Protein AF-A0A316SQ60-F1 (afdb_monomer_lite)

Secondary structure (DSSP, 8-state):
-HHHHHHHHHHHHHHHHHHHHHHHHHTTT--GGGGT-----B-TTS-BGGGS-HHHHHHHHHHHHHTT--SHHHHHHHHS--HHHHTTS-TT-GGGHHHHHS-TT-HHHHHHHHHTSBGGGGGGGGTTTS-HHHHHHHHH-SS--BHHHHHTT-HHHHTTT-BHHHH-TTS-SSHHHHHHHHSBHHHHHHHHHTT--HHHHHHTT-BHHHHTT-EEETTTTEEEETTEEP--HHHHHHHT-BHHHHHTT---HHHHTTT-BHHHHTTPEEETTTTEEEETTEE---HHHHHHHTSBHHHHHSS---HHHHHTT-BHHHHTT-EEETTTTEEE-TTS-B---HHHHHHHHSBHHHHHHT---HHHHHTT-BHHHHTT-EEETTTTEEEETTEEP--HHHHHHHTSBHHHHHHH---HHHHTTT-BHHHHTT-EEETTTTEEEETTEE---HHHHHHHTSBHHHHHSS---HHHHHHT-BHHHHHT-EE-TTS-EEETTEEP--HHHHHHHHSBHHHHTSTT--THHHHTT-BHHHHHT--TTS-HHHHHHTTSBGGGHHHHHHH-BHHHHTT-EE-B---TT--EEE--B--SSS---EEEE-SSSTTTT-EEEEETTTTEEEEEPPP-S--SSB-GGGSPBPEE-TTSPBP-HHHHHHHT-BTT---HHHHHHHHHTSBGGGT--S---GGGGGS-TT-BTTTHHHHHHHHHHHSBHHHHHHTTS---TTHHHHHHHTTTSSS-GGGSBHHHHHHHHHHHHHHTT--

Structure (mmCIF, N/CA/C/O backbone):
data_AF-A0A316SQ60-F1
#
_entry.id   AF-A0A316SQ60-F1
#
loop_
_atom_site.group_PDB
_atom_site.id
_atom_site.type_symbol
_atom_site.label_atom_id
_atom_site.label_alt_id
_atom_site.label_comp_id
_atom_site.label_asym_id
_atom_site.label_entity_id
_atom_site.label_seq_id
_atom_site.pdbx_PDB_ins_code
_atom_site.Cartn_x
_atom_site.Cartn_y
_atom_site.Cartn_z
_atom_site.occupancy
_atom_site.B_iso_or_equiv
_atom_site.auth_seq_id
_atom_site.auth_comp_id
_atom_site.auth_asym_id
_atom_site.auth_atom_id
_atom_site.pdbx_PDB_model_num
ATOM 1 N N . MET A 1 1 ? -45.200 -32.477 90.444 1.00 30.84 1 MET A N 1
ATOM 2 C CA . MET A 1 1 ? -45.258 -31.665 91.685 1.00 30.84 1 MET A CA 1
ATOM 3 C C . MET A 1 1 ? -46.685 -31.471 92.212 1.00 30.84 1 MET A C 1
ATOM 5 O O . MET A 1 1 ? -46.873 -31.599 93.413 1.00 30.84 1 MET A O 1
ATOM 9 N N . GLY A 1 2 ? -47.701 -31.294 91.352 1.00 31.44 2 GLY A N 1
ATOM 10 C CA . GLY A 1 2 ? -49.105 -31.076 91.757 1.00 31.44 2 GLY A CA 1
ATOM 11 C C . GLY A 1 2 ? -49.729 -32.123 92.693 1.00 31.44 2 GLY A C 1
ATOM 12 O O . GLY A 1 2 ? -50.380 -31.742 93.651 1.00 31.44 2 GLY A O 1
ATOM 13 N N . ARG A 1 3 ? -49.458 -33.432 92.535 1.00 32.06 3 ARG A N 1
ATOM 14 C CA . ARG A 1 3 ? -49.919 -34.449 93.512 1.00 32.06 3 ARG A CA 1
ATOM 15 C C . ARG A 1 3 ? -49.265 -34.319 94.889 1.00 32.06 3 ARG A C 1
ATOM 17 O O . ARG A 1 3 ? -49.883 -34.716 95.860 1.00 32.06 3 ARG A O 1
ATOM 24 N N . ARG A 1 4 ? -48.044 -33.777 94.982 1.00 31.81 4 ARG A N 1
ATOM 25 C CA . ARG A 1 4 ? -47.343 -33.548 96.257 1.00 31.81 4 ARG A CA 1
ATOM 26 C C . ARG A 1 4 ? -47.759 -32.239 96.916 1.00 31.81 4 ARG A C 1
ATOM 28 O O . ARG A 1 4 ? -47.783 -32.212 98.129 1.00 31.81 4 ARG A O 1
ATOM 35 N N . ILE A 1 5 ? -48.125 -31.211 96.144 1.00 35.25 5 ILE A N 1
ATOM 36 C CA . ILE A 1 5 ? -48.695 -29.958 96.666 1.00 35.25 5 ILE A CA 1
ATOM 37 C C . ILE A 1 5 ? -50.157 -30.166 97.054 1.00 35.25 5 ILE A C 1
ATOM 39 O O . ILE A 1 5 ? -50.539 -29.784 98.142 1.00 35.25 5 ILE A O 1
ATOM 43 N N . LEU A 1 6 ? -50.953 -30.873 96.249 1.00 36.28 6 LEU A N 1
ATOM 44 C CA . LEU A 1 6 ? -52.294 -31.300 96.642 1.00 36.28 6 LEU A CA 1
ATOM 45 C C . LEU A 1 6 ? -52.232 -32.295 97.805 1.00 36.28 6 LEU A C 1
ATOM 47 O O . LEU A 1 6 ? -53.076 -32.206 98.667 1.00 36.28 6 LEU A O 1
ATOM 51 N N . ALA A 1 7 ? -51.235 -33.185 97.899 1.00 35.00 7 ALA A N 1
ATOM 52 C CA . ALA A 1 7 ? -51.002 -33.997 99.101 1.00 35.00 7 ALA A CA 1
ATOM 53 C C . ALA A 1 7 ? -50.343 -33.220 100.251 1.00 35.00 7 ALA A C 1
ATOM 55 O O . ALA A 1 7 ? -50.347 -33.717 101.366 1.00 35.00 7 ALA A O 1
ATOM 56 N N . PHE A 1 8 ? -49.793 -32.027 100.011 1.00 39.25 8 PHE A N 1
ATOM 57 C CA . PHE A 1 8 ? -49.303 -31.113 101.043 1.00 39.25 8 PHE A CA 1
ATOM 58 C C . PHE A 1 8 ? -50.450 -30.255 101.561 1.00 39.25 8 PHE A C 1
ATOM 60 O O . PHE A 1 8 ? -50.555 -30.128 102.757 1.00 39.25 8 PHE A O 1
ATOM 67 N N . PHE A 1 9 ? -51.369 -29.773 100.718 1.00 39.00 9 PHE A N 1
ATOM 68 C CA . PHE A 1 9 ? -52.602 -29.087 101.106 1.00 39.00 9 PHE A CA 1
ATOM 69 C C . PHE A 1 9 ? -53.643 -30.058 101.642 1.00 39.00 9 PHE A C 1
ATOM 71 O O . PHE A 1 9 ? -54.206 -29.781 102.677 1.00 39.00 9 PHE A O 1
ATOM 78 N N . LEU A 1 10 ? -53.851 -31.228 101.035 1.00 36.78 10 LEU A N 1
ATOM 79 C CA . LEU A 1 10 ? -54.595 -32.329 101.651 1.00 36.78 10 LEU A CA 1
ATOM 80 C C . LEU A 1 10 ? -53.819 -32.892 102.831 1.00 36.78 10 LEU A C 1
ATOM 82 O O . LEU A 1 10 ? -54.451 -33.370 103.738 1.00 36.78 10 LEU A O 1
ATOM 86 N N . GLY A 1 11 ? -52.490 -32.844 102.874 1.00 38.62 11 GLY A N 1
ATOM 87 C CA . GLY A 1 11 ? -51.702 -33.269 104.037 1.00 38.62 11 GLY A CA 1
ATOM 88 C C . GLY A 1 11 ? -51.705 -32.244 105.164 1.00 38.62 11 GLY A C 1
ATOM 89 O O . GLY A 1 11 ? -51.547 -32.626 106.311 1.00 38.62 11 GLY A O 1
ATOM 90 N N . MET A 1 12 ? -51.937 -30.968 104.857 1.00 40.91 12 MET A N 1
ATOM 91 C CA . MET A 1 12 ? -52.154 -29.882 105.803 1.00 40.91 12 MET A CA 1
ATOM 92 C C . MET A 1 12 ? -53.613 -29.928 106.236 1.00 40.91 12 MET A C 1
ATOM 94 O O . MET A 1 12 ? -53.858 -30.050 107.409 1.00 40.91 12 MET A O 1
ATOM 98 N N . ILE A 1 13 ? -54.583 -29.996 105.329 1.00 37.62 13 ILE A N 1
ATOM 99 C CA . ILE A 1 13 ? -56.017 -30.110 105.621 1.00 37.62 13 ILE A CA 1
ATOM 100 C C . ILE A 1 13 ? -56.331 -31.441 106.320 1.00 37.62 13 ILE A C 1
ATOM 102 O O . ILE A 1 13 ? -56.900 -31.407 107.396 1.00 37.62 13 ILE A O 1
ATOM 106 N N . PHE A 1 14 ? -55.900 -32.610 105.824 1.00 37.31 14 PHE A N 1
ATOM 107 C CA . PHE A 1 14 ? -55.986 -33.887 106.562 1.00 37.31 14 PHE A CA 1
ATOM 108 C C . PHE A 1 14 ? -55.057 -33.924 107.766 1.00 37.31 14 PHE A C 1
ATOM 110 O O . PHE A 1 14 ? -55.410 -34.535 108.767 1.00 37.31 14 PHE A O 1
ATOM 117 N N . GLY A 1 15 ? -53.897 -33.270 107.700 1.00 38.81 15 GLY A N 1
ATOM 118 C CA . GLY A 1 15 ? -53.021 -33.085 108.853 1.00 38.81 15 GLY A CA 1
ATOM 119 C C . GLY A 1 15 ? -53.742 -32.352 109.962 1.00 38.81 15 GLY A C 1
ATOM 120 O O . GLY A 1 15 ? -53.624 -32.798 111.086 1.00 38.81 15 GLY A O 1
ATOM 121 N N . TRP A 1 16 ? -54.555 -31.347 109.618 1.00 39.59 16 TRP A N 1
ATOM 122 C CA . TRP A 1 16 ? -55.450 -30.544 110.442 1.00 39.59 16 TRP A CA 1
ATOM 123 C C . TRP A 1 16 ? -56.775 -31.243 110.743 1.00 39.59 16 TRP A C 1
ATOM 125 O O . TRP A 1 16 ? -57.346 -30.920 111.760 1.00 39.59 16 TRP A O 1
ATOM 135 N N . ILE A 1 17 ? -57.255 -32.221 109.966 1.00 39.78 17 ILE A N 1
ATOM 136 C CA . ILE A 1 17 ? -58.439 -33.054 110.285 1.00 39.78 17 ILE A CA 1
ATOM 137 C C . ILE A 1 17 ? -58.055 -34.172 111.267 1.00 39.78 17 ILE A C 1
ATOM 139 O O . ILE A 1 17 ? -58.786 -34.445 112.217 1.00 39.78 17 ILE A O 1
ATOM 143 N N . ILE A 1 18 ? -56.872 -34.775 111.103 1.00 40.53 18 ILE A N 1
ATOM 144 C CA . ILE A 1 18 ? -56.245 -35.647 112.107 1.00 40.53 18 ILE A CA 1
ATOM 145 C C . ILE A 1 18 ? -55.784 -34.796 113.291 1.00 40.53 18 ILE A C 1
ATOM 147 O O . ILE A 1 18 ? -55.937 -35.232 114.429 1.00 40.53 18 ILE A O 1
ATOM 151 N N . LEU A 1 19 ? -55.323 -33.559 113.053 1.00 40.88 19 LEU A N 1
ATOM 152 C CA . LEU A 1 19 ? -55.164 -32.569 114.108 1.00 40.88 19 LEU A CA 1
ATOM 153 C C . LEU A 1 19 ? -56.532 -32.261 114.694 1.00 40.88 19 LEU A C 1
ATOM 155 O O . LEU A 1 19 ? -56.552 -32.198 115.874 1.00 40.88 19 LEU A O 1
ATOM 159 N N . VAL A 1 20 ? -57.686 -32.177 114.035 1.00 41.66 20 VAL A N 1
ATOM 160 C CA . VAL A 1 20 ? -58.975 -31.896 114.713 1.00 41.66 20 VAL A CA 1
ATOM 161 C C . VAL A 1 20 ? -59.348 -33.057 115.642 1.00 41.66 20 VAL A C 1
ATOM 163 O O . VAL A 1 20 ? -59.728 -32.829 116.788 1.00 41.66 20 VAL A O 1
ATOM 166 N N . GLY A 1 21 ? -59.088 -34.303 115.229 1.00 37.34 21 GLY A N 1
ATOM 167 C CA . GLY A 1 21 ? -59.155 -35.474 116.116 1.00 37.34 21 GLY A CA 1
ATOM 168 C C . GLY A 1 21 ? -58.086 -35.500 117.228 1.00 37.34 21 GLY A C 1
ATOM 169 O O . GLY A 1 21 ? -58.327 -36.058 118.295 1.00 37.34 21 GLY A O 1
ATOM 170 N N . GLY A 1 22 ? -56.922 -34.878 117.010 1.00 40.38 22 GLY A N 1
ATOM 171 C CA . GLY A 1 22 ? -55.799 -34.746 117.953 1.00 40.38 22 GLY A CA 1
ATOM 172 C C . GLY A 1 22 ? -55.706 -33.402 118.701 1.00 40.38 22 GLY A C 1
ATOM 173 O O . GLY A 1 22 ? -54.944 -33.290 119.648 1.00 40.38 22 GLY A O 1
ATOM 174 N N . VAL A 1 23 ? -56.507 -32.407 118.334 1.00 42.81 23 VAL A N 1
ATOM 175 C CA . VAL A 1 23 ? -56.718 -31.028 118.826 1.00 42.81 23 VAL A CA 1
ATOM 176 C C . VAL A 1 23 ? -57.854 -31.097 119.800 1.00 42.81 23 VAL A C 1
ATOM 178 O O . VAL A 1 23 ? -57.808 -30.428 120.807 1.00 42.81 23 VAL A O 1
ATOM 181 N N . VAL A 1 24 ? -58.756 -32.055 119.658 1.00 43.12 24 VAL A N 1
ATOM 182 C CA . VAL A 1 24 ? -59.472 -32.576 120.814 1.00 43.12 24 VAL A CA 1
ATOM 183 C C . VAL A 1 24 ? -58.517 -33.001 121.959 1.00 43.12 24 VAL A C 1
ATOM 185 O O . VAL A 1 24 ? -58.914 -32.925 123.113 1.00 43.12 24 VAL A O 1
ATOM 188 N N . LEU A 1 25 ? -57.247 -33.365 121.699 1.00 36.19 25 LEU A N 1
ATOM 189 C CA . LEU A 1 25 ? -56.233 -33.624 122.741 1.00 36.19 25 LEU A CA 1
ATOM 190 C C . LEU A 1 25 ? -55.217 -32.469 122.928 1.00 36.19 25 LEU A C 1
ATOM 192 O O . LEU A 1 25 ? -54.751 -32.250 124.042 1.00 36.19 25 LEU A O 1
ATOM 196 N N . ALA A 1 26 ? -54.893 -31.696 121.885 1.00 37.06 26 ALA A N 1
ATOM 197 C CA . ALA A 1 26 ? -53.957 -30.563 121.940 1.00 37.06 26 ALA A CA 1
ATOM 198 C C . ALA A 1 26 ? -54.616 -29.217 122.320 1.00 37.06 26 ALA A C 1
ATOM 200 O O . ALA A 1 26 ? -53.944 -28.356 122.885 1.00 37.06 26 ALA A O 1
ATOM 201 N N . ALA A 1 27 ? -55.929 -29.049 122.126 1.00 39.75 27 ALA A N 1
ATOM 202 C CA . ALA A 1 27 ? -56.733 -27.956 122.694 1.00 39.75 27 ALA A CA 1
ATOM 203 C C . ALA A 1 27 ? -56.928 -28.111 124.210 1.00 39.75 27 ALA A C 1
ATOM 205 O O . ALA A 1 27 ? -57.379 -27.181 124.865 1.00 39.75 27 ALA A O 1
ATOM 206 N N . ALA A 1 28 ? -56.502 -29.233 124.808 1.00 41.44 28 ALA A N 1
ATOM 207 C CA . ALA A 1 28 ? -56.271 -29.283 126.249 1.00 41.44 28 ALA A CA 1
ATOM 208 C C . ALA A 1 28 ? -55.044 -28.449 126.686 1.00 41.44 28 ALA A C 1
ATOM 210 O O . ALA A 1 28 ? -54.868 -28.236 127.884 1.00 41.44 28 ALA A O 1
ATOM 211 N N . ILE A 1 29 ? -54.174 -28.009 125.758 1.00 41.16 29 ILE A N 1
ATOM 212 C CA . ILE A 1 29 ? -52.896 -27.343 126.077 1.00 41.16 29 ILE A CA 1
ATOM 213 C C . ILE A 1 29 ? -52.699 -25.987 125.368 1.00 41.16 29 ILE A C 1
ATOM 215 O O . ILE A 1 29 ? -51.976 -25.155 125.913 1.00 41.16 29 ILE A O 1
ATOM 219 N N . ILE A 1 30 ? -53.323 -25.693 124.218 1.00 45.34 30 ILE A N 1
ATOM 220 C CA . ILE A 1 30 ? -53.031 -24.448 123.475 1.00 45.34 30 ILE A CA 1
ATOM 221 C C . ILE A 1 30 ? -54.282 -23.593 123.240 1.00 45.34 30 ILE A C 1
ATOM 223 O O . ILE A 1 30 ? -55.194 -23.974 122.514 1.00 45.34 30 ILE A O 1
ATOM 227 N N . LYS A 1 31 ? -54.260 -22.405 123.845 1.00 52.25 31 LYS A N 1
ATOM 228 C CA . LYS A 1 31 ? -55.223 -21.307 123.712 1.00 52.25 31 LYS A CA 1
ATOM 229 C C . LYS A 1 31 ? -55.100 -20.597 122.345 1.00 52.25 31 LYS A C 1
ATOM 231 O O . LYS A 1 31 ? -53.949 -20.353 121.966 1.00 52.25 31 LYS A O 1
ATOM 236 N N . PRO A 1 32 ? -56.161 -20.196 121.603 1.00 46.72 32 PRO A N 1
ATOM 237 C CA . PRO A 1 32 ? -56.041 -19.385 120.379 1.00 46.72 32 PRO A CA 1
ATOM 238 C C . PRO A 1 32 ? -55.256 -18.082 120.563 1.00 46.72 32 PRO A C 1
ATOM 240 O O . PRO A 1 32 ? -54.537 -17.663 119.654 1.00 46.72 32 PRO A O 1
ATOM 243 N N . SER A 1 33 ? -55.261 -17.520 121.776 1.00 50.78 33 SER A N 1
ATOM 244 C CA . SER A 1 33 ? -54.414 -16.381 122.156 1.00 50.78 33 SER A CA 1
ATOM 245 C C . SER A 1 33 ? -52.901 -16.639 122.007 1.00 50.78 33 SER A C 1
ATOM 247 O O . SER A 1 33 ? -52.129 -15.698 121.837 1.00 50.78 33 SER A O 1
ATOM 249 N N . THR A 1 34 ? -52.459 -17.902 121.984 1.00 47.22 34 THR A N 1
ATOM 250 C CA . THR A 1 34 ? -51.046 -18.295 121.794 1.00 47.22 34 THR A CA 1
ATOM 251 C C . THR A 1 34 ? -50.573 -18.148 120.341 1.00 47.22 34 THR A C 1
ATOM 253 O O . THR A 1 34 ? -49.374 -18.031 120.100 1.00 47.22 34 THR A O 1
ATOM 256 N N . PHE A 1 35 ? -51.498 -18.124 119.376 1.00 44.56 35 PHE A N 1
ATOM 257 C CA . PHE A 1 35 ? -51.209 -17.930 117.948 1.00 44.56 35 PHE A CA 1
ATOM 258 C C . PHE A 1 35 ? -51.496 -16.499 117.469 1.00 44.56 35 PHE A C 1
ATOM 260 O O . PHE A 1 35 ? -51.486 -16.237 116.271 1.00 44.56 35 PHE A O 1
ATOM 267 N N . GLY A 1 36 ? -51.756 -15.562 118.389 1.00 46.50 36 GLY A N 1
ATOM 268 C CA . GLY A 1 36 ? -52.060 -14.169 118.048 1.00 46.50 36 GLY A CA 1
ATOM 269 C C . GLY A 1 36 ? -53.420 -13.965 117.368 1.00 46.50 36 GLY A C 1
ATOM 270 O O . GLY A 1 36 ? -53.708 -12.856 116.925 1.00 46.50 36 GLY A O 1
ATOM 271 N N . ALA A 1 37 ? -54.264 -14.999 117.303 1.00 46.88 37 ALA A N 1
ATOM 272 C CA . ALA A 1 37 ? -55.625 -14.897 116.796 1.00 46.88 37 ALA A CA 1
ATOM 273 C C . ALA A 1 37 ? -56.536 -14.355 117.905 1.00 46.88 37 ALA A C 1
ATOM 275 O O . ALA A 1 37 ? -56.854 -15.059 118.865 1.00 46.88 37 ALA A O 1
ATOM 276 N N . ASN A 1 38 ? -56.934 -13.087 117.789 1.00 48.09 38 ASN A N 1
ATOM 277 C CA . ASN A 1 38 ? -57.909 -12.478 118.685 1.00 48.09 38 ASN A CA 1
ATOM 278 C C . ASN A 1 38 ? -59.306 -12.745 118.120 1.00 48.09 38 ASN A C 1
ATOM 280 O O . ASN A 1 38 ? -59.706 -12.138 117.128 1.00 48.09 38 ASN A O 1
ATOM 284 N N . THR A 1 39 ? -60.022 -13.701 118.703 1.00 52.66 39 THR A N 1
ATOM 285 C CA . THR A 1 39 ? -61.373 -14.043 118.261 1.00 52.66 39 THR A CA 1
ATOM 286 C C . THR A 1 39 ? -62.359 -13.405 119.234 1.00 52.66 39 THR A C 1
ATOM 288 O O . THR A 1 39 ? -62.480 -13.875 120.363 1.00 52.66 39 THR A O 1
ATOM 291 N N . ASP A 1 40 ? -63.120 -12.395 118.805 1.00 52.72 40 ASP A N 1
ATOM 292 C CA . ASP A 1 40 ? -64.250 -11.827 119.576 1.00 52.72 40 ASP A CA 1
ATOM 293 C C . ASP A 1 40 ? -65.446 -12.808 119.674 1.00 52.72 40 ASP A C 1
ATOM 295 O O . ASP A 1 40 ? -66.578 -12.437 119.984 1.00 52.72 40 ASP A O 1
ATOM 299 N N . TYR A 1 41 ? -65.203 -14.081 119.357 1.00 57.31 41 TYR A N 1
ATOM 300 C CA . TYR A 1 41 ? -66.202 -15.119 119.237 1.00 57.31 41 TYR A CA 1
ATOM 301 C C . TYR A 1 41 ? -66.530 -15.739 120.600 1.00 57.31 41 TYR A C 1
ATOM 303 O O . TYR A 1 41 ? -65.655 -16.183 121.347 1.00 57.31 41 TYR A O 1
ATOM 311 N N . VAL A 1 42 ? -67.826 -15.818 120.877 1.00 58.72 42 VAL A N 1
ATOM 312 C CA . VAL A 1 42 ? -68.439 -16.477 122.030 1.00 58.72 42 VAL A CA 1
ATOM 313 C C . VAL A 1 42 ? -69.466 -17.465 121.485 1.00 58.72 42 VAL A C 1
ATOM 315 O O . VAL A 1 42 ? -70.247 -17.101 120.607 1.00 58.72 42 VAL A O 1
ATOM 318 N N . ASN A 1 43 ? -69.462 -18.707 121.976 1.00 58.94 43 ASN A N 1
ATOM 319 C CA . ASN A 1 43 ? -70.446 -19.711 121.557 1.00 58.94 43 ASN A CA 1
ATOM 320 C C . ASN A 1 43 ? -71.877 -19.340 121.988 1.00 58.94 43 ASN A C 1
ATOM 322 O O . ASN A 1 43 ? -72.081 -18.383 122.733 1.00 58.94 43 ASN A O 1
ATOM 326 N N . ASP A 1 44 ? -72.873 -20.135 121.591 1.00 55.91 44 ASP A N 1
ATOM 327 C CA . ASP A 1 44 ? -74.289 -19.924 121.953 1.00 55.91 44 ASP A CA 1
ATOM 328 C C . ASP A 1 44 ? -74.544 -19.878 123.478 1.00 55.91 44 ASP A C 1
ATOM 330 O O . ASP A 1 44 ? -75.582 -19.395 123.933 1.00 55.91 44 ASP A O 1
ATOM 334 N N . ALA A 1 45 ? -73.588 -20.357 124.284 1.00 58.91 45 ALA A N 1
ATOM 335 C CA . ALA A 1 45 ? -73.600 -20.296 125.744 1.00 58.91 45 ALA A CA 1
ATOM 336 C C . ALA A 1 45 ? -72.802 -19.107 126.329 1.00 58.91 45 ALA A C 1
ATOM 338 O O . ALA A 1 45 ? -72.667 -19.002 127.550 1.00 58.91 45 ALA A O 1
ATOM 339 N N . GLY A 1 46 ? -72.274 -18.215 125.488 1.00 59.72 46 GLY A N 1
ATOM 340 C CA . GLY A 1 46 ? -71.546 -17.008 125.876 1.00 59.72 46 GLY A CA 1
ATOM 341 C C . GLY A 1 46 ? -70.098 -17.233 126.326 1.00 59.72 46 GLY A C 1
ATOM 342 O O . GLY A 1 46 ? -69.570 -16.386 127.045 1.00 59.72 46 GLY A O 1
ATOM 343 N N . LYS A 1 47 ? -69.450 -18.348 125.953 1.00 59.38 47 LYS A N 1
ATOM 344 C CA . LYS A 1 47 ? -68.051 -18.657 126.319 1.00 59.38 47 LYS A CA 1
ATOM 345 C C . LYS A 1 47 ? -67.085 -18.515 125.143 1.00 59.38 47 LYS A C 1
ATOM 347 O O . LYS A 1 47 ? -67.388 -18.989 124.048 1.00 59.38 47 LYS A O 1
ATOM 352 N N . SER A 1 48 ? -65.931 -17.885 125.384 1.00 61.03 48 SER A N 1
ATOM 353 C CA . SER A 1 48 ? -64.830 -17.835 124.414 1.00 61.03 48 SER A CA 1
ATOM 354 C C . SER A 1 48 ? -64.197 -19.225 124.271 1.00 61.03 48 SER A C 1
ATOM 356 O O . SER A 1 48 ? -64.308 -20.046 125.185 1.00 61.03 48 SER A O 1
ATOM 358 N N . PHE A 1 49 ? -63.538 -19.516 123.145 1.00 60.00 49 PHE A N 1
ATOM 359 C CA . PHE A 1 49 ? -62.898 -20.824 122.937 1.00 60.00 49 PHE A CA 1
ATOM 360 C C . PHE A 1 49 ? -61.855 -21.151 124.018 1.00 60.00 49 PHE A C 1
ATOM 362 O O . PHE A 1 49 ? -61.768 -22.295 124.457 1.00 60.00 49 PHE A O 1
ATOM 369 N N . ASP A 1 50 ? -61.143 -20.134 124.518 1.00 59.47 50 ASP A N 1
ATOM 370 C CA . ASP A 1 50 ? -60.185 -20.253 125.627 1.00 59.47 50 ASP A CA 1
ATOM 371 C C . ASP A 1 50 ? -60.822 -20.694 126.958 1.00 59.47 50 ASP A C 1
ATOM 373 O O . ASP A 1 50 ? -60.116 -21.178 127.848 1.00 59.47 50 ASP A O 1
ATOM 377 N N . ASP A 1 51 ? -62.147 -20.562 127.080 1.00 62.50 51 ASP A N 1
ATOM 378 C CA . ASP A 1 51 ? -62.933 -20.839 128.284 1.00 62.50 51 ASP A CA 1
ATOM 379 C C . ASP A 1 51 ? -63.856 -22.072 128.144 1.00 62.50 51 ASP A C 1
ATOM 381 O O . ASP A 1 51 ? -64.644 -22.374 129.054 1.00 62.50 51 ASP A O 1
ATOM 385 N N . MET A 1 52 ? -63.796 -22.796 127.018 1.00 61.56 52 MET A N 1
ATOM 386 C CA . MET A 1 52 ? -64.585 -24.014 126.804 1.00 61.56 52 MET A CA 1
ATOM 387 C C . MET A 1 52 ? -63.940 -25.241 127.484 1.00 61.56 52 MET A C 1
ATOM 389 O O . MET A 1 52 ? -62.742 -25.484 127.332 1.00 61.56 52 MET A O 1
ATOM 393 N N . PRO A 1 53 ? -64.706 -26.068 128.224 1.00 64.44 53 PRO A N 1
ATOM 394 C CA . PRO A 1 53 ? -64.224 -27.348 128.743 1.00 64.44 53 PRO A CA 1
ATOM 395 C C . PRO A 1 53 ? -63.822 -28.309 127.618 1.00 64.44 53 PRO A C 1
ATOM 397 O O . PRO A 1 53 ? -64.528 -28.420 126.619 1.00 64.44 53 PRO A O 1
ATOM 400 N N . LEU A 1 54 ? -62.757 -29.094 127.831 1.00 54.00 54 LEU A N 1
ATOM 401 C CA . LEU A 1 54 ? -62.262 -30.079 126.859 1.00 54.00 54 LEU A CA 1
ATOM 402 C C . LEU A 1 54 ? -63.382 -30.969 126.308 1.00 54.00 54 LEU A C 1
ATOM 404 O O . LEU A 1 54 ? -63.470 -31.159 125.104 1.00 54.00 54 LEU A O 1
ATOM 408 N N . LEU A 1 55 ? -64.254 -31.469 127.191 1.00 59.62 55 LEU A N 1
ATOM 409 C CA . LEU A 1 55 ? -65.370 -32.343 126.835 1.00 59.62 55 LEU A CA 1
ATOM 410 C C . LEU A 1 55 ? -66.377 -31.663 125.891 1.00 59.62 55 LEU A C 1
ATOM 412 O O . LEU A 1 55 ? -66.872 -32.327 124.986 1.00 59.62 55 LEU A O 1
ATOM 416 N N . ASP A 1 56 ? -66.631 -30.364 126.064 1.00 62.56 56 ASP A N 1
ATOM 417 C CA . ASP A 1 56 ? -67.547 -29.593 125.213 1.00 62.56 56 ASP A CA 1
ATOM 418 C C . ASP A 1 56 ? -66.938 -29.396 123.816 1.00 62.56 56 ASP A C 1
ATOM 420 O O . ASP A 1 56 ? -67.621 -29.598 122.818 1.00 62.56 56 ASP A O 1
ATOM 424 N N . ILE A 1 57 ? -65.623 -29.162 123.733 1.00 60.56 57 ILE A N 1
ATOM 425 C CA . ILE A 1 57 ? -64.879 -29.110 122.462 1.00 60.56 57 ILE A CA 1
ATOM 426 C C . ILE A 1 57 ? -64.940 -30.467 121.735 1.00 60.56 57 ILE A C 1
ATOM 428 O O . ILE A 1 57 ? -65.167 -30.505 120.524 1.00 60.56 57 ILE A O 1
ATOM 432 N N . ILE A 1 58 ? -64.784 -31.592 122.456 1.00 61.06 58 ILE A N 1
ATOM 433 C CA . ILE A 1 58 ? -64.933 -32.942 121.870 1.00 61.06 58 ILE A CA 1
ATOM 434 C C . ILE A 1 58 ? -66.355 -33.142 121.357 1.00 61.06 58 ILE A C 1
ATOM 436 O O . ILE A 1 58 ? -66.542 -33.637 120.249 1.00 61.06 58 ILE A O 1
ATOM 440 N N . ILE A 1 59 ? -67.357 -32.792 122.165 1.00 67.75 59 ILE A N 1
ATOM 441 C CA . ILE A 1 59 ? -68.769 -32.994 121.836 1.00 67.75 59 ILE A CA 1
ATOM 442 C C . ILE A 1 59 ? -69.154 -32.168 120.611 1.00 67.75 59 ILE A C 1
ATOM 444 O O . ILE A 1 59 ? -69.771 -32.714 119.699 1.00 67.75 59 ILE A O 1
ATOM 448 N N . ASP A 1 60 ? -68.768 -30.897 120.553 1.00 66.56 60 ASP A N 1
ATOM 449 C CA . ASP A 1 60 ? -69.087 -30.029 119.423 1.00 66.56 60 ASP A CA 1
ATOM 450 C C . ASP A 1 60 ? -68.300 -30.432 118.165 1.00 66.56 60 ASP A C 1
ATOM 452 O O . ASP A 1 60 ? -68.867 -30.460 117.074 1.00 66.56 60 ASP A O 1
ATOM 456 N N . GLY A 1 61 ? -67.058 -30.909 118.300 1.00 63.34 61 GLY A N 1
ATOM 457 C CA . GLY A 1 61 ? -66.307 -31.511 117.190 1.00 63.34 61 GLY A CA 1
ATOM 458 C C . GLY A 1 61 ? -66.937 -32.802 116.660 1.00 63.34 61 GLY A C 1
ATOM 459 O O . GLY A 1 61 ? -67.073 -32.981 115.450 1.00 63.34 61 GLY A O 1
ATOM 460 N N . VAL A 1 62 ? -67.382 -33.691 117.552 1.00 65.56 62 VAL A N 1
ATOM 461 C CA . VAL A 1 62 ? -68.087 -34.929 117.184 1.00 65.56 62 VAL A CA 1
ATOM 462 C C . VAL A 1 62 ? -69.449 -34.622 116.557 1.00 65.56 62 VAL A C 1
ATOM 464 O O . VAL A 1 62 ? -69.832 -35.309 115.611 1.00 65.56 62 VAL A O 1
ATOM 467 N N . LYS A 1 63 ? -70.163 -33.585 117.015 1.00 69.88 63 LYS A N 1
ATOM 468 C CA . LYS A 1 63 ? -71.405 -33.112 116.379 1.00 69.88 63 LYS A CA 1
ATOM 469 C C . LYS A 1 63 ? -71.162 -32.632 114.956 1.00 69.88 63 LYS A C 1
ATOM 471 O O . LYS A 1 63 ? -71.845 -33.106 114.063 1.00 69.88 63 LYS A O 1
ATOM 476 N N . LEU A 1 64 ? -70.164 -31.780 114.716 1.00 68.94 64 LEU A N 1
ATOM 477 C CA . LEU A 1 64 ? -69.852 -31.306 113.359 1.00 68.94 64 LEU A CA 1
ATOM 478 C C . LEU A 1 64 ? -69.579 -32.459 112.378 1.00 68.94 64 LEU A C 1
ATOM 480 O O . LEU A 1 64 ? -69.991 -32.397 111.218 1.00 68.94 64 LEU A O 1
ATOM 484 N N . ILE A 1 65 ? -68.914 -33.519 112.853 1.00 66.12 65 ILE A N 1
ATOM 485 C CA . ILE A 1 65 ? -68.636 -34.731 112.070 1.00 66.12 65 ILE A CA 1
ATOM 486 C C . ILE A 1 65 ? -69.916 -35.553 111.848 1.00 66.12 65 ILE A C 1
ATOM 488 O O . ILE A 1 65 ? -70.198 -35.945 110.716 1.00 66.12 65 ILE A O 1
ATOM 492 N N . ASN A 1 66 ? -70.696 -35.811 112.902 1.00 71.81 66 ASN A N 1
ATOM 493 C CA . ASN A 1 66 ? -71.907 -36.638 112.831 1.00 71.81 66 ASN A CA 1
ATOM 494 C C . ASN A 1 66 ? -73.046 -35.970 112.050 1.00 71.81 66 ASN A C 1
ATOM 496 O O . ASN A 1 66 ? -73.769 -36.652 111.326 1.00 71.81 66 ASN A O 1
ATOM 500 N N . ASP A 1 67 ? -73.171 -34.649 112.157 1.00 74.00 67 ASP A N 1
ATOM 501 C CA . ASP A 1 67 ? -74.173 -33.844 111.451 1.00 74.00 67 ASP A CA 1
ATOM 502 C C . ASP A 1 67 ? -73.778 -33.591 109.990 1.00 74.00 67 ASP A C 1
ATOM 504 O O . ASP A 1 67 ? -74.509 -32.937 109.246 1.00 74.00 67 ASP A O 1
ATOM 508 N N . ASN A 1 68 ? -72.624 -34.121 109.569 1.00 71.25 68 ASN A N 1
ATOM 509 C CA . ASN A 1 68 ? -72.063 -33.948 108.239 1.00 71.25 68 ASN A CA 1
ATOM 510 C C . ASN A 1 68 ? -72.047 -32.464 107.829 1.00 71.25 68 ASN A C 1
ATOM 512 O O . ASN A 1 68 ? -72.448 -32.094 106.724 1.00 71.25 68 ASN A O 1
ATOM 516 N N . ASN A 1 69 ? -71.612 -31.613 108.757 1.00 74.81 69 ASN A N 1
ATOM 517 C CA . ASN A 1 69 ? -71.561 -30.164 108.613 1.00 74.81 69 ASN A CA 1
ATOM 518 C C . ASN A 1 69 ? -70.146 -29.674 108.932 1.00 74.81 69 ASN A C 1
ATOM 520 O O . ASN A 1 69 ? -69.968 -28.760 109.726 1.00 74.81 69 ASN A O 1
ATOM 524 N N . LEU A 1 70 ? -69.121 -30.327 108.382 1.00 77.88 70 LEU A N 1
ATOM 525 C CA . LEU A 1 70 ? -67.718 -30.013 108.651 1.00 77.88 70 LEU A CA 1
ATOM 526 C C . LEU A 1 70 ? -67.166 -29.087 107.552 1.00 77.88 70 LEU A C 1
ATOM 528 O O . LEU A 1 70 ? -66.599 -29.563 106.576 1.00 77.88 70 LEU A O 1
ATOM 532 N N . SER A 1 71 ? -67.358 -27.776 107.687 1.00 78.94 71 SER A N 1
ATOM 533 C CA . SER A 1 71 ? -66.851 -26.721 106.794 1.00 78.94 71 SER A CA 1
ATOM 534 C C . SER A 1 71 ? -65.997 -25.722 107.583 1.00 78.94 71 SER A C 1
ATOM 536 O O . SER A 1 71 ? -66.018 -25.725 108.813 1.00 78.94 71 SER A O 1
ATOM 538 N N . ILE A 1 72 ? -65.240 -24.835 106.924 1.00 77.38 72 ILE A N 1
ATOM 539 C CA . ILE A 1 72 ? -64.460 -23.810 107.653 1.00 77.38 72 ILE A CA 1
ATOM 540 C C . ILE A 1 72 ? -65.393 -22.886 108.445 1.00 77.38 72 ILE A C 1
ATOM 542 O O . ILE A 1 72 ? -65.067 -22.524 109.569 1.00 77.38 72 ILE A O 1
ATOM 546 N N . ASN A 1 73 ? -66.566 -22.535 107.911 1.00 78.44 73 ASN A N 1
ATOM 547 C CA . ASN A 1 73 ? -67.536 -21.695 108.612 1.00 78.44 73 ASN A CA 1
ATOM 548 C C . ASN A 1 73 ? -68.166 -22.402 109.808 1.00 78.44 73 ASN A C 1
ATOM 550 O O . ASN A 1 73 ? -68.397 -21.756 110.827 1.00 78.44 73 ASN A O 1
ATOM 554 N N . SER A 1 74 ? -68.422 -23.710 109.728 1.00 75.12 74 SER A N 1
ATOM 555 C CA . SER A 1 74 ? -68.919 -24.450 110.887 1.00 75.12 74 SER A CA 1
ATOM 556 C C . SER A 1 74 ? -67.831 -24.655 111.943 1.00 75.12 74 SER A C 1
ATOM 558 O O . SER A 1 74 ? -68.123 -24.561 113.130 1.00 75.12 74 SER A O 1
ATOM 560 N N . VAL A 1 75 ? -66.566 -24.814 111.535 1.00 71.88 75 VAL A N 1
ATOM 561 C CA . VAL A 1 75 ? -65.395 -24.805 112.429 1.00 71.88 75 VAL A CA 1
ATOM 562 C C . VAL A 1 75 ? -65.229 -23.433 113.088 1.00 71.88 75 VAL A C 1
ATOM 564 O O . VAL A 1 75 ? -65.109 -23.360 114.306 1.00 71.88 75 VAL A O 1
ATOM 567 N N . LYS A 1 76 ? -65.313 -22.336 112.329 1.00 72.00 76 LYS A N 1
ATOM 568 C CA . LYS A 1 76 ? -65.288 -20.962 112.851 1.00 72.00 76 LYS A CA 1
ATOM 569 C C . LYS A 1 76 ? -66.461 -20.694 113.793 1.00 72.00 76 LYS A C 1
ATOM 571 O O . LYS A 1 76 ? -66.278 -20.075 114.832 1.00 72.00 76 LYS A O 1
ATOM 576 N N . SER A 1 77 ? -67.653 -21.191 113.468 1.00 73.19 77 SER A N 1
ATOM 577 C CA . SER A 1 77 ? -68.857 -21.048 114.292 1.00 73.19 77 SER A CA 1
ATOM 578 C C . SER A 1 77 ? -68.902 -21.989 115.492 1.00 73.19 77 SER A C 1
ATOM 580 O O . SER A 1 77 ? -69.706 -21.756 116.376 1.00 73.19 77 SER A O 1
ATOM 582 N N . ALA A 1 78 ? -68.131 -23.068 115.538 1.00 68.50 78 ALA A N 1
ATOM 583 C CA . ALA A 1 78 ? -68.063 -23.919 116.725 1.00 68.50 78 ALA A CA 1
ATOM 584 C C . ALA A 1 78 ? -66.904 -23.506 117.632 1.00 68.50 78 ALA A C 1
ATOM 586 O O . ALA A 1 78 ? -67.000 -23.581 118.854 1.00 68.50 78 ALA A O 1
ATOM 587 N N . PHE A 1 79 ? -65.802 -23.060 117.027 1.00 67.00 79 PHE A N 1
ATOM 588 C CA . PHE A 1 79 ? -64.519 -22.936 117.704 1.00 67.00 79 PHE A CA 1
ATOM 589 C C . PHE A 1 79 ? -63.900 -21.537 117.639 1.00 67.00 79 PHE A C 1
ATOM 591 O O . PHE A 1 79 ? -62.828 -21.320 118.189 1.00 67.00 79 PHE A O 1
ATOM 598 N N . GLY A 1 80 ? -64.527 -20.575 116.962 1.00 62.19 80 GLY A N 1
ATOM 599 C CA . GLY A 1 80 ? -64.008 -19.212 116.805 1.00 62.19 80 GLY A CA 1
ATOM 600 C C . GLY A 1 80 ? -62.781 -19.086 115.897 1.00 62.19 80 GLY A C 1
ATOM 601 O O . GLY A 1 80 ? -62.369 -17.971 115.599 1.00 62.19 80 GLY A O 1
ATOM 602 N N . VAL A 1 81 ? -62.200 -20.197 115.431 1.00 64.75 81 VAL A N 1
ATOM 603 C CA . VAL A 1 81 ? -60.977 -20.211 114.618 1.00 64.75 81 VAL A CA 1
ATOM 604 C C . VAL A 1 81 ? -61.318 -20.092 113.136 1.00 64.75 81 VAL A C 1
ATOM 606 O O . VAL A 1 81 ? -61.934 -20.987 112.559 1.00 64.75 81 VAL A O 1
ATOM 609 N N . ASP A 1 82 ? -60.866 -19.010 112.503 1.00 70.69 82 ASP A N 1
ATOM 610 C CA . ASP A 1 82 ? -60.876 -18.893 111.048 1.00 70.69 82 ASP A CA 1
ATOM 611 C C . ASP A 1 82 ? -59.629 -19.567 110.462 1.00 70.69 82 ASP A C 1
ATOM 613 O O . ASP A 1 82 ? -58.501 -19.096 110.622 1.00 70.69 82 ASP A O 1
ATOM 617 N N . LEU A 1 83 ? -59.832 -20.706 109.797 1.00 71.31 83 LEU A N 1
ATOM 618 C CA . LEU A 1 83 ? -58.738 -21.481 109.212 1.00 71.31 83 LEU A CA 1
ATOM 619 C C . LEU A 1 83 ? -58.040 -20.745 108.054 1.00 71.31 83 LEU A C 1
ATOM 621 O O . LEU A 1 83 ? -56.905 -21.094 107.739 1.00 71.31 83 LEU A O 1
ATOM 625 N N . ILE A 1 84 ? -58.677 -19.746 107.427 1.00 73.38 84 ILE A N 1
ATOM 626 C CA . ILE A 1 84 ? -58.065 -18.937 106.360 1.00 73.38 84 ILE A CA 1
ATOM 627 C C . ILE A 1 84 ? -57.088 -17.921 106.963 1.00 73.38 84 ILE A C 1
ATOM 629 O O . ILE A 1 84 ? -55.930 -17.882 106.545 1.00 73.38 84 ILE A O 1
ATOM 633 N N . ASP A 1 85 ? -57.498 -17.190 108.005 1.00 71.88 85 ASP A N 1
ATOM 634 C CA . ASP A 1 85 ? -56.610 -16.248 108.711 1.00 71.88 85 ASP A CA 1
ATOM 635 C C . ASP A 1 85 ? -55.426 -16.968 109.364 1.00 71.88 85 ASP A C 1
ATOM 637 O O . ASP A 1 85 ? -54.301 -16.469 109.362 1.00 71.88 85 ASP A O 1
ATOM 641 N N . LEU A 1 86 ? -55.650 -18.183 109.877 1.00 69.56 86 LEU A N 1
ATOM 642 C CA . LEU A 1 86 ? -54.602 -19.001 110.491 1.00 69.56 86 LEU A CA 1
ATOM 643 C C . LEU A 1 86 ? -53.500 -19.410 109.502 1.00 69.56 86 LEU A C 1
ATOM 645 O O . LEU A 1 86 ? -52.356 -19.633 109.897 1.00 69.56 86 LEU A O 1
ATOM 649 N N . LEU A 1 87 ? -53.836 -19.491 108.214 1.00 68.38 87 LEU A N 1
ATOM 650 C CA . LEU A 1 87 ? -52.894 -19.735 107.123 1.00 68.38 87 LEU A CA 1
ATOM 651 C C . LEU A 1 87 ? -52.188 -18.447 106.655 1.00 68.38 87 LEU A C 1
ATOM 653 O O . LEU A 1 87 ? -51.404 -18.495 105.709 1.00 68.38 87 LEU A O 1
ATOM 657 N N . GLY A 1 88 ? -52.437 -17.304 107.304 1.00 70.31 88 GLY A N 1
ATOM 658 C CA . GLY A 1 88 ? -51.896 -16.002 106.904 1.00 70.31 88 GLY A CA 1
ATOM 659 C C . GLY A 1 88 ? -52.515 -15.464 105.611 1.00 70.31 88 GLY A C 1
ATOM 660 O O . GLY A 1 88 ? -51.905 -14.633 104.938 1.00 70.31 88 GLY A O 1
ATOM 661 N N . LEU A 1 89 ? -53.695 -15.968 105.241 1.00 79.12 89 LEU A N 1
ATOM 662 C CA . LEU A 1 89 ? -54.483 -15.523 104.095 1.00 79.12 89 LEU A CA 1
ATOM 663 C C . LEU A 1 89 ? -55.590 -14.574 104.566 1.00 79.12 89 LEU A C 1
ATOM 665 O O . LEU A 1 89 ? -56.027 -14.649 105.706 1.00 79.12 89 LEU A O 1
ATOM 669 N N . ASP A 1 90 ? -56.068 -13.700 103.684 1.00 81.88 90 ASP A N 1
ATOM 670 C CA . ASP A 1 90 ? -57.143 -12.758 104.015 1.00 81.88 90 ASP A CA 1
ATOM 671 C C . ASP A 1 90 ? -58.505 -13.473 104.077 1.00 81.88 90 ASP A C 1
ATOM 673 O O . ASP A 1 90 ? -59.115 -13.747 103.035 1.00 81.88 90 ASP A O 1
ATOM 677 N N . SER A 1 91 ? -59.009 -13.768 105.284 1.00 74.19 91 SER A N 1
ATOM 678 C CA . SER A 1 91 ? -60.332 -14.384 105.461 1.00 74.19 91 SER A CA 1
ATOM 679 C C . SER A 1 91 ? -61.496 -13.512 105.004 1.00 74.19 91 SER A C 1
ATOM 681 O O . SER A 1 91 ? -62.609 -14.023 104.872 1.00 74.19 91 SER A O 1
ATOM 683 N N . GLN A 1 92 ? -61.294 -12.220 104.744 1.00 79.12 92 GLN A N 1
ATOM 684 C CA . GLN A 1 92 ? -62.336 -11.333 104.220 1.00 79.12 92 GLN A CA 1
ATOM 685 C C . GLN A 1 92 ? -62.401 -11.352 102.692 1.00 79.12 92 GLN A C 1
ATOM 687 O O . GLN A 1 92 ? -63.360 -10.842 102.109 1.00 79.12 92 GLN A O 1
ATOM 692 N N . ASN A 1 93 ? -61.430 -11.981 102.026 1.00 80.06 93 ASN A N 1
ATOM 693 C CA . ASN A 1 93 ? -61.462 -12.146 100.584 1.00 80.06 93 ASN A CA 1
ATOM 694 C C . ASN A 1 93 ? -62.597 -13.111 100.185 1.00 80.06 93 ASN A C 1
ATOM 696 O O . ASN A 1 93 ? -62.665 -14.260 100.643 1.00 80.06 93 ASN A O 1
ATOM 700 N N . GLN A 1 94 ? -63.482 -12.617 99.315 1.00 81.56 94 GLN A N 1
ATOM 701 C CA . GLN A 1 94 ? -64.658 -13.332 98.810 1.00 81.56 94 GLN A CA 1
ATOM 702 C C . GLN A 1 94 ? -64.285 -14.590 98.011 1.00 81.56 94 GLN A C 1
ATOM 704 O O . GLN A 1 94 ? -65.079 -15.521 97.908 1.00 81.56 94 GLN A O 1
ATOM 709 N N . GLU A 1 95 ? -63.055 -14.675 97.493 1.00 81.94 95 GLU A N 1
ATOM 710 C CA . GLU A 1 95 ? -62.552 -15.857 96.776 1.00 81.94 95 GLU A CA 1
ATOM 711 C C . GLU A 1 95 ? -62.519 -17.121 97.641 1.00 81.94 95 GLU A C 1
ATOM 713 O O . GLU A 1 95 ? -62.581 -18.231 97.117 1.00 81.94 95 GLU A O 1
ATOM 718 N N . PHE A 1 96 ? -62.449 -16.973 98.966 1.00 84.00 96 PHE A N 1
ATOM 719 C CA . PHE A 1 96 ? -62.481 -18.104 99.886 1.00 84.00 96 PHE A CA 1
ATOM 720 C C . PHE A 1 96 ? -63.903 -18.482 100.324 1.00 84.00 96 PHE A C 1
ATOM 722 O O . PHE A 1 96 ? -64.048 -19.449 101.063 1.00 84.00 96 PHE A O 1
ATOM 729 N N . ASP A 1 97 ? -64.959 -17.775 99.909 1.00 84.06 97 ASP A N 1
ATOM 730 C CA . ASP A 1 97 ? -66.320 -17.992 100.430 1.00 84.06 97 ASP A CA 1
ATOM 731 C C . ASP A 1 97 ? -66.897 -19.367 100.076 1.00 84.06 97 ASP A C 1
ATOM 733 O O . ASP A 1 97 ? -67.554 -20.000 100.907 1.00 84.06 97 ASP A O 1
ATOM 737 N N . GLU A 1 98 ? -66.611 -19.881 98.879 1.00 81.88 98 GLU A N 1
ATOM 738 C CA . GLU A 1 98 ? -66.986 -21.251 98.509 1.00 81.88 98 GLU A CA 1
ATOM 739 C C . GLU A 1 98 ? -66.247 -22.278 99.378 1.00 81.88 98 GLU A C 1
ATOM 741 O O . GLU A 1 98 ? -66.865 -23.195 99.922 1.00 81.88 98 GLU A O 1
ATOM 746 N N . LEU A 1 99 ? -64.940 -22.081 99.593 1.00 82.50 99 LEU A N 1
ATOM 747 C CA . LEU A 1 99 ? -64.130 -22.933 100.470 1.00 82.50 99 LEU A CA 1
ATOM 748 C C . LEU A 1 99 ? -64.599 -22.851 101.928 1.00 82.50 99 LEU A C 1
ATOM 750 O O . LEU A 1 99 ? -64.542 -23.839 102.660 1.00 82.50 99 LEU A O 1
ATOM 754 N N . LYS A 1 100 ? -65.100 -21.688 102.352 1.00 81.62 100 LYS A N 1
ATOM 755 C CA . LYS A 1 100 ? -65.599 -21.495 103.709 1.00 81.62 100 LYS A CA 1
ATOM 756 C C . LYS A 1 100 ? -66.845 -22.328 103.994 1.00 81.62 100 LYS A C 1
ATOM 758 O O . LYS A 1 100 ? -67.030 -22.796 105.116 1.00 81.62 100 LYS A O 1
ATOM 763 N N . ASN A 1 101 ? -67.685 -22.522 102.982 1.00 82.75 101 ASN A N 1
ATOM 764 C CA . ASN A 1 101 ? -68.984 -23.176 103.112 1.00 82.75 101 ASN A CA 1
ATOM 765 C C . ASN A 1 101 ? -68.983 -24.651 102.698 1.00 82.75 101 ASN A C 1
ATOM 767 O O . ASN A 1 101 ? -69.895 -25.384 103.081 1.00 82.75 101 ASN A O 1
ATOM 771 N N . VAL A 1 102 ? -67.985 -25.104 101.937 1.00 83.62 102 VAL A N 1
ATOM 772 C CA . VAL A 1 102 ? -67.935 -26.490 101.470 1.00 83.62 102 VAL A CA 1
ATOM 773 C C . VAL A 1 102 ? -67.675 -27.464 102.617 1.00 83.62 102 VAL A C 1
ATOM 775 O O . VAL A 1 102 ? -66.806 -27.249 103.462 1.00 83.62 102 VAL A O 1
ATOM 778 N N . ASN A 1 103 ? -68.428 -28.562 102.642 1.00 80.38 103 ASN A N 1
ATOM 779 C CA . ASN A 1 103 ? -68.186 -29.641 103.590 1.00 80.38 103 ASN A CA 1
ATOM 780 C C . ASN A 1 103 ? -66.933 -30.429 103.167 1.00 80.38 103 ASN A C 1
ATOM 782 O O . ASN A 1 103 ? -66.838 -30.893 102.032 1.00 80.38 103 ASN A O 1
ATOM 786 N N . PHE A 1 104 ? -65.993 -30.638 104.087 1.00 75.81 104 PHE A N 1
ATOM 787 C CA . PHE A 1 104 ? -64.756 -31.392 103.877 1.00 75.81 104 PHE A CA 1
ATOM 788 C C . PHE A 1 104 ? -64.973 -32.863 103.493 1.00 75.81 104 PHE A C 1
ATOM 790 O O . PHE A 1 104 ? -64.073 -33.478 102.920 1.00 75.81 104 PHE A O 1
ATOM 797 N N . ALA A 1 105 ? -66.147 -33.436 103.772 1.00 72.31 105 ALA A N 1
ATOM 798 C CA . ALA A 1 105 ? -66.524 -34.768 103.302 1.00 72.31 105 ALA A CA 1
ATOM 799 C C . ALA A 1 105 ? -66.875 -34.801 101.798 1.00 72.31 105 ALA A C 1
ATOM 801 O O . ALA A 1 105 ? -66.762 -35.857 101.170 1.00 72.31 105 ALA A O 1
ATOM 802 N N . ASP A 1 106 ? -67.264 -33.668 101.200 1.00 79.88 106 ASP A N 1
ATOM 803 C CA . ASP A 1 106 ? -67.506 -33.551 99.760 1.00 79.88 106 ASP A CA 1
ATOM 804 C C . ASP A 1 106 ? -66.188 -33.306 99.021 1.00 79.88 106 ASP A C 1
ATOM 806 O O . ASP A 1 106 ? -65.754 -32.177 98.806 1.00 79.88 106 ASP A O 1
ATOM 810 N N . GLN A 1 107 ? -65.543 -34.393 98.598 1.00 75.75 107 GLN A N 1
ATOM 811 C CA . GLN A 1 107 ? -64.278 -34.313 97.868 1.00 75.75 107 GLN A CA 1
ATOM 812 C C . GLN A 1 107 ? -64.392 -33.562 96.534 1.00 75.75 107 GLN A C 1
ATOM 814 O O . GLN A 1 107 ? -63.420 -32.933 96.114 1.00 75.75 107 GLN A O 1
ATOM 819 N N . ASN A 1 108 ? -65.544 -33.619 95.857 1.00 77.44 108 ASN A N 1
ATOM 820 C CA . ASN A 1 108 ? -65.733 -32.948 94.570 1.00 77.44 108 ASN A CA 1
ATOM 821 C C . ASN A 1 108 ? -65.984 -31.454 94.771 1.00 77.44 108 ASN A C 1
ATOM 823 O O . ASN A 1 108 ? -65.355 -30.645 94.088 1.00 77.44 108 ASN A O 1
ATOM 827 N N . GLY A 1 109 ? -66.831 -31.096 95.737 1.00 79.00 109 GLY A N 1
ATOM 828 C CA . GLY A 1 109 ? -67.043 -29.715 96.157 1.00 79.00 109 GLY A CA 1
ATOM 829 C C . GLY A 1 109 ? -65.758 -29.083 96.677 1.00 79.00 109 GLY A C 1
ATOM 830 O O . GLY A 1 109 ? -65.400 -27.991 96.249 1.00 79.00 109 GLY A O 1
ATOM 831 N N . LEU A 1 110 ? -65.008 -29.779 97.539 1.00 77.88 110 LEU A N 1
ATOM 832 C CA . LEU A 1 110 ? -63.743 -29.281 98.082 1.00 77.88 110 LEU A CA 1
ATOM 833 C C . LEU A 1 110 ? -62.710 -29.072 96.971 1.00 77.88 110 LEU A C 1
ATOM 835 O O . LEU A 1 110 ? -62.000 -28.071 96.967 1.00 77.88 110 LEU A O 1
ATOM 839 N N . LYS A 1 111 ? -62.647 -29.982 95.992 1.00 79.12 111 LYS A N 1
ATOM 840 C CA . LYS A 1 111 ? -61.789 -29.828 94.811 1.00 79.12 111 LYS A CA 1
ATOM 841 C C . LYS A 1 111 ? -62.199 -28.627 93.953 1.00 79.12 111 LYS A C 1
ATOM 843 O O . LYS A 1 111 ? -61.312 -27.932 93.467 1.00 79.12 111 LYS A O 1
ATOM 848 N N . ALA A 1 112 ? -63.495 -28.388 93.757 1.00 79.25 112 ALA A N 1
ATOM 849 C CA . ALA A 1 112 ? -63.997 -27.242 92.996 1.00 79.25 112 ALA A CA 1
ATOM 850 C C . ALA A 1 112 ? -63.701 -25.915 93.714 1.00 79.25 112 ALA A C 1
ATOM 852 O O . ALA A 1 112 ? -63.099 -25.026 93.117 1.00 79.25 112 ALA A O 1
ATOM 853 N N . ALA A 1 113 ? -64.011 -25.842 95.011 1.00 80.94 113 ALA A N 1
ATOM 854 C CA . ALA A 1 113 ? -63.774 -24.671 95.849 1.00 80.94 113 ALA A CA 1
ATOM 855 C C . ALA A 1 113 ? -62.278 -24.343 95.981 1.00 80.94 113 ALA A C 1
ATOM 857 O O . ALA A 1 113 ? -61.882 -23.196 95.810 1.00 80.94 113 ALA A O 1
ATOM 858 N N . LEU A 1 114 ? -61.419 -25.345 96.218 1.00 80.88 114 LEU A N 1
ATOM 859 C CA . LEU A 1 114 ? -59.962 -25.156 96.204 1.00 80.88 114 LEU A CA 1
ATOM 860 C C . LEU A 1 114 ? -59.457 -24.779 94.808 1.00 80.88 114 LEU A C 1
ATOM 862 O O . LEU A 1 114 ? -58.537 -23.977 94.679 1.00 80.88 114 LEU A O 1
ATOM 866 N N . GLY A 1 115 ? -60.047 -25.364 93.766 1.00 80.94 115 GLY A N 1
ATOM 867 C CA . GLY A 1 115 ? -59.675 -25.133 92.378 1.00 80.94 115 GLY A CA 1
ATOM 868 C C . GLY A 1 115 ? -59.915 -23.698 91.912 1.00 80.94 115 GLY A C 1
ATOM 869 O O . GLY A 1 115 ? -59.124 -23.215 91.109 1.00 80.94 115 GLY A O 1
ATOM 870 N N . GLY A 1 116 ? -60.947 -23.019 92.422 1.00 80.81 116 GLY A N 1
ATOM 871 C CA . GLY A 1 116 ? -61.297 -21.639 92.059 1.00 80.81 116 GLY A CA 1
ATOM 872 C C . GLY A 1 116 ? -60.403 -20.554 92.670 1.00 80.81 116 GLY A C 1
ATOM 873 O O . GLY A 1 116 ? -60.453 -19.405 92.236 1.00 80.81 116 GLY A O 1
ATOM 874 N N . ILE A 1 117 ? -59.556 -20.898 93.644 1.00 86.44 117 ILE A N 1
ATOM 875 C CA . ILE A 1 117 ? -58.703 -19.928 94.341 1.00 86.44 117 ILE A CA 1
ATOM 876 C C . ILE A 1 117 ? -57.575 -19.463 93.418 1.00 86.44 117 ILE A C 1
ATOM 878 O O . ILE A 1 117 ? -56.837 -20.283 92.859 1.00 86.44 117 ILE A O 1
ATOM 882 N N . LYS A 1 118 ? -57.401 -18.144 93.284 1.00 88.88 118 LYS A N 1
ATOM 883 C CA . LYS A 1 118 ? -56.324 -17.548 92.481 1.00 88.88 118 LYS A CA 1
ATOM 884 C C . LYS A 1 118 ? -54.956 -17.789 93.116 1.00 88.88 118 LYS A C 1
ATOM 886 O O . LYS A 1 118 ? -54.785 -17.661 94.328 1.00 88.88 118 LYS A O 1
ATOM 891 N N . LEU A 1 119 ? -53.942 -18.055 92.294 1.00 85.25 119 LEU A N 1
ATOM 892 C CA . LEU A 1 119 ? -52.565 -18.255 92.761 1.00 85.25 119 LEU A CA 1
ATOM 893 C C . LEU A 1 119 ? -51.985 -16.997 93.426 1.00 85.25 119 LEU A C 1
ATOM 895 O O . LEU A 1 119 ? -51.259 -17.110 94.411 1.00 85.25 119 LEU A O 1
ATOM 899 N N . SER A 1 120 ? -52.357 -15.801 92.958 1.00 83.50 120 SER A N 1
ATOM 900 C CA . SER A 1 120 ? -51.979 -14.524 93.585 1.00 83.50 120 SER A CA 1
ATOM 901 C C . SER A 1 120 ? -52.482 -14.391 95.023 1.00 83.50 120 SER A C 1
ATOM 903 O O . SER A 1 120 ? -51.804 -13.793 95.855 1.00 83.50 120 SER A O 1
ATOM 905 N N . SER A 1 121 ? -53.653 -14.959 95.318 1.00 84.50 121 SER A N 1
ATOM 906 C CA . SER A 1 121 ? -54.271 -14.945 96.648 1.00 84.50 121 SER A CA 1
ATOM 907 C C . SER A 1 121 ? -53.605 -15.946 97.592 1.00 84.50 121 SER A C 1
ATOM 909 O O . SER A 1 121 ? -53.667 -15.774 98.802 1.00 84.50 121 SER A O 1
ATOM 911 N N . LEU A 1 122 ? -52.905 -16.949 97.049 1.00 82.50 122 LEU A N 1
ATOM 912 C CA . LEU A 1 122 ? -52.079 -17.904 97.794 1.00 82.50 122 LEU A CA 1
ATOM 913 C C . LEU A 1 122 ? -50.617 -17.450 97.943 1.00 82.50 122 LEU A C 1
ATOM 915 O O . LEU A 1 122 ? -49.849 -18.117 98.632 1.00 82.50 122 LEU A O 1
ATOM 919 N N . ALA A 1 123 ? -50.217 -16.328 97.336 1.00 76.94 123 ALA A N 1
ATOM 920 C CA . ALA A 1 123 ? -48.845 -15.821 97.394 1.00 76.94 123 ALA A CA 1
ATOM 921 C C . ALA A 1 123 ? -48.268 -15.679 98.823 1.00 76.94 123 ALA A C 1
ATOM 923 O O . ALA A 1 123 ? -47.105 -16.045 99.000 1.00 76.94 123 ALA A O 1
ATOM 924 N N . PRO A 1 124 ? -49.032 -15.255 99.859 1.00 77.06 124 PRO A N 1
ATOM 925 C CA . PRO A 1 124 ? -48.522 -15.189 101.235 1.00 77.06 124 PRO A CA 1
ATOM 926 C C . PRO A 1 124 ? -48.009 -16.533 101.779 1.00 77.06 124 PRO A C 1
ATOM 928 O O . PRO A 1 124 ? -47.071 -16.560 102.573 1.00 77.06 124 PRO A O 1
ATOM 931 N N . LEU A 1 125 ? -48.563 -17.660 101.309 1.00 73.44 125 LEU A N 1
ATOM 932 C CA . LEU A 1 125 ? -48.123 -19.011 101.689 1.00 73.44 125 LEU A CA 1
ATOM 933 C C . LEU A 1 125 ? -46.802 -19.428 101.035 1.00 73.44 125 LEU A C 1
ATOM 935 O O . LEU A 1 125 ? -46.180 -20.402 101.456 1.00 73.44 125 LEU A O 1
ATOM 939 N N . LEU A 1 126 ? -46.383 -18.720 99.989 1.00 72.81 126 LEU A N 1
ATOM 940 C CA . LEU A 1 126 ? -45.213 -19.033 99.169 1.00 72.81 126 LEU A CA 1
ATOM 941 C C . LEU A 1 126 ? -44.024 -18.126 99.523 1.00 72.81 126 LEU A C 1
ATOM 943 O O . LEU A 1 126 ? -43.106 -17.986 98.719 1.00 72.81 126 LEU A O 1
ATOM 947 N N . ASN A 1 127 ? -44.050 -17.520 100.717 1.00 63.09 127 ASN A N 1
ATOM 948 C CA . ASN A 1 127 ? -43.121 -16.499 101.203 1.00 63.09 127 ASN A CA 1
ATOM 949 C C . ASN A 1 127 ? -41.647 -16.780 100.833 1.00 63.09 127 ASN A C 1
ATOM 951 O O . ASN A 1 127 ? -41.034 -17.720 101.343 1.00 63.09 127 ASN A O 1
ATOM 955 N N . GLY A 1 128 ? -41.092 -15.966 99.929 1.00 66.56 128 GLY A N 1
ATOM 956 C CA . GLY A 1 128 ? -39.705 -16.046 99.452 1.00 66.56 128 GLY A CA 1
ATOM 957 C C . GLY A 1 128 ? -39.390 -17.167 98.447 1.00 66.56 128 GLY A C 1
ATOM 958 O O . GLY A 1 128 ? -38.274 -17.217 97.938 1.00 66.56 128 GLY A O 1
ATOM 959 N N . ALA A 1 129 ? -40.336 -18.059 98.138 1.00 72.06 129 ALA A N 1
ATOM 960 C CA . ALA A 1 129 ? -40.149 -19.154 97.179 1.00 72.06 129 ALA A CA 1
ATOM 961 C C . ALA A 1 129 ? -40.459 -18.755 95.724 1.00 72.06 129 ALA A C 1
ATOM 963 O O . ALA A 1 129 ? -40.079 -19.473 94.799 1.00 72.06 129 ALA A O 1
ATOM 964 N N . ILE A 1 130 ? -41.161 -17.637 95.518 1.00 78.88 130 ILE A N 1
ATOM 965 C CA . ILE A 1 130 ? -41.561 -17.112 94.208 1.00 78.88 130 ILE A CA 1
ATOM 966 C C . ILE A 1 130 ? -41.244 -15.613 94.163 1.00 78.88 130 ILE A C 1
ATOM 968 O O . ILE A 1 130 ? -41.440 -14.916 95.153 1.00 78.88 130 ILE A O 1
ATOM 972 N N . ASN A 1 131 ? -40.737 -15.135 93.022 1.00 81.88 131 ASN A N 1
ATOM 973 C CA . ASN A 1 131 ? -40.412 -13.725 92.792 1.00 81.88 131 ASN A CA 1
ATOM 974 C C . ASN A 1 131 ? -41.684 -12.848 92.802 1.00 81.88 131 ASN A C 1
ATOM 976 O O . ASN A 1 131 ? -42.704 -13.225 92.220 1.00 81.88 131 ASN A O 1
ATOM 980 N N . ASP A 1 132 ? -41.613 -11.665 93.416 1.00 83.50 132 ASP A N 1
ATOM 981 C CA . ASP A 1 132 ? -42.703 -10.682 93.478 1.00 83.50 132 ASP A CA 1
ATOM 982 C C . ASP A 1 132 ? -43.206 -10.246 92.090 1.00 83.50 132 ASP A C 1
ATOM 984 O O . ASP A 1 132 ? -44.394 -9.948 91.927 1.00 83.50 132 ASP A O 1
ATOM 988 N N . GLU A 1 133 ? -42.350 -10.267 91.064 1.00 83.44 133 GLU A N 1
ATOM 989 C CA . GLU A 1 133 ? -42.746 -10.007 89.672 1.00 83.44 133 GLU A CA 1
ATOM 990 C C . GLU A 1 133 ? -43.741 -11.057 89.148 1.00 83.44 133 GLU A C 1
ATOM 992 O O . GLU A 1 133 ? -44.700 -10.707 88.463 1.00 83.44 133 GLU A O 1
ATOM 997 N N . ILE A 1 134 ? -43.591 -12.330 89.540 1.00 86.56 134 ILE A N 1
ATOM 998 C CA . ILE A 1 134 ? -44.519 -13.419 89.177 1.00 86.56 134 ILE A CA 1
ATOM 999 C C . ILE A 1 134 ? -45.873 -13.199 89.860 1.00 86.56 134 ILE A C 1
ATOM 1001 O O . ILE A 1 134 ? -46.928 -13.332 89.240 1.00 86.56 134 ILE A O 1
ATOM 1005 N N . VAL A 1 135 ? -45.855 -12.811 91.138 1.00 86.00 135 VAL A N 1
ATOM 1006 C CA . VAL A 1 135 ? -47.077 -12.491 91.892 1.00 86.00 135 VAL A CA 1
ATOM 1007 C C . 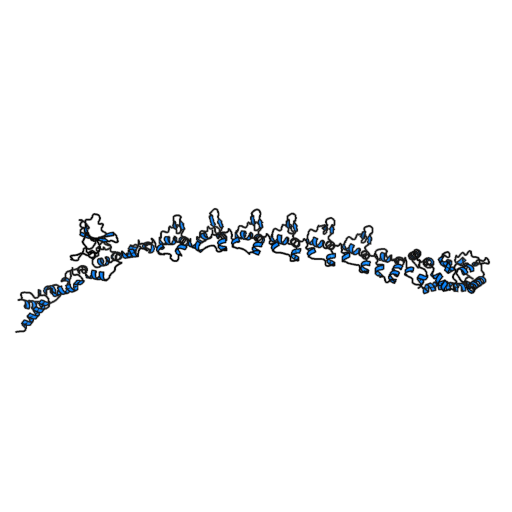VAL A 1 135 ? -47.790 -11.284 91.278 1.00 86.00 135 VAL A C 1
ATOM 1009 O O . VAL A 1 135 ? -49.019 -11.263 91.194 1.00 86.00 135 VAL A O 1
ATOM 1012 N N . THR A 1 136 ? -47.029 -10.289 90.826 1.00 86.00 136 THR A N 1
ATOM 1013 C CA . THR A 1 136 ? -47.548 -9.093 90.152 1.00 86.00 136 THR A CA 1
ATOM 1014 C C . THR A 1 136 ? -48.163 -9.440 88.796 1.00 86.00 136 THR A C 1
ATOM 1016 O O . THR A 1 136 ? -49.278 -9.002 88.513 1.00 86.00 136 THR A O 1
ATOM 1019 N N . ALA A 1 137 ? -47.510 -10.292 88.001 1.00 85.81 137 ALA A N 1
ATOM 1020 C CA . ALA A 1 137 ? -48.051 -10.809 86.745 1.00 85.81 137 ALA A CA 1
ATOM 1021 C C . ALA A 1 137 ? -49.402 -11.514 86.949 1.00 85.81 137 ALA A C 1
ATOM 1023 O O . ALA A 1 137 ? -50.377 -11.211 86.261 1.00 85.81 137 ALA A O 1
ATOM 1024 N N . TRP A 1 138 ? -49.507 -12.379 87.962 1.00 88.94 138 TRP A N 1
ATOM 1025 C CA . TRP A 1 138 ? -50.765 -13.057 88.292 1.00 88.94 138 TRP A CA 1
ATOM 1026 C C . TRP A 1 138 ? -51.887 -12.101 88.700 1.00 88.94 138 TRP A C 1
ATOM 1028 O O . TRP A 1 138 ? -53.040 -12.346 88.350 1.00 88.94 138 TRP A O 1
ATOM 1038 N N . LYS A 1 139 ? -51.570 -11.024 89.429 1.00 85.56 139 LYS A N 1
ATOM 1039 C CA . LYS A 1 139 ? -52.554 -10.007 89.842 1.00 85.56 139 LYS A CA 1
ATOM 1040 C C . LYS A 1 139 ? -53.057 -9.169 88.670 1.00 85.56 139 LYS A C 1
ATOM 1042 O O . LYS A 1 139 ? -54.229 -8.808 88.653 1.00 85.56 139 LYS A O 1
ATOM 1047 N N . ASN A 1 140 ? -52.176 -8.865 87.722 1.00 85.62 140 ASN A N 1
ATOM 1048 C CA . ASN A 1 140 ? -52.473 -7.981 86.597 1.00 85.62 140 ASN A CA 1
ATOM 1049 C C . ASN A 1 140 ? -53.067 -8.716 85.384 1.00 85.62 140 ASN A C 1
ATOM 1051 O O . ASN A 1 140 ? -53.517 -8.063 84.444 1.00 85.62 140 ASN A O 1
ATOM 1055 N N . SER A 1 141 ? -53.085 -10.053 85.391 1.00 82.88 141 SER A N 1
ATOM 1056 C CA . SER A 1 141 ? -53.718 -10.849 84.338 1.00 82.88 141 SER A CA 1
ATOM 1057 C C . SER A 1 141 ? -55.226 -10.578 84.255 1.00 82.88 141 SER A C 1
ATOM 1059 O O . SER A 1 141 ? -55.925 -10.568 85.269 1.00 82.88 141 SER A O 1
ATOM 1061 N N . SER A 1 142 ? -55.745 -10.425 83.032 1.00 80.62 142 SER A N 1
ATOM 1062 C CA . SER A 1 142 ? -57.188 -10.318 82.761 1.00 80.62 142 SER A CA 1
ATOM 1063 C C . SER A 1 142 ? -57.951 -11.589 83.149 1.00 80.62 142 SER A C 1
ATOM 1065 O O . SER A 1 142 ? -59.112 -11.520 83.550 1.00 80.62 142 SER A O 1
ATOM 1067 N N . GLU A 1 143 ? -57.277 -12.740 83.098 1.00 83.75 143 GLU A N 1
ATOM 1068 C CA . GLU A 1 143 ? -57.739 -14.006 83.652 1.00 83.75 143 GLU A CA 1
ATOM 1069 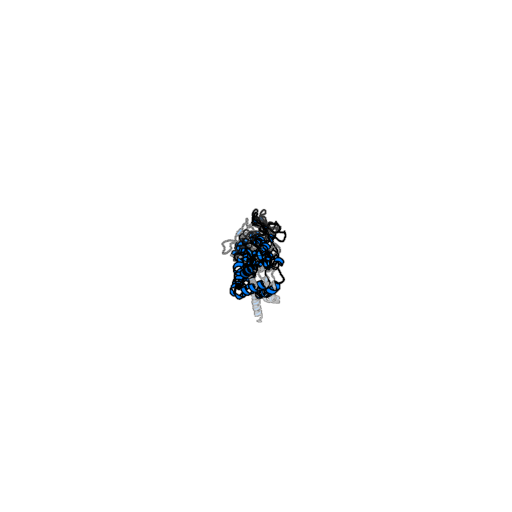C C . GLU A 1 143 ? -56.692 -14.564 84.629 1.00 83.75 143 GLU A C 1
ATOM 1071 O O . GLU A 1 143 ? -55.787 -15.303 84.223 1.00 83.75 143 GLU A O 1
ATOM 1076 N N . PRO A 1 144 ? -56.781 -14.233 85.928 1.00 85.00 144 PRO A N 1
ATOM 1077 C CA . PRO A 1 144 ? -55.811 -14.693 86.912 1.00 85.00 144 PRO A CA 1
ATOM 1078 C C . PRO A 1 144 ? -55.745 -16.227 86.984 1.00 85.00 144 PRO A C 1
ATOM 1080 O O . PRO A 1 144 ? -56.794 -16.884 86.988 1.00 85.00 144 PRO A O 1
ATOM 1083 N N . PRO A 1 145 ? -54.541 -16.823 87.058 1.00 88.38 145 PRO A N 1
ATOM 1084 C CA . PRO A 1 145 ? -54.405 -18.267 87.167 1.00 88.38 145 PRO A CA 1
ATOM 1085 C C . PRO A 1 145 ? -54.915 -18.765 88.514 1.00 88.38 145 PRO A C 1
ATOM 1087 O O . PRO A 1 145 ? -54.683 -18.153 89.561 1.00 88.38 145 PRO A O 1
ATOM 1090 N N . THR A 1 146 ? -55.578 -19.913 88.486 1.00 88.88 146 THR A N 1
ATOM 1091 C CA . THR A 1 146 ? -56.153 -20.561 89.666 1.00 88.88 146 THR A CA 1
ATOM 1092 C C . THR A 1 146 ? -55.363 -21.800 90.080 1.00 88.88 146 THR A C 1
ATOM 1094 O O . THR A 1 146 ? -54.531 -22.324 89.332 1.00 88.88 146 THR A O 1
ATOM 1097 N N . LEU A 1 147 ? -55.633 -22.321 91.277 1.00 84.31 147 LEU A N 1
ATOM 1098 C CA . LEU A 1 147 ? -55.073 -23.600 91.708 1.00 84.31 147 LEU A CA 1
ATOM 1099 C C . LEU A 1 147 ? -55.491 -24.738 90.764 1.00 84.31 147 LEU A C 1
ATOM 1101 O O . LEU A 1 147 ? -54.694 -25.649 90.520 1.00 84.31 147 LEU A O 1
ATOM 1105 N N . ASN A 1 148 ? -56.694 -24.675 90.180 1.00 86.00 148 ASN A N 1
ATOM 1106 C CA . ASN A 1 148 ? -57.124 -25.647 89.180 1.00 86.00 148 ASN A CA 1
ATOM 1107 C C . ASN A 1 148 ? -56.205 -25.623 87.952 1.00 86.00 148 ASN A C 1
ATOM 1109 O O . ASN A 1 148 ? -55.721 -26.687 87.571 1.00 86.00 148 ASN A O 1
ATOM 1113 N N . ASP A 1 149 ? -55.875 -24.440 87.420 1.00 86.38 149 ASP A N 1
ATOM 1114 C CA . ASP A 1 149 ? -54.959 -24.280 86.276 1.00 86.38 149 ASP A CA 1
ATOM 1115 C C . ASP A 1 149 ? -53.575 -24.890 86.550 1.00 86.38 149 ASP A C 1
ATOM 1117 O O . ASP A 1 149 ? -52.999 -25.567 85.695 1.00 86.38 149 ASP A O 1
ATOM 1121 N N . LEU A 1 150 ? -53.058 -24.729 87.773 1.00 83.38 150 LEU A N 1
ATOM 1122 C CA . LEU A 1 150 ? -51.801 -25.355 88.189 1.00 83.38 150 LEU A CA 1
ATOM 1123 C C . LEU A 1 150 ? -51.914 -26.887 88.261 1.00 83.38 150 LEU A C 1
ATOM 1125 O O . LEU A 1 150 ? -50.998 -27.604 87.851 1.00 83.38 150 LEU A O 1
ATOM 1129 N N . THR A 1 151 ? -53.028 -27.415 88.776 1.00 78.69 151 THR A N 1
ATOM 1130 C CA . THR A 1 151 ? -53.237 -28.870 88.900 1.00 78.69 151 THR A CA 1
ATOM 1131 C C . THR A 1 151 ? -53.566 -29.559 87.577 1.00 78.69 151 THR A C 1
ATOM 1133 O O . THR A 1 151 ? -53.215 -30.729 87.409 1.00 78.69 151 THR A O 1
ATOM 1136 N N . SER A 1 152 ? -54.189 -28.849 86.636 1.00 83.50 152 SER A N 1
ATOM 1137 C CA . SER A 1 152 ? -54.481 -29.321 85.282 1.00 83.50 152 SER A CA 1
ATOM 1138 C C . SER A 1 152 ? -53.319 -29.107 84.310 1.00 83.50 152 SER A C 1
ATOM 1140 O O . SER A 1 152 ? -53.456 -29.444 83.139 1.00 83.50 152 SER A O 1
ATOM 1142 N N . PHE A 1 153 ? -52.182 -28.574 84.781 1.00 83.12 153 PHE A N 1
ATOM 1143 C CA . PHE A 1 153 ? -51.012 -28.229 83.966 1.00 83.12 153 PHE A CA 1
ATOM 1144 C C . PHE A 1 153 ? -51.321 -27.233 82.831 1.00 83.12 153 PHE A C 1
ATOM 1146 O O . PHE A 1 153 ? -50.691 -27.277 81.775 1.00 83.12 153 PHE A O 1
ATOM 1153 N N . ASN A 1 154 ? -52.248 -26.296 83.052 1.00 86.75 154 ASN A N 1
ATOM 1154 C CA . ASN A 1 154 ? -52.517 -25.190 82.131 1.00 86.75 154 ASN A CA 1
ATOM 1155 C C . ASN A 1 154 ? -51.420 -24.113 82.244 1.00 86.75 154 ASN A C 1
ATOM 1157 O O . ASN A 1 154 ? -51.615 -23.026 82.791 1.00 86.75 154 ASN A O 1
ATOM 1161 N N . MET A 1 155 ? -50.224 -24.451 81.764 1.00 87.31 155 MET A N 1
ATOM 1162 C CA . MET A 1 155 ? -49.020 -23.648 81.973 1.00 87.31 155 MET A CA 1
ATOM 1163 C C . MET A 1 155 ? -49.028 -22.326 81.188 1.00 87.31 155 MET A C 1
ATOM 1165 O O . MET A 1 155 ? -48.402 -21.367 81.625 1.00 87.31 155 MET A O 1
ATOM 1169 N N . THR A 1 156 ? -49.809 -22.234 80.106 1.00 86.69 156 THR A N 1
ATOM 1170 C CA . THR A 1 156 ? -50.073 -20.972 79.395 1.00 86.69 156 THR A CA 1
ATOM 1171 C C . THR A 1 156 ? -50.674 -19.917 80.323 1.00 86.69 156 THR A C 1
ATOM 1173 O O . THR A 1 156 ? -50.244 -18.770 80.307 1.00 86.69 156 THR A O 1
ATOM 1176 N N . LYS A 1 157 ? -51.627 -20.311 81.178 1.00 86.44 157 LYS A N 1
ATOM 1177 C CA . LYS A 1 157 ? -52.284 -19.398 82.121 1.00 86.44 157 LYS A CA 1
ATOM 1178 C C . LYS A 1 157 ? -51.444 -19.158 83.375 1.00 86.44 157 LYS A C 1
ATOM 1180 O O . LYS A 1 157 ? -51.360 -18.033 83.848 1.00 86.44 157 LYS A O 1
ATOM 1185 N N . VAL A 1 158 ? -50.778 -20.197 83.889 1.00 87.50 158 VAL A N 1
ATOM 1186 C CA . VAL A 1 158 ? -49.902 -20.091 85.075 1.00 87.50 158 VAL A CA 1
ATOM 1187 C C . VAL A 1 158 ? -48.683 -19.197 84.821 1.00 87.50 158 VAL A C 1
ATOM 1189 O O . VAL A 1 158 ? -48.257 -18.497 85.735 1.00 87.50 158 VAL A O 1
ATOM 1192 N N . LEU A 1 159 ? -48.125 -19.204 83.609 1.00 88.69 159 LEU A N 1
ATOM 1193 C CA . LEU A 1 159 ? -46.982 -18.361 83.233 1.00 88.69 159 LEU A CA 1
ATOM 1194 C C . LEU A 1 159 ? -47.386 -17.096 82.463 1.00 88.69 159 LEU A C 1
ATOM 1196 O O . LEU A 1 159 ? -46.508 -16.347 82.046 1.00 88.69 159 LEU A O 1
ATOM 1200 N N . GLY A 1 160 ? -48.682 -16.844 82.266 1.00 87.88 160 GLY A N 1
ATOM 1201 C CA . GLY A 1 160 ? -49.156 -15.633 81.596 1.00 87.88 160 GLY A CA 1
ATOM 1202 C C . GLY A 1 160 ? -48.722 -14.380 82.357 1.00 87.88 160 GLY A C 1
ATOM 1203 O O . GLY A 1 160 ? -48.938 -14.280 83.566 1.00 87.88 160 GLY A O 1
ATOM 1204 N N . GLY A 1 161 ? -48.076 -13.446 81.665 1.00 84.00 161 GLY A N 1
ATOM 1205 C CA . GLY A 1 161 ? -47.466 -12.243 82.233 1.00 84.00 161 GLY A CA 1
ATOM 1206 C C . GLY A 1 161 ? -46.094 -12.469 82.878 1.00 84.00 161 GLY A C 1
ATOM 1207 O O . GLY A 1 161 ? -45.455 -11.501 83.286 1.00 84.00 161 GLY A O 1
ATOM 1208 N N . VAL A 1 162 ? -45.632 -13.717 83.016 1.00 88.94 162 VAL A N 1
ATOM 1209 C CA . VAL A 1 162 ? -44.357 -14.040 83.671 1.00 88.94 162 VAL A CA 1
ATOM 1210 C C . VAL A 1 162 ? -43.235 -14.017 82.644 1.00 88.94 162 VAL A C 1
ATOM 1212 O O . VAL A 1 162 ? -43.245 -14.797 81.696 1.00 88.94 162 VAL A O 1
ATOM 1215 N N . THR A 1 163 ? -42.230 -13.172 82.858 1.00 89.62 163 THR A N 1
ATOM 1216 C CA . THR A 1 163 ? -41.049 -13.097 81.990 1.00 89.62 163 THR A CA 1
ATOM 1217 C C . THR A 1 163 ? -39.945 -14.057 82.437 1.00 89.62 163 THR A C 1
ATOM 1219 O O . THR A 1 163 ? -39.903 -14.494 83.593 1.00 89.62 163 THR A O 1
ATOM 1222 N N . LEU A 1 164 ? -38.997 -14.379 81.549 1.00 85.69 164 LEU A N 1
ATOM 1223 C CA . LEU A 1 164 ? -37.823 -15.171 81.937 1.00 85.69 164 LEU A CA 1
ATOM 1224 C C . LEU A 1 164 ? -36.969 -14.444 82.988 1.00 85.69 164 LEU A C 1
ATOM 1226 O O . LEU A 1 164 ? -36.431 -15.100 83.879 1.00 85.69 164 LEU A O 1
ATOM 1230 N N . LYS A 1 165 ? -36.900 -13.105 82.948 1.00 85.75 165 LYS A N 1
ATOM 1231 C CA . LYS A 1 165 ? -36.245 -12.278 83.978 1.00 85.75 165 LYS A CA 1
ATOM 1232 C C . LYS A 1 165 ? -36.830 -12.509 85.372 1.00 85.75 165 LYS A C 1
ATOM 1234 O O . LYS A 1 165 ? -36.069 -12.653 86.330 1.00 85.75 165 LYS A O 1
ATOM 1239 N N . ALA A 1 166 ? -38.154 -12.614 85.474 1.00 85.31 166 ALA A N 1
ATOM 1240 C CA . ALA A 1 166 ? -38.835 -12.864 86.741 1.00 85.31 166 ALA A CA 1
ATOM 1241 C C . ALA A 1 166 ? -38.460 -14.236 87.336 1.00 85.31 166 ALA A C 1
ATOM 1243 O O . ALA A 1 166 ? -38.383 -14.391 88.557 1.00 85.31 166 ALA A O 1
ATOM 1244 N N . VAL A 1 167 ? -38.176 -15.228 86.485 1.00 84.12 167 VAL A N 1
ATOM 1245 C CA . VAL A 1 167 ? -37.741 -16.576 86.896 1.00 84.12 167 VAL A CA 1
ATOM 1246 C C . VAL A 1 167 ? -36.227 -16.647 87.134 1.00 84.12 167 VAL A C 1
ATOM 1248 O O . VAL A 1 167 ? -35.777 -17.343 88.045 1.00 84.12 167 VAL A O 1
ATOM 1251 N N . VAL A 1 168 ? -35.435 -15.920 86.342 1.00 84.56 168 VAL A N 1
ATOM 1252 C CA . VAL A 1 168 ? -33.965 -15.898 86.377 1.00 84.56 168 VAL A CA 1
ATOM 1253 C C . VAL A 1 168 ? -33.474 -14.449 86.530 1.00 84.56 168 VAL A C 1
ATOM 1255 O O . VAL A 1 168 ? -33.060 -13.824 85.552 1.00 84.56 168 VAL A O 1
ATOM 1258 N N . PRO A 1 169 ? -33.435 -13.897 87.760 1.00 79.81 169 PRO A N 1
ATOM 1259 C CA . PRO A 1 169 ? -33.115 -12.482 87.980 1.00 79.81 169 PRO A CA 1
ATOM 1260 C C . PRO A 1 169 ? -31.707 -12.056 87.538 1.00 79.81 169 PRO A C 1
ATOM 1262 O O . PRO A 1 169 ? -31.449 -10.867 87.381 1.00 79.81 169 PRO A O 1
ATOM 1265 N N . GLN A 1 170 ? -30.791 -13.008 87.337 1.00 82.88 170 GLN A N 1
ATOM 1266 C CA . GLN A 1 170 ? -29.394 -12.755 86.961 1.00 82.88 170 GLN A CA 1
ATOM 1267 C C . GLN A 1 170 ? -29.181 -12.565 85.449 1.00 82.88 170 GLN A C 1
ATOM 1269 O O . GLN A 1 170 ? -28.076 -12.216 85.043 1.00 82.88 170 GLN A O 1
ATOM 1274 N N . ILE A 1 171 ? -30.201 -12.789 84.611 1.00 83.94 171 ILE A N 1
ATOM 1275 C CA . ILE A 1 171 ? -30.082 -12.566 83.162 1.00 83.94 171 ILE A CA 1
ATOM 1276 C C . ILE A 1 171 ? -29.898 -11.068 82.868 1.00 83.94 171 ILE A C 1
ATOM 1278 O O . ILE A 1 171 ? -30.508 -10.224 83.544 1.00 83.94 171 ILE A O 1
ATOM 1282 N N . LYS A 1 172 ? -29.046 -10.717 81.896 1.00 79.25 172 LYS A N 1
ATOM 1283 C CA . LYS A 1 172 ? -28.844 -9.315 81.501 1.00 79.25 172 LYS A CA 1
ATOM 1284 C C . LYS A 1 172 ? -30.120 -8.732 80.898 1.00 79.25 172 LYS A C 1
ATOM 1286 O O . LYS A 1 172 ? -31.001 -9.454 80.445 1.00 79.25 172 LYS A O 1
ATOM 1291 N N . THR A 1 173 ? -30.212 -7.408 80.920 1.00 78.12 173 THR A N 1
ATOM 1292 C CA . THR A 1 173 ? -31.360 -6.646 80.402 1.00 78.12 173 THR A CA 1
ATOM 1293 C C . THR A 1 173 ? -31.044 -5.924 79.093 1.00 78.12 173 THR A C 1
ATOM 1295 O O . THR A 1 173 ? -31.821 -5.077 78.674 1.00 78.12 173 THR A O 1
ATOM 1298 N N . THR A 1 174 ? -29.905 -6.222 78.466 1.00 77.31 174 THR A N 1
ATOM 1299 C CA . THR A 1 174 ? -29.429 -5.578 77.234 1.00 77.31 174 THR A CA 1
ATOM 1300 C C . THR A 1 174 ? -29.022 -6.620 76.192 1.00 77.31 174 THR A C 1
ATOM 1302 O O . THR A 1 174 ? -28.739 -7.773 76.542 1.00 77.31 174 THR A O 1
ATOM 1305 N N . GLY A 1 175 ? -29.006 -6.212 74.919 1.00 78.69 175 GLY A N 1
ATOM 1306 C CA . GLY A 1 175 ? -28.723 -7.078 73.771 1.00 78.69 175 GLY A CA 1
ATOM 1307 C C . GLY A 1 175 ? -29.689 -8.261 73.665 1.00 78.69 175 GLY A C 1
ATOM 1308 O O . GLY A 1 175 ? -30.785 -8.252 74.234 1.00 78.69 175 GLY A O 1
ATOM 1309 N N . ILE A 1 176 ? -29.248 -9.328 72.997 1.00 83.56 176 ILE A N 1
ATOM 1310 C CA . ILE A 1 176 ? -30.067 -10.530 72.777 1.00 83.56 176 ILE A CA 1
ATOM 1311 C C . ILE A 1 176 ? -30.544 -11.185 74.085 1.00 83.56 176 ILE A C 1
ATOM 1313 O O . ILE A 1 176 ? -31.668 -11.682 74.167 1.00 83.56 176 ILE A O 1
ATOM 1317 N N . GLU A 1 177 ? -29.722 -11.144 75.140 1.00 82.88 177 GLU A N 1
ATOM 1318 C CA . GLU A 1 177 ? -30.097 -11.657 76.462 1.00 82.88 177 GLU A CA 1
ATOM 1319 C C . GLU A 1 177 ? -31.258 -10.854 77.064 1.00 82.88 177 GLU A C 1
ATOM 1321 O O . GLU A 1 177 ? -32.171 -11.454 77.628 1.00 82.88 177 GLU A O 1
ATOM 1326 N N . GLY A 1 178 ? -31.262 -9.526 76.902 1.00 83.06 178 GLY A N 1
ATOM 1327 C CA . GLY A 1 178 ? -32.351 -8.653 77.347 1.00 83.06 178 GLY A CA 1
ATOM 1328 C C . GLY A 1 178 ? -33.664 -8.904 76.608 1.00 83.06 178 GLY A C 1
ATOM 1329 O O . GLY A 1 178 ? -34.722 -8.975 77.239 1.00 83.06 178 GLY A O 1
ATOM 1330 N N . ILE A 1 179 ? -33.594 -9.119 75.293 1.00 84.81 179 ILE A N 1
ATOM 1331 C CA . ILE A 1 179 ? -34.768 -9.428 74.465 1.00 84.81 179 ILE A CA 1
ATOM 1332 C C . ILE A 1 179 ? -35.391 -10.746 74.927 1.00 84.81 179 ILE A C 1
ATOM 1334 O O . ILE A 1 179 ? -36.563 -10.769 75.308 1.00 84.81 179 ILE A O 1
ATOM 1338 N N . ILE A 1 180 ? -34.590 -11.811 75.029 1.00 86.00 180 ILE A N 1
ATOM 1339 C CA . ILE A 1 180 ? -35.037 -13.124 75.524 1.00 86.00 180 ILE A CA 1
ATOM 1340 C C . ILE A 1 180 ? -35.581 -13.020 76.958 1.00 86.00 180 ILE A C 1
ATOM 1342 O O . ILE A 1 180 ? -36.598 -13.633 77.288 1.00 86.00 180 ILE A O 1
ATOM 1346 N N . ALA A 1 181 ? -34.933 -12.230 77.819 1.00 86.56 181 ALA A N 1
ATOM 1347 C CA . ALA A 1 181 ? -35.332 -12.048 79.212 1.00 86.56 181 ALA A CA 1
ATOM 1348 C C . ALA A 1 181 ? -36.722 -11.416 79.373 1.00 86.56 181 ALA A C 1
ATOM 1350 O O . ALA A 1 181 ? -37.410 -11.718 80.352 1.00 86.56 181 ALA A O 1
ATOM 1351 N N . SER A 1 182 ? -37.125 -10.553 78.436 1.00 86.81 182 SER A N 1
ATOM 1352 C CA . SER A 1 182 ? -38.406 -9.836 78.463 1.00 86.81 182 SER A CA 1
ATOM 1353 C C . SER A 1 182 ? -39.586 -10.639 77.903 1.00 86.81 182 SER A C 1
ATOM 1355 O O . SER A 1 182 ? -40.735 -10.256 78.119 1.00 86.81 182 SER A O 1
ATOM 1357 N N . LYS A 1 183 ? -39.331 -11.771 77.230 1.00 89.19 183 LYS A N 1
ATOM 1358 C CA . LYS A 1 183 ? -40.382 -12.607 76.635 1.00 89.19 183 LYS A CA 1
ATOM 1359 C C . LYS A 1 183 ? -41.321 -13.192 77.692 1.00 89.19 183 LYS A C 1
ATOM 1361 O O . LYS A 1 183 ? -40.888 -13.726 78.714 1.00 89.19 183 LYS A O 1
ATOM 1366 N N . ASP A 1 184 ? -42.615 -13.139 77.388 1.00 89.62 184 ASP A N 1
ATOM 1367 C CA . ASP A 1 184 ? -43.688 -13.729 78.186 1.00 89.62 184 ASP A CA 1
ATOM 1368 C C . ASP A 1 184 ? -43.696 -15.262 78.044 1.00 89.62 184 ASP A C 1
ATOM 1370 O O . ASP A 1 184 ? -43.904 -15.815 76.958 1.00 89.62 184 ASP A O 1
ATOM 1374 N N . LEU A 1 185 ? -43.472 -15.964 79.155 1.00 89.25 185 LEU A N 1
ATOM 1375 C CA . LEU A 1 185 ? -43.375 -17.421 79.199 1.00 89.25 185 LEU A CA 1
ATOM 1376 C C . LEU A 1 185 ? -44.727 -18.116 78.980 1.00 89.25 185 LEU A C 1
ATOM 1378 O O . LEU A 1 185 ? -44.757 -19.242 78.481 1.00 89.25 185 LEU A O 1
ATOM 1382 N N . GLY A 1 186 ? -45.849 -17.481 79.323 1.00 87.81 186 GLY A N 1
ATOM 1383 C CA . GLY A 1 186 ? -47.186 -18.011 79.045 1.00 87.81 186 GLY A CA 1
ATOM 1384 C C . GLY A 1 186 ? -47.475 -18.048 77.548 1.00 87.81 186 GLY A C 1
ATOM 1385 O O . GLY A 1 186 ? -47.944 -19.061 77.022 1.00 87.81 186 GLY A O 1
ATOM 1386 N N . THR A 1 187 ? -47.103 -16.977 76.855 1.00 88.19 187 THR A N 1
ATOM 1387 C CA . THR A 1 187 ? -47.203 -16.813 75.402 1.00 88.19 187 THR A CA 1
ATOM 1388 C C . THR A 1 187 ? -46.227 -17.739 74.683 1.00 88.19 187 THR A C 1
ATOM 1390 O O . THR A 1 187 ? -46.612 -18.386 73.710 1.00 88.19 187 THR A O 1
ATOM 1393 N N . PHE A 1 188 ? -45.010 -17.913 75.212 1.00 90.12 188 PHE A N 1
ATOM 1394 C CA . PHE A 1 188 ? -44.062 -18.923 74.729 1.00 90.12 188 PHE A CA 1
ATOM 1395 C C . PHE A 1 188 ? -44.668 -20.330 74.771 1.00 90.12 188 PHE A C 1
ATOM 1397 O O . PHE A 1 188 ? -44.677 -21.046 73.770 1.00 90.12 188 PHE A O 1
ATOM 1404 N N . VAL A 1 189 ? -45.241 -20.725 75.912 1.00 88.50 189 VAL A N 1
ATOM 1405 C CA . VAL A 1 189 ? -45.889 -22.036 76.062 1.00 88.50 189 VAL A CA 1
ATOM 1406 C C . VAL A 1 189 ? -47.119 -22.165 75.160 1.00 88.50 189 VAL A C 1
ATOM 1408 O O . VAL A 1 189 ? -47.338 -23.231 74.586 1.00 88.50 189 VAL A O 1
ATOM 1411 N N . ALA A 1 190 ? -47.914 -21.103 75.001 1.00 87.31 190 ALA A N 1
ATOM 1412 C CA . ALA A 1 190 ? -49.042 -21.088 74.068 1.00 87.31 190 ALA A CA 1
ATOM 1413 C C . ALA A 1 190 ? -48.581 -21.333 72.623 1.00 87.31 190 ALA A C 1
ATOM 1415 O O . ALA A 1 190 ? -49.142 -22.191 71.940 1.00 87.31 190 ALA A O 1
ATOM 1416 N N . SER A 1 191 ? -47.520 -20.638 72.200 1.00 86.75 191 SER A N 1
ATOM 1417 C CA . SER A 1 191 ? -46.888 -20.806 70.890 1.00 86.75 191 SER A CA 1
ATOM 1418 C C . SER A 1 191 ? -46.433 -22.253 70.682 1.00 86.75 191 SER A C 1
ATOM 1420 O O . SER A 1 191 ? -46.864 -22.894 69.722 1.00 86.75 191 SER A O 1
ATOM 1422 N N . LEU A 1 192 ? -45.694 -22.835 71.635 1.00 87.69 192 LEU A N 1
ATOM 1423 C CA . LEU A 1 192 ? -45.259 -24.238 71.576 1.00 87.69 192 LEU A CA 1
ATOM 1424 C C . LEU A 1 192 ? -46.427 -25.228 71.481 1.00 87.69 192 LEU A C 1
ATOM 1426 O O . LEU A 1 192 ? -46.386 -26.157 70.675 1.00 87.69 192 LEU A O 1
ATOM 1430 N N . ASN A 1 193 ? -47.487 -25.023 72.267 1.00 87.06 193 ASN A N 1
ATOM 1431 C CA . ASN A 1 193 ? -48.678 -25.878 72.237 1.00 87.06 193 ASN A CA 1
ATOM 1432 C C . ASN A 1 193 ? -49.417 -25.811 70.892 1.00 87.06 193 ASN A C 1
ATOM 1434 O O . ASN A 1 193 ? -50.060 -26.783 70.500 1.00 87.06 193 ASN A O 1
ATOM 1438 N N . SER A 1 194 ? -49.315 -24.686 70.181 1.00 87.25 194 SER A N 1
ATOM 1439 C CA . SER A 1 194 ? -49.866 -24.509 68.833 1.00 87.25 194 SER A CA 1
ATOM 1440 C C . SER A 1 194 ? -48.946 -25.000 67.703 1.00 87.25 194 SER A C 1
ATOM 1442 O O . SER A 1 194 ? -49.314 -24.896 66.536 1.00 87.25 194 SER A O 1
ATOM 1444 N N . GLY A 1 195 ? -47.777 -25.568 68.030 1.00 83.88 195 GLY A N 1
ATOM 1445 C CA . GLY A 1 195 ? -46.782 -26.029 67.055 1.00 83.88 195 GLY A CA 1
ATOM 1446 C C . GLY A 1 195 ? -45.824 -24.938 66.560 1.00 83.88 195 GLY A C 1
ATOM 1447 O O . GLY A 1 195 ? -45.160 -25.138 65.545 1.00 83.88 195 GLY A O 1
ATOM 1448 N N . GLY A 1 196 ? -45.752 -23.797 67.250 1.00 81.19 196 GLY A N 1
ATOM 1449 C CA . GLY A 1 196 ? -44.847 -22.695 66.929 1.00 81.19 196 GLY A CA 1
ATOM 1450 C C . GLY A 1 196 ? -43.369 -23.035 67.150 1.00 81.19 196 GLY A C 1
ATOM 1451 O O . GLY A 1 196 ? -43.013 -23.913 67.941 1.00 81.19 196 GLY A O 1
ATOM 1452 N N . ASN A 1 197 ? -42.488 -22.320 66.446 1.00 83.19 197 ASN A N 1
ATOM 1453 C CA . ASN A 1 197 ? -41.044 -22.482 66.568 1.00 83.19 197 ASN A CA 1
ATOM 1454 C C . ASN A 1 197 ? -40.531 -21.761 67.827 1.00 83.19 197 ASN A C 1
ATOM 1456 O O . ASN A 1 197 ? -40.609 -20.538 67.939 1.00 83.19 197 ASN A O 1
ATOM 1460 N N . ALA A 1 198 ? -39.974 -22.537 68.761 1.00 83.56 198 ALA A N 1
ATOM 1461 C CA . ALA A 1 198 ? -39.419 -22.032 70.014 1.00 83.56 198 ALA A CA 1
ATOM 1462 C C . ALA A 1 198 ? -38.345 -20.955 69.797 1.00 83.56 198 ALA A C 1
ATOM 1464 O O . ALA A 1 198 ? -38.278 -19.986 70.545 1.00 83.56 198 ALA A O 1
ATOM 1465 N N . VAL A 1 199 ? -37.498 -21.146 68.785 1.00 83.62 199 VAL A N 1
ATOM 1466 C CA . VAL A 1 199 ? -36.365 -20.271 68.481 1.00 83.62 199 VAL A CA 1
ATOM 1467 C C . VAL A 1 199 ? -36.857 -18.962 67.868 1.00 83.62 199 VAL A C 1
ATOM 1469 O O . VAL A 1 199 ? -36.460 -17.912 68.355 1.00 83.62 199 VAL A O 1
ATOM 1472 N N . SER A 1 200 ? -37.772 -19.017 66.891 1.00 81.81 200 SER A N 1
ATOM 1473 C CA . SER A 1 200 ? -38.373 -17.812 66.287 1.00 81.81 200 SER A CA 1
ATOM 1474 C C . SER A 1 200 ? -39.055 -16.948 67.357 1.00 81.81 200 SER A C 1
ATOM 1476 O O . SER A 1 200 ? -38.777 -15.760 67.458 1.00 81.81 200 SER A O 1
ATOM 1478 N N . PHE A 1 201 ? -39.816 -17.551 68.283 1.00 85.12 201 PHE A N 1
ATOM 1479 C CA . PHE A 1 201 ? -40.440 -16.792 69.375 1.00 85.12 201 PHE A CA 1
ATOM 1480 C C . PHE A 1 201 ? -39.428 -16.110 70.309 1.00 85.12 201 PHE A C 1
ATOM 1482 O O . PHE A 1 201 ? -39.646 -14.982 70.749 1.00 85.12 201 PHE A O 1
ATOM 1489 N N . LEU A 1 202 ? -38.343 -16.803 70.671 1.00 85.75 202 LEU A N 1
ATOM 1490 C CA . LEU A 1 202 ? -37.337 -16.245 71.579 1.00 85.75 202 LEU A CA 1
ATOM 1491 C C . LEU A 1 202 ? -36.524 -15.125 70.921 1.00 85.75 202 LEU A C 1
ATOM 1493 O O . LEU A 1 202 ? -36.126 -14.196 71.618 1.00 85.75 202 LEU A O 1
ATOM 1497 N N . LEU A 1 203 ? -36.292 -15.220 69.611 1.00 86.00 203 LEU A N 1
ATOM 1498 C CA . LEU A 1 203 ? -35.494 -14.269 68.835 1.00 86.00 203 LEU A CA 1
ATOM 1499 C C . LEU A 1 203 ? -36.320 -13.167 68.163 1.00 86.00 203 LEU A C 1
ATOM 1501 O O . LEU A 1 203 ? -35.747 -12.259 67.573 1.00 86.00 203 LEU A O 1
ATOM 1505 N N . ASP A 1 204 ? -37.644 -13.222 68.258 1.00 85.12 204 ASP A N 1
ATOM 1506 C CA . ASP A 1 204 ? -38.542 -12.195 67.742 1.00 85.12 204 ASP A CA 1
ATOM 1507 C C . ASP A 1 204 ? -38.176 -10.803 68.302 1.00 85.12 204 ASP A C 1
ATOM 1509 O O . ASP A 1 204 ? -38.062 -10.619 69.519 1.00 85.12 204 ASP A O 1
ATOM 1513 N N . GLY A 1 205 ? -37.960 -9.835 67.410 1.00 83.62 205 GLY A N 1
ATOM 1514 C CA . GLY A 1 205 ? -37.483 -8.488 67.736 1.00 83.62 205 GLY A CA 1
ATOM 1515 C C . GLY A 1 205 ? -35.975 -8.355 67.993 1.00 83.62 205 GLY A C 1
ATOM 1516 O O . GLY A 1 205 ? -35.524 -7.245 68.253 1.00 83.62 205 GLY A O 1
ATOM 1517 N N . ALA A 1 206 ? -35.193 -9.439 67.927 1.00 88.12 206 ALA A N 1
ATOM 1518 C CA . ALA A 1 206 ? -33.733 -9.377 67.995 1.00 88.12 206 ALA A CA 1
ATOM 1519 C C . ALA A 1 206 ? -33.124 -9.209 66.602 1.00 88.12 206 ALA A C 1
ATOM 1521 O O . ALA A 1 206 ? -33.548 -9.865 65.650 1.00 88.12 206 ALA A O 1
ATOM 1522 N N . ARG A 1 207 ? -32.089 -8.379 66.490 1.00 90.38 207 ARG A N 1
ATOM 1523 C CA . ARG A 1 207 ? -31.322 -8.157 65.259 1.00 90.38 207 ARG A CA 1
ATOM 1524 C C . ARG A 1 207 ? -29.907 -8.725 65.382 1.00 90.38 207 ARG A C 1
ATOM 1526 O O . ARG A 1 207 ? -29.432 -9.017 66.482 1.00 90.38 207 ARG A O 1
ATOM 1533 N N . ILE A 1 208 ? -29.194 -8.901 64.269 1.00 89.75 208 ILE A N 1
ATOM 1534 C CA . ILE A 1 208 ? -27.798 -9.378 64.301 1.00 89.75 208 ILE A CA 1
ATOM 1535 C C . ILE A 1 208 ? -26.909 -8.421 65.111 1.00 89.75 208 ILE A C 1
ATOM 1537 O O . ILE A 1 208 ? -26.018 -8.892 65.819 1.00 89.75 208 ILE A O 1
ATOM 1541 N N . GLY A 1 209 ? -27.170 -7.110 65.086 1.00 88.62 209 GLY A N 1
ATOM 1542 C CA . GLY A 1 209 ? -26.445 -6.131 65.902 1.00 88.62 209 GLY A CA 1
ATOM 1543 C C . GLY A 1 209 ? -26.482 -6.462 67.399 1.00 88.62 209 GLY A C 1
ATOM 1544 O O . GLY A 1 209 ? -25.455 -6.379 68.077 1.00 88.62 209 GLY A O 1
ATOM 1545 N N . ASP A 1 210 ? -27.609 -6.984 67.893 1.00 87.62 210 ASP A N 1
ATOM 1546 C CA . ASP A 1 210 ? -27.758 -7.438 69.282 1.00 87.62 210 ASP A CA 1
ATOM 1547 C C . ASP A 1 210 ? -26.900 -8.674 69.600 1.00 87.62 210 ASP A C 1
ATOM 1549 O O . ASP A 1 210 ? -26.476 -8.868 70.743 1.00 87.62 210 ASP A O 1
ATOM 1553 N N . VAL A 1 211 ? -26.628 -9.518 68.598 1.00 87.75 211 VAL A N 1
ATOM 1554 C CA . VAL A 1 211 ? -25.715 -10.676 68.695 1.00 87.75 211 VAL A CA 1
ATOM 1555 C C . VAL A 1 211 ? -24.260 -10.223 68.654 1.00 87.75 211 VAL A C 1
ATOM 1557 O O . VAL A 1 211 ? -23.417 -10.781 69.358 1.00 87.75 211 VAL A O 1
ATOM 1560 N N . MET A 1 212 ? -23.967 -9.191 67.862 1.00 87.12 212 MET A N 1
ATOM 1561 C CA . MET A 1 212 ? -22.649 -8.557 67.765 1.00 87.12 212 MET A CA 1
ATOM 1562 C C . MET A 1 212 ? -22.288 -7.732 69.008 1.00 87.12 212 MET A C 1
ATOM 1564 O O . MET A 1 212 ? -21.181 -7.202 69.085 1.00 87.12 212 MET A O 1
ATOM 1568 N N . ASN A 1 213 ? -23.184 -7.672 70.002 1.00 84.38 213 ASN A N 1
ATOM 1569 C CA . ASN A 1 213 ? -23.039 -6.890 71.227 1.00 84.38 213 ASN A CA 1
ATOM 1570 C C . ASN A 1 213 ? -22.960 -5.377 70.955 1.00 84.38 213 ASN A C 1
ATOM 1572 O O . ASN A 1 213 ? -22.340 -4.629 71.716 1.00 84.38 213 ASN A O 1
ATOM 1576 N N . PHE A 1 214 ? -23.601 -4.931 69.875 1.00 88.38 214 PHE A N 1
ATOM 1577 C CA . PHE A 1 214 ? -23.916 -3.528 69.666 1.00 88.38 214 PHE A CA 1
ATOM 1578 C C . PHE A 1 214 ? -25.196 -3.172 70.415 1.00 88.38 214 PHE A C 1
ATOM 1580 O O . PHE A 1 214 ? -26.000 -4.033 70.772 1.00 88.38 214 PHE A O 1
ATOM 1587 N N . THR A 1 215 ? -25.358 -1.889 70.701 1.00 85.50 215 THR A N 1
ATOM 1588 C CA . THR A 1 215 ? -26.589 -1.341 71.269 1.00 85.50 215 THR A CA 1
ATOM 1589 C C . THR A 1 215 ? -27.186 -0.399 70.242 1.00 85.50 215 THR A C 1
ATOM 1591 O O . THR A 1 215 ? -26.475 0.444 69.706 1.00 85.50 215 THR A O 1
ATOM 1594 N N . TYR A 1 216 ? -28.467 -0.555 69.940 1.00 85.56 216 TYR A N 1
ATOM 1595 C CA . TYR A 1 216 ? -29.174 0.373 69.069 1.00 85.56 216 TYR A CA 1
ATOM 1596 C C . TYR A 1 216 ? -29.656 1.575 69.894 1.00 85.56 216 TYR A C 1
ATOM 1598 O O . TYR A 1 216 ? -30.370 1.399 70.885 1.00 85.56 216 TYR A O 1
ATOM 1606 N N . ASP A 1 217 ? -29.225 2.786 69.536 1.00 84.19 217 ASP A N 1
ATOM 1607 C CA . ASP A 1 217 ? -29.687 4.029 70.160 1.00 84.19 217 ASP A CA 1
ATOM 1608 C C . ASP A 1 217 ? -30.855 4.614 69.363 1.00 84.19 217 ASP A C 1
ATOM 1610 O O . ASP A 1 217 ? -30.674 5.239 68.320 1.00 84.19 217 ASP A O 1
ATOM 1614 N N . GLU A 1 218 ? -32.065 4.456 69.900 1.00 82.00 218 GLU A N 1
ATOM 1615 C CA . GLU A 1 218 ? -33.303 4.959 69.291 1.00 82.00 218 GLU A CA 1
ATOM 1616 C C . GLU A 1 218 ? -33.315 6.486 69.089 1.00 82.00 218 GLU A C 1
ATOM 1618 O O . GLU A 1 218 ? -34.084 6.986 68.270 1.00 82.00 218 GLU A O 1
ATOM 1623 N N . ASN A 1 219 ? -32.493 7.252 69.819 1.00 81.94 219 ASN A N 1
ATOM 1624 C CA . ASN A 1 219 ? -32.473 8.714 69.685 1.00 81.94 219 ASN A CA 1
ATOM 1625 C C . ASN A 1 219 ? -31.638 9.187 68.494 1.00 81.94 219 ASN A C 1
ATOM 1627 O O . ASN A 1 219 ? -31.945 10.231 67.916 1.00 81.94 219 ASN A O 1
ATOM 1631 N N . SER A 1 220 ? -30.560 8.467 68.180 1.00 79.38 220 SER A N 1
ATOM 1632 C CA . SER A 1 220 ? -29.654 8.783 67.072 1.00 79.38 220 SER A CA 1
ATOM 1633 C C . SER A 1 220 ? -29.877 7.908 65.840 1.00 79.38 220 SER A C 1
ATOM 1635 O O . SER A 1 220 ? -29.248 8.167 64.818 1.00 79.38 220 SER A O 1
ATOM 1637 N N . ASP A 1 221 ? -30.794 6.936 65.924 1.00 83.38 221 ASP A N 1
ATOM 1638 C CA . ASP A 1 221 ? -31.103 5.970 64.865 1.00 83.38 221 ASP A CA 1
ATOM 1639 C C . ASP A 1 221 ? -29.843 5.234 64.374 1.00 83.38 221 ASP A C 1
ATOM 1641 O O . ASP A 1 221 ? -29.582 5.116 63.178 1.00 83.38 221 ASP A O 1
ATOM 1645 N N . ALA A 1 222 ? -29.000 4.800 65.320 1.00 84.94 222 ALA A N 1
ATOM 1646 C CA . ALA A 1 222 ? -27.684 4.244 65.019 1.00 84.94 222 ALA A CA 1
ATOM 1647 C C . ALA A 1 222 ? -27.279 3.103 65.962 1.00 84.94 222 ALA A C 1
ATOM 1649 O O . ALA A 1 222 ? -27.588 3.096 67.157 1.00 84.94 222 ALA A O 1
ATOM 1650 N N . TRP A 1 223 ? -26.503 2.156 65.428 1.00 89.25 223 TRP A N 1
ATOM 1651 C CA . TRP A 1 223 ? -25.809 1.148 66.227 1.00 89.25 223 TRP A CA 1
ATOM 1652 C C . TRP A 1 223 ? -24.551 1.737 66.866 1.00 89.25 223 TRP A C 1
ATOM 1654 O O . TRP A 1 223 ? -23.723 2.352 66.193 1.00 89.25 223 TRP A O 1
ATOM 1664 N N . VAL A 1 224 ? -24.360 1.489 68.161 1.00 86.81 224 VAL A N 1
ATOM 1665 C CA . VAL A 1 224 ? -23.150 1.854 68.904 1.00 86.81 224 VAL A CA 1
ATOM 1666 C C . VAL A 1 224 ? -22.437 0.614 69.440 1.00 86.81 224 VAL A C 1
ATOM 1668 O O . VAL A 1 224 ? -23.057 -0.349 69.898 1.00 86.81 224 VAL A O 1
ATOM 1671 N N . ASN A 1 225 ? -21.107 0.637 69.408 1.00 87.12 225 ASN A N 1
ATOM 1672 C CA . ASN A 1 225 ? -20.244 -0.348 70.048 1.00 87.12 225 ASN A CA 1
ATOM 1673 C C . ASN A 1 225 ? -19.586 0.294 71.278 1.00 87.12 225 ASN A C 1
ATOM 1675 O O . ASN A 1 225 ? -18.561 0.973 71.177 1.00 87.12 225 ASN A O 1
ATOM 1679 N N . GLY A 1 226 ? -20.209 0.123 72.445 1.00 83.38 226 GLY A N 1
ATOM 1680 C CA . GLY A 1 226 ? -19.864 0.903 73.635 1.00 83.38 226 GLY A CA 1
ATOM 1681 C C . GLY A 1 226 ? -20.311 2.357 73.470 1.00 83.38 226 GLY A C 1
ATOM 1682 O O . GLY A 1 226 ? -21.497 2.601 73.281 1.00 83.38 226 GLY A O 1
ATOM 1683 N N . ASP A 1 227 ? -19.365 3.299 73.516 1.00 79.19 227 ASP A N 1
ATOM 1684 C CA . ASP A 1 227 ? -19.633 4.741 73.364 1.00 79.19 227 ASP A CA 1
ATOM 1685 C C . ASP A 1 227 ? -19.406 5.258 71.927 1.00 79.19 227 ASP A C 1
ATOM 1687 O O . ASP A 1 227 ? -19.621 6.438 71.650 1.00 79.19 227 ASP A O 1
ATOM 1691 N N . ALA A 1 228 ? -18.921 4.406 71.015 1.00 83.00 228 ALA A N 1
ATOM 1692 C CA . ALA A 1 228 ? -18.589 4.792 69.646 1.00 83.00 228 ALA A CA 1
ATOM 1693 C C . ALA A 1 228 ? -19.685 4.349 68.660 1.00 83.00 228 ALA A C 1
ATOM 1695 O O . ALA A 1 228 ? -20.087 3.182 68.704 1.00 83.00 228 ALA A O 1
ATOM 1696 N N . PRO A 1 229 ? -20.142 5.224 67.745 1.00 84.50 229 PRO A N 1
ATOM 1697 C CA . PRO A 1 229 ? -21.040 4.820 66.670 1.00 84.50 229 PRO A CA 1
ATOM 1698 C C . PRO A 1 229 ? -20.334 3.846 65.725 1.00 84.50 229 PRO A C 1
ATOM 1700 O O . PRO A 1 229 ? -19.146 3.992 65.427 1.00 84.50 229 PRO A O 1
ATOM 1703 N N . VAL A 1 230 ? -21.069 2.845 65.255 1.00 84.56 230 VAL A N 1
ATOM 1704 C CA . VAL A 1 230 ? -20.628 1.974 64.166 1.00 84.56 230 VAL A CA 1
ATOM 1705 C C . VAL A 1 230 ? -20.767 2.768 62.870 1.00 84.56 230 VAL A C 1
ATOM 1707 O O . VAL A 1 230 ? -21.849 3.249 62.558 1.00 84.56 230 VAL A O 1
ATOM 1710 N N . THR A 1 231 ? -19.668 2.943 62.139 1.00 80.25 231 THR A N 1
ATOM 1711 C CA . THR A 1 231 ? -19.629 3.787 60.929 1.00 80.25 231 THR A CA 1
ATOM 1712 C C . THR A 1 231 ? -19.466 2.999 59.632 1.00 80.25 231 THR A C 1
ATOM 1714 O O . THR A 1 231 ? -19.569 3.577 58.561 1.00 80.25 231 THR A O 1
ATOM 1717 N N . ASP A 1 232 ? -19.171 1.700 59.707 1.00 81.25 232 ASP A N 1
ATOM 1718 C CA . ASP A 1 232 ? -19.043 0.845 58.526 1.00 81.25 232 ASP A CA 1
ATOM 1719 C C . ASP A 1 232 ? -20.440 0.460 58.014 1.00 81.25 232 ASP A C 1
ATOM 1721 O O . ASP A 1 232 ? -21.193 -0.230 58.707 1.00 81.25 232 ASP A O 1
ATOM 1725 N N . ASN A 1 233 ? -20.781 0.907 56.803 1.00 77.19 233 ASN A N 1
ATOM 1726 C CA . ASN A 1 233 ? -22.095 0.687 56.197 1.00 77.19 233 ASN A CA 1
ATOM 1727 C C . ASN A 1 233 ? -22.442 -0.800 56.044 1.00 77.19 233 ASN A C 1
ATOM 1729 O O . ASN A 1 233 ? -23.587 -1.180 56.283 1.00 77.19 233 ASN A O 1
ATOM 1733 N N . LEU A 1 234 ? -21.483 -1.664 55.689 1.00 79.88 234 LEU A N 1
ATOM 1734 C CA . LEU A 1 234 ? -21.752 -3.101 55.576 1.00 79.88 234 LEU A CA 1
ATOM 1735 C C . LEU A 1 234 ? -22.069 -3.698 56.942 1.00 79.88 234 LEU A C 1
ATOM 1737 O O . LEU A 1 234 ? -22.977 -4.521 57.062 1.00 79.88 234 LEU A O 1
ATOM 1741 N N . VAL A 1 235 ? -21.350 -3.268 57.978 1.00 85.06 235 VAL A N 1
ATOM 1742 C CA . VAL A 1 235 ? -21.616 -3.707 59.350 1.00 85.06 235 VAL A CA 1
ATOM 1743 C C . VAL A 1 235 ? -22.982 -3.214 59.827 1.00 85.06 235 VAL A C 1
ATOM 1745 O O . VAL A 1 235 ? -23.702 -4.000 60.435 1.00 85.06 235 VAL A O 1
ATOM 1748 N N . LEU A 1 236 ? -23.364 -1.970 59.529 1.00 84.44 236 LEU A N 1
ATOM 1749 C CA . LEU A 1 236 ? -24.681 -1.413 59.867 1.00 84.44 236 LEU A CA 1
ATOM 1750 C C . LEU A 1 236 ? -25.819 -2.196 59.203 1.00 84.44 236 LEU A C 1
ATOM 1752 O O . LEU A 1 236 ? -26.745 -2.635 59.878 1.00 84.44 236 LEU A O 1
ATOM 1756 N N . ILE A 1 237 ? -25.698 -2.463 57.902 1.00 84.44 237 ILE A N 1
ATOM 1757 C CA . ILE A 1 237 ? -26.691 -3.227 57.139 1.00 84.44 237 ILE A CA 1
ATOM 1758 C C . ILE A 1 237 ? -26.827 -4.655 57.674 1.00 84.44 237 ILE A C 1
ATOM 1760 O O . ILE A 1 237 ? -27.940 -5.164 57.791 1.00 84.44 237 ILE A O 1
ATOM 1764 N N . VAL A 1 238 ? -25.711 -5.314 58.010 1.00 86.75 238 VAL A N 1
ATOM 1765 C CA . VAL A 1 238 ? -25.748 -6.630 58.668 1.00 86.75 238 VAL A CA 1
ATOM 1766 C C . VAL A 1 238 ? -26.412 -6.516 60.036 1.00 86.75 238 VAL A C 1
ATOM 1768 O O . VAL A 1 238 ? -27.235 -7.362 60.373 1.00 86.75 238 VAL A O 1
ATOM 1771 N N . ALA A 1 239 ? -26.068 -5.493 60.821 1.00 88.38 239 ALA A N 1
ATOM 1772 C CA . ALA A 1 239 ? -26.569 -5.309 62.176 1.00 88.38 239 ALA A CA 1
ATOM 1773 C C . ALA A 1 239 ? -28.093 -5.128 62.221 1.00 88.38 239 ALA A C 1
ATOM 1775 O O . ALA A 1 239 ? -28.712 -5.632 63.157 1.00 88.38 239 ALA A O 1
ATOM 1776 N N . ASP A 1 240 ? -28.697 -4.505 61.207 1.00 87.81 240 ASP A N 1
ATOM 1777 C CA . ASP A 1 240 ? -30.147 -4.287 61.120 1.00 87.81 240 ASP A CA 1
ATOM 1778 C C . ASP A 1 240 ? -30.977 -5.515 60.726 1.00 87.81 240 ASP A C 1
ATOM 1780 O O . ASP A 1 240 ? -32.204 -5.483 60.828 1.00 87.81 240 ASP A O 1
ATOM 1784 N N . VAL A 1 241 ? -30.346 -6.619 60.321 1.00 88.31 241 VAL A N 1
ATOM 1785 C CA . VAL A 1 241 ? -31.066 -7.846 59.959 1.00 88.31 241 VAL A CA 1
ATOM 1786 C C . VAL A 1 241 ? -31.768 -8.431 61.184 1.00 88.31 241 VAL A C 1
ATOM 1788 O O . VAL A 1 241 ? -31.113 -8.810 62.158 1.00 88.31 241 VAL A O 1
ATOM 1791 N N . GLU A 1 242 ? -33.092 -8.581 61.116 1.00 87.50 242 GLU A N 1
ATOM 1792 C CA . GLU A 1 242 ? -33.868 -9.277 62.142 1.00 87.50 242 GLU A CA 1
ATOM 1793 C C . GLU A 1 242 ? -33.574 -10.789 62.128 1.00 87.50 242 GLU A C 1
ATOM 1795 O O . GLU A 1 242 ? -33.533 -11.449 61.088 1.00 87.50 242 GLU A O 1
ATOM 1800 N N . LEU A 1 243 ? -33.367 -11.376 63.307 1.00 86.94 243 LEU A N 1
ATOM 1801 C CA . LEU A 1 243 ? -33.109 -12.810 63.464 1.00 86.94 243 LEU A CA 1
ATOM 1802 C C . LEU A 1 243 ? -34.336 -13.660 63.116 1.00 86.94 243 LEU A C 1
ATOM 1804 O O . LEU A 1 243 ? -34.172 -14.799 62.671 1.00 86.94 243 LEU A O 1
ATOM 1808 N N . SER A 1 244 ? -35.544 -13.115 63.287 1.00 81.75 244 SER A N 1
ATOM 1809 C CA . SER A 1 244 ? -36.810 -13.719 62.852 1.00 81.75 244 SER A CA 1
ATOM 1810 C C . SER A 1 244 ? -36.770 -14.056 61.360 1.00 81.75 244 SER A C 1
ATOM 1812 O O . SER A 1 244 ? -37.004 -15.213 60.999 1.00 81.75 244 SER A O 1
ATOM 1814 N N . ASP A 1 245 ? -36.342 -13.111 60.516 1.00 81.81 245 ASP A N 1
ATOM 1815 C CA . ASP A 1 245 ? -36.207 -13.299 59.066 1.00 81.81 245 ASP A CA 1
ATOM 1816 C C . ASP A 1 245 ? -35.261 -14.455 58.720 1.00 81.81 245 ASP A C 1
ATOM 1818 O O . ASP A 1 245 ? -35.513 -15.220 57.786 1.00 81.81 245 ASP A O 1
ATOM 1822 N N . ILE A 1 246 ? -34.188 -14.642 59.491 1.00 83.88 246 ILE A N 1
ATOM 1823 C CA . ILE A 1 246 ? -33.251 -15.760 59.303 1.00 83.88 246 ILE A CA 1
ATOM 1824 C C . ILE A 1 246 ? -33.915 -17.084 59.683 1.00 83.88 246 ILE A C 1
ATOM 1826 O O . ILE A 1 246 ? -33.813 -18.068 58.947 1.00 83.88 246 ILE A O 1
ATOM 1830 N N . THR A 1 247 ? -34.594 -17.127 60.829 1.00 81.19 247 THR A N 1
ATOM 1831 C CA . THR A 1 247 ? -35.174 -18.370 61.357 1.00 81.19 247 THR A CA 1
ATOM 1832 C C . THR A 1 247 ? -36.415 -18.842 60.610 1.00 81.19 247 THR A C 1
ATOM 1834 O O . THR A 1 247 ? -36.639 -20.051 60.531 1.00 81.19 247 THR A O 1
ATOM 1837 N N . ASP A 1 248 ? -37.175 -17.918 60.026 1.00 78.31 248 ASP A N 1
ATOM 1838 C CA . ASP A 1 248 ? -38.401 -18.210 59.280 1.00 78.31 248 ASP A CA 1
ATOM 1839 C C . ASP A 1 248 ? -38.156 -18.302 57.759 1.00 78.31 248 ASP A C 1
ATOM 1841 O O . ASP A 1 248 ? -39.082 -18.523 56.978 1.00 78.31 248 ASP A O 1
ATOM 1845 N N . GLY A 1 249 ? -36.889 -18.202 57.330 1.00 77.75 249 GLY A N 1
ATOM 1846 C CA . GLY A 1 249 ? -36.463 -18.364 55.937 1.00 77.75 249 GLY A CA 1
ATOM 1847 C C . GLY A 1 249 ? -36.768 -17.170 55.027 1.00 77.75 249 GLY A C 1
ATOM 1848 O O . GLY A 1 249 ? -36.677 -17.306 53.808 1.00 77.75 249 GLY A O 1
ATOM 1849 N N . GLY A 1 250 ? -37.126 -16.018 55.598 1.00 81.06 250 GLY A N 1
ATOM 1850 C CA . GLY A 1 250 ? -37.327 -14.750 54.889 1.00 81.06 250 GLY A CA 1
ATOM 1851 C C . GLY A 1 250 ? -36.028 -14.013 54.541 1.00 81.06 250 GLY A C 1
ATOM 1852 O O . GLY A 1 250 ? -36.037 -13.126 53.688 1.00 81.06 250 GLY A O 1
ATOM 1853 N N . PHE A 1 251 ? -34.905 -14.391 55.157 1.00 85.38 251 PHE A N 1
ATOM 1854 C CA . PHE A 1 251 ? -33.609 -13.759 54.933 1.00 85.38 251 PHE A CA 1
ATOM 1855 C C . PHE A 1 251 ? -33.152 -13.879 53.475 1.00 85.38 251 PHE A C 1
ATOM 1857 O O . PHE A 1 251 ? -33.062 -14.967 52.903 1.00 85.38 251 PHE A O 1
ATOM 1864 N N . SER A 1 252 ? -32.791 -12.737 52.895 1.00 85.69 252 SER A N 1
ATOM 1865 C CA . SER A 1 252 ? -32.299 -12.627 51.528 1.00 85.69 252 SER A CA 1
ATOM 1866 C C . SER A 1 252 ? -31.137 -11.648 51.477 1.00 85.69 252 SER A C 1
ATOM 1868 O O . SER A 1 252 ? -31.296 -10.459 51.757 1.00 85.69 252 SER A O 1
ATOM 1870 N N . VAL A 1 253 ? -29.978 -12.141 51.037 1.00 83.94 253 VAL A N 1
ATOM 1871 C CA . VAL A 1 253 ? -28.788 -11.312 50.795 1.00 83.94 253 VAL A CA 1
ATOM 1872 C C . VAL A 1 253 ? -29.089 -10.209 49.770 1.00 83.94 253 VAL A C 1
ATOM 1874 O O . VAL A 1 253 ? -28.605 -9.093 49.915 1.00 83.94 253 VAL A O 1
ATOM 1877 N N . ASN A 1 254 ? -29.957 -10.466 48.783 1.00 83.69 254 ASN A N 1
ATOM 1878 C CA . ASN A 1 254 ? -30.364 -9.444 47.811 1.00 83.69 254 ASN A CA 1
ATOM 1879 C C . ASN A 1 254 ? -31.170 -8.309 48.449 1.00 83.69 254 ASN A C 1
ATOM 1881 O O . ASN A 1 254 ? -31.043 -7.162 48.031 1.00 83.69 254 ASN A O 1
ATOM 1885 N N . THR A 1 255 ? -32.011 -8.618 49.439 1.00 82.25 255 THR A N 1
ATOM 1886 C CA . THR A 1 255 ? -32.771 -7.592 50.166 1.00 82.25 255 THR A CA 1
ATOM 1887 C C . THR A 1 255 ? -31.830 -6.756 51.024 1.00 82.25 255 THR A C 1
ATOM 1889 O O . THR A 1 255 ? -31.930 -5.535 51.017 1.00 82.25 255 THR A O 1
ATOM 1892 N N . MET A 1 256 ? -30.881 -7.415 51.691 1.00 83.38 256 MET A N 1
ATOM 1893 C CA . MET A 1 256 ? -29.856 -6.775 52.513 1.00 83.38 256 MET A CA 1
ATOM 1894 C C . MET A 1 256 ? -28.972 -5.817 51.692 1.00 83.38 256 MET A C 1
ATOM 1896 O O . MET A 1 256 ? -28.716 -4.698 52.111 1.00 83.38 256 MET A O 1
ATOM 1900 N N . LEU A 1 257 ? -28.529 -6.225 50.501 1.00 86.75 257 LEU A N 1
ATOM 1901 C CA . LEU A 1 257 ? -27.600 -5.448 49.669 1.00 86.75 257 LEU A CA 1
ATOM 1902 C C . LEU A 1 257 ? -28.284 -4.476 48.692 1.00 86.75 257 LEU A C 1
ATOM 1904 O O . LEU A 1 257 ? -27.617 -3.940 47.807 1.00 86.75 257 LEU A O 1
ATOM 1908 N N . LYS A 1 258 ? -29.604 -4.270 48.793 1.00 84.69 258 LYS A N 1
ATOM 1909 C CA . LYS A 1 258 ? -30.413 -3.559 47.784 1.00 84.69 258 LYS A CA 1
ATOM 1910 C C . LYS A 1 258 ? -29.874 -2.172 47.425 1.00 84.69 258 LYS A C 1
ATOM 1912 O O . LYS A 1 258 ? -29.879 -1.814 46.244 1.00 84.69 258 LYS A O 1
ATOM 1917 N N . ASP A 1 259 ? -29.406 -1.445 48.431 1.00 82.94 259 ASP A N 1
ATOM 1918 C CA . ASP A 1 259 ? -28.944 -0.064 48.298 1.00 82.94 259 ASP A CA 1
ATOM 1919 C C . ASP A 1 259 ? -27.409 0.057 48.356 1.00 82.94 259 ASP A C 1
ATOM 1921 O O . ASP A 1 259 ? -26.881 1.151 48.202 1.00 82.94 259 ASP A O 1
ATOM 1925 N N . VAL A 1 260 ? -26.693 -1.071 48.475 1.00 87.75 260 VAL A N 1
ATOM 1926 C CA . VAL A 1 260 ? -25.224 -1.109 48.520 1.00 87.75 260 VAL A CA 1
ATOM 1927 C C . VAL A 1 260 ? -24.641 -1.078 47.117 1.00 87.75 260 VAL A C 1
ATOM 1929 O O . VAL A 1 260 ? -25.034 -1.852 46.234 1.00 87.75 260 VAL A O 1
ATOM 1932 N N . LYS A 1 261 ? -23.636 -0.234 46.918 1.00 90.31 261 LYS A N 1
ATOM 1933 C CA . LYS A 1 261 ? -22.798 -0.210 45.719 1.00 90.31 261 LYS A CA 1
ATOM 1934 C C . LYS A 1 261 ? -21.432 -0.844 45.989 1.00 90.31 261 LYS A C 1
ATOM 1936 O O . LYS A 1 261 ? -20.927 -0.846 47.107 1.00 90.31 261 LYS A O 1
ATOM 1941 N N . VAL A 1 262 ? -20.798 -1.371 44.945 1.00 90.75 262 VAL A N 1
ATOM 1942 C CA . VAL A 1 262 ? -19.485 -2.029 45.043 1.00 90.75 262 VAL A CA 1
ATOM 1943 C C . VAL A 1 262 ? -18.412 -1.066 45.551 1.00 90.75 262 VAL A C 1
ATOM 1945 O O . VAL A 1 262 ? -17.536 -1.498 46.289 1.00 90.75 262 VAL A O 1
ATOM 1948 N N . GLY A 1 263 ? -18.500 0.231 45.240 1.00 90.62 263 GLY A N 1
ATOM 1949 C CA . GLY A 1 263 ? -17.566 1.229 45.767 1.00 90.62 263 GLY A CA 1
ATOM 1950 C C . GLY A 1 263 ? -17.582 1.312 47.295 1.00 90.62 263 GLY A C 1
ATOM 1951 O O . GLY A 1 263 ? -16.521 1.344 47.907 1.00 90.62 263 GLY A O 1
ATOM 1952 N N . GLU A 1 264 ? -18.757 1.220 47.924 1.00 88.44 264 GLU A N 1
ATOM 1953 C CA . GLU A 1 264 ? -18.874 1.187 49.391 1.00 88.44 264 GLU A CA 1
ATOM 1954 C C . GLU A 1 264 ? -18.247 -0.094 49.955 1.00 88.44 264 GLU A C 1
ATOM 1956 O O . GLU A 1 264 ? -17.580 -0.067 50.984 1.00 88.44 264 GLU A O 1
ATOM 1961 N N . MET A 1 265 ? -18.377 -1.219 49.241 1.00 86.50 265 MET A N 1
ATOM 1962 C CA . MET A 1 265 ? -17.711 -2.478 49.606 1.00 86.50 265 MET A CA 1
ATOM 1963 C C . MET A 1 265 ? -16.186 -2.421 49.439 1.00 86.50 265 MET A C 1
ATOM 1965 O O . MET A 1 265 ? -15.469 -3.184 50.084 1.00 86.50 265 MET A O 1
ATOM 1969 N N . MET A 1 266 ? -15.694 -1.549 48.558 1.00 87.00 266 MET A N 1
ATOM 1970 C CA . MET A 1 266 ? -14.268 -1.279 48.363 1.00 87.00 266 MET A CA 1
ATOM 1971 C C . MET A 1 266 ? -13.710 -0.290 49.397 1.00 87.00 266 MET A C 1
ATOM 1973 O O . MET A 1 266 ? -12.496 -0.109 49.441 1.00 87.00 266 MET A O 1
ATOM 1977 N N . GLY A 1 267 ? -14.564 0.303 50.240 1.00 86.12 267 GLY A N 1
ATOM 1978 C CA . GLY A 1 267 ? -14.182 1.297 51.245 1.00 86.12 267 GLY A CA 1
ATOM 1979 C C . GLY A 1 267 ? -14.196 2.740 50.738 1.00 86.12 267 GLY A C 1
ATOM 1980 O O . GLY A 1 267 ? -13.620 3.605 51.389 1.00 86.12 267 GLY A O 1
ATOM 1981 N N . TYR A 1 268 ? -14.821 3.004 49.588 1.00 90.19 268 TYR A N 1
ATOM 1982 C CA . TYR A 1 268 ? -14.973 4.356 49.060 1.00 90.19 268 TYR A CA 1
ATOM 1983 C C . TYR A 1 268 ? -16.189 5.060 49.654 1.00 90.19 268 TYR A C 1
ATOM 1985 O O . TYR A 1 268 ? -17.256 4.465 49.816 1.00 90.19 268 TYR A O 1
ATOM 1993 N N . ASP A 1 269 ? -16.042 6.360 49.876 1.00 88.38 269 ASP A N 1
ATOM 1994 C CA . ASP A 1 269 ? -17.110 7.230 50.347 1.00 88.38 269 ASP A CA 1
ATOM 1995 C C . ASP A 1 269 ? -17.876 7.802 49.147 1.00 88.38 269 ASP A C 1
ATOM 1997 O O . ASP A 1 269 ? -17.302 8.482 48.288 1.00 88.38 269 ASP A O 1
ATOM 2001 N N . PHE A 1 270 ? -19.181 7.540 49.076 1.00 88.94 270 PHE A N 1
ATOM 2002 C CA . PHE A 1 270 ? -20.061 8.137 48.072 1.00 88.94 270 PHE A CA 1
ATOM 2003 C C . PHE A 1 270 ? -20.732 9.396 48.628 1.00 88.94 270 PHE A C 1
ATOM 2005 O O . PHE A 1 270 ? -21.500 9.332 49.586 1.00 88.94 270 PHE A O 1
ATOM 2012 N N . ASP A 1 271 ? -20.487 10.546 48.004 1.00 87.69 271 ASP A N 1
ATOM 2013 C CA . ASP A 1 271 ? -21.194 11.786 48.321 1.00 87.69 271 ASP A CA 1
ATOM 2014 C C . ASP A 1 271 ? -22.475 11.882 47.486 1.00 87.69 271 ASP A C 1
ATOM 2016 O O . ASP A 1 271 ? -22.442 12.159 46.283 1.00 87.69 271 ASP A O 1
ATOM 2020 N N . GLU A 1 272 ? -23.627 11.688 48.131 1.00 84.25 272 GLU A N 1
ATOM 2021 C CA . GLU A 1 272 ? -24.931 11.763 47.471 1.00 84.25 272 GLU A CA 1
ATOM 2022 C C . GLU A 1 272 ? -25.247 13.147 46.885 1.00 84.25 272 GLU A C 1
ATOM 2024 O O . GLU A 1 272 ? -25.985 13.234 45.900 1.00 84.25 272 GLU A O 1
ATOM 2029 N N . GLN A 1 273 ? -24.703 14.236 47.438 1.00 85.56 273 GLN A N 1
ATOM 2030 C CA . GLN A 1 273 ? -24.996 15.587 46.948 1.00 85.56 273 GLN A CA 1
ATOM 2031 C C . GLN A 1 273 ? -24.261 15.878 45.647 1.00 85.56 273 GLN A C 1
ATOM 2033 O O . GLN A 1 273 ? -24.838 16.457 44.724 1.00 85.56 273 GLN A O 1
ATOM 2038 N N . THR A 1 274 ? -22.990 15.483 45.567 1.00 88.12 274 THR A N 1
ATOM 2039 C CA . THR A 1 274 ? -22.169 15.707 44.372 1.00 88.12 274 THR A CA 1
ATOM 2040 C C . THR A 1 274 ? -22.175 14.537 43.392 1.00 88.12 274 THR A C 1
ATOM 2042 O O . THR A 1 274 ? -21.737 14.717 42.257 1.00 88.12 274 THR A O 1
ATOM 2045 N N . GLN A 1 275 ? -22.725 13.379 43.783 1.00 87.19 275 GLN A N 1
ATOM 2046 C CA . GLN A 1 275 ? -22.706 12.119 43.027 1.00 87.19 275 GLN A CA 1
ATOM 2047 C C . GLN A 1 275 ? -21.277 11.651 42.699 1.00 87.19 275 GLN A C 1
ATOM 2049 O O . GLN A 1 275 ? -21.024 11.098 41.626 1.00 87.19 275 GLN A O 1
ATOM 2054 N N . LYS A 1 276 ? -20.334 11.889 43.616 1.00 91.38 276 LYS A N 1
ATOM 2055 C CA . LYS A 1 276 ? -18.906 11.589 43.447 1.00 91.38 276 LYS A CA 1
ATOM 2056 C C . LYS A 1 276 ? -18.422 10.566 44.464 1.00 91.38 276 LYS A C 1
ATOM 2058 O O . LYS A 1 276 ? -18.962 10.465 45.561 1.00 91.38 276 LYS A O 1
ATOM 2063 N N . TRP A 1 277 ? -17.380 9.838 44.081 1.00 93.75 277 TRP A N 1
ATOM 2064 C CA . TRP A 1 277 ? -16.699 8.871 44.934 1.00 93.75 277 TRP A CA 1
ATOM 2065 C C . TRP A 1 277 ? -15.376 9.430 45.441 1.00 93.75 277 TRP A C 1
ATOM 2067 O O . TRP A 1 277 ? -14.657 10.099 44.692 1.00 93.75 277 TRP A O 1
ATOM 2077 N N . PHE A 1 278 ? -15.041 9.112 46.685 1.00 91.56 278 PHE A N 1
ATOM 2078 C CA . PHE A 1 278 ? -13.800 9.508 47.331 1.00 91.56 278 PHE A CA 1
ATOM 2079 C C . PHE A 1 278 ? -13.102 8.296 47.947 1.00 91.56 278 PHE A C 1
ATOM 2081 O O . PHE A 1 278 ? -13.741 7.449 48.562 1.00 91.56 278 PHE A O 1
ATOM 2088 N N . ASP A 1 279 ? -11.784 8.245 47.799 1.00 92.12 279 ASP A N 1
ATOM 2089 C CA . ASP A 1 279 ? -10.901 7.316 48.505 1.00 92.12 279 ASP A CA 1
ATOM 2090 C C . ASP A 1 279 ? -10.030 8.133 49.463 1.00 92.12 279 ASP A C 1
ATOM 2092 O O . ASP A 1 279 ? -9.281 9.007 49.017 1.00 92.12 279 ASP A O 1
ATOM 2096 N N . GLU A 1 280 ? -10.199 7.939 50.773 1.00 83.06 280 GLU A N 1
ATOM 2097 C CA . GLU A 1 280 ? -9.488 8.684 51.826 1.00 83.06 280 GLU A CA 1
ATOM 2098 C C . GLU A 1 280 ? -9.429 10.211 51.559 1.00 83.06 280 GLU A C 1
ATOM 2100 O O . GLU A 1 280 ? -8.381 10.847 51.659 1.00 83.06 280 GLU A O 1
ATOM 2105 N N . GLN A 1 281 ? -10.572 10.816 51.201 1.00 84.69 281 GLN A N 1
ATOM 2106 C CA . GLN A 1 281 ? -10.766 12.237 50.829 1.00 84.69 281 GLN A CA 1
ATOM 2107 C C . GLN A 1 281 ? -10.300 12.677 49.427 1.00 84.69 281 GLN A C 1
ATOM 2109 O O . GLN A 1 281 ? -10.512 13.836 49.053 1.00 84.69 281 GLN A O 1
ATOM 2114 N N . LYS A 1 282 ? -9.701 11.802 48.618 1.00 89.12 282 LYS A N 1
ATOM 2115 C CA . LYS A 1 282 ? -9.342 12.108 47.227 1.00 89.12 282 LYS A CA 1
ATOM 2116 C C . LYS A 1 282 ? -10.471 11.700 46.286 1.00 89.12 282 LYS A C 1
ATOM 2118 O O . LYS A 1 282 ? -10.873 10.544 46.277 1.00 89.12 282 LYS A O 1
ATOM 2123 N N . GLU A 1 283 ? -10.950 12.637 45.467 1.00 91.62 283 GLU A N 1
ATOM 2124 C CA . GLU A 1 283 ? -11.945 12.328 44.432 1.00 91.62 283 GLU A CA 1
ATOM 2125 C C . GLU A 1 283 ? -11.393 11.275 43.461 1.00 91.62 283 GLU A C 1
ATOM 2127 O O . GLU A 1 283 ? -10.289 11.421 42.921 1.00 91.62 283 GLU A O 1
ATOM 2132 N N . ILE A 1 284 ? -12.178 10.228 43.228 1.00 89.69 284 ILE A N 1
ATOM 2133 C CA . ILE A 1 284 ? -11.897 9.214 42.220 1.00 89.69 284 ILE A CA 1
ATOM 2134 C C . ILE A 1 284 ? -12.287 9.790 40.862 1.00 89.69 284 ILE A C 1
ATOM 2136 O O . ILE A 1 284 ? -13.456 10.065 40.604 1.00 89.69 284 ILE A O 1
ATOM 2140 N N . THR A 1 285 ? -11.303 9.975 39.986 1.00 86.75 285 THR A N 1
ATOM 2141 C CA . THR A 1 285 ? -11.509 10.501 38.625 1.00 86.75 285 THR A CA 1
ATOM 2142 C C . THR A 1 285 ? -11.264 9.463 37.531 1.00 86.75 285 THR A C 1
ATOM 2144 O O . THR A 1 285 ? -11.589 9.705 36.371 1.00 86.75 285 THR A O 1
ATOM 2147 N N . ASP A 1 286 ? -10.708 8.303 37.886 1.00 88.19 286 ASP A N 1
ATOM 2148 C CA . ASP A 1 286 ? -10.528 7.177 36.974 1.00 88.19 286 ASP A CA 1
ATOM 2149 C C . ASP A 1 286 ? -11.896 6.592 36.598 1.00 88.19 286 ASP A C 1
ATOM 2151 O O . ASP A 1 286 ? -12.659 6.142 37.458 1.00 88.19 286 ASP A O 1
ATOM 2155 N N . LYS A 1 287 ? -12.228 6.609 35.304 1.00 88.56 287 LYS A N 1
ATOM 2156 C CA . LYS A 1 287 ? -13.549 6.178 34.834 1.00 88.56 287 LYS A CA 1
ATOM 2157 C C . LYS A 1 287 ? -13.798 4.686 35.034 1.00 88.56 287 LYS A C 1
ATOM 2159 O O . LYS A 1 287 ? -14.944 4.311 35.274 1.00 88.56 287 LYS A O 1
ATOM 2164 N N . VAL A 1 288 ? -12.769 3.838 34.967 1.00 90.00 288 VAL A N 1
ATOM 2165 C CA . VAL A 1 288 ? -12.915 2.394 35.208 1.00 90.00 288 VAL A CA 1
ATOM 2166 C C . VAL A 1 288 ? -13.240 2.157 36.677 1.00 90.00 288 VAL A C 1
ATOM 2168 O O . VAL A 1 288 ? -14.191 1.439 36.987 1.00 90.00 288 VAL A O 1
ATOM 2171 N N . GLN A 1 289 ? -12.510 2.806 37.586 1.00 90.38 289 GLN A N 1
ATOM 2172 C CA . GLN A 1 289 ? -12.789 2.738 39.022 1.00 90.38 289 GLN A CA 1
ATOM 2173 C C . GLN A 1 289 ? -14.189 3.262 39.344 1.00 90.38 289 GLN A C 1
ATOM 2175 O O . GLN A 1 289 ? -14.926 2.602 40.072 1.00 90.38 289 GLN A O 1
ATOM 2180 N N . LEU A 1 290 ? -14.603 4.388 38.753 1.00 90.44 290 LEU A N 1
ATOM 2181 C CA . LEU A 1 290 ? -15.958 4.928 38.907 1.00 90.44 290 LEU A CA 1
ATOM 2182 C C . LEU A 1 290 ? -17.036 3.977 38.370 1.00 90.44 290 LEU A C 1
ATOM 2184 O O . LEU A 1 290 ? -18.087 3.824 38.996 1.00 90.44 290 LEU A O 1
ATOM 2188 N N . ALA A 1 291 ? -16.802 3.338 37.223 1.00 90.38 291 ALA A N 1
ATOM 2189 C CA . ALA A 1 291 ? -17.739 2.379 36.647 1.00 90.38 291 ALA A CA 1
ATOM 2190 C C . ALA A 1 291 ? -17.913 1.158 37.559 1.00 90.38 291 ALA A C 1
ATOM 2192 O O . ALA A 1 291 ? -19.046 0.752 37.812 1.00 90.38 291 ALA A O 1
ATOM 2193 N N . ILE A 1 292 ? -16.816 0.629 38.116 1.00 91.31 292 ILE A N 1
ATOM 2194 C CA . ILE A 1 292 ? -16.853 -0.461 39.102 1.00 91.31 292 ILE A CA 1
ATOM 2195 C C . ILE A 1 292 ? -17.579 -0.010 40.370 1.00 91.31 292 ILE A C 1
ATOM 2197 O O . ILE A 1 292 ? -18.495 -0.694 40.822 1.00 91.31 292 ILE A O 1
ATOM 2201 N N . ALA A 1 293 ? -17.210 1.149 40.920 1.00 92.06 293 ALA A N 1
ATOM 2202 C CA . ALA A 1 293 ? -17.763 1.661 42.168 1.00 92.06 293 ALA A CA 1
ATOM 2203 C C . ALA A 1 293 ? -19.288 1.836 42.098 1.00 92.06 293 ALA A C 1
ATOM 2205 O O . ALA A 1 293 ? -19.986 1.564 43.071 1.00 92.06 293 ALA A O 1
ATOM 2206 N N . ASN A 1 294 ? -19.820 2.221 40.935 1.00 90.69 294 ASN A N 1
ATOM 2207 C CA . ASN A 1 294 ? -21.251 2.430 40.720 1.00 90.69 294 ASN A CA 1
ATOM 2208 C C . ASN A 1 294 ? -22.077 1.150 40.497 1.00 90.69 294 ASN A C 1
ATOM 2210 O O . ASN A 1 294 ? -23.308 1.243 40.448 1.00 90.69 294 ASN A O 1
ATOM 2214 N N . ILE A 1 295 ? -21.454 -0.027 40.374 1.00 90.75 295 ILE A N 1
ATOM 2215 C CA . ILE A 1 295 ? -22.185 -1.300 40.279 1.00 90.75 295 ILE A CA 1
ATOM 2216 C C . ILE A 1 295 ? -22.976 -1.512 41.570 1.00 90.75 295 ILE A C 1
ATOM 2218 O O . ILE A 1 295 ? -22.438 -1.368 42.666 1.00 90.75 295 ILE A O 1
ATOM 2222 N N . LYS A 1 296 ? -24.250 -1.897 41.462 1.00 90.12 296 LYS A N 1
ATOM 2223 C CA . LYS A 1 296 ? -25.039 -2.282 42.640 1.00 90.12 296 LYS A CA 1
ATOM 2224 C C . LYS A 1 296 ? -24.627 -3.680 43.085 1.00 90.12 296 LYS A C 1
ATOM 2226 O O . LYS A 1 296 ? -24.583 -4.594 42.264 1.00 90.12 296 LYS A O 1
ATOM 2231 N N . ALA A 1 297 ? -24.389 -3.874 44.377 1.00 89.44 297 ALA A N 1
ATOM 2232 C CA . ALA A 1 297 ? -23.960 -5.157 44.933 1.00 89.44 297 ALA A CA 1
ATOM 2233 C C . ALA A 1 297 ? -24.959 -6.291 44.629 1.00 89.44 297 ALA A C 1
ATOM 2235 O O . ALA A 1 297 ? -24.546 -7.415 44.351 1.00 89.44 297 ALA A O 1
ATOM 2236 N N . THR A 1 298 ? -26.259 -5.978 44.564 1.00 89.50 298 THR A N 1
ATOM 2237 C CA . THR A 1 298 ? -27.309 -6.920 44.131 1.00 89.50 298 THR A CA 1
ATOM 2238 C C . THR A 1 298 ? -27.069 -7.527 42.754 1.00 89.50 298 THR A C 1
ATOM 2240 O O . THR A 1 298 ? -27.386 -8.696 42.557 1.00 89.50 298 THR A O 1
ATOM 2243 N N . GLN A 1 299 ? -26.452 -6.790 41.824 1.00 89.12 299 GLN A N 1
ATOM 2244 C CA . GLN A 1 299 ? -26.162 -7.296 40.479 1.00 89.12 299 GLN A CA 1
ATOM 2245 C C . GLN A 1 299 ? -25.136 -8.435 40.498 1.00 89.12 299 GLN A C 1
ATOM 2247 O O . GLN A 1 299 ? -25.140 -9.296 39.616 1.00 89.12 299 GLN A O 1
ATOM 2252 N N . LEU A 1 300 ? -24.256 -8.454 41.505 1.00 87.69 300 LEU A N 1
ATOM 2253 C CA . LEU A 1 300 ? -23.256 -9.507 41.688 1.00 87.69 300 LEU A CA 1
ATOM 2254 C C . LEU A 1 300 ? -23.867 -10.786 42.272 1.00 87.69 300 LEU A C 1
ATOM 2256 O O . LEU A 1 300 ? -23.345 -11.875 42.042 1.00 87.69 300 LEU A O 1
ATOM 2260 N N . THR A 1 301 ? -24.962 -10.666 43.025 1.00 84.81 301 THR A N 1
ATOM 2261 C CA . THR A 1 301 ? -25.588 -11.783 43.745 1.00 84.81 301 THR A CA 1
ATOM 2262 C C . THR A 1 301 ? -26.805 -12.361 43.026 1.00 84.81 301 THR A C 1
ATOM 2264 O O . THR A 1 301 ? -27.084 -13.549 43.178 1.00 84.81 301 THR A O 1
ATOM 2267 N N . ASP A 1 302 ? -27.517 -11.569 42.221 1.00 86.31 302 ASP A N 1
ATOM 2268 C CA . ASP A 1 302 ? -28.685 -12.016 41.445 1.00 86.31 302 ASP A CA 1
ATOM 2269 C C . ASP A 1 302 ? -28.353 -12.491 40.018 1.00 86.31 302 ASP A C 1
ATOM 2271 O O . ASP A 1 302 ? -29.226 -13.004 39.315 1.00 86.31 302 ASP A O 1
ATOM 2275 N N . GLY A 1 303 ? -27.090 -12.353 39.601 1.00 82.00 303 GLY A N 1
ATOM 2276 C CA . GLY A 1 303 ? -26.607 -12.729 38.274 1.00 82.00 303 GLY A CA 1
ATOM 2277 C C . GLY A 1 303 ? -26.978 -11.750 37.155 1.00 82.00 303 GLY A C 1
ATOM 2278 O O . GLY A 1 303 ? -26.779 -12.080 35.987 1.00 82.00 303 GLY A O 1
ATOM 2279 N N . SER A 1 304 ? -27.508 -10.564 37.474 1.00 87.12 304 SER A N 1
ATOM 2280 C CA . SER A 1 304 ? -27.821 -9.510 36.496 1.00 87.12 304 SER A CA 1
ATOM 2281 C C . SER A 1 304 ? -26.612 -8.668 36.085 1.00 87.12 304 SER A C 1
ATOM 2283 O O . SER A 1 304 ? -26.713 -7.868 35.150 1.00 87.12 304 SER A O 1
ATOM 2285 N N . PHE A 1 305 ? -25.461 -8.840 36.744 1.00 88.81 305 PHE A N 1
ATOM 2286 C CA . PHE A 1 305 ? -24.208 -8.239 36.305 1.00 88.81 305 PHE A CA 1
ATOM 2287 C C . PHE A 1 305 ? -23.884 -8.653 34.866 1.00 88.81 305 PHE A C 1
ATOM 2289 O O . PHE A 1 305 ? -23.827 -9.834 34.524 1.00 88.81 305 PHE A O 1
ATOM 2296 N N . SER A 1 306 ? -23.610 -7.656 34.031 1.00 86.75 306 SER A N 1
ATOM 2297 C CA . SER A 1 306 ? -23.109 -7.859 32.681 1.00 86.75 306 SER A CA 1
ATOM 2298 C C . SER A 1 306 ? -21.886 -6.986 32.464 1.00 86.75 306 SER A C 1
ATOM 2300 O O . SER A 1 306 ? -21.816 -5.863 32.968 1.00 86.75 306 SER A O 1
ATOM 2302 N N . LEU A 1 307 ? -20.939 -7.482 31.669 1.00 86.25 307 LEU A N 1
ATOM 2303 C CA . LEU A 1 307 ? -19.765 -6.699 31.305 1.00 86.25 307 LEU A CA 1
ATOM 2304 C C . LEU A 1 307 ? -20.170 -5.413 30.564 1.00 86.25 307 LEU A C 1
ATOM 2306 O O . LEU A 1 307 ? -19.582 -4.370 30.808 1.00 86.25 307 LEU A O 1
ATOM 2310 N N . ASN A 1 308 ? -21.262 -5.457 29.792 1.00 84.56 308 ASN A N 1
ATOM 2311 C CA . ASN A 1 308 ? -21.841 -4.289 29.124 1.00 84.56 308 ASN A CA 1
ATOM 2312 C C . ASN A 1 308 ? -22.285 -3.199 30.105 1.00 84.56 308 ASN A C 1
ATOM 2314 O O . ASN A 1 308 ? -22.187 -2.021 29.786 1.00 84.56 308 ASN A O 1
ATOM 2318 N N . THR A 1 309 ? -22.757 -3.562 31.301 1.00 81.56 309 THR A N 1
ATOM 2319 C CA . THR A 1 309 ? -23.081 -2.584 32.349 1.00 81.56 309 THR A CA 1
ATOM 2320 C C . THR A 1 309 ? -21.825 -1.891 32.870 1.00 81.56 309 THR A C 1
ATOM 2322 O O . THR A 1 309 ? -21.867 -0.689 33.111 1.00 81.56 309 THR A O 1
ATOM 2325 N N . LEU A 1 310 ? -20.717 -2.627 33.009 1.00 87.31 310 LEU A N 1
ATOM 2326 C CA . LEU A 1 310 ? -19.433 -2.073 33.440 1.00 87.31 310 LEU A CA 1
ATOM 2327 C C . LEU A 1 310 ? -18.805 -1.180 32.360 1.00 87.31 310 LEU A C 1
ATOM 2329 O O . LEU A 1 310 ? -18.251 -0.134 32.676 1.00 87.31 310 LEU A O 1
ATOM 2333 N N . THR A 1 311 ? -18.873 -1.585 31.093 1.00 89.62 311 THR A N 1
ATOM 2334 C CA . THR A 1 311 ? -18.180 -0.891 29.997 1.00 89.62 311 THR A CA 1
ATOM 2335 C C . THR A 1 311 ? -18.997 0.203 29.331 1.00 89.62 311 THR A C 1
ATOM 2337 O O . THR A 1 311 ? -18.483 0.908 28.465 1.00 89.62 311 THR A O 1
ATOM 2340 N N . ASN A 1 312 ? -20.260 0.377 29.720 1.00 87.56 312 ASN A N 1
ATOM 2341 C CA . ASN A 1 312 ? -21.116 1.412 29.162 1.00 87.56 312 ASN A CA 1
ATOM 2342 C C . ASN A 1 312 ? -20.534 2.813 29.410 1.00 87.56 312 ASN A C 1
ATOM 2344 O O . ASN A 1 312 ? -20.365 3.231 30.553 1.00 87.56 312 ASN A O 1
ATOM 2348 N N . GLY A 1 313 ? -20.259 3.545 28.329 1.00 86.56 313 GLY A N 1
ATOM 2349 C CA . GLY A 1 313 ? -19.646 4.874 28.384 1.00 86.56 313 GLY A CA 1
ATOM 2350 C C . GLY A 1 313 ? -18.128 4.877 28.591 1.00 86.56 313 GLY A C 1
ATOM 2351 O O . GLY A 1 313 ? -17.541 5.958 28.594 1.00 86.56 313 GLY A O 1
ATOM 2352 N N . LEU A 1 314 ? -17.491 3.706 28.728 1.00 92.12 314 LEU A N 1
ATOM 2353 C CA . LEU A 1 314 ? -16.035 3.591 28.724 1.00 92.12 314 LEU A CA 1
ATOM 2354 C C . LEU A 1 314 ? -15.518 3.506 27.295 1.00 92.12 314 LEU A C 1
ATOM 2356 O O . LEU A 1 314 ? -16.015 2.727 26.471 1.00 92.12 314 LEU A O 1
ATOM 2360 N N . LYS A 1 315 ? -14.462 4.265 27.034 1.00 92.62 315 LYS A N 1
ATOM 2361 C CA . LYS A 1 315 ? -13.660 4.128 25.830 1.00 92.62 315 LYS A CA 1
ATOM 2362 C C . LYS A 1 315 ? -12.415 3.291 26.126 1.00 92.62 315 LYS A C 1
ATOM 2364 O O . LYS A 1 315 ? -12.001 3.142 27.277 1.00 92.62 315 LYS A O 1
ATOM 2369 N N . THR A 1 316 ? -11.786 2.735 25.100 1.00 92.25 316 THR A N 1
ATOM 2370 C CA . THR A 1 316 ? -10.562 1.935 25.250 1.00 92.25 316 THR A CA 1
ATOM 2371 C C . THR A 1 316 ? -9.446 2.732 25.918 1.00 92.25 316 THR A C 1
ATOM 2373 O O . THR A 1 316 ? -8.701 2.172 26.719 1.00 92.25 316 THR A O 1
ATOM 2376 N N . GLY A 1 317 ? -9.365 4.040 25.662 1.00 91.88 317 GLY A N 1
ATOM 2377 C CA . GLY A 1 317 ? -8.385 4.922 26.287 1.00 91.88 317 GLY A CA 1
ATOM 2378 C C . GLY A 1 317 ? -8.502 4.967 27.808 1.00 91.88 317 GLY A C 1
ATOM 2379 O O . GLY A 1 317 ? -7.480 4.908 28.489 1.00 91.88 317 GLY A O 1
ATOM 2380 N N . ASP A 1 318 ? -9.731 4.948 28.334 1.00 91.81 318 ASP A N 1
ATOM 2381 C CA . ASP A 1 318 ? -9.984 4.920 29.778 1.00 91.81 318 ASP A CA 1
ATOM 2382 C C . ASP A 1 318 ? -9.411 3.639 30.417 1.00 91.81 318 ASP A C 1
ATOM 2384 O O . ASP A 1 318 ? -8.905 3.663 31.534 1.00 91.81 318 ASP A O 1
ATOM 2388 N N . VAL A 1 319 ? -9.428 2.515 29.690 1.00 90.62 319 VAL A N 1
ATOM 2389 C CA . VAL A 1 319 ? -8.893 1.221 30.157 1.00 90.62 319 VAL A CA 1
ATOM 2390 C C . VAL A 1 319 ? -7.376 1.120 29.982 1.00 90.62 319 VAL A C 1
ATOM 2392 O O . VAL A 1 319 ? -6.702 0.452 30.766 1.00 90.62 319 VAL A O 1
ATOM 2395 N N . LEU A 1 320 ? -6.818 1.801 28.980 1.00 90.19 320 LEU A N 1
ATOM 2396 C CA . LEU A 1 320 ? -5.374 1.864 28.733 1.00 90.19 320 LEU A CA 1
ATOM 2397 C C . LEU A 1 320 ? -4.636 2.832 29.677 1.00 90.19 320 LEU A C 1
ATOM 2399 O O . LEU A 1 320 ? -3.412 2.948 29.596 1.00 90.19 320 LEU A O 1
ATOM 2403 N N . GLY A 1 321 ? -5.351 3.504 30.584 1.00 87.06 321 GLY A N 1
ATOM 2404 C CA . GLY A 1 321 ? -4.778 4.458 31.535 1.00 87.06 321 GLY A CA 1
ATOM 2405 C C . GLY A 1 321 ? -4.540 5.849 30.945 1.00 87.06 321 GLY A C 1
ATOM 2406 O O . GLY A 1 321 ? -3.752 6.624 31.496 1.00 87.06 321 GLY A O 1
ATOM 2407 N N . PHE A 1 322 ? -5.194 6.170 29.825 1.00 91.38 322 PHE A N 1
ATOM 2408 C CA . PHE A 1 322 ? -5.265 7.534 29.318 1.00 91.38 322 PHE A CA 1
ATOM 2409 C C . PHE A 1 322 ? -6.389 8.304 30.010 1.00 91.38 322 PHE A C 1
ATOM 2411 O O . PHE A 1 322 ? -7.403 7.747 30.424 1.00 91.38 322 PHE A O 1
ATOM 2418 N N . VAL A 1 323 ? -6.211 9.616 30.107 1.00 89.00 323 VAL A N 1
ATOM 2419 C CA . VAL A 1 323 ? -7.200 10.536 30.665 1.00 89.00 323 VAL A CA 1
ATOM 2420 C C . VAL A 1 323 ? -7.685 11.439 29.546 1.00 89.00 323 VAL A C 1
ATOM 2422 O O . VAL A 1 323 ? -6.890 12.164 28.950 1.00 89.00 323 VAL A O 1
ATOM 2425 N N . TYR A 1 324 ? -8.979 11.393 29.247 1.00 89.50 324 TYR A N 1
ATOM 2426 C CA . TYR A 1 324 ? -9.567 12.278 28.250 1.00 89.50 324 TYR A CA 1
ATOM 2427 C C . TYR A 1 324 ? -9.764 13.682 28.831 1.00 89.50 324 TYR A C 1
ATOM 2429 O O . TYR A 1 324 ? -10.441 13.855 29.846 1.00 89.50 324 TYR A O 1
ATOM 2437 N N . ASP A 1 325 ? -9.166 14.687 28.196 1.00 88.00 325 ASP A N 1
ATOM 2438 C CA . ASP A 1 325 ? -9.389 16.094 28.513 1.00 88.00 325 ASP A CA 1
ATOM 2439 C C . ASP A 1 325 ? -10.539 16.627 27.655 1.00 88.00 325 ASP A C 1
ATOM 2441 O O . ASP A 1 325 ? -10.341 17.010 26.503 1.00 88.00 325 ASP A O 1
ATOM 2445 N N . GLU A 1 326 ? -11.742 16.670 28.230 1.00 84.88 326 GLU A N 1
ATOM 2446 C CA . GLU A 1 326 ? -12.959 17.181 27.578 1.00 84.88 326 GLU A CA 1
ATOM 2447 C C . GLU A 1 326 ? -12.826 18.648 27.125 1.00 84.88 326 GLU A C 1
ATOM 2449 O O . GLU A 1 326 ? -13.466 19.065 26.163 1.00 84.88 326 GLU A O 1
ATOM 2454 N N . GLY A 1 327 ? -12.000 19.454 27.805 1.00 84.44 327 GLY A N 1
ATOM 2455 C CA . GLY A 1 327 ? -11.804 20.865 27.465 1.00 84.44 327 GLY A CA 1
ATOM 2456 C C . GLY A 1 327 ? -10.912 21.060 26.241 1.00 84.44 327 GLY A C 1
ATOM 2457 O O . GLY A 1 327 ? -11.122 21.995 25.469 1.00 84.44 327 GLY A O 1
ATOM 2458 N N . ALA A 1 328 ? -9.929 20.175 26.063 1.00 84.06 328 ALA A N 1
ATOM 2459 C CA . ALA A 1 328 ? -9.034 20.164 24.908 1.00 84.06 328 ALA A CA 1
ATOM 2460 C C . ALA A 1 328 ? -9.482 19.199 23.795 1.00 84.06 328 ALA A C 1
ATOM 2462 O O . ALA A 1 328 ? -8.915 19.238 22.708 1.00 84.06 328 ALA A O 1
ATOM 2463 N N . GLY A 1 329 ? -10.450 18.317 24.062 1.00 87.25 329 GLY A N 1
ATOM 2464 C CA . GLY A 1 329 ? -10.893 17.267 23.143 1.00 87.25 329 GLY A CA 1
ATOM 2465 C C . GLY A 1 329 ? -9.822 16.214 22.839 1.00 87.25 329 GLY A C 1
ATOM 2466 O O . GLY A 1 329 ? -9.844 15.626 21.762 1.00 87.25 329 GLY A O 1
ATOM 2467 N N . THR A 1 330 ? -8.859 15.994 23.742 1.00 90.88 330 THR A N 1
ATOM 2468 C CA . THR A 1 330 ? -7.674 15.151 23.484 1.00 90.88 330 THR A CA 1
ATOM 2469 C C . THR A 1 330 ? -7.393 14.167 24.613 1.00 90.88 330 THR A C 1
ATOM 2471 O O . THR A 1 330 ? -7.667 14.427 25.785 1.00 90.88 330 THR A O 1
ATOM 2474 N N . TRP A 1 331 ? -6.798 13.026 24.266 1.00 93.00 331 TRP A N 1
ATOM 2475 C CA . TRP A 1 331 ? -6.294 12.059 25.239 1.00 93.00 331 TRP A CA 1
ATOM 2476 C C . TRP A 1 331 ? -4.961 12.516 25.829 1.00 93.00 331 TRP A C 1
ATOM 2478 O O . TRP A 1 331 ? -4.097 13.032 25.121 1.00 93.00 331 TRP A O 1
ATOM 2488 N N . LYS A 1 332 ? -4.766 12.289 27.128 1.00 91.12 332 LYS A N 1
ATOM 2489 C CA . LYS A 1 332 ? -3.510 12.529 27.843 1.00 91.12 332 LYS A CA 1
ATOM 2490 C C . LYS A 1 332 ? -2.981 11.240 28.456 1.00 91.12 332 LYS A C 1
ATOM 2492 O O . LYS A 1 332 ? -3.731 10.407 28.951 1.00 91.12 332 LYS A O 1
ATOM 2497 N N . THR A 1 333 ? -1.665 11.099 28.454 1.00 88.69 333 THR A N 1
ATOM 2498 C CA . THR A 1 333 ? -0.944 10.063 29.205 1.00 88.69 333 THR A CA 1
ATOM 2499 C C . THR A 1 333 ? -1.099 10.271 30.714 1.00 88.69 333 THR A C 1
ATOM 2501 O O . THR A 1 333 ? -1.411 11.373 31.167 1.00 88.69 333 THR A O 1
ATOM 2504 N N . GLY A 1 334 ? -0.805 9.245 31.519 1.00 79.38 334 GLY A N 1
ATOM 2505 C CA . GLY A 1 334 ? -0.828 9.356 32.985 1.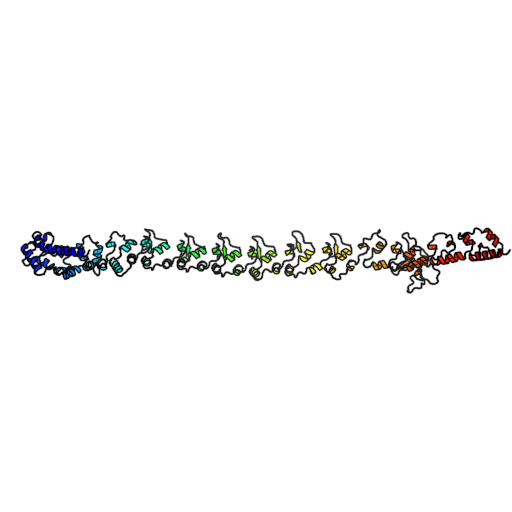00 79.38 334 GLY A CA 1
ATOM 2506 C C . GLY A 1 334 ? 0.124 10.418 33.568 1.00 79.38 334 GLY A C 1
ATOM 2507 O O . GLY A 1 334 ? -0.045 10.826 34.714 1.00 79.38 334 GLY A O 1
ATOM 2508 N N . SER A 1 335 ? 1.103 10.903 32.792 1.00 82.19 335 SER A N 1
ATOM 2509 C CA . SER A 1 335 ? 1.983 12.024 33.159 1.00 82.19 335 SER A CA 1
ATOM 2510 C C . SER A 1 335 ? 1.441 13.403 32.747 1.00 82.19 335 SER A C 1
ATOM 2512 O O . SER A 1 335 ? 2.057 14.418 33.068 1.00 82.19 335 SER A O 1
ATOM 2514 N N . GLY A 1 336 ? 0.301 13.457 32.051 1.00 83.25 336 GLY A N 1
ATOM 2515 C CA . GLY A 1 336 ? -0.371 14.682 31.608 1.00 83.25 336 GLY A CA 1
ATOM 2516 C C . GLY A 1 336 ? 0.009 15.175 30.207 1.00 83.25 336 GLY A C 1
ATOM 2517 O O . GLY A 1 336 ? -0.561 16.167 29.754 1.00 83.25 336 GLY A O 1
ATOM 2518 N N . ALA A 1 337 ? 0.932 14.507 29.503 1.00 88.06 337 ALA A N 1
ATOM 2519 C CA . ALA A 1 337 ? 1.277 14.846 28.119 1.00 88.06 337 ALA A CA 1
ATOM 2520 C C . ALA A 1 337 ? 0.166 14.412 27.150 1.00 88.06 337 ALA A C 1
ATOM 2522 O O . ALA A 1 337 ? -0.378 13.319 27.314 1.00 88.06 337 ALA A O 1
ATOM 2523 N N . ALA A 1 338 ? -0.148 15.242 26.151 1.00 88.88 338 ALA A N 1
ATOM 2524 C CA . ALA A 1 338 ? -1.128 14.913 25.118 1.00 88.88 338 ALA A CA 1
ATOM 2525 C C . ALA A 1 338 ? -0.653 13.729 24.262 1.00 88.88 338 ALA A C 1
ATOM 2527 O O . ALA A 1 338 ? 0.524 13.637 23.912 1.00 88.88 338 ALA A O 1
ATOM 2528 N N . VAL A 1 339 ? -1.573 12.830 23.933 1.00 87.38 339 VAL A N 1
ATOM 2529 C CA . VAL A 1 339 ? -1.351 11.744 22.980 1.00 87.38 339 VAL A CA 1
ATOM 2530 C C . VAL A 1 339 ? -1.517 12.330 21.583 1.00 87.38 339 VAL A C 1
ATOM 2532 O O . VAL A 1 339 ? -2.612 12.742 21.211 1.00 87.38 339 VAL A O 1
ATOM 2535 N N . THR A 1 340 ? -0.420 12.403 20.836 1.00 85.00 340 THR A N 1
ATOM 2536 C CA . THR A 1 340 ? -0.388 12.991 19.487 1.00 85.00 340 THR A CA 1
ATOM 2537 C C . THR A 1 340 ? -0.398 11.946 18.375 1.00 85.00 340 THR A C 1
ATOM 2539 O O . THR A 1 340 ? -0.680 12.283 17.233 1.00 85.00 340 THR A O 1
ATOM 2542 N N . ASP A 1 341 ? -0.103 10.683 18.694 1.00 86.69 341 ASP A N 1
ATOM 2543 C CA . ASP A 1 341 ? -0.155 9.582 17.734 1.00 86.69 341 ASP A CA 1
ATOM 2544 C C . ASP A 1 341 ? -1.608 9.308 17.315 1.00 86.69 341 ASP A C 1
ATOM 2546 O O . ASP A 1 341 ? -2.431 8.878 18.128 1.00 86.69 341 ASP A O 1
ATOM 2550 N N . ALA A 1 342 ? -1.929 9.575 16.048 1.00 85.31 342 ALA A N 1
ATOM 2551 C CA . ALA A 1 342 ? -3.300 9.541 15.543 1.00 85.31 342 ALA A CA 1
ATOM 2552 C C . ALA A 1 342 ? -3.945 8.151 15.657 1.00 85.31 342 ALA A C 1
ATOM 2554 O O . ALA A 1 342 ? -5.121 8.045 16.014 1.00 85.31 342 ALA A O 1
ATOM 2555 N N . LEU A 1 343 ? -3.179 7.079 15.413 1.00 87.50 343 LEU A N 1
ATOM 2556 C CA . LEU A 1 343 ? -3.672 5.710 15.564 1.00 87.50 343 LEU A CA 1
ATOM 2557 C C . LEU A 1 343 ? -4.039 5.420 17.023 1.00 87.50 343 LEU A C 1
ATOM 2559 O O . LEU A 1 343 ? -5.111 4.885 17.301 1.00 87.50 343 LEU A O 1
ATOM 2563 N N . THR A 1 344 ? -3.177 5.806 17.962 1.00 89.25 344 THR A N 1
ATOM 2564 C CA . THR A 1 344 ? -3.420 5.649 19.399 1.00 89.25 344 THR A CA 1
ATOM 2565 C C . THR A 1 344 ? -4.637 6.454 19.838 1.00 89.25 344 THR A C 1
ATOM 2567 O O . THR A 1 344 ? -5.443 5.932 20.602 1.00 89.25 344 THR A O 1
ATOM 2570 N N . VAL A 1 345 ? -4.819 7.680 19.335 1.00 89.81 345 VAL A N 1
ATOM 2571 C CA . VAL A 1 345 ? -6.015 8.500 19.602 1.00 89.81 345 VAL A CA 1
ATOM 2572 C C . VAL A 1 345 ? -7.282 7.793 19.116 1.00 89.81 345 VAL A C 1
ATOM 2574 O O . VAL A 1 345 ? -8.221 7.629 19.893 1.00 89.81 345 VAL A O 1
ATOM 2577 N N . LYS A 1 346 ? -7.294 7.300 17.872 1.00 89.62 346 LYS A N 1
ATOM 2578 C CA . LYS A 1 346 ? -8.442 6.577 17.299 1.00 89.62 346 LYS A CA 1
ATOM 2579 C C . LYS A 1 346 ? -8.758 5.292 18.059 1.00 89.62 346 LYS A C 1
ATOM 2581 O O . LYS A 1 346 ? -9.921 5.034 18.349 1.00 89.62 346 LYS A O 1
ATOM 2586 N N . ILE A 1 347 ? -7.738 4.513 18.430 1.00 89.88 347 ILE A N 1
ATOM 2587 C CA . ILE A 1 347 ? -7.907 3.320 19.272 1.00 89.88 347 ILE A CA 1
ATOM 2588 C C . ILE A 1 347 ? -8.449 3.714 20.645 1.00 89.88 347 ILE A C 1
ATOM 2590 O O . ILE A 1 347 ? -9.361 3.061 21.139 1.00 89.88 347 ILE A O 1
ATOM 2594 N N . ALA A 1 348 ? -7.917 4.771 21.259 1.00 91.75 348 ALA A N 1
ATOM 2595 C CA . ALA A 1 348 ? -8.362 5.247 22.561 1.00 91.75 348 ALA A CA 1
ATOM 2596 C C . ALA A 1 348 ? -9.827 5.707 22.538 1.00 91.75 348 ALA A C 1
ATOM 2598 O O . ALA A 1 348 ? -10.515 5.544 23.543 1.00 91.75 348 ALA A O 1
ATOM 2599 N N . ASP A 1 349 ? -10.317 6.212 21.404 1.00 91.12 349 ASP A N 1
ATOM 2600 C CA . ASP A 1 349 ? -11.703 6.646 21.234 1.00 91.12 349 ASP A CA 1
ATOM 2601 C C . ASP A 1 349 ? -12.728 5.524 21.025 1.00 91.12 349 ASP A C 1
ATOM 2603 O O . ASP A 1 349 ? -13.930 5.784 21.129 1.00 91.12 349 ASP A O 1
ATOM 2607 N N . LEU A 1 350 ? -12.283 4.287 20.789 1.00 91.25 350 LEU A N 1
ATOM 2608 C CA . LEU A 1 350 ? -13.179 3.150 20.580 1.00 91.25 350 LEU A CA 1
ATOM 2609 C C . LEU A 1 350 ? -14.047 2.870 21.807 1.00 91.25 350 LEU A C 1
ATOM 2611 O O . LEU A 1 350 ? -13.572 2.869 22.942 1.00 91.25 350 LEU A O 1
ATOM 2615 N N . SER A 1 351 ? -15.324 2.568 21.576 1.00 91.12 351 SER A N 1
ATOM 2616 C CA . SER A 1 351 ? -16.245 2.136 22.627 1.00 91.12 351 SER A CA 1
ATOM 2617 C C . SER A 1 351 ? -15.880 0.738 23.115 1.00 91.12 351 SER A C 1
ATOM 2619 O O . SER A 1 351 ? -15.842 -0.224 22.341 1.00 91.12 351 SER A O 1
ATOM 2621 N N . MET A 1 352 ? -15.673 0.589 24.425 1.00 91.31 352 MET A N 1
ATOM 2622 C CA . MET A 1 352 ? -15.362 -0.719 24.998 1.00 91.31 352 MET A CA 1
ATOM 2623 C C . MET A 1 352 ? -16.559 -1.681 24.900 1.00 91.31 352 MET A C 1
ATOM 2625 O O . MET A 1 352 ? -16.378 -2.882 24.709 1.00 91.31 352 MET A O 1
ATOM 2629 N N . THR A 1 353 ? -17.788 -1.163 24.959 1.00 89.44 353 THR A N 1
ATOM 2630 C CA . THR A 1 353 ? -19.003 -1.971 24.773 1.00 89.44 353 THR A CA 1
ATOM 2631 C C . THR A 1 353 ? -19.115 -2.521 23.350 1.00 89.44 353 THR A C 1
ATOM 2633 O O . THR A 1 353 ? -19.443 -3.693 23.180 1.00 89.44 353 THR A O 1
ATOM 2636 N N . GLU A 1 354 ? -18.816 -1.716 22.328 1.00 88.12 354 GLU A N 1
ATOM 2637 C CA . GLU A 1 354 ? -18.854 -2.169 20.925 1.00 88.12 354 GLU A CA 1
ATOM 2638 C C . GLU A 1 354 ? -17.768 -3.217 20.655 1.00 88.12 354 GLU A C 1
ATOM 2640 O O . GLU A 1 354 ? -18.042 -4.251 20.042 1.00 88.12 354 GLU A O 1
ATOM 2645 N N . LEU A 1 355 ? -16.560 -3.005 21.192 1.00 89.06 355 LEU A N 1
ATOM 2646 C CA . LEU A 1 355 ? -15.459 -3.968 21.109 1.00 89.06 355 LEU A CA 1
ATOM 2647 C C . LEU A 1 355 ? -15.830 -5.330 21.702 1.00 89.06 355 LEU A C 1
ATOM 2649 O O . LEU A 1 355 ? -15.578 -6.362 21.082 1.00 89.06 355 LEU A O 1
ATOM 2653 N N . LEU A 1 356 ? -16.438 -5.347 22.889 1.00 87.19 356 LEU A N 1
ATOM 2654 C CA . LEU A 1 356 ? -16.796 -6.588 23.581 1.00 87.19 356 LEU A CA 1
ATOM 2655 C C . LEU A 1 356 ? -17.989 -7.311 22.954 1.00 87.19 356 LEU A C 1
ATOM 2657 O O . LEU A 1 356 ? -18.037 -8.541 22.991 1.00 87.19 356 LEU A O 1
ATOM 2661 N N . ASN A 1 357 ? -18.928 -6.572 22.363 1.00 86.94 357 ASN A N 1
ATOM 2662 C CA . ASN A 1 357 ? -20.045 -7.160 21.622 1.00 86.94 357 ASN A CA 1
ATOM 2663 C C . ASN A 1 357 ? -19.629 -7.674 20.233 1.00 86.94 357 ASN A C 1
ATOM 2665 O O . ASN A 1 357 ? -20.380 -8.426 19.615 1.00 86.94 357 ASN A O 1
ATOM 2669 N N . GLY A 1 358 ? -18.428 -7.321 19.759 1.00 85.19 358 GLY A N 1
ATOM 2670 C CA . GLY A 1 358 ? -17.946 -7.678 18.425 1.00 85.19 358 GLY A CA 1
ATOM 2671 C C . GLY A 1 358 ? -18.517 -6.799 17.309 1.00 85.19 358 GLY A C 1
ATOM 2672 O O . GLY A 1 358 ? -18.366 -7.146 16.141 1.00 85.19 358 GLY A O 1
ATOM 2673 N N . ASP A 1 359 ? -19.127 -5.665 17.659 1.00 85.94 359 ASP A N 1
ATOM 2674 C CA . ASP A 1 359 ? -19.661 -4.672 16.716 1.00 85.94 359 ASP A CA 1
ATOM 2675 C C . ASP A 1 359 ? -18.565 -3.728 16.180 1.00 85.94 359 ASP A C 1
ATOM 2677 O O . ASP A 1 359 ? -18.832 -2.815 15.405 1.00 85.94 359 ASP A O 1
ATOM 2681 N N . PHE A 1 360 ? -17.312 -3.958 16.579 1.00 86.25 360 PHE A N 1
ATOM 2682 C CA . PHE A 1 360 ? -16.149 -3.196 16.146 1.00 86.25 360 PHE A CA 1
ATOM 2683 C C . PHE A 1 360 ? -15.893 -3.300 14.637 1.00 86.25 360 PHE A C 1
ATOM 2685 O O . PHE A 1 360 ? -15.779 -4.390 14.069 1.00 86.25 360 PHE A O 1
ATOM 2692 N N . SER A 1 361 ? -15.674 -2.145 14.012 1.00 86.81 361 SER A N 1
ATOM 2693 C CA . SER A 1 361 ? -15.245 -2.021 12.627 1.00 86.81 361 SER A CA 1
ATOM 2694 C C . SER A 1 361 ? -13.866 -1.371 12.558 1.00 86.81 361 SER A C 1
ATOM 2696 O O . SER A 1 361 ? -13.646 -0.268 13.051 1.00 86.81 361 SER A O 1
ATOM 2698 N N . VAL A 1 362 ? -12.933 -2.030 11.865 1.00 87.56 362 VAL A N 1
ATOM 2699 C CA . VAL A 1 362 ? -11.620 -1.438 11.556 1.00 87.56 362 VAL A CA 1
ATOM 2700 C C . VAL A 1 362 ? -11.781 -0.139 10.766 1.00 87.56 362 VAL A C 1
ATOM 2702 O O . VAL A 1 362 ? -10.961 0.759 10.934 1.00 87.56 362 VAL A O 1
ATOM 2705 N N . ASN A 1 363 ? -12.839 -0.016 9.950 1.00 88.81 363 ASN A N 1
ATOM 2706 C CA . ASN A 1 363 ? -13.093 1.201 9.181 1.00 88.81 363 ASN A CA 1
ATOM 2707 C C . ASN A 1 363 ? -13.256 2.415 10.102 1.00 88.81 363 ASN A C 1
ATOM 2709 O O . ASN A 1 363 ? -12.778 3.478 9.745 1.00 88.81 363 ASN A O 1
ATOM 2713 N N . ASP A 1 364 ? -13.832 2.252 11.294 1.00 83.75 364 ASP A N 1
ATOM 2714 C CA . ASP A 1 364 ? -14.072 3.366 12.220 1.00 83.75 364 ASP A CA 1
ATOM 2715 C C . ASP A 1 364 ? -12.758 3.888 12.830 1.00 83.75 364 ASP A C 1
ATOM 2717 O O . ASP A 1 364 ? -12.634 5.069 13.155 1.00 83.75 364 ASP A O 1
ATOM 2721 N N . VAL A 1 365 ? -11.747 3.016 12.937 1.00 88.12 365 VAL A N 1
ATOM 2722 C CA . VAL A 1 365 ? -10.393 3.388 13.380 1.00 88.12 365 VAL A CA 1
ATOM 2723 C C . VAL A 1 365 ? -9.661 4.142 12.281 1.00 88.12 365 VAL A C 1
ATOM 2725 O O . VAL A 1 365 ? -9.086 5.196 12.539 1.00 88.12 365 VAL A O 1
ATOM 2728 N N . ILE A 1 366 ? -9.668 3.594 11.065 1.00 90.38 366 ILE A N 1
ATOM 2729 C CA . ILE A 1 366 ? -8.875 4.128 9.951 1.00 90.38 366 ILE A CA 1
ATOM 2730 C C . ILE A 1 366 ? -9.568 5.268 9.199 1.00 90.38 366 ILE A C 1
ATOM 2732 O O . ILE A 1 366 ? -8.951 5.869 8.324 1.00 90.38 366 ILE A O 1
ATOM 2736 N N . ASP A 1 367 ? -10.833 5.566 9.503 1.00 89.19 367 ASP A N 1
ATOM 2737 C CA . ASP A 1 367 ? -11.568 6.648 8.852 1.00 89.19 367 ASP A CA 1
ATOM 2738 C C . ASP A 1 367 ? -10.914 8.007 9.118 1.00 89.19 367 ASP A C 1
ATOM 2740 O O . ASP A 1 367 ? -10.660 8.392 10.267 1.00 89.19 367 ASP A O 1
ATOM 2744 N N . GLY A 1 368 ? -10.625 8.720 8.030 1.00 87.50 368 GLY A N 1
ATOM 2745 C CA . GLY A 1 368 ? -9.884 9.977 8.021 1.00 87.50 368 GLY A CA 1
ATOM 2746 C C . GLY A 1 368 ? -8.377 9.848 8.263 1.00 87.50 368 GLY A C 1
ATOM 2747 O O . GLY A 1 368 ? -7.702 10.875 8.272 1.00 87.50 368 GLY A O 1
ATOM 2748 N N . MET A 1 369 ? -7.837 8.637 8.452 1.00 91.62 369 MET A N 1
ATOM 2749 C CA . MET A 1 369 ? -6.390 8.432 8.549 1.00 91.62 369 MET A CA 1
ATOM 2750 C C . MET A 1 369 ? -5.748 8.423 7.166 1.00 91.62 369 MET A C 1
ATOM 2752 O O . MET A 1 369 ? -6.249 7.808 6.221 1.00 91.62 369 MET A O 1
ATOM 2756 N N . LYS A 1 370 ? -4.571 9.026 7.071 1.00 93.06 370 LYS A N 1
ATOM 2757 C CA . LYS A 1 370 ? -3.685 8.911 5.918 1.00 93.06 370 LYS A CA 1
ATOM 2758 C C . LYS A 1 370 ? -2.534 7.957 6.230 1.00 93.06 370 LYS A C 1
ATOM 2760 O O . LYS A 1 370 ? -2.239 7.654 7.386 1.00 93.06 370 LYS A O 1
ATOM 2765 N N . ILE A 1 371 ? -1.847 7.473 5.199 1.00 92.94 371 ILE A N 1
ATOM 2766 C CA . ILE A 1 371 ? -0.673 6.602 5.374 1.00 92.94 371 ILE A CA 1
ATOM 2767 C C . ILE A 1 371 ? 0.413 7.301 6.204 1.00 92.94 371 ILE A C 1
ATOM 2769 O O . ILE A 1 371 ? 1.072 6.635 6.998 1.00 92.94 371 ILE A O 1
ATOM 2773 N N . GLY A 1 372 ? 0.573 8.622 6.074 1.00 92.19 372 GLY A N 1
ATOM 2774 C CA . GLY A 1 372 ? 1.554 9.391 6.845 1.00 92.19 372 GLY A CA 1
ATOM 2775 C C . GLY A 1 372 ? 1.346 9.266 8.352 1.00 92.19 372 GLY A C 1
ATOM 2776 O O . GLY A 1 372 ? 2.313 9.062 9.082 1.00 92.19 372 GLY A O 1
ATOM 2777 N N . ASP A 1 373 ? 0.086 9.251 8.794 1.00 91.25 373 ASP A N 1
ATOM 2778 C CA . ASP A 1 373 ? -0.272 9.054 10.201 1.00 91.25 373 ASP A CA 1
ATOM 2779 C C . ASP A 1 373 ? 0.176 7.671 10.698 1.00 91.25 373 ASP A C 1
ATOM 2781 O O . ASP A 1 373 ? 0.703 7.531 11.798 1.00 91.25 373 ASP A O 1
ATOM 2785 N N . VAL A 1 374 ? 0.027 6.634 9.865 1.00 89.62 374 VAL A N 1
ATOM 2786 C CA . VAL A 1 374 ? 0.470 5.261 10.179 1.00 89.62 374 VAL A CA 1
ATOM 2787 C C . VAL A 1 374 ? 1.993 5.133 10.164 1.00 89.62 374 VAL A C 1
ATOM 2789 O O . VAL A 1 374 ? 2.555 4.325 10.902 1.00 89.62 374 VAL A O 1
ATOM 2792 N N . MET A 1 375 ? 2.672 5.922 9.330 1.00 89.56 375 MET A N 1
ATOM 2793 C CA . MET A 1 375 ? 4.135 5.987 9.282 1.00 89.56 375 MET A CA 1
ATOM 2794 C C . MET A 1 375 ? 4.737 6.720 10.491 1.00 89.56 375 MET A C 1
ATOM 2796 O O . MET A 1 375 ? 5.956 6.700 10.652 1.00 89.56 375 MET A O 1
ATOM 2800 N N . GLY A 1 376 ? 3.906 7.322 11.350 1.00 88.25 376 GLY A N 1
ATOM 2801 C CA . GLY A 1 376 ? 4.338 8.098 12.513 1.00 88.25 376 GLY A CA 1
ATOM 2802 C C . GLY A 1 376 ? 4.693 9.548 12.183 1.00 88.25 376 GLY A C 1
ATOM 2803 O O . GLY A 1 376 ? 5.300 10.231 13.007 1.00 88.25 376 GLY A O 1
ATOM 2804 N N . TYR A 1 377 ? 4.332 10.026 10.991 1.00 91.25 377 TYR A N 1
ATOM 2805 C CA . TYR A 1 377 ? 4.518 11.420 10.613 1.00 91.25 377 TYR A CA 1
ATOM 2806 C C . TYR A 1 377 ? 3.386 12.283 11.151 1.00 91.25 377 TYR A C 1
ATOM 2808 O O . TYR A 1 377 ? 2.252 11.841 11.312 1.00 91.25 377 TYR A O 1
ATOM 2816 N N . THR A 1 378 ? 3.702 13.546 11.410 1.00 89.50 378 THR A N 1
ATOM 2817 C CA . THR A 1 378 ? 2.724 14.549 11.829 1.00 89.50 378 THR A CA 1
ATOM 2818 C C . THR A 1 378 ? 2.438 15.479 10.662 1.00 89.50 378 THR A C 1
ATOM 2820 O O . THR A 1 378 ? 3.361 16.056 10.085 1.00 89.50 378 THR A O 1
ATOM 2823 N N . PHE A 1 379 ? 1.165 15.618 10.301 1.00 89.75 379 PHE A N 1
ATOM 2824 C CA . PHE A 1 379 ? 0.732 16.608 9.324 1.00 89.75 379 PHE A CA 1
ATOM 2825 C C . PHE A 1 379 ? 0.463 17.939 10.026 1.00 89.75 379 PHE A C 1
ATOM 2827 O O . PHE A 1 379 ? -0.368 18.012 10.929 1.00 89.75 379 PHE A O 1
ATOM 2834 N N . ASP A 1 380 ? 1.157 18.990 9.607 1.00 89.06 380 ASP A N 1
ATOM 2835 C CA . ASP A 1 380 ? 0.876 20.350 10.054 1.00 89.06 380 ASP A CA 1
ATOM 2836 C C . ASP A 1 380 ? -0.135 21.001 9.105 1.00 89.06 380 ASP A C 1
ATOM 2838 O O . ASP A 1 380 ? 0.174 21.281 7.943 1.00 89.06 380 ASP A O 1
ATOM 2842 N N . GLU A 1 381 ? -1.346 21.253 9.603 1.00 85.94 381 GLU A N 1
ATOM 2843 C CA . GLU A 1 381 ? -2.414 21.881 8.823 1.00 85.94 381 GLU A CA 1
ATOM 2844 C C . GLU A 1 381 ? -2.091 23.328 8.419 1.00 85.94 381 GLU A C 1
ATOM 2846 O O . GLU A 1 381 ? -2.583 23.782 7.383 1.00 85.94 381 GLU A O 1
ATOM 2851 N N . GLU A 1 382 ? -1.263 24.056 9.183 1.00 87.00 382 GLU A N 1
ATOM 2852 C CA . GLU A 1 382 ? -0.925 25.450 8.862 1.00 87.00 382 GLU A CA 1
ATOM 2853 C C . GLU A 1 382 ? 0.035 25.543 7.673 1.00 87.00 382 GLU A C 1
ATOM 2855 O O . GLU A 1 382 ? -0.186 26.341 6.756 1.00 87.00 382 GLU A O 1
ATOM 2860 N N . SER A 1 383 ? 1.101 24.736 7.666 1.00 88.06 383 SER A N 1
ATOM 2861 C CA . SER A 1 383 ? 2.050 24.697 6.548 1.00 88.06 383 SER A CA 1
ATOM 2862 C C . SER A 1 383 ? 1.618 23.778 5.404 1.00 88.06 383 SER A C 1
ATOM 2864 O O . SER A 1 383 ? 2.119 23.935 4.287 1.00 88.06 383 SER A O 1
ATOM 2866 N N . GLY A 1 384 ? 0.692 22.847 5.653 1.00 89.56 384 GLY A N 1
ATOM 2867 C CA . GLY A 1 384 ? 0.257 21.830 4.697 1.00 89.56 384 GLY A CA 1
ATOM 2868 C C . GLY A 1 384 ? 1.330 20.779 4.409 1.00 89.56 384 GLY A C 1
ATOM 2869 O O . GLY A 1 384 ? 1.397 20.275 3.288 1.00 89.56 384 GLY A O 1
ATOM 2870 N N . LYS A 1 385 ? 2.208 20.491 5.377 1.00 92.94 385 LYS A N 1
ATOM 2871 C CA . LYS A 1 385 ? 3.392 19.636 5.204 1.00 92.94 385 LYS A CA 1
ATOM 2872 C C . LYS A 1 385 ? 3.454 18.514 6.236 1.00 92.94 385 LYS A C 1
ATOM 2874 O O . LYS A 1 385 ? 2.904 18.621 7.328 1.00 92.94 385 LYS A O 1
ATOM 2879 N N . TRP A 1 386 ? 4.174 17.452 5.882 1.00 94.31 386 TRP A N 1
ATOM 2880 C CA . TRP A 1 386 ? 4.459 16.321 6.764 1.00 94.31 386 TRP A CA 1
ATOM 2881 C C . TRP A 1 386 ? 5.811 16.479 7.461 1.00 94.31 386 TRP A C 1
ATOM 2883 O O . TRP A 1 386 ? 6.787 16.909 6.843 1.00 94.31 386 TRP A O 1
ATOM 2893 N N . PHE A 1 387 ? 5.873 16.073 8.726 1.00 91.81 387 PHE A N 1
ATOM 2894 C CA . PHE A 1 387 ? 7.072 16.116 9.559 1.00 91.81 387 PHE A CA 1
ATOM 2895 C C . PHE A 1 387 ? 7.343 14.761 10.222 1.00 91.81 387 PHE A C 1
ATOM 2897 O O . PHE A 1 387 ? 6.418 14.102 10.699 1.00 91.81 387 PHE A O 1
ATOM 2904 N N . ASP A 1 388 ? 8.615 14.374 10.293 1.00 92.25 388 ASP A N 1
ATOM 2905 C CA . ASP A 1 388 ? 9.118 13.303 11.161 1.00 92.25 388 ASP A CA 1
ATOM 2906 C C . ASP A 1 388 ? 9.814 13.946 12.367 1.00 92.25 388 ASP A C 1
ATOM 2908 O O . ASP A 1 388 ? 10.931 14.472 12.277 1.00 92.25 388 ASP A O 1
ATOM 2912 N N . GLY A 1 389 ? 9.094 14.012 13.487 1.00 87.88 389 GLY A N 1
ATOM 2913 C CA . GLY A 1 389 ? 9.484 14.835 14.628 1.00 87.88 389 GLY A CA 1
ATOM 2914 C C . GLY A 1 389 ? 9.553 16.319 14.249 1.00 87.88 389 GLY A C 1
ATOM 2915 O O . GLY A 1 389 ? 8.545 16.923 13.901 1.00 87.88 389 GLY A O 1
ATOM 2916 N N . GLU A 1 390 ? 10.745 16.914 14.329 1.00 88.81 390 GLU A N 1
ATOM 2917 C CA . GLU A 1 390 ? 10.982 18.320 13.958 1.00 88.81 390 GLU A CA 1
ATOM 2918 C C . GLU A 1 390 ? 11.426 18.494 12.490 1.00 88.81 390 GLU A C 1
ATOM 2920 O O . GLU A 1 390 ? 11.552 19.623 12.011 1.00 88.81 390 GLU A O 1
ATOM 2925 N N . ALA A 1 391 ? 11.700 17.401 11.766 1.00 91.88 391 ALA A N 1
ATOM 2926 C CA . ALA A 1 391 ? 12.228 17.450 10.406 1.00 91.88 391 ALA A CA 1
ATOM 2927 C C . ALA A 1 391 ? 11.103 17.435 9.362 1.00 91.88 391 ALA A C 1
ATOM 2929 O O . ALA A 1 391 ? 10.288 16.518 9.334 1.00 91.88 391 ALA A O 1
ATOM 2930 N N . GLU A 1 392 ? 11.085 18.428 8.468 1.00 93.44 392 GLU A N 1
ATOM 2931 C CA . GLU A 1 392 ? 10.177 18.443 7.315 1.00 93.44 392 GLU A CA 1
ATOM 2932 C C . GLU A 1 392 ? 10.513 17.289 6.360 1.00 93.44 392 GLU A C 1
ATOM 2934 O O . GLU A 1 392 ? 11.659 17.144 5.914 1.00 93.44 392 GLU A O 1
ATOM 2939 N N . ILE A 1 393 ? 9.506 16.499 5.990 1.00 91.88 393 ILE A N 1
ATOM 2940 C CA . ILE A 1 393 ? 9.635 15.524 4.910 1.00 91.88 393 ILE A CA 1
ATOM 2941 C C . ILE A 1 393 ? 9.672 16.285 3.588 1.00 91.88 393 ILE A C 1
ATOM 2943 O O . ILE A 1 393 ? 8.720 16.967 3.220 1.00 91.88 393 ILE A O 1
ATOM 2947 N N . THR A 1 394 ? 10.777 16.143 2.859 1.00 87.88 394 THR A N 1
ATOM 2948 C CA . THR A 1 394 ? 10.994 16.799 1.556 1.00 87.88 394 THR A CA 1
ATOM 2949 C C . THR A 1 394 ? 11.047 15.814 0.387 1.00 87.88 394 THR A C 1
ATOM 2951 O O . THR A 1 394 ? 10.967 16.226 -0.771 1.00 87.88 394 THR A O 1
ATOM 2954 N N . ASP A 1 395 ? 11.146 14.513 0.672 1.00 88.12 395 ASP A N 1
ATOM 2955 C CA . ASP A 1 395 ? 11.096 13.466 -0.344 1.00 88.12 395 ASP A CA 1
ATOM 2956 C C . ASP A 1 395 ? 9.679 13.353 -0.928 1.00 88.12 395 ASP A C 1
ATOM 2958 O O . ASP A 1 395 ? 8.718 13.032 -0.227 1.00 88.12 395 ASP A O 1
ATOM 2962 N N . LYS A 1 396 ? 9.546 13.619 -2.232 1.00 87.44 396 LYS A N 1
ATOM 2963 C CA . LYS A 1 396 ? 8.244 13.671 -2.916 1.00 87.44 396 LYS A CA 1
ATOM 2964 C C . LYS A 1 396 ? 7.497 12.341 -2.888 1.00 87.44 396 LYS A C 1
ATOM 2966 O O . LYS A 1 396 ? 6.279 12.347 -2.746 1.00 87.44 396 LYS A O 1
ATOM 2971 N N . MET A 1 397 ? 8.205 11.217 -3.030 1.00 89.31 397 MET A N 1
ATOM 2972 C CA . MET A 1 397 ? 7.583 9.889 -3.005 1.00 89.31 397 MET A CA 1
ATOM 2973 C C . MET A 1 397 ? 6.956 9.631 -1.634 1.00 89.31 397 MET A C 1
ATOM 2975 O O . MET A 1 397 ? 5.810 9.196 -1.536 1.00 89.31 397 MET A O 1
ATOM 2979 N N . THR A 1 398 ? 7.699 9.958 -0.578 1.00 91.06 398 THR A N 1
ATOM 2980 C CA . THR A 1 398 ? 7.261 9.838 0.812 1.00 91.06 398 THR A CA 1
ATOM 2981 C C . THR A 1 398 ? 6.073 10.751 1.096 1.00 91.06 398 THR A C 1
ATOM 2983 O O . THR A 1 398 ? 5.104 10.286 1.684 1.00 91.06 398 THR A O 1
ATOM 2986 N N . ILE A 1 399 ? 6.087 12.005 0.625 1.00 91.38 399 ILE A N 1
ATOM 2987 C CA . ILE A 1 399 ? 4.938 12.924 0.739 1.00 91.38 399 ILE A CA 1
ATOM 2988 C C . ILE A 1 399 ? 3.707 12.349 0.029 1.00 91.38 399 ILE A C 1
ATOM 2990 O O . ILE A 1 399 ? 2.644 12.236 0.635 1.00 91.38 399 ILE A O 1
ATOM 2994 N N . ASN A 1 400 ? 3.845 11.944 -1.237 1.00 91.62 400 ASN A N 1
ATOM 2995 C CA . ASN A 1 400 ? 2.721 11.447 -2.030 1.00 91.62 400 ASN A CA 1
ATOM 2996 C C . ASN A 1 400 ? 2.108 10.176 -1.425 1.00 91.62 400 ASN A C 1
ATOM 2998 O O . ASN A 1 400 ? 0.885 10.019 -1.454 1.00 91.62 400 ASN A O 1
ATOM 3002 N N . LEU A 1 401 ? 2.943 9.293 -0.860 1.00 92.94 401 LEU A N 1
ATOM 3003 C CA . LEU A 1 401 ? 2.506 8.151 -0.057 1.00 92.94 401 LEU A CA 1
ATOM 3004 C C . LEU A 1 401 ? 1.784 8.613 1.205 1.00 92.94 401 LEU A C 1
ATOM 3006 O O . LEU A 1 401 ? 0.654 8.192 1.429 1.00 92.94 401 LEU A O 1
ATOM 3010 N N . ALA A 1 402 ? 2.407 9.490 1.994 1.00 93.25 402 ALA A N 1
ATOM 3011 C CA . ALA A 1 402 ? 1.884 9.970 3.266 1.00 93.25 402 ALA A CA 1
ATOM 3012 C C . ALA A 1 402 ? 0.506 10.629 3.121 1.00 93.25 402 ALA A C 1
ATOM 3014 O O . ALA A 1 402 ? -0.336 10.479 3.998 1.00 93.25 402 ALA A O 1
ATOM 3015 N N . GLU A 1 403 ? 0.240 11.297 1.999 1.00 92.56 403 GLU A N 1
ATOM 3016 C CA . GLU A 1 403 ? -1.045 11.931 1.701 1.00 92.56 403 GLU A CA 1
ATOM 3017 C C . GLU A 1 403 ? -2.178 10.966 1.328 1.00 92.56 403 GLU A C 1
ATOM 3019 O O . GLU A 1 403 ? -3.337 11.390 1.301 1.00 92.56 403 GLU A O 1
ATOM 3024 N N . ARG A 1 404 ? -1.886 9.698 1.007 1.00 92.88 404 ARG A N 1
ATOM 3025 C CA . ARG A 1 404 ? -2.925 8.743 0.598 1.00 92.88 404 ARG A CA 1
ATOM 3026 C C . ARG A 1 404 ? -3.840 8.414 1.771 1.00 92.88 404 ARG A C 1
ATOM 3028 O O . ARG A 1 404 ? -3.379 8.020 2.839 1.00 92.88 404 ARG A O 1
ATOM 3035 N N . ASP A 1 405 ? -5.139 8.516 1.524 1.00 92.12 405 ASP A N 1
ATOM 3036 C CA . ASP A 1 405 ? -6.182 8.090 2.449 1.00 92.12 405 ASP A CA 1
ATOM 3037 C C . ASP A 1 405 ? -6.136 6.566 2.649 1.00 92.12 405 ASP A C 1
ATOM 3039 O O . ASP A 1 405 ? -6.157 5.786 1.689 1.00 92.12 405 ASP A O 1
ATOM 3043 N N . LEU A 1 406 ? -6.046 6.136 3.905 1.00 92.44 406 LEU A N 1
ATOM 3044 C CA . LEU A 1 406 ? -5.836 4.735 4.256 1.00 92.44 406 LEU A CA 1
ATOM 3045 C C . LEU A 1 406 ? -7.062 3.873 3.936 1.00 92.44 406 LEU A C 1
ATOM 3047 O O . LEU A 1 406 ? -6.905 2.708 3.564 1.00 92.44 406 LEU A O 1
ATOM 3051 N N . MET A 1 407 ? -8.272 4.436 4.028 1.00 91.62 407 MET A N 1
ATOM 3052 C CA . MET A 1 407 ? -9.507 3.736 3.665 1.00 91.62 407 MET A CA 1
ATOM 3053 C C . MET A 1 407 ? -9.542 3.438 2.164 1.00 91.62 407 MET A C 1
ATOM 3055 O O . MET A 1 407 ? -9.810 2.308 1.754 1.00 91.62 407 MET A O 1
ATOM 3059 N N . THR A 1 408 ? -9.165 4.418 1.347 1.00 89.75 408 THR A N 1
ATOM 3060 C CA . THR A 1 408 ? -9.049 4.282 -0.106 1.00 89.75 408 THR A CA 1
ATOM 3061 C C . THR A 1 408 ? -8.034 3.203 -0.475 1.00 89.75 408 THR A C 1
ATOM 3063 O O . THR A 1 408 ? -8.317 2.373 -1.339 1.00 89.75 408 THR A O 1
ATOM 3066 N N . VAL A 1 409 ? -6.883 3.162 0.207 1.00 92.12 409 VAL A N 1
ATOM 3067 C CA . VAL A 1 409 ? -5.857 2.129 -0.020 1.00 92.12 409 VAL A CA 1
ATOM 3068 C C . VAL A 1 409 ? -6.326 0.746 0.426 1.00 92.12 409 VAL A C 1
ATOM 3070 O O . VAL A 1 409 ? -6.058 -0.239 -0.260 1.00 92.12 409 VAL A O 1
ATOM 3073 N N . LYS A 1 410 ? -7.050 0.639 1.542 1.00 91.69 410 LYS A N 1
ATOM 3074 C CA . LYS A 1 410 ? -7.645 -0.630 1.980 1.00 91.69 410 LYS A CA 1
ATOM 3075 C C . LYS A 1 410 ? -8.625 -1.175 0.938 1.00 91.69 410 LYS A C 1
ATOM 3077 O O . LYS A 1 410 ? -8.613 -2.377 0.674 1.00 91.69 410 LYS A O 1
ATOM 3082 N N . ASP A 1 411 ? -9.479 -0.317 0.387 1.00 91.88 411 ASP A N 1
ATOM 3083 C CA . ASP A 1 411 ? -10.576 -0.742 -0.487 1.00 91.88 411 ASP A CA 1
ATOM 3084 C C . ASP A 1 411 ? -10.129 -0.978 -1.936 1.00 91.88 411 ASP A C 1
ATOM 3086 O O . ASP A 1 411 ? -10.588 -1.931 -2.567 1.00 91.88 411 ASP A O 1
ATOM 3090 N N . ASN A 1 412 ? -9.214 -0.154 -2.456 1.00 91.00 412 ASN A N 1
ATOM 3091 C CA . ASN A 1 412 ? -8.791 -0.189 -3.863 1.00 91.00 412 ASN A CA 1
ATOM 3092 C C . ASN A 1 412 ? -7.344 -0.665 -4.070 1.00 91.00 412 ASN A C 1
ATOM 3094 O O . ASN A 1 412 ? -6.919 -0.864 -5.208 1.00 91.00 412 ASN A O 1
ATOM 3098 N N . GLY A 1 413 ? -6.585 -0.869 -2.994 1.00 89.94 413 GLY A N 1
ATOM 3099 C CA . GLY A 1 413 ? -5.145 -1.081 -3.068 1.00 89.94 413 GLY A CA 1
ATOM 3100 C C . GLY A 1 413 ? -4.377 0.219 -3.310 1.00 89.94 413 GLY A C 1
ATOM 3101 O O . GLY A 1 413 ? -4.919 1.322 -3.279 1.00 89.94 413 GLY A O 1
ATOM 3102 N N . LEU A 1 414 ? -3.074 0.076 -3.533 1.00 90.44 414 LEU A N 1
ATOM 3103 C CA . LEU A 1 414 ? -2.168 1.194 -3.760 1.00 90.44 414 LEU A CA 1
ATOM 3104 C C . LEU A 1 414 ? -1.934 1.385 -5.267 1.00 90.44 414 LEU A C 1
ATOM 3106 O O . LEU A 1 414 ? -1.413 0.481 -5.921 1.00 90.44 414 LEU A O 1
ATOM 3110 N N . ASP A 1 415 ? -2.291 2.552 -5.807 1.00 87.06 415 ASP A N 1
ATOM 3111 C CA . ASP A 1 415 ? -2.045 2.894 -7.212 1.00 87.06 415 ASP A CA 1
ATOM 3112 C C . ASP A 1 415 ? -0.705 3.626 -7.372 1.00 87.06 415 ASP A C 1
ATOM 3114 O O . ASP A 1 415 ? -0.539 4.774 -6.955 1.00 87.06 415 ASP A O 1
ATOM 3118 N N . LEU A 1 416 ? 0.255 2.959 -8.014 1.00 87.12 416 LEU A N 1
ATOM 3119 C CA . LEU A 1 416 ? 1.577 3.516 -8.294 1.00 87.12 416 LEU A CA 1
ATOM 3120 C C . LEU A 1 416 ? 1.512 4.797 -9.130 1.00 87.12 416 LEU A C 1
ATOM 3122 O O . LEU A 1 416 ? 2.305 5.700 -8.872 1.00 87.12 416 LEU A O 1
ATOM 3126 N N . ALA A 1 417 ? 0.589 4.904 -10.091 1.00 85.56 417 ALA A N 1
ATOM 3127 C CA . ALA A 1 417 ? 0.474 6.078 -10.956 1.00 85.56 417 ALA A CA 1
ATOM 3128 C C . ALA A 1 417 ? 0.032 7.317 -10.167 1.00 85.56 417 ALA A C 1
ATOM 3130 O O . ALA A 1 417 ? 0.506 8.423 -10.432 1.00 85.56 417 ALA A O 1
ATOM 3131 N N . GLU A 1 418 ? -0.827 7.137 -9.160 1.00 85.50 418 GLU A N 1
ATOM 3132 C CA . GLU A 1 418 ? -1.185 8.214 -8.238 1.00 85.50 418 GLU A CA 1
ATOM 3133 C C . GLU A 1 418 ? -0.037 8.591 -7.308 1.00 85.50 418 GLU A C 1
ATOM 3135 O O . GLU A 1 418 ? 0.164 9.778 -7.051 1.00 85.50 418 GLU A O 1
ATOM 3140 N N . ILE A 1 419 ? 0.732 7.611 -6.826 1.00 90.19 419 ILE A N 1
ATOM 3141 C CA . ILE A 1 419 ? 1.868 7.880 -5.939 1.00 90.19 419 ILE A CA 1
ATOM 3142 C C . ILE A 1 419 ? 2.954 8.675 -6.658 1.00 90.19 419 ILE A C 1
ATOM 3144 O O . ILE A 1 419 ? 3.517 9.597 -6.084 1.00 90.19 419 ILE A O 1
ATOM 3148 N N . VAL A 1 420 ? 3.265 8.353 -7.913 1.00 91.25 420 VAL A N 1
ATOM 3149 C CA . VAL A 1 420 ? 4.313 9.071 -8.659 1.00 91.25 420 VAL A CA 1
ATOM 3150 C C . VAL A 1 420 ? 3.781 10.305 -9.392 1.00 91.25 420 VAL A C 1
ATOM 3152 O O . VAL A 1 420 ? 4.505 10.950 -10.154 1.00 91.25 420 VAL A O 1
ATOM 3155 N N . LYS A 1 421 ? 2.511 10.663 -9.183 1.00 87.00 421 LYS A N 1
ATOM 3156 C CA . LYS A 1 421 ? 1.875 11.797 -9.850 1.00 87.00 421 LYS A CA 1
ATOM 3157 C C . LYS A 1 421 ? 2.601 13.100 -9.522 1.00 87.00 421 LYS A C 1
ATOM 3159 O O . LYS A 1 421 ? 2.877 13.413 -8.367 1.00 87.00 421 LYS A O 1
ATOM 3164 N N . GLY A 1 422 ? 2.895 13.882 -10.561 1.00 87.56 422 GLY A N 1
ATOM 3165 C CA . GLY A 1 422 ? 3.627 15.146 -10.429 1.00 87.56 422 GLY A CA 1
ATOM 3166 C C . GLY A 1 422 ? 5.139 14.982 -10.235 1.00 87.56 422 GLY A C 1
ATOM 3167 O O . GLY A 1 422 ? 5.855 15.986 -10.272 1.00 87.56 422 GLY A O 1
ATOM 3168 N N . MET A 1 423 ? 5.639 13.751 -10.092 1.00 92.44 423 MET A N 1
ATOM 3169 C CA . MET A 1 423 ? 7.070 13.461 -10.089 1.00 92.44 423 MET A CA 1
ATOM 3170 C C . MET A 1 423 ? 7.609 13.353 -11.516 1.00 92.44 423 MET A C 1
ATOM 3172 O O . MET A 1 423 ? 6.905 13.017 -12.473 1.00 92.44 423 MET A O 1
ATOM 3176 N N . LYS A 1 424 ? 8.898 13.630 -11.666 1.00 92.62 424 LYS A N 1
ATOM 3177 C CA . LYS A 1 424 ? 9.663 13.350 -12.879 1.00 92.62 424 LYS A CA 1
ATOM 3178 C C . LYS A 1 424 ? 10.474 12.075 -12.705 1.00 92.62 424 LYS A C 1
ATOM 3180 O O . LYS A 1 424 ? 10.778 11.679 -11.584 1.00 92.62 424 LYS A O 1
ATOM 3185 N N . VAL A 1 425 ? 10.881 11.453 -13.809 1.00 91.75 425 VAL A N 1
ATOM 3186 C CA . VAL A 1 425 ? 11.789 10.292 -13.763 1.00 91.75 425 VAL A CA 1
ATOM 3187 C C . VAL A 1 425 ? 13.068 10.628 -12.989 1.00 91.75 425 VAL A C 1
ATOM 3189 O O . VAL A 1 425 ? 13.547 9.796 -12.230 1.00 91.75 425 VAL A O 1
ATOM 3192 N N . GLY A 1 426 ? 13.572 11.863 -13.093 1.00 90.88 426 GLY A N 1
ATOM 3193 C CA . GLY A 1 426 ? 14.707 12.328 -12.295 1.00 90.88 426 GLY A CA 1
ATOM 3194 C C . GLY A 1 426 ? 14.484 12.280 -10.788 1.00 90.88 426 GLY A C 1
ATOM 3195 O O . GLY A 1 426 ? 15.398 11.890 -10.067 1.00 90.88 426 GLY A O 1
ATOM 3196 N N . ASP A 1 427 ? 13.268 12.586 -10.322 1.00 90.94 427 ASP A N 1
ATOM 3197 C CA . ASP A 1 427 ? 12.921 12.459 -8.903 1.00 90.94 427 ASP A CA 1
ATOM 3198 C C . ASP A 1 427 ? 13.016 10.980 -8.466 1.00 90.94 427 ASP A C 1
ATOM 3200 O O . ASP A 1 427 ? 13.566 10.682 -7.411 1.00 90.94 427 ASP A O 1
ATOM 3204 N N . LEU A 1 428 ? 12.565 10.034 -9.307 1.00 89.94 428 LEU A N 1
ATOM 3205 C CA . LEU A 1 428 ? 12.674 8.587 -9.038 1.00 89.94 428 LEU A CA 1
ATOM 3206 C C . LEU A 1 428 ? 14.116 8.061 -9.088 1.00 89.94 428 LEU A C 1
ATOM 3208 O O . LEU A 1 428 ? 14.435 7.069 -8.435 1.00 89.94 428 LEU A O 1
ATOM 3212 N N . MET A 1 429 ? 14.986 8.705 -9.867 1.00 89.25 429 MET A N 1
ATOM 3213 C CA . MET A 1 429 ? 16.413 8.375 -9.942 1.00 89.25 429 MET A CA 1
ATOM 3214 C C . MET A 1 429 ? 17.213 8.925 -8.747 1.00 89.25 429 MET A C 1
ATOM 3216 O O . MET A 1 429 ? 18.402 8.629 -8.634 1.00 89.25 429 MET A O 1
ATOM 3220 N N . GLY A 1 430 ? 16.583 9.704 -7.858 1.00 88.06 430 GLY A N 1
ATOM 3221 C CA . GLY A 1 430 ? 17.237 10.343 -6.714 1.00 88.06 430 GLY A CA 1
ATOM 3222 C C . GLY A 1 430 ? 18.010 11.612 -7.079 1.00 88.06 430 GLY A C 1
ATOM 3223 O O . GLY A 1 430 ? 18.917 12.014 -6.351 1.00 88.06 430 GLY A O 1
ATOM 3224 N N . TYR A 1 431 ? 17.691 12.231 -8.217 1.00 91.38 431 TYR A N 1
ATOM 3225 C CA . TYR A 1 431 ? 18.306 13.481 -8.647 1.00 91.38 431 TYR A CA 1
ATOM 3226 C C . TYR A 1 431 ? 17.530 14.690 -8.137 1.00 91.38 431 TYR A C 1
ATOM 3228 O O . TYR A 1 431 ? 16.316 14.651 -7.953 1.00 91.38 431 TYR A O 1
ATOM 3236 N N . THR A 1 432 ? 18.238 15.802 -7.977 1.00 90.06 432 THR A N 1
ATOM 3237 C CA . THR A 1 432 ? 17.667 17.061 -7.498 1.00 90.06 432 THR A CA 1
ATOM 3238 C C . THR A 1 432 ? 17.596 18.063 -8.637 1.00 90.06 432 THR A C 1
ATOM 3240 O O . THR A 1 432 ? 18.602 18.368 -9.279 1.00 90.06 432 THR A O 1
ATOM 3243 N N . PHE A 1 433 ? 16.410 18.614 -8.882 1.00 91.12 433 PHE A N 1
ATOM 3244 C CA . PHE A 1 433 ? 16.225 19.669 -9.871 1.00 91.12 433 PHE A CA 1
ATOM 3245 C C . PHE A 1 433 ? 16.471 21.054 -9.261 1.00 91.12 433 PHE A C 1
ATOM 3247 O O . PHE A 1 433 ? 15.790 21.465 -8.321 1.00 91.12 433 PHE A O 1
ATOM 3254 N N . ASN A 1 434 ? 17.414 21.807 -9.824 1.00 90.38 434 ASN A N 1
ATOM 3255 C CA . ASN A 1 434 ? 17.641 23.205 -9.479 1.00 90.38 434 ASN A CA 1
ATOM 3256 C C . ASN A 1 434 ? 16.828 24.109 -10.416 1.00 90.38 434 ASN A C 1
ATOM 3258 O O . ASN A 1 434 ? 17.209 24.334 -11.566 1.00 90.38 434 ASN A O 1
ATOM 3262 N N . ALA A 1 435 ? 15.733 24.672 -9.903 1.00 87.81 435 ALA A N 1
ATOM 3263 C CA . ALA A 1 435 ? 14.837 25.529 -10.679 1.00 87.81 435 ALA A CA 1
ATOM 3264 C C . ALA A 1 435 ? 15.495 26.831 -11.179 1.00 87.81 435 ALA A C 1
ATOM 3266 O O . ALA A 1 435 ? 15.116 27.337 -12.231 1.00 87.81 435 ALA A O 1
ATOM 3267 N N . THR A 1 436 ? 16.494 27.362 -10.466 1.00 90.44 436 THR A N 1
ATOM 3268 C CA . THR A 1 436 ? 17.197 28.599 -10.854 1.00 90.44 436 THR A CA 1
ATOM 3269 C C . THR A 1 436 ? 18.127 28.367 -12.040 1.00 90.44 436 THR A C 1
ATOM 3271 O O . THR A 1 436 ? 18.257 29.224 -12.909 1.00 90.44 436 THR A O 1
ATOM 3274 N N . GLN A 1 437 ? 18.784 27.208 -12.072 1.00 90.31 437 GLN A N 1
ATOM 3275 C CA . GLN A 1 437 ? 19.704 26.826 -13.145 1.00 90.31 437 GLN A CA 1
ATOM 3276 C C . GLN A 1 437 ? 19.012 26.047 -14.269 1.00 90.31 437 GLN A C 1
ATOM 3278 O O . GLN A 1 437 ? 19.616 25.858 -15.320 1.00 90.31 437 GLN A O 1
ATOM 3283 N N . ASN A 1 438 ? 17.764 25.612 -14.056 1.00 90.56 438 ASN A N 1
ATOM 3284 C CA . ASN A 1 438 ? 17.010 24.727 -14.944 1.00 90.56 438 ASN A CA 1
ATOM 3285 C C . ASN A 1 438 ? 17.783 23.436 -15.281 1.00 90.56 438 ASN A C 1
ATOM 3287 O O . ASN A 1 438 ? 17.827 22.998 -16.431 1.00 90.56 438 ASN A O 1
ATOM 3291 N N . LYS A 1 439 ? 18.438 22.855 -14.270 1.00 92.62 439 LYS A N 1
ATOM 3292 C CA . LYS A 1 439 ? 19.364 21.721 -14.404 1.00 92.62 439 LYS A CA 1
ATOM 3293 C C . LYS A 1 439 ? 19.133 20.683 -13.315 1.00 92.62 439 LYS A C 1
ATOM 3295 O O . LYS A 1 439 ? 18.681 21.014 -12.219 1.00 92.62 439 LYS A O 1
ATOM 3300 N N . TRP A 1 440 ? 19.471 19.437 -13.621 1.00 94.12 440 TRP A N 1
ATOM 3301 C CA . TRP A 1 440 ? 19.416 18.324 -12.679 1.00 94.12 440 TRP A CA 1
ATOM 3302 C C . TRP A 1 440 ? 20.798 17.991 -12.128 1.00 94.12 440 TRP A C 1
ATOM 3304 O O . TRP A 1 440 ? 21.796 18.081 -12.843 1.00 94.12 440 TRP A O 1
ATOM 3314 N N . TYR A 1 441 ? 20.833 17.566 -10.869 1.00 92.50 441 TYR A N 1
ATOM 3315 C CA . TYR A 1 441 ? 22.049 17.227 -10.142 1.00 92.50 441 TYR A CA 1
ATOM 3316 C C . TYR A 1 441 ? 21.943 15.838 -9.513 1.00 92.50 441 TYR A C 1
ATOM 3318 O O . TYR A 1 441 ? 20.927 15.495 -8.910 1.00 92.50 441 TYR A O 1
ATOM 3326 N N . ASN A 1 442 ? 23.015 15.060 -9.622 1.00 91.94 442 ASN A N 1
ATOM 3327 C CA . ASN A 1 442 ? 23.238 13.846 -8.847 1.00 91.94 442 ASN A CA 1
ATOM 3328 C C . ASN A 1 442 ? 24.231 14.173 -7.723 1.00 91.94 442 ASN A C 1
ATOM 3330 O O . ASN A 1 442 ? 25.441 14.265 -7.951 1.00 91.94 442 ASN A O 1
ATOM 3334 N N . GLY A 1 443 ? 23.711 14.431 -6.522 1.00 89.12 443 GLY A N 1
ATOM 3335 C CA . GLY A 1 443 ? 24.497 15.032 -5.444 1.00 89.12 443 GLY A CA 1
ATOM 3336 C C . GLY A 1 443 ? 24.974 16.435 -5.834 1.00 89.12 443 GLY A C 1
ATOM 3337 O O . GLY A 1 443 ? 24.163 17.312 -6.114 1.00 89.12 443 GLY A O 1
ATOM 3338 N N . GLU A 1 444 ? 26.290 16.647 -5.868 1.00 90.31 444 GLU A N 1
ATOM 3339 C CA . GLU A 1 444 ? 26.902 17.930 -6.257 1.00 90.31 444 GLU A CA 1
ATOM 3340 C C . GLU A 1 444 ? 27.207 18.031 -7.763 1.00 90.31 444 GLU A C 1
ATOM 3342 O O . GLU A 1 444 ? 27.550 19.105 -8.257 1.00 90.31 444 GLU A O 1
ATOM 3347 N N . SER A 1 445 ? 27.100 16.926 -8.509 1.00 92.00 445 SER A N 1
ATOM 3348 C CA . SER A 1 445 ? 27.466 16.871 -9.930 1.00 92.00 445 SER A CA 1
ATOM 3349 C C . SER A 1 445 ? 26.261 17.132 -10.827 1.00 92.00 445 SER A C 1
ATOM 3351 O O . SER A 1 445 ? 25.214 16.513 -10.653 1.00 92.00 445 SER A O 1
ATOM 3353 N N . GLU A 1 446 ? 26.410 18.025 -11.806 1.00 92.38 446 GLU A N 1
ATOM 3354 C CA . GLU A 1 446 ? 25.403 18.224 -12.852 1.00 92.38 446 GLU A CA 1
ATOM 3355 C C . GLU A 1 446 ? 25.245 16.944 -13.683 1.00 92.38 446 GLU A C 1
ATOM 3357 O O . GLU A 1 446 ? 26.230 16.305 -14.057 1.00 92.38 446 GLU A O 1
ATOM 3362 N N . VAL A 1 447 ? 24.003 16.569 -13.981 1.00 90.56 447 VAL A N 1
ATOM 3363 C CA . VAL A 1 447 ? 23.710 15.458 -14.888 1.00 90.56 447 VAL A CA 1
ATOM 3364 C C . VAL A 1 447 ? 23.951 15.920 -16.323 1.00 90.56 447 VAL A C 1
ATOM 3366 O O . VAL A 1 447 ? 23.218 16.765 -16.830 1.00 90.56 447 VAL A O 1
ATOM 3369 N N . THR A 1 448 ? 24.958 15.350 -16.981 1.00 85.88 448 THR A N 1
ATOM 3370 C CA . THR A 1 448 ? 25.334 15.691 -18.365 1.00 85.88 448 THR A CA 1
ATOM 3371 C C . THR A 1 448 ? 25.149 14.544 -19.361 1.00 85.88 448 THR A C 1
ATOM 3373 O O . THR A 1 448 ? 25.232 14.769 -20.563 1.00 85.88 448 THR A O 1
ATOM 3376 N N . ASP A 1 449 ? 24.878 13.324 -18.887 1.00 85.81 449 ASP A N 1
ATOM 3377 C CA . ASP A 1 449 ? 24.674 12.150 -19.741 1.00 85.81 449 ASP A CA 1
ATOM 3378 C C . ASP A 1 449 ? 23.417 12.288 -20.621 1.00 85.81 449 ASP A C 1
ATOM 3380 O O . ASP A 1 449 ? 22.313 12.534 -20.124 1.00 85.81 449 ASP A O 1
ATOM 3384 N N . THR A 1 450 ? 23.582 12.095 -21.933 1.00 85.06 450 THR A N 1
ATOM 3385 C CA . THR A 1 450 ? 22.542 12.313 -22.952 1.00 85.06 450 THR A CA 1
ATOM 3386 C C . THR A 1 450 ? 21.286 11.484 -22.695 1.00 85.06 450 THR A C 1
ATOM 3388 O O . THR A 1 450 ? 20.175 12.020 -22.701 1.00 85.06 450 THR A O 1
ATOM 3391 N N . LEU A 1 451 ? 21.438 10.175 -22.460 1.00 84.12 451 LEU A N 1
ATOM 3392 C CA . LEU A 1 451 ? 20.303 9.268 -22.255 1.00 84.12 451 LEU A CA 1
ATOM 3393 C C . LEU A 1 451 ? 19.518 9.663 -21.008 1.00 84.12 451 LEU A C 1
ATOM 3395 O O . LEU A 1 451 ? 18.287 9.757 -21.038 1.00 84.12 451 LEU A O 1
ATOM 3399 N N . THR A 1 452 ? 20.242 9.960 -19.934 1.00 89.25 452 THR A N 1
ATOM 3400 C CA . THR A 1 452 ? 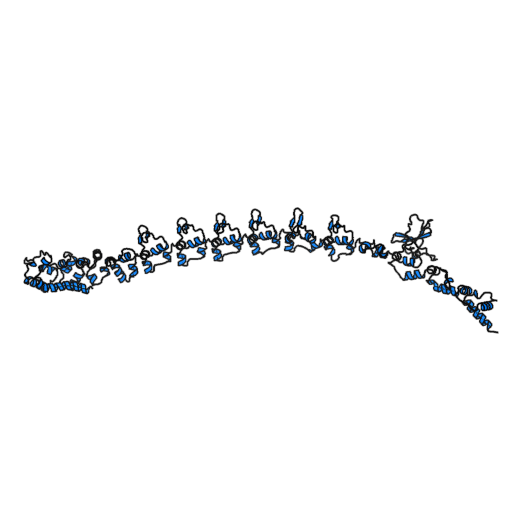19.658 10.419 -18.682 1.00 89.25 452 THR A CA 1
ATOM 3401 C C . THR A 1 452 ? 18.883 11.715 -18.895 1.00 89.25 452 THR A C 1
ATOM 3403 O O . THR A 1 452 ? 17.705 11.770 -18.557 1.00 89.25 452 THR A O 1
ATOM 3406 N N . LEU A 1 453 ? 19.468 12.731 -19.537 1.00 88.69 453 LEU A N 1
ATOM 3407 C CA . LEU A 1 453 ? 18.807 14.017 -19.802 1.00 88.69 453 LEU A CA 1
ATOM 3408 C C . LEU A 1 453 ? 17.527 13.900 -20.649 1.00 88.69 453 LEU A C 1
ATOM 3410 O O . LEU A 1 453 ? 16.581 14.668 -20.447 1.00 88.69 453 LEU A O 1
ATOM 3414 N N . LYS A 1 454 ? 17.448 12.930 -21.567 1.00 88.44 454 LYS A N 1
ATOM 3415 C CA . LYS A 1 454 ? 16.232 12.678 -22.368 1.00 88.44 454 LYS A CA 1
ATOM 3416 C C . LYS A 1 454 ? 15.098 12.062 -21.543 1.00 88.44 454 LYS A C 1
ATOM 3418 O O . LYS A 1 454 ? 13.924 12.296 -21.849 1.00 88.44 454 LYS A O 1
ATOM 3423 N N . LEU A 1 455 ? 15.434 11.296 -20.505 1.00 90.06 455 LEU A N 1
ATOM 3424 C CA . LEU A 1 455 ? 14.475 10.622 -19.626 1.00 90.06 455 LEU A CA 1
ATOM 3425 C C . LEU A 1 455 ? 14.100 11.462 -18.403 1.00 90.06 455 LEU A C 1
ATOM 3427 O O . LEU A 1 455 ? 12.948 11.450 -17.988 1.00 90.06 455 LEU A O 1
ATOM 3431 N N . ILE A 1 456 ? 15.037 12.233 -17.855 1.00 91.94 456 ILE A N 1
ATOM 3432 C CA . ILE A 1 456 ? 14.955 12.835 -16.518 1.00 91.94 456 ILE A CA 1
ATOM 3433 C C . ILE A 1 456 ? 13.740 13.752 -16.312 1.00 91.94 456 ILE A C 1
ATOM 3435 O O . ILE A 1 456 ? 13.170 13.789 -15.227 1.00 91.94 456 ILE A O 1
ATOM 3439 N N . ASN A 1 457 ? 13.302 14.449 -17.364 1.00 91.38 457 ASN A N 1
ATOM 3440 C CA . ASN A 1 457 ? 12.157 15.366 -17.339 1.00 91.38 457 ASN A CA 1
ATOM 3441 C C . ASN A 1 457 ? 10.822 14.703 -17.716 1.00 91.38 457 ASN A C 1
ATOM 3443 O O . ASN A 1 457 ? 9.778 15.369 -17.704 1.00 91.38 457 ASN A O 1
ATOM 3447 N N . LYS A 1 458 ? 10.838 13.418 -18.091 1.00 91.75 458 LYS A N 1
ATOM 3448 C CA . LYS A 1 458 ? 9.620 12.669 -18.413 1.00 91.75 458 LYS A CA 1
ATOM 3449 C C . LYS A 1 458 ? 8.773 12.503 -17.157 1.00 91.75 458 LYS A C 1
ATOM 3451 O O . LYS A 1 458 ? 9.282 12.527 -16.037 1.00 91.75 458 LYS A O 1
ATOM 3456 N N . ASP A 1 459 ? 7.466 12.416 -17.357 1.00 91.56 459 ASP A N 1
ATOM 3457 C CA . ASP A 1 459 ? 6.519 12.218 -16.265 1.00 91.56 459 ASP A CA 1
ATOM 3458 C C . ASP A 1 459 ? 6.702 10.813 -15.684 1.00 91.56 459 ASP A C 1
ATOM 3460 O O . ASP A 1 459 ? 6.652 9.830 -16.424 1.00 91.56 459 ASP A O 1
ATOM 3464 N N . ALA A 1 460 ? 6.921 10.705 -14.377 1.00 91.81 460 ALA A N 1
ATOM 3465 C CA . ALA A 1 460 ? 7.053 9.412 -13.718 1.00 91.81 460 ALA A CA 1
ATOM 3466 C C . ALA A 1 460 ? 5.773 8.570 -13.850 1.00 91.81 460 ALA A C 1
ATOM 3468 O O . ALA A 1 460 ? 5.858 7.346 -13.947 1.00 91.81 460 ALA A O 1
ATOM 3469 N N . ALA A 1 461 ? 4.598 9.204 -13.946 1.00 90.00 461 ALA A N 1
ATOM 3470 C CA . ALA A 1 461 ? 3.335 8.495 -14.156 1.00 90.00 461 ALA A CA 1
ATOM 3471 C C . ALA A 1 461 ? 3.333 7.697 -15.469 1.00 90.00 461 ALA A C 1
ATOM 3473 O O . ALA A 1 461 ? 2.815 6.584 -15.500 1.00 90.00 461 ALA A O 1
ATOM 3474 N N . SER A 1 462 ? 4.012 8.202 -16.508 1.00 89.44 462 SER A N 1
ATOM 3475 C CA . SER A 1 462 ? 4.128 7.504 -17.795 1.00 89.44 462 SER A CA 1
ATOM 3476 C C . SER A 1 462 ? 4.984 6.229 -17.741 1.00 89.44 462 SER A C 1
ATOM 3478 O O . SER A 1 462 ? 4.860 5.350 -18.594 1.00 89.44 462 SER A O 1
ATOM 3480 N N . LEU A 1 463 ? 5.859 6.103 -16.732 1.00 87.69 463 LEU A N 1
ATOM 3481 C CA . LEU A 1 463 ? 6.553 4.844 -16.442 1.00 87.69 463 LEU A CA 1
ATOM 3482 C C . LEU A 1 463 ? 5.623 3.850 -15.748 1.00 87.69 463 LEU A C 1
ATOM 3484 O O . LEU A 1 463 ? 5.666 2.661 -16.052 1.00 87.69 463 LEU A O 1
ATOM 3488 N N . ALA A 1 464 ? 4.806 4.336 -14.811 1.00 85.69 464 ALA A N 1
ATOM 3489 C CA . ALA A 1 464 ? 3.914 3.502 -14.014 1.00 85.69 464 ALA A CA 1
ATOM 3490 C C . ALA A 1 464 ? 2.768 2.911 -14.851 1.00 85.69 464 ALA A C 1
ATOM 3492 O O . ALA A 1 464 ? 2.432 1.741 -14.680 1.00 85.69 464 ALA A O 1
ATOM 3493 N N . ASP A 1 465 ? 2.199 3.689 -15.775 1.00 86.88 465 ASP A N 1
ATOM 3494 C CA . ASP A 1 465 ? 1.120 3.239 -16.667 1.00 86.88 465 ASP A CA 1
ATOM 3495 C C . ASP A 1 465 ? 1.619 2.579 -17.971 1.00 86.88 465 ASP A C 1
ATOM 3497 O O . ASP A 1 465 ? 0.823 2.047 -18.747 1.00 86.88 465 ASP A O 1
ATOM 3501 N N . GLY A 1 466 ? 2.937 2.588 -18.209 1.00 85.50 466 GLY A N 1
ATOM 3502 C CA . GLY A 1 466 ? 3.569 2.017 -19.399 1.00 85.50 466 GLY A CA 1
ATOM 3503 C C . GLY A 1 466 ? 3.374 2.827 -20.686 1.00 85.50 466 GLY A C 1
ATOM 3504 O O . GLY A 1 466 ? 3.669 2.317 -21.767 1.00 85.50 466 GLY A O 1
ATOM 3505 N N . SER A 1 467 ? 2.888 4.068 -20.605 1.00 89.25 467 SER A N 1
ATOM 3506 C CA . SER A 1 467 ? 2.701 4.956 -21.760 1.00 89.25 467 SER A CA 1
ATOM 3507 C C . SER A 1 467 ? 3.997 5.597 -22.266 1.00 89.25 467 SER A C 1
ATOM 3509 O O . SER A 1 467 ? 4.006 6.177 -23.357 1.00 89.25 467 SER A O 1
ATOM 3511 N N . LEU A 1 468 ? 5.104 5.495 -21.521 1.00 89.56 468 LEU A N 1
ATOM 3512 C CA . LEU A 1 468 ? 6.395 6.018 -21.957 1.00 89.56 468 LEU A CA 1
ATOM 3513 C C . LEU A 1 468 ? 6.970 5.204 -23.129 1.00 89.56 468 LEU A C 1
ATOM 3515 O O . LEU A 1 468 ? 7.450 4.082 -22.965 1.00 89.56 468 LEU A O 1
ATOM 3519 N N . ASP A 1 469 ? 7.005 5.815 -24.312 1.00 88.62 469 ASP A N 1
ATOM 3520 C CA . ASP A 1 469 ? 7.635 5.230 -25.497 1.00 88.62 469 ASP A CA 1
ATOM 3521 C C . ASP A 1 469 ? 9.154 5.470 -25.501 1.00 88.62 469 ASP A C 1
ATOM 3523 O O . ASP A 1 469 ? 9.669 6.455 -26.044 1.00 88.62 469 ASP A O 1
ATOM 3527 N N . PHE A 1 470 ? 9.890 4.534 -24.900 1.00 86.94 470 PHE A N 1
ATOM 3528 C CA . PHE A 1 470 ? 11.353 4.527 -24.933 1.00 86.94 470 PHE A CA 1
ATOM 3529 C C . PHE A 1 470 ? 11.918 4.469 -26.354 1.00 86.94 470 PHE A C 1
ATOM 3531 O O . PHE A 1 470 ? 12.981 5.038 -26.597 1.00 86.94 470 PHE A O 1
ATOM 3538 N N . ALA A 1 471 ? 11.232 3.809 -27.293 1.00 85.12 471 ALA A N 1
ATOM 3539 C CA . ALA A 1 471 ? 11.712 3.705 -28.664 1.00 85.12 471 ALA A CA 1
ATOM 3540 C C . ALA A 1 471 ? 11.655 5.071 -29.345 1.00 85.12 471 ALA A C 1
ATOM 3542 O O . ALA A 1 471 ? 12.638 5.470 -29.957 1.00 85.12 471 ALA A O 1
ATOM 3543 N N . SER A 1 472 ? 10.566 5.829 -29.186 1.00 86.81 472 SER A N 1
ATOM 3544 C CA . SER A 1 472 ? 10.505 7.210 -29.684 1.00 86.81 472 SER A CA 1
ATOM 3545 C C . SER A 1 472 ? 11.607 8.079 -29.081 1.00 86.81 472 SER A C 1
ATOM 3547 O O . SER A 1 472 ? 12.259 8.814 -29.811 1.00 86.81 472 SER A O 1
ATOM 3549 N N . ILE A 1 473 ? 11.850 7.975 -27.771 1.00 87.56 473 ILE A N 1
ATOM 3550 C CA . ILE A 1 473 ? 12.895 8.764 -27.102 1.00 87.56 473 ILE A CA 1
ATOM 3551 C C . ILE A 1 473 ? 14.282 8.406 -27.640 1.00 87.56 473 ILE A C 1
ATOM 3553 O O . ILE A 1 473 ? 15.080 9.301 -27.905 1.00 87.56 473 ILE A O 1
ATOM 3557 N N . ALA A 1 474 ? 14.566 7.113 -27.808 1.00 86.38 474 ALA A N 1
ATOM 3558 C CA . ALA A 1 474 ? 15.844 6.640 -28.321 1.00 86.38 474 ALA A CA 1
ATOM 3559 C C . ALA A 1 474 ? 16.052 7.014 -29.794 1.00 86.38 474 ALA A C 1
ATOM 3561 O O . ALA A 1 474 ? 17.164 7.365 -30.176 1.00 86.38 474 ALA A O 1
ATOM 3562 N N . ARG A 1 475 ? 14.993 6.976 -30.614 1.00 88.31 475 ARG A N 1
ATOM 3563 C CA . ARG A 1 475 ? 15.057 7.317 -32.043 1.00 88.31 475 ARG A CA 1
ATOM 3564 C C . ARG A 1 475 ? 15.494 8.755 -32.298 1.00 88.31 475 ARG A C 1
ATOM 3566 O O . ARG A 1 475 ? 16.121 8.991 -33.320 1.00 88.31 475 ARG A O 1
ATOM 3573 N N . ASP A 1 476 ? 15.217 9.674 -31.380 1.00 88.44 476 ASP A N 1
ATOM 3574 C CA . ASP A 1 476 ? 15.583 11.089 -31.512 1.00 88.44 476 ASP A CA 1
ATOM 3575 C C . ASP A 1 476 ? 17.033 11.394 -31.091 1.00 88.44 476 ASP A C 1
ATOM 3577 O O . ASP A 1 476 ? 17.480 12.538 -31.196 1.00 88.44 476 ASP A O 1
ATOM 3581 N N . ILE A 1 477 ? 17.770 10.408 -30.568 1.00 90.56 477 ILE A N 1
ATOM 3582 C CA . ILE A 1 477 ? 19.155 10.590 -30.118 1.00 90.56 477 ILE A CA 1
ATOM 3583 C C . ILE A 1 477 ? 20.080 10.576 -31.327 1.00 90.56 477 ILE A C 1
ATOM 3585 O O . ILE A 1 477 ? 20.030 9.643 -32.133 1.00 90.56 477 ILE A O 1
ATOM 3589 N N . LYS A 1 478 ? 20.947 11.586 -31.436 1.00 91.56 478 LYS A N 1
ATOM 3590 C CA . LYS A 1 478 ? 21.975 11.625 -32.478 1.00 91.56 478 LYS A CA 1
ATOM 3591 C C . LYS A 1 478 ? 23.142 10.718 -32.104 1.00 91.56 478 LYS A C 1
ATOM 3593 O O . LYS A 1 478 ? 23.570 10.689 -30.952 1.00 91.56 478 LYS A O 1
ATOM 3598 N N . MET A 1 479 ? 23.701 10.006 -33.079 1.00 91.44 479 MET A N 1
ATOM 3599 C CA . MET A 1 479 ? 24.824 9.095 -32.852 1.00 91.44 479 MET A CA 1
ATOM 3600 C C . MET A 1 479 ? 26.040 9.840 -32.288 1.00 91.44 479 MET A C 1
ATOM 3602 O O . MET A 1 479 ? 26.719 9.310 -31.417 1.00 91.44 479 MET A O 1
ATOM 3606 N N . GLY A 1 480 ? 26.265 11.094 -32.694 1.00 90.62 480 GLY A N 1
ATOM 3607 C CA . GLY A 1 480 ? 27.343 11.927 -32.159 1.00 90.62 480 GLY A CA 1
ATOM 3608 C C . GLY A 1 480 ? 27.227 12.140 -30.650 1.00 90.62 480 GLY A C 1
ATOM 3609 O O . GLY A 1 480 ? 28.220 12.013 -29.941 1.00 90.62 480 GLY A O 1
ATOM 3610 N N . GLU A 1 481 ? 26.007 12.342 -30.141 1.00 89.81 481 GLU A N 1
ATOM 3611 C CA . GLU A 1 481 ? 25.751 12.484 -28.701 1.00 89.81 481 GLU A CA 1
ATOM 3612 C C . GLU A 1 481 ? 26.046 11.181 -27.933 1.00 89.81 481 GLU A C 1
ATOM 3614 O O . GLU A 1 481 ? 26.452 11.235 -26.774 1.00 89.81 481 GLU A O 1
ATOM 3619 N N . LEU A 1 482 ? 25.862 10.007 -28.558 1.00 87.56 482 LEU A N 1
ATOM 3620 C CA . LEU A 1 482 ? 26.227 8.707 -27.969 1.00 87.56 482 LEU A CA 1
ATOM 3621 C C . LEU A 1 482 ? 27.721 8.403 -28.070 1.00 87.56 482 LEU A C 1
ATOM 3623 O O . LEU A 1 482 ? 28.263 7.697 -27.222 1.00 87.56 482 LEU A O 1
ATOM 3627 N N . MET A 1 483 ? 28.381 8.919 -29.105 1.00 87.12 483 MET A N 1
ATOM 3628 C CA . MET A 1 483 ? 29.830 8.821 -29.280 1.00 87.12 483 MET A CA 1
ATOM 3629 C C . MET A 1 483 ? 30.596 9.748 -28.322 1.00 87.12 483 MET A C 1
ATOM 3631 O O . MET A 1 483 ? 31.812 9.625 -28.215 1.00 87.12 483 MET A O 1
ATOM 3635 N N . GLY A 1 484 ? 29.895 10.630 -27.596 1.00 87.38 484 GLY A N 1
ATOM 3636 C CA . GLY A 1 484 ? 30.477 11.579 -26.644 1.00 87.38 484 GLY A CA 1
ATOM 3637 C C . GLY A 1 484 ? 30.831 12.937 -27.254 1.00 87.38 484 GLY A C 1
ATOM 3638 O O . GLY A 1 484 ? 31.490 13.743 -26.599 1.00 87.38 484 GLY A O 1
ATOM 3639 N N . TYR A 1 485 ? 30.396 13.199 -28.486 1.00 90.94 485 TYR A N 1
ATOM 3640 C CA . TYR A 1 485 ? 30.611 14.469 -29.168 1.00 90.94 485 TYR A CA 1
ATOM 3641 C C . TYR A 1 485 ? 29.531 15.485 -28.817 1.00 90.94 485 TYR A C 1
ATOM 3643 O O . TYR A 1 485 ? 28.381 15.140 -28.534 1.00 90.94 485 TYR A O 1
ATOM 3651 N N . VAL A 1 486 ? 29.895 16.760 -28.891 1.00 88.88 486 VAL A N 1
ATOM 3652 C CA . VAL A 1 486 ? 28.991 17.882 -28.627 1.00 88.88 486 VAL A CA 1
ATOM 3653 C C . VAL A 1 486 ? 28.727 18.624 -29.929 1.00 88.88 486 VAL A C 1
ATOM 3655 O O . VAL A 1 486 ? 29.664 18.967 -30.644 1.00 88.88 486 VAL A O 1
ATOM 3658 N N . CYS A 1 487 ? 27.453 18.861 -30.235 1.00 89.31 487 CYS A N 1
ATOM 3659 C CA . CYS A 1 487 ? 27.042 19.708 -31.349 1.00 89.31 487 CYS A CA 1
ATOM 3660 C C . CYS A 1 487 ? 26.799 21.131 -30.836 1.00 89.31 487 CYS A C 1
ATOM 3662 O O . CYS A 1 487 ? 26.065 21.302 -29.861 1.00 89.31 487 CYS A O 1
ATOM 3664 N N . ASP A 1 488 ? 27.390 22.135 -31.478 1.00 87.81 488 ASP A N 1
ATOM 3665 C CA . ASP A 1 488 ? 27.099 23.541 -31.187 1.00 87.81 488 ASP A CA 1
ATOM 3666 C C . ASP A 1 488 ? 25.811 24.028 -31.883 1.00 87.81 488 ASP A C 1
ATOM 3668 O O . ASP A 1 488 ? 25.158 23.290 -32.631 1.00 87.81 488 ASP A O 1
ATOM 3672 N N . ASP A 1 489 ? 25.444 25.288 -31.625 1.00 86.38 489 ASP A N 1
ATOM 3673 C CA . ASP A 1 489 ? 24.258 25.933 -32.207 1.00 86.38 489 ASP A CA 1
ATOM 3674 C C . ASP A 1 489 ? 24.370 26.140 -33.732 1.00 86.38 489 ASP A C 1
ATOM 3676 O O . ASP A 1 489 ? 23.350 26.259 -34.415 1.00 86.38 489 ASP A O 1
ATOM 3680 N N . ASP A 1 490 ? 25.593 26.150 -34.274 1.00 86.06 490 ASP A N 1
ATOM 3681 C CA . ASP A 1 490 ? 25.876 26.277 -35.707 1.00 86.06 490 ASP A CA 1
ATOM 3682 C C . ASP A 1 490 ? 25.861 24.911 -36.430 1.00 86.06 490 ASP A C 1
ATOM 3684 O O . ASP A 1 490 ? 26.017 24.846 -37.654 1.00 86.06 490 ASP A O 1
ATOM 3688 N N . GLY A 1 491 ? 25.632 23.810 -35.702 1.00 85.19 491 GLY A N 1
ATOM 3689 C CA . GLY A 1 491 ? 25.550 22.453 -36.244 1.00 85.19 491 GLY A CA 1
ATOM 3690 C C . GLY A 1 491 ? 26.901 21.754 -36.425 1.00 85.19 491 GLY A C 1
ATOM 3691 O O . GLY A 1 491 ? 26.972 20.749 -37.138 1.00 85.19 491 GLY A O 1
ATOM 3692 N N . LYS A 1 492 ? 27.974 22.270 -35.820 1.00 90.56 492 LYS A N 1
ATOM 3693 C CA . LYS A 1 492 ? 29.317 21.676 -35.848 1.00 90.56 492 LYS A CA 1
ATOM 3694 C C . LYS A 1 492 ? 29.516 20.720 -34.681 1.00 90.56 492 LYS A C 1
ATOM 3696 O O . LYS A 1 492 ? 29.073 20.987 -33.568 1.00 90.56 492 LYS A O 1
ATOM 3701 N N . TRP A 1 493 ? 30.235 19.628 -34.930 1.00 94.00 493 TRP A N 1
ATOM 3702 C CA . TRP A 1 493 ? 30.531 18.608 -33.925 1.00 94.00 493 TRP A CA 1
ATOM 3703 C C . TRP A 1 493 ? 31.941 18.747 -33.357 1.00 94.00 493 TRP A C 1
ATOM 3705 O O . TRP A 1 493 ? 32.891 18.998 -34.099 1.00 94.00 493 TRP A O 1
ATOM 3715 N N . PHE A 1 494 ? 32.079 18.512 -32.054 1.00 91.50 494 PHE A N 1
ATOM 3716 C CA . PHE A 1 494 ? 33.336 18.607 -31.318 1.00 91.50 494 PHE A CA 1
ATOM 3717 C C . PHE A 1 494 ? 33.600 17.351 -30.486 1.00 91.50 494 PHE A C 1
ATOM 3719 O O . PHE A 1 494 ? 32.701 16.851 -29.807 1.00 91.50 494 PHE A O 1
ATOM 3726 N N . ASP A 1 495 ? 34.850 16.891 -30.495 1.00 92.31 495 ASP A N 1
ATOM 3727 C CA . ASP A 1 495 ? 35.394 15.941 -29.521 1.00 92.31 495 ASP A CA 1
ATOM 3728 C C . ASP A 1 495 ? 36.213 16.726 -28.485 1.00 92.31 495 ASP A C 1
ATOM 3730 O O . ASP A 1 495 ? 37.320 17.213 -28.754 1.00 92.31 495 ASP A O 1
ATOM 3734 N N . GLY A 1 496 ? 35.612 16.959 -27.317 1.00 87.12 496 GLY A N 1
ATOM 3735 C CA . GLY A 1 496 ? 36.128 17.912 -26.336 1.00 87.12 496 GLY A CA 1
ATOM 3736 C C . GLY A 1 496 ? 36.174 19.336 -26.902 1.00 87.12 496 GLY A C 1
ATOM 3737 O O . GLY A 1 496 ? 35.140 19.926 -27.192 1.00 87.12 496 GLY A O 1
ATOM 3738 N N . GLU A 1 497 ? 37.377 19.898 -27.048 1.00 88.19 497 GLU A N 1
ATOM 3739 C CA . GLU A 1 497 ? 37.597 21.239 -27.624 1.00 88.19 497 GLU A CA 1
ATOM 3740 C C . GLU A 1 497 ? 37.938 21.207 -29.130 1.00 88.19 497 GLU A C 1
ATOM 3742 O O . GLU A 1 497 ? 38.115 22.258 -29.747 1.00 88.19 497 GLU A O 1
ATOM 3747 N N . THR A 1 498 ? 38.063 20.020 -29.738 1.00 90.88 498 THR A N 1
ATOM 3748 C CA . THR A 1 498 ? 38.518 19.866 -31.132 1.00 90.88 498 THR A CA 1
ATOM 3749 C C . THR A 1 498 ? 37.332 19.721 -32.080 1.00 90.88 498 THR A C 1
ATOM 3751 O O . THR A 1 498 ? 36.535 18.800 -31.925 1.00 90.88 498 THR A O 1
ATOM 3754 N N . GLU A 1 499 ? 37.232 20.596 -33.086 1.00 92.81 499 GLU A N 1
ATOM 3755 C CA . GLU A 1 499 ? 36.230 20.472 -34.155 1.00 92.81 499 GLU A CA 1
ATOM 3756 C C . GLU A 1 499 ? 36.491 19.205 -34.982 1.00 92.81 499 GLU A C 1
ATOM 3758 O O . GLU A 1 499 ? 37.595 18.984 -35.492 1.00 92.81 499 GLU A O 1
ATOM 3763 N N . ILE A 1 500 ? 35.459 18.379 -35.138 1.00 91.56 500 ILE A N 1
ATOM 3764 C CA . ILE A 1 500 ? 35.497 17.200 -35.996 1.00 91.56 500 ILE A CA 1
ATOM 3765 C C . ILE A 1 500 ? 35.377 17.677 -37.439 1.00 91.56 500 ILE A C 1
ATOM 3767 O O . ILE A 1 500 ? 34.384 18.282 -37.833 1.00 91.56 500 ILE A O 1
ATOM 3771 N N . THR A 1 501 ? 36.402 17.393 -38.235 1.00 88.31 501 THR A N 1
ATOM 3772 C CA . THR A 1 501 ? 36.451 17.750 -39.663 1.00 88.31 501 THR A CA 1
ATOM 3773 C C . THR A 1 501 ? 36.370 16.532 -40.580 1.00 88.31 501 THR A C 1
ATOM 3775 O O . THR A 1 501 ? 36.107 16.687 -41.770 1.00 88.31 501 THR A O 1
ATOM 3778 N N . ASP A 1 502 ? 36.533 15.325 -40.027 1.00 88.62 502 ASP A N 1
ATOM 3779 C CA . ASP A 1 502 ? 36.368 14.068 -40.753 1.00 88.62 502 ASP A CA 1
ATOM 3780 C C . ASP A 1 502 ? 34.917 13.893 -41.220 1.00 88.62 502 ASP A C 1
ATOM 3782 O O . ASP A 1 502 ? 33.982 13.836 -40.414 1.00 88.62 502 ASP A O 1
ATOM 3786 N N . ARG A 1 503 ? 34.724 13.810 -42.539 1.00 89.62 503 ARG A N 1
ATOM 3787 C CA . ARG A 1 503 ? 33.392 13.801 -43.154 1.00 89.62 503 ARG A CA 1
ATOM 3788 C C . ARG A 1 503 ? 32.567 12.579 -42.787 1.00 89.62 503 ARG A C 1
ATOM 3790 O O . ARG A 1 503 ? 31.380 12.732 -42.509 1.00 89.62 503 ARG A O 1
ATOM 3797 N N . LEU A 1 504 ? 33.178 11.397 -42.733 1.00 90.38 504 LEU A N 1
ATOM 3798 C CA . LEU A 1 504 ? 32.466 10.173 -42.371 1.00 90.38 504 LEU A CA 1
ATOM 3799 C C . LEU A 1 504 ? 31.948 10.253 -40.930 1.00 90.38 504 LEU A C 1
ATOM 3801 O O . LEU A 1 504 ? 30.777 9.974 -40.671 1.00 90.38 504 LEU A O 1
ATOM 3805 N N . THR A 1 505 ? 32.795 10.693 -40.000 1.00 90.81 505 THR A N 1
ATOM 3806 C CA . THR A 1 505 ? 32.422 10.883 -38.595 1.00 90.81 505 THR A CA 1
ATOM 3807 C C . THR A 1 505 ? 31.316 11.922 -38.457 1.00 90.81 505 THR A C 1
ATOM 3809 O O . THR A 1 505 ? 30.362 11.680 -37.725 1.00 90.81 505 THR A O 1
ATOM 3812 N N . LEU A 1 506 ? 31.375 13.040 -39.190 1.00 91.94 506 LEU A N 1
ATOM 3813 C CA . LEU A 1 506 ? 30.306 14.049 -39.203 1.00 91.94 506 LEU A CA 1
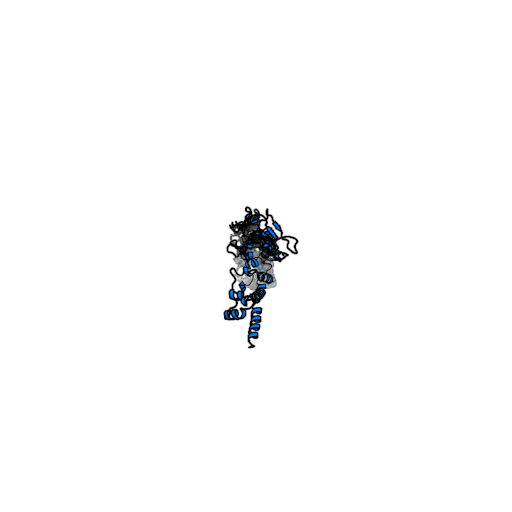ATOM 3814 C C . LEU A 1 506 ? 28.979 13.497 -39.737 1.00 91.94 506 LEU A C 1
ATOM 3816 O O . LEU A 1 506 ? 27.923 13.760 -39.147 1.00 91.94 506 LEU A O 1
ATOM 3820 N N . ASN A 1 507 ? 29.030 12.731 -40.829 1.00 92.19 507 ASN A N 1
ATOM 3821 C CA . ASN A 1 507 ? 27.857 12.110 -41.436 1.00 92.19 507 ASN A CA 1
ATOM 3822 C C . ASN A 1 507 ? 27.205 11.131 -40.459 1.00 92.19 507 ASN A C 1
ATOM 3824 O O . ASN A 1 507 ? 25.997 11.204 -40.259 1.00 92.19 507 ASN A O 1
ATOM 3828 N N . ILE A 1 508 ? 27.994 10.281 -39.793 1.00 92.56 508 ILE A N 1
ATOM 3829 C CA . ILE A 1 508 ? 27.508 9.356 -38.760 1.00 92.56 508 ILE A CA 1
ATOM 3830 C C . ILE A 1 508 ? 26.964 10.128 -37.556 1.00 92.56 508 ILE A C 1
ATOM 3832 O O . ILE A 1 508 ? 25.831 9.888 -37.148 1.00 92.56 508 ILE A O 1
ATOM 3836 N N . ALA A 1 509 ? 27.736 11.070 -37.005 1.00 92.88 509 ALA A N 1
ATOM 3837 C CA . ALA A 1 509 ? 27.396 11.805 -35.789 1.00 92.88 509 ALA A CA 1
ATOM 3838 C C . ALA A 1 509 ? 26.064 12.555 -35.914 1.00 92.88 509 ALA A C 1
ATOM 3840 O O . ALA A 1 509 ? 25.291 12.629 -34.957 1.00 92.88 509 ALA A O 1
ATOM 3841 N N . SER A 1 510 ? 25.777 13.066 -37.110 1.00 91.88 510 SER A N 1
ATOM 3842 C CA . SER A 1 510 ? 24.560 13.819 -37.401 1.00 91.88 510 SER A CA 1
ATOM 3843 C C . SER A 1 510 ? 23.310 12.952 -37.547 1.00 91.88 510 SER A C 1
ATOM 3845 O O . SER A 1 510 ? 22.214 13.500 -37.423 1.00 91.88 510 SER A O 1
ATOM 3847 N N . LYS A 1 511 ? 23.447 11.637 -37.783 1.00 93.19 511 LYS A N 1
ATOM 3848 C CA . LYS A 1 511 ? 22.297 10.732 -37.890 1.00 93.19 511 LYS A CA 1
ATOM 3849 C C . LYS A 1 511 ? 21.693 10.424 -36.536 1.00 93.19 511 LYS A C 1
ATOM 3851 O O . LYS A 1 511 ? 22.402 10.244 -35.546 1.00 93.19 511 LYS A O 1
ATOM 3856 N N . THR A 1 512 ? 20.376 10.301 -36.503 1.00 92.81 512 THR A N 1
ATOM 3857 C CA . THR A 1 512 ? 19.667 9.789 -35.336 1.00 92.81 512 THR A CA 1
ATOM 3858 C C . THR A 1 512 ? 19.635 8.263 -35.335 1.00 92.81 512 THR A C 1
ATOM 3860 O O . THR A 1 512 ? 19.748 7.607 -36.374 1.00 92.81 512 THR A O 1
ATOM 3863 N N . LEU A 1 513 ? 19.446 7.665 -34.158 1.00 89.50 513 LEU A N 1
ATOM 3864 C CA . LEU A 1 513 ? 19.208 6.222 -34.056 1.00 89.50 513 LEU A CA 1
ATOM 3865 C C . LEU A 1 513 ? 17.957 5.808 -34.829 1.00 89.50 513 LEU A C 1
ATOM 3867 O O . LEU A 1 513 ? 17.911 4.699 -35.353 1.00 89.50 513 LEU A O 1
ATOM 3871 N N . GLY A 1 514 ? 16.957 6.691 -34.905 1.00 90.75 514 GLY A N 1
ATOM 3872 C CA . GLY A 1 514 ? 15.759 6.495 -35.706 1.00 90.75 514 GLY A CA 1
ATOM 3873 C C . GLY A 1 514 ? 16.100 6.262 -37.162 1.00 90.75 514 GLY A C 1
ATOM 3874 O O . GLY A 1 514 ? 15.772 5.191 -37.666 1.00 90.75 514 GLY A O 1
ATOM 3875 N N . GLU A 1 515 ? 16.830 7.198 -37.767 1.00 91.31 515 GLU A N 1
ATOM 3876 C CA . GLU A 1 515 ? 17.270 7.120 -39.163 1.00 91.31 515 GLU A CA 1
ATOM 3877 C C . GLU A 1 515 ? 18.077 5.839 -39.422 1.00 91.31 515 GLU A C 1
ATOM 3879 O O . GLU A 1 515 ? 17.757 5.083 -40.333 1.00 91.31 515 GLU A O 1
ATOM 3884 N N . LEU A 1 516 ? 19.067 5.529 -38.576 1.00 89.81 516 LEU A N 1
ATOM 3885 C CA . LEU A 1 516 ? 19.920 4.340 -38.739 1.00 89.81 516 LEU A CA 1
ATOM 3886 C C . LEU A 1 516 ? 19.180 3.009 -38.530 1.00 89.81 516 LEU A C 1
ATOM 3888 O O . LEU A 1 516 ? 19.636 1.966 -38.995 1.00 89.81 516 LEU A O 1
ATOM 3892 N N . SER A 1 517 ? 18.065 3.022 -37.796 1.00 87.25 517 SER A N 1
ATOM 3893 C CA . SER A 1 517 ? 17.253 1.831 -37.516 1.00 87.25 517 SER A CA 1
ATOM 3894 C C . SER A 1 517 ? 16.191 1.543 -38.578 1.00 87.25 517 SER A C 1
ATOM 3896 O O . SER A 1 517 ? 15.486 0.533 -38.479 1.00 87.25 517 SER A O 1
ATOM 3898 N N . GLU A 1 518 ? 16.035 2.417 -39.575 1.00 88.62 518 GLU A N 1
ATOM 3899 C CA . GLU A 1 518 ? 15.075 2.209 -40.653 1.00 88.62 518 GLU A CA 1
ATOM 3900 C C . GLU A 1 518 ? 15.444 0.965 -41.469 1.00 88.62 518 GLU A C 1
ATOM 3902 O O . GLU A 1 518 ? 16.594 0.753 -41.846 1.00 88.62 518 GLU A O 1
ATOM 3907 N N . ALA A 1 519 ? 14.449 0.122 -41.772 1.00 85.62 519 ALA A N 1
ATOM 3908 C CA . ALA A 1 519 ? 14.677 -1.175 -42.419 1.00 85.62 519 ALA A CA 1
ATOM 3909 C C . ALA A 1 519 ? 15.381 -1.076 -43.786 1.00 85.62 519 ALA A C 1
ATOM 3911 O O . ALA A 1 519 ? 16.008 -2.038 -44.220 1.00 85.62 519 ALA A O 1
ATOM 3912 N N . ASN A 1 520 ? 15.269 0.080 -44.443 1.00 89.44 520 ASN A N 1
ATOM 3913 C CA . ASN A 1 520 ? 15.872 0.372 -45.738 1.00 89.44 520 ASN A CA 1
ATOM 3914 C C . ASN A 1 520 ? 16.811 1.584 -45.650 1.00 89.44 520 ASN A C 1
ATOM 3916 O O . ASN A 1 520 ? 16.851 2.380 -46.586 1.00 89.44 520 ASN A O 1
ATOM 3920 N N . PHE A 1 521 ? 17.503 1.764 -44.520 1.00 90.50 521 PHE A N 1
ATOM 3921 C CA . PHE A 1 521 ? 18.493 2.829 -44.392 1.00 90.50 521 PHE A CA 1
ATOM 3922 C C . PHE A 1 521 ? 19.546 2.714 -45.503 1.00 90.50 521 PHE A C 1
ATOM 3924 O O . PHE A 1 521 ? 20.159 1.659 -45.689 1.00 90.50 521 PHE A O 1
ATOM 3931 N N . ASP A 1 522 ? 19.734 3.806 -46.241 1.00 89.44 522 ASP A N 1
ATOM 3932 C CA . ASP A 1 522 ? 20.718 3.899 -47.310 1.00 89.44 522 ASP A CA 1
ATOM 3933 C C . ASP A 1 522 ? 22.089 4.272 -46.731 1.00 89.44 522 ASP A C 1
ATOM 3935 O O . ASP A 1 522 ? 22.314 5.397 -46.277 1.00 89.44 522 ASP A O 1
ATOM 3939 N N . PHE A 1 523 ? 23.006 3.304 -46.730 1.00 88.44 523 PHE A N 1
ATOM 3940 C CA . PHE A 1 523 ? 24.357 3.492 -46.207 1.00 88.44 523 PHE A CA 1
ATOM 3941 C C . PHE A 1 523 ? 25.207 4.424 -47.073 1.00 88.44 523 PHE A C 1
ATOM 3943 O O . PHE A 1 523 ? 26.164 4.999 -46.550 1.00 88.44 523 PHE A O 1
ATOM 3950 N N . ASP A 1 524 ? 24.853 4.633 -48.343 1.00 87.94 524 ASP A N 1
ATOM 3951 C CA . ASP A 1 524 ? 25.615 5.507 -49.238 1.00 87.94 524 ASP A CA 1
ATOM 3952 C C . ASP A 1 524 ? 25.548 6.968 -48.778 1.00 87.94 524 ASP A C 1
ATOM 3954 O O . ASP A 1 524 ? 26.527 7.704 -48.912 1.00 87.94 524 ASP A O 1
ATOM 3958 N N . VAL A 1 525 ? 24.466 7.360 -48.094 1.00 88.31 525 VAL A N 1
ATOM 3959 C CA . VAL A 1 525 ? 24.317 8.686 -47.470 1.00 88.31 525 VAL A CA 1
ATOM 3960 C C . VAL A 1 525 ? 25.407 8.953 -46.422 1.00 88.31 525 VAL A C 1
ATOM 3962 O O . VAL A 1 525 ? 25.774 10.102 -46.185 1.00 88.31 525 VAL A O 1
ATOM 3965 N N . LEU A 1 526 ? 25.966 7.916 -45.785 1.00 90.94 526 LEU A N 1
ATOM 3966 C CA . LEU A 1 526 ? 27.088 8.087 -44.851 1.00 90.94 526 LEU A CA 1
ATOM 3967 C C . LEU A 1 526 ? 28.409 8.389 -45.571 1.00 90.94 526 LEU A C 1
ATOM 3969 O O . LEU A 1 526 ? 29.312 8.973 -44.971 1.00 90.94 526 LEU A O 1
ATOM 3973 N N . LEU A 1 527 ? 28.516 8.010 -46.844 1.00 90.00 527 LEU A N 1
ATOM 3974 C CA . LEU A 1 527 ? 29.699 8.186 -47.686 1.00 90.00 527 LEU A CA 1
ATOM 3975 C C . LEU A 1 527 ? 29.622 9.446 -48.563 1.00 90.00 527 LEU A C 1
ATOM 3977 O O . LEU A 1 527 ? 30.597 9.775 -49.238 1.00 90.00 527 LEU A O 1
ATOM 3981 N N . GLU A 1 528 ? 28.502 10.171 -48.548 1.00 89.06 528 GLU A N 1
ATOM 3982 C CA . GLU A 1 528 ? 28.341 11.421 -49.293 1.00 89.06 528 GLU A CA 1
ATOM 3983 C C . GLU A 1 528 ? 29.416 12.450 -48.915 1.00 89.06 528 GLU A C 1
ATOM 3985 O O . GLU A 1 528 ? 29.618 12.779 -47.742 1.00 89.06 528 GLU A O 1
ATOM 3990 N N . GLY A 1 529 ? 30.120 12.959 -49.931 1.00 87.69 529 GLY A N 1
ATOM 3991 C CA . GLY A 1 529 ? 31.207 13.926 -49.772 1.00 87.69 529 GLY A CA 1
ATOM 3992 C C . GLY A 1 529 ? 32.482 13.372 -49.125 1.00 87.69 529 GLY A C 1
ATOM 3993 O O . GLY A 1 529 ? 33.422 14.140 -48.937 1.00 87.69 529 GLY A O 1
ATOM 3994 N N . VAL A 1 530 ? 32.539 12.077 -48.783 1.00 91.69 530 VAL A N 1
ATOM 3995 C CA . VAL A 1 530 ? 33.758 11.424 -48.283 1.00 91.69 530 VAL A CA 1
ATOM 3996 C C . VAL A 1 530 ? 34.657 11.101 -49.467 1.00 91.69 530 VAL A C 1
ATOM 3998 O O . VAL A 1 530 ? 34.263 10.361 -50.373 1.00 91.69 530 VAL A O 1
ATOM 4001 N N . THR A 1 531 ? 35.878 11.626 -49.462 1.00 91.81 531 THR A N 1
ATOM 4002 C CA . THR A 1 531 ? 36.868 11.320 -50.500 1.00 91.81 531 THR A CA 1
ATOM 4003 C C . THR A 1 531 ? 37.664 10.052 -50.178 1.00 91.81 531 THR A C 1
ATOM 4005 O O . THR A 1 531 ? 37.841 9.661 -49.022 1.00 91.81 531 THR A O 1
ATOM 4008 N N . PHE A 1 532 ? 38.180 9.380 -51.207 1.00 90.50 532 PHE A N 1
ATOM 4009 C CA . PHE A 1 532 ? 39.031 8.195 -51.055 1.00 90.50 532 PHE A CA 1
ATOM 4010 C C . PHE A 1 532 ? 40.307 8.481 -50.257 1.00 90.50 532 PHE A C 1
ATOM 4012 O O . PHE A 1 532 ? 40.769 7.639 -49.483 1.00 90.50 532 PHE A O 1
ATOM 4019 N N . GLY A 1 533 ? 40.863 9.680 -50.430 1.00 88.19 533 GLY A N 1
ATOM 4020 C CA . GLY A 1 533 ? 42.031 10.179 -49.719 1.00 88.19 533 GLY A CA 1
ATOM 4021 C C . GLY A 1 533 ? 41.785 10.301 -48.224 1.00 88.19 533 GLY A C 1
ATOM 4022 O O . GLY A 1 533 ? 42.597 9.799 -47.445 1.00 88.19 533 GLY A O 1
ATOM 4023 N N . GLU A 1 534 ? 40.657 10.904 -47.841 1.00 85.75 534 GLU A N 1
ATOM 4024 C CA . GLU A 1 534 ? 40.224 11.034 -46.444 1.00 85.75 534 GLU A CA 1
ATOM 4025 C C . GLU A 1 534 ? 39.966 9.665 -45.804 1.00 85.75 534 GLU A C 1
ATOM 4027 O O . GLU A 1 534 ? 40.432 9.417 -44.695 1.00 85.75 534 GLU A O 1
ATOM 4032 N N . LEU A 1 535 ? 39.306 8.744 -46.516 1.00 86.81 535 LEU A N 1
ATOM 4033 C CA . LEU A 1 535 ? 38.940 7.435 -45.964 1.00 86.81 535 LEU A CA 1
ATOM 4034 C C . LEU A 1 535 ? 40.142 6.498 -45.755 1.00 86.81 535 LEU A C 1
ATOM 4036 O O . LEU A 1 535 ? 40.213 5.791 -44.751 1.00 86.81 535 LEU A O 1
ATOM 4040 N N . ILE A 1 536 ? 41.063 6.436 -46.724 1.00 86.25 536 ILE A N 1
ATOM 4041 C CA . ILE A 1 536 ? 42.150 5.436 -46.757 1.00 86.25 536 ILE A CA 1
ATOM 4042 C C . ILE A 1 536 ? 43.499 6.018 -46.297 1.00 86.25 536 ILE A C 1
ATOM 4044 O O . ILE A 1 536 ? 44.444 5.267 -46.044 1.00 86.25 536 ILE A O 1
ATOM 4048 N N . GLY A 1 537 ? 43.612 7.342 -46.150 1.00 85.44 537 GLY A N 1
ATOM 4049 C CA . GLY A 1 537 ? 44.847 8.006 -45.729 1.00 85.44 537 GLY A CA 1
ATOM 4050 C C . GLY A 1 537 ? 45.908 8.011 -46.829 1.00 85.44 537 GLY A C 1
ATOM 4051 O O . GLY A 1 537 ? 47.030 7.531 -46.640 1.00 85.44 537 GLY A O 1
ATOM 4052 N N . VAL A 1 538 ? 45.558 8.525 -48.010 1.00 88.44 538 VAL A N 1
ATOM 4053 C CA . VAL A 1 538 ? 46.482 8.580 -49.152 1.00 88.44 538 VAL A CA 1
ATOM 4054 C C . VAL A 1 538 ? 47.601 9.592 -48.894 1.00 88.44 538 VAL A C 1
ATOM 4056 O O . VAL A 1 538 ? 47.364 10.737 -48.523 1.00 88.44 538 VAL A O 1
ATOM 4059 N N . THR A 1 539 ? 48.847 9.178 -49.124 1.00 87.69 539 THR A N 1
ATOM 4060 C CA . THR A 1 539 ? 50.036 10.029 -48.980 1.00 87.69 539 THR A CA 1
ATOM 4061 C C . THR A 1 539 ? 50.806 10.110 -50.295 1.00 87.69 539 THR A C 1
ATOM 4063 O O . THR A 1 539 ? 50.587 9.317 -51.209 1.00 87.69 539 THR A O 1
ATOM 4066 N N . ALA A 1 540 ? 51.797 11.001 -50.370 1.00 84.56 540 ALA A N 1
ATOM 4067 C CA . ALA A 1 540 ? 52.704 11.093 -51.521 1.00 84.56 540 ALA A CA 1
ATOM 4068 C C . ALA A 1 540 ? 53.518 9.805 -51.794 1.00 84.56 540 ALA A C 1
ATOM 4070 O O . ALA A 1 540 ? 54.114 9.669 -52.859 1.00 84.56 540 ALA A O 1
ATOM 4071 N N . HIS A 1 541 ? 53.562 8.864 -50.842 1.00 86.44 541 HIS A N 1
ATOM 4072 C CA . HIS A 1 541 ? 54.220 7.561 -50.998 1.00 86.44 541 HIS A CA 1
ATOM 4073 C C . HIS A 1 541 ? 53.249 6.438 -51.390 1.00 86.44 541 HIS A C 1
ATOM 4075 O O . HIS A 1 541 ? 53.687 5.312 -51.631 1.00 86.44 541 HIS A O 1
ATOM 4081 N N . SER A 1 542 ? 51.942 6.707 -51.421 1.00 88.94 542 SER A N 1
ATOM 4082 C CA . SER A 1 542 ? 50.941 5.727 -51.843 1.00 88.94 542 SER A CA 1
ATOM 4083 C C . SER A 1 542 ? 51.104 5.395 -53.336 1.00 88.94 542 SER A C 1
ATOM 4085 O O . SER A 1 542 ? 51.649 6.205 -54.085 1.00 88.94 542 SER A O 1
ATOM 4087 N N . PRO A 1 543 ? 50.636 4.230 -53.815 1.00 88.06 543 PRO A N 1
ATOM 4088 C CA . PRO A 1 543 ? 50.624 3.913 -55.243 1.00 88.06 543 PRO A CA 1
ATOM 4089 C C . PRO A 1 543 ? 49.961 5.014 -56.086 1.00 88.06 543 PRO A C 1
ATOM 4091 O O . PRO A 1 543 ? 48.983 5.617 -55.648 1.00 88.06 543 PRO A O 1
ATOM 4094 N N . VAL A 1 544 ? 50.450 5.241 -57.311 1.00 84.44 544 VAL A N 1
ATOM 4095 C CA . VAL A 1 544 ? 49.994 6.335 -58.199 1.00 84.44 544 VAL A CA 1
ATOM 4096 C C . VAL A 1 544 ? 48.479 6.315 -58.420 1.00 84.44 544 VAL A C 1
ATOM 4098 O O . VAL A 1 544 ? 47.839 7.363 -58.389 1.00 84.44 544 VAL A O 1
ATOM 4101 N N . ILE A 1 545 ? 47.883 5.125 -58.546 1.00 85.56 545 ILE A N 1
ATOM 4102 C CA . ILE A 1 545 ? 46.425 4.968 -58.642 1.00 85.56 545 ILE A CA 1
ATOM 4103 C C . ILE A 1 545 ? 45.692 5.561 -57.431 1.00 85.56 545 ILE A C 1
ATOM 4105 O O . ILE A 1 545 ? 44.720 6.284 -57.599 1.00 85.56 545 ILE A O 1
ATOM 4109 N N . MET A 1 546 ? 46.188 5.330 -56.212 1.00 88.88 546 MET A N 1
ATOM 4110 C CA . MET A 1 546 ? 45.582 5.865 -54.992 1.00 88.88 546 MET A CA 1
ATOM 4111 C C . MET A 1 546 ? 45.738 7.382 -54.915 1.00 88.88 546 MET A C 1
ATOM 4113 O O . MET A 1 546 ? 44.799 8.062 -54.523 1.00 88.88 546 MET A O 1
ATOM 4117 N N . GLN A 1 547 ? 46.894 7.915 -55.328 1.00 88.12 547 GLN A N 1
ATOM 4118 C CA . GLN A 1 547 ? 47.118 9.364 -55.390 1.00 88.12 547 GLN A CA 1
ATOM 4119 C C . GLN A 1 547 ? 46.148 10.042 -56.363 1.00 88.12 547 GLN A C 1
ATOM 4121 O O . GLN A 1 547 ? 45.577 11.075 -56.036 1.00 88.12 547 GLN A O 1
ATOM 4126 N N . LYS A 1 548 ? 45.907 9.438 -57.533 1.00 85.62 548 LYS A N 1
ATOM 4127 C CA . LYS A 1 548 ? 44.963 9.969 -58.531 1.00 85.62 548 LYS A CA 1
ATOM 4128 C C . LYS A 1 548 ? 43.501 9.880 -58.095 1.00 85.62 548 LYS A C 1
ATOM 4130 O O . LYS A 1 548 ? 42.697 10.690 -58.546 1.00 85.62 548 LYS A O 1
ATOM 4135 N N . LEU A 1 549 ? 43.163 8.920 -57.238 1.00 89.75 549 LEU A N 1
ATOM 4136 C CA . LEU A 1 549 ? 41.820 8.766 -56.681 1.00 89.75 549 LEU A CA 1
ATOM 4137 C C . LEU A 1 549 ? 41.613 9.565 -55.388 1.00 89.75 549 LEU A C 1
ATOM 4139 O O . LEU A 1 549 ? 40.475 9.675 -54.957 1.00 89.75 549 LEU A O 1
ATOM 4143 N N . ALA A 1 550 ? 42.664 10.132 -54.783 1.00 90.69 550 ALA A N 1
ATOM 4144 C CA . ALA A 1 550 ? 42.617 10.734 -53.449 1.00 90.69 550 ALA A CA 1
ATOM 4145 C C . ALA A 1 550 ? 41.481 11.757 -53.279 1.00 90.69 550 ALA A C 1
ATOM 4147 O O . ALA A 1 550 ? 40.696 11.636 -52.348 1.00 90.69 550 ALA A O 1
ATOM 4148 N N . ASP A 1 551 ? 41.330 12.693 -54.214 1.00 90.06 551 ASP A N 1
ATOM 4149 C CA . ASP A 1 551 ? 40.301 13.742 -54.138 1.00 90.06 551 ASP A CA 1
ATOM 4150 C C . ASP A 1 551 ? 38.940 13.303 -54.716 1.00 90.06 551 ASP A C 1
ATOM 4152 O O . ASP A 1 551 ? 38.043 14.119 -54.922 1.00 90.06 551 ASP A O 1
ATOM 4156 N N . THR A 1 552 ? 38.781 12.019 -55.045 1.00 90.94 552 THR A N 1
ATOM 4157 C CA . THR A 1 552 ? 37.544 11.483 -55.627 1.00 90.94 552 THR A CA 1
ATOM 4158 C C . THR A 1 552 ? 36.616 11.011 -54.519 1.00 90.94 552 THR A C 1
ATOM 4160 O O . THR A 1 552 ? 37.023 10.227 -53.662 1.00 90.94 552 THR A O 1
ATOM 4163 N N . GLU A 1 553 ? 35.362 11.460 -54.551 1.00 91.38 553 GLU A N 1
ATOM 4164 C CA . GLU A 1 553 ? 34.307 10.955 -53.667 1.00 91.38 553 GLU A CA 1
ATOM 4165 C C . GLU A 1 553 ? 34.134 9.440 -53.838 1.00 91.38 553 GLU A C 1
ATOM 4167 O O . GLU A 1 553 ? 34.129 8.934 -54.964 1.00 91.38 553 GLU A O 1
ATOM 4172 N N . ILE A 1 554 ? 33.960 8.712 -52.731 1.00 90.19 554 ILE A N 1
ATOM 4173 C CA . ILE A 1 554 ? 33.802 7.247 -52.739 1.00 90.19 554 ILE A CA 1
ATOM 4174 C C . ILE A 1 554 ? 32.667 6.811 -53.674 1.00 90.19 554 ILE A C 1
ATOM 4176 O O . ILE A 1 554 ? 32.831 5.868 -54.450 1.00 90.19 554 ILE A O 1
ATOM 4180 N N . THR A 1 555 ? 31.554 7.545 -53.663 1.00 87.50 555 THR A N 1
ATOM 4181 C CA . THR A 1 555 ? 30.367 7.305 -54.499 1.00 87.50 555 THR A CA 1
ATOM 4182 C C . THR A 1 555 ? 30.624 7.477 -56.001 1.00 87.50 555 THR A C 1
ATOM 4184 O O . THR A 1 555 ? 29.807 7.058 -56.815 1.00 87.50 555 THR A O 1
ATOM 4187 N N . ARG A 1 556 ? 31.764 8.062 -56.391 1.00 88.81 556 ARG A N 1
ATOM 4188 C CA . ARG A 1 556 ? 32.141 8.371 -57.782 1.00 88.81 556 ARG A CA 1
ATOM 4189 C C . ARG A 1 556 ? 33.418 7.665 -58.235 1.00 88.81 556 ARG A C 1
ATOM 4191 O O . ARG A 1 556 ? 33.949 7.957 -59.307 1.00 88.81 556 ARG A O 1
ATOM 4198 N N . LEU A 1 557 ? 33.926 6.726 -57.437 1.00 89.19 557 LEU A N 1
ATOM 4199 C CA . LEU A 1 557 ? 35.146 5.987 -57.761 1.00 89.19 557 LEU A CA 1
ATOM 4200 C C . LEU A 1 557 ? 35.028 5.173 -59.045 1.00 89.19 557 LEU A C 1
ATOM 4202 O O . LEU A 1 557 ? 35.986 5.128 -59.809 1.00 89.19 557 LEU A O 1
ATOM 4206 N N . GLU A 1 558 ? 33.877 4.548 -59.294 1.00 85.75 558 GLU A N 1
ATOM 4207 C CA . GLU A 1 558 ? 33.651 3.780 -60.523 1.00 85.75 558 GLU A CA 1
ATOM 4208 C C . GLU A 1 558 ? 33.738 4.679 -61.761 1.00 85.75 558 GLU A C 1
ATOM 4210 O O . GLU A 1 558 ? 34.475 4.361 -62.695 1.00 85.75 558 GLU A O 1
ATOM 4215 N N . GLU A 1 559 ? 33.055 5.831 -61.738 1.00 86.50 559 GLU A N 1
ATOM 4216 C CA . GLU A 1 559 ? 33.151 6.839 -62.800 1.00 86.50 559 GLU A CA 1
ATOM 4217 C C . GLU A 1 559 ? 34.615 7.205 -63.029 1.00 86.50 559 GLU A C 1
ATOM 4219 O O . GLU A 1 559 ? 35.115 7.130 -64.151 1.00 86.50 559 GLU A O 1
ATOM 4224 N N . LYS A 1 560 ? 35.333 7.520 -61.944 1.00 86.25 560 LYS A N 1
ATOM 4225 C CA . LYS A 1 560 ? 36.712 7.973 -62.051 1.00 86.25 560 LYS A CA 1
ATOM 4226 C C . LYS A 1 560 ? 37.652 6.904 -62.579 1.00 86.25 560 LYS A C 1
ATOM 4228 O O . LYS A 1 560 ? 38.493 7.222 -63.412 1.00 86.25 560 LYS A O 1
ATOM 4233 N N . LEU A 1 561 ? 37.518 5.661 -62.124 1.00 85.94 561 LEU A N 1
ATOM 4234 C CA . LEU A 1 561 ? 38.313 4.528 -62.598 1.00 85.94 561 LEU A CA 1
ATOM 4235 C C . LEU A 1 561 ? 38.093 4.279 -64.091 1.00 85.94 561 LEU A C 1
ATOM 4237 O O . LEU A 1 561 ? 39.062 4.042 -64.810 1.00 85.94 561 LEU A O 1
ATOM 4241 N N . ASN A 1 562 ? 36.852 4.393 -64.567 1.00 82.94 562 ASN A N 1
ATOM 4242 C CA . ASN A 1 562 ? 36.521 4.214 -65.979 1.00 82.94 562 ASN A CA 1
ATOM 4243 C C . ASN A 1 562 ? 37.108 5.317 -66.881 1.00 82.94 562 ASN A C 1
ATOM 4245 O O . ASN A 1 562 ? 37.411 5.056 -68.045 1.00 82.94 562 ASN A O 1
ATOM 4249 N N . GLU A 1 563 ? 37.323 6.526 -66.353 1.00 81.06 563 GLU A N 1
ATOM 4250 C CA . GLU A 1 563 ? 37.993 7.629 -67.062 1.00 81.06 563 GLU A CA 1
ATOM 4251 C C . GLU A 1 563 ? 39.520 7.466 -67.173 1.00 81.06 563 GLU A C 1
ATOM 4253 O O . GLU A 1 563 ? 40.157 8.178 -67.954 1.00 81.06 563 GLU A O 1
ATOM 4258 N N . MET A 1 564 ? 40.140 6.593 -66.371 1.00 83.62 564 MET A N 1
ATOM 4259 C CA . MET A 1 564 ? 41.599 6.473 -66.329 1.00 83.62 564 MET A CA 1
ATOM 4260 C C . MET A 1 564 ? 42.145 5.703 -67.532 1.00 83.62 564 MET A C 1
ATOM 4262 O O . MET A 1 564 ? 41.539 4.755 -68.037 1.00 83.62 564 MET A O 1
ATOM 4266 N N . TYR A 1 565 ? 43.356 6.071 -67.939 1.00 86.12 565 TYR A N 1
ATOM 4267 C CA . TYR A 1 565 ? 44.159 5.300 -68.880 1.00 86.12 565 TYR A CA 1
ATOM 4268 C C . TYR A 1 565 ? 45.252 4.528 -68.136 1.00 86.12 565 TYR A C 1
ATOM 4270 O O . TYR A 1 565 ? 45.706 4.940 -67.068 1.00 86.12 565 TYR A O 1
ATOM 4278 N N . ILE A 1 566 ? 45.742 3.426 -68.700 1.00 86.38 566 ILE A N 1
ATOM 4279 C CA . ILE A 1 566 ? 46.848 2.657 -68.108 1.00 86.38 566 ILE A CA 1
ATOM 4280 C C . ILE A 1 566 ? 48.108 3.520 -67.970 1.00 86.38 566 ILE A C 1
ATOM 4282 O O . ILE A 1 566 ? 48.846 3.362 -66.999 1.00 86.38 566 ILE A O 1
ATOM 4286 N N . GLY A 1 567 ? 48.319 4.492 -68.865 1.00 85.44 567 GLY A N 1
ATOM 4287 C CA . GLY A 1 567 ? 49.405 5.466 -68.738 1.00 85.44 567 GLY A CA 1
ATOM 4288 C C . GLY A 1 567 ? 49.345 6.227 -67.414 1.00 85.44 567 GLY A C 1
ATOM 4289 O O . GLY A 1 567 ? 50.362 6.351 -66.735 1.00 85.44 567 GLY A O 1
ATOM 4290 N N . ASP A 1 568 ? 48.142 6.621 -66.980 1.00 83.44 568 ASP A N 1
ATOM 4291 C CA . ASP A 1 568 ? 47.933 7.267 -65.683 1.00 83.44 568 ASP A CA 1
ATOM 4292 C C . ASP A 1 568 ? 48.305 6.350 -64.506 1.00 83.44 568 ASP A C 1
ATOM 4294 O O . ASP A 1 568 ? 48.756 6.836 -63.471 1.00 83.44 568 ASP A O 1
ATOM 4298 N N . LEU A 1 569 ? 48.149 5.030 -64.639 1.00 84.44 569 LEU A N 1
ATOM 4299 C CA . LEU A 1 569 ? 48.520 4.062 -63.598 1.00 84.44 569 LEU A CA 1
ATOM 4300 C C . LEU A 1 569 ? 50.027 3.781 -63.558 1.00 84.44 569 LEU A C 1
ATOM 4302 O O . LEU A 1 569 ? 50.566 3.448 -62.502 1.00 84.44 569 LEU A O 1
ATOM 4306 N N . LEU A 1 570 ? 50.694 3.914 -64.704 1.00 85.12 570 LEU A N 1
ATOM 4307 C CA . LEU A 1 570 ? 52.122 3.659 -64.892 1.00 85.12 570 LEU A CA 1
ATOM 4308 C C . LEU A 1 570 ? 53.005 4.899 -64.666 1.00 85.12 570 LEU A C 1
ATOM 4310 O O . LEU A 1 570 ? 54.201 4.838 -64.938 1.00 85.12 570 LEU A O 1
ATOM 4314 N N . ASP A 1 571 ? 52.436 5.996 -64.155 1.00 84.25 571 ASP A N 1
ATOM 4315 C CA . ASP A 1 571 ? 53.121 7.284 -63.939 1.00 84.25 571 ASP A CA 1
ATOM 4316 C C . ASP A 1 571 ? 53.571 7.983 -65.237 1.00 84.25 571 ASP A C 1
ATOM 4318 O O . ASP A 1 571 ? 54.505 8.790 -65.256 1.00 84.25 571 ASP A O 1
ATOM 4322 N N . TYR A 1 572 ? 52.885 7.688 -66.342 1.00 87.56 572 TYR A N 1
ATOM 4323 C CA . TYR A 1 572 ? 52.965 8.480 -67.559 1.00 87.56 572 TYR A CA 1
ATOM 4324 C C . TYR A 1 572 ? 51.885 9.562 -67.553 1.00 87.56 572 TYR A C 1
ATOM 4326 O O . TYR A 1 572 ? 50.773 9.372 -67.058 1.00 87.56 572 TYR A O 1
ATOM 4334 N N . HIS A 1 573 ? 52.192 10.712 -68.142 1.00 87.12 573 HIS A N 1
ATOM 4335 C CA . HIS A 1 573 ? 51.268 11.836 -68.223 1.00 87.12 573 HIS A CA 1
ATOM 4336 C C . HIS A 1 573 ? 51.092 12.321 -69.657 1.00 87.12 573 HIS A C 1
ATOM 4338 O O . HIS A 1 573 ? 51.998 12.248 -70.484 1.00 87.12 573 HIS A O 1
ATOM 4344 N N . ARG A 1 574 ? 49.907 12.849 -69.947 1.00 89.88 574 ARG A N 1
ATOM 4345 C CA . ARG A 1 574 ? 49.621 13.527 -71.211 1.00 89.88 574 ARG A CA 1
ATOM 4346 C C . ARG A 1 574 ? 49.974 15.001 -71.074 1.00 89.88 574 ARG A C 1
ATOM 4348 O O . ARG A 1 574 ? 49.704 15.612 -70.039 1.00 89.88 574 ARG A O 1
ATOM 4355 N N . ARG A 1 575 ? 50.549 15.586 -72.121 1.00 89.12 575 ARG A N 1
ATOM 4356 C CA . ARG A 1 575 ? 50.832 17.024 -72.164 1.00 89.12 575 ARG A CA 1
ATOM 4357 C C . ARG A 1 575 ? 49.598 17.769 -72.654 1.00 89.12 575 ARG A C 1
ATOM 4359 O O . ARG A 1 575 ? 49.236 17.649 -73.821 1.00 89.12 575 ARG A O 1
ATOM 4366 N N . GLU A 1 576 ? 48.954 18.507 -71.756 1.00 89.56 576 GLU A N 1
ATOM 4367 C CA . GLU A 1 576 ? 47.872 19.428 -72.111 1.00 89.56 576 GLU A CA 1
ATOM 4368 C C . GLU A 1 576 ? 48.429 20.591 -72.939 1.00 89.56 576 GLU A C 1
ATOM 4370 O O . GLU A 1 576 ? 49.477 21.150 -72.610 1.00 89.56 576 GLU A O 1
ATOM 4375 N N . ILE A 1 577 ? 47.724 20.947 -74.009 1.00 87.50 577 ILE A N 1
ATOM 4376 C CA . ILE A 1 577 ? 48.067 22.049 -74.901 1.00 87.50 577 ILE A CA 1
ATOM 4377 C C . ILE A 1 577 ? 46.928 23.063 -74.862 1.00 87.50 577 ILE A C 1
ATOM 4379 O O . ILE A 1 577 ? 45.810 22.773 -75.289 1.00 87.50 577 ILE A O 1
ATOM 4383 N N . ASP A 1 578 ? 47.219 24.270 -74.380 1.00 87.06 578 ASP A N 1
ATOM 4384 C CA . ASP A 1 578 ? 46.290 25.387 -74.513 1.00 87.06 578 ASP A CA 1
ATOM 4385 C C . ASP A 1 578 ? 46.289 25.872 -75.968 1.00 87.06 578 ASP A C 1
ATOM 4387 O O . ASP A 1 578 ? 47.292 26.357 -76.496 1.00 87.06 578 ASP A O 1
ATOM 4391 N N . VAL A 1 579 ? 45.149 25.699 -76.631 1.00 82.38 579 VAL A N 1
ATOM 4392 C CA . VAL A 1 579 ? 44.968 26.039 -78.045 1.00 82.38 579 VAL A CA 1
ATOM 4393 C C . VAL A 1 579 ? 44.530 27.487 -78.264 1.00 82.38 579 VAL A C 1
ATOM 4395 O O . VAL A 1 579 ? 44.426 27.930 -79.413 1.00 82.38 579 VAL A O 1
ATOM 4398 N N . VAL A 1 580 ? 44.265 28.250 -77.196 1.00 83.31 580 VAL A N 1
ATOM 4399 C CA . VAL A 1 580 ? 43.812 29.642 -77.296 1.00 83.31 580 VAL A CA 1
ATOM 4400 C C . VAL A 1 580 ? 44.881 30.494 -77.991 1.00 83.31 580 VAL A C 1
ATOM 4402 O O . VAL A 1 580 ? 46.001 30.655 -77.518 1.00 83.31 580 VAL A O 1
ATOM 4405 N N . GLY A 1 581 ? 44.523 31.071 -79.143 1.00 79.50 581 GLY A N 1
ATOM 4406 C CA . GLY A 1 581 ? 45.422 31.913 -79.941 1.00 79.50 581 GLY A CA 1
ATOM 4407 C C . GLY A 1 581 ? 46.351 31.156 -80.900 1.00 79.50 581 GLY A C 1
ATOM 4408 O O . GLY A 1 581 ? 47.127 31.803 -81.607 1.00 79.50 581 GLY A O 1
ATOM 4409 N N . LEU A 1 582 ? 46.264 29.823 -80.981 1.00 85.62 582 LEU A N 1
ATOM 4410 C CA . LEU A 1 582 ? 46.992 29.023 -81.970 1.00 85.62 582 LEU A CA 1
ATOM 4411 C C . LEU A 1 582 ? 46.222 28.917 -83.300 1.00 85.62 582 LEU A C 1
ATOM 4413 O O . LEU A 1 582 ? 44.995 28.857 -83.333 1.00 85.62 582 LEU A O 1
ATOM 4417 N N . GLN A 1 583 ? 46.951 28.879 -84.416 1.00 85.81 583 GLN A N 1
ATOM 4418 C CA . GLN A 1 583 ? 46.425 28.524 -85.730 1.00 85.81 583 GLN A CA 1
ATOM 4419 C C . GLN A 1 583 ? 46.432 27.003 -85.864 1.00 85.81 583 GLN A C 1
ATOM 4421 O O . GLN A 1 583 ? 47.475 26.368 -85.692 1.00 85.81 583 GLN A O 1
ATOM 4426 N N . LEU A 1 584 ? 45.266 26.437 -86.172 1.00 85.94 584 LEU A N 1
ATOM 4427 C CA . LEU A 1 584 ? 45.045 25.000 -86.275 1.00 85.94 584 LEU A CA 1
ATOM 4428 C C . LEU A 1 584 ? 44.552 24.643 -87.677 1.00 85.94 584 LEU A C 1
ATOM 4430 O O . LEU A 1 584 ? 43.678 25.316 -88.225 1.00 85.94 584 LEU A O 1
ATOM 4434 N N . THR A 1 585 ? 45.083 23.557 -88.228 1.00 86.06 585 THR A N 1
ATOM 4435 C CA . THR A 1 585 ? 44.493 22.860 -89.377 1.00 86.06 585 THR A CA 1
ATOM 4436 C C . THR A 1 585 ? 43.848 21.580 -88.865 1.00 86.06 585 THR A C 1
ATOM 4438 O O . THR A 1 585 ? 44.520 20.788 -88.216 1.00 86.06 585 THR A O 1
ATOM 4441 N N . TRP A 1 586 ? 42.553 21.391 -89.105 1.00 84.00 586 TRP A N 1
ATOM 4442 C CA . TRP A 1 586 ? 41.826 20.205 -88.645 1.00 84.00 586 TRP A CA 1
ATOM 4443 C C . TRP A 1 586 ? 41.981 19.059 -89.640 1.00 84.00 586 TRP A C 1
ATOM 4445 O O . TRP A 1 586 ? 41.795 19.267 -90.841 1.00 84.00 586 TRP A O 1
ATOM 4455 N N . GLU A 1 587 ? 42.301 17.868 -89.140 1.00 79.38 587 GLU A N 1
ATOM 4456 C CA . GLU A 1 587 ? 42.388 16.669 -89.972 1.00 79.38 587 GLU A CA 1
ATOM 4457 C C . GLU A 1 587 ? 40.985 16.154 -90.302 1.00 79.38 587 GLU A C 1
ATOM 4459 O O . GLU A 1 587 ? 40.074 16.205 -89.473 1.00 79.38 587 GLU A O 1
ATOM 4464 N N . THR A 1 588 ? 40.796 15.680 -91.535 1.00 72.12 588 THR A N 1
ATOM 4465 C CA . THR A 1 588 ? 39.541 15.025 -91.930 1.00 72.12 588 THR A CA 1
ATOM 4466 C C . THR A 1 588 ? 39.671 13.544 -91.641 1.00 72.12 588 THR A C 1
ATOM 4468 O O . THR A 1 588 ? 40.422 12.839 -92.314 1.00 72.12 588 THR A O 1
ATOM 4471 N N . VAL A 1 589 ? 38.942 13.090 -90.631 1.00 70.44 589 VAL A N 1
ATOM 4472 C CA . VAL A 1 589 ? 38.997 11.718 -90.143 1.00 70.44 589 VAL A CA 1
ATOM 4473 C C . VAL A 1 589 ? 37.680 11.022 -90.479 1.00 70.44 589 VAL A C 1
ATOM 4475 O O . VAL A 1 589 ? 36.611 11.595 -90.273 1.00 70.44 589 VAL A O 1
ATOM 4478 N N . THR A 1 590 ? 37.725 9.806 -91.023 1.00 65.81 590 THR A N 1
ATOM 4479 C CA . THR A 1 590 ? 36.519 8.992 -91.229 1.00 65.81 590 THR A CA 1
ATOM 4480 C C . THR A 1 590 ? 36.095 8.393 -89.895 1.00 65.81 590 THR A C 1
ATOM 4482 O O . THR A 1 590 ? 36.647 7.381 -89.466 1.00 65.81 590 THR A O 1
ATOM 4485 N N . THR A 1 591 ? 35.141 9.034 -89.232 1.00 59.38 591 THR A N 1
ATOM 4486 C CA . THR A 1 591 ? 34.480 8.520 -88.030 1.00 59.38 591 THR A CA 1
ATOM 4487 C C . THR A 1 591 ? 32.968 8.608 -88.170 1.00 59.38 591 THR A C 1
ATOM 4489 O O . THR A 1 591 ? 32.438 9.382 -88.968 1.00 59.38 591 THR A O 1
ATOM 4492 N N . ASP A 1 592 ? 32.275 7.853 -87.325 1.00 53.06 592 ASP A N 1
ATOM 4493 C CA . ASP A 1 592 ? 30.817 7.880 -87.195 1.00 53.06 592 ASP A CA 1
ATOM 4494 C C . ASP A 1 592 ? 30.320 9.103 -86.384 1.00 53.06 592 ASP A C 1
ATOM 4496 O O . ASP A 1 592 ? 29.121 9.243 -86.150 1.00 53.06 592 ASP A O 1
ATOM 4500 N N . ASN A 1 593 ? 31.223 9.997 -85.947 1.00 53.31 593 ASN A N 1
ATOM 4501 C CA . ASN A 1 593 ? 30.938 11.119 -85.047 1.00 53.31 593 ASN A CA 1
ATOM 4502 C C . ASN A 1 593 ? 31.275 12.478 -85.689 1.00 53.31 593 ASN A C 1
ATOM 4504 O O . ASN A 1 593 ? 32.398 12.720 -86.119 1.00 53.31 593 ASN A O 1
ATOM 4508 N N . GLU A 1 594 ? 30.314 13.407 -85.674 1.00 49.25 594 GLU A N 1
ATOM 4509 C CA . GLU A 1 594 ? 30.336 14.718 -86.357 1.00 49.25 594 GLU A CA 1
ATOM 4510 C C . GLU A 1 594 ? 31.297 15.788 -85.764 1.00 49.25 594 GLU A C 1
ATOM 4512 O O . GLU A 1 594 ? 31.119 16.982 -86.009 1.00 49.25 594 GLU A O 1
ATOM 4517 N N . SER A 1 595 ? 32.342 15.405 -85.021 1.00 55.88 595 SER A N 1
ATOM 4518 C CA . SER A 1 595 ? 33.288 16.344 -84.388 1.00 55.88 595 SER A CA 1
ATOM 4519 C C . SER A 1 595 ? 34.742 16.023 -84.758 1.00 55.88 595 SER A C 1
ATOM 4521 O O . SER A 1 595 ? 35.271 14.990 -84.351 1.00 55.88 595 SER A O 1
ATOM 4523 N N . ASN A 1 596 ? 35.417 16.925 -85.489 1.00 59.56 596 ASN A N 1
ATOM 4524 C CA . ASN A 1 596 ? 36.862 16.837 -85.750 1.00 59.56 596 ASN A CA 1
ATOM 4525 C C . ASN A 1 596 ? 37.643 17.039 -84.441 1.00 59.56 596 ASN A C 1
ATOM 4527 O O . ASN A 1 596 ? 37.928 18.170 -84.049 1.00 59.56 596 ASN A O 1
ATOM 4531 N N . ASN A 1 597 ? 38.005 15.945 -83.773 1.00 73.94 597 ASN A N 1
ATOM 4532 C CA . ASN A 1 597 ? 38.745 15.980 -82.508 1.00 73.94 597 ASN A CA 1
ATOM 4533 C C . ASN A 1 597 ? 40.268 16.090 -82.695 1.00 73.94 597 ASN A C 1
ATOM 4535 O O . ASN A 1 597 ? 40.979 16.221 -81.702 1.00 73.94 597 ASN A O 1
ATOM 4539 N N . ILE A 1 598 ? 40.770 16.057 -83.937 1.00 84.75 598 ILE A N 1
ATOM 4540 C CA . ILE A 1 598 ? 42.202 16.025 -84.262 1.00 84.75 598 ILE A CA 1
ATOM 4541 C C . ILE A 1 598 ? 42.610 17.251 -85.079 1.00 84.75 598 ILE A C 1
ATOM 4543 O O . ILE A 1 598 ? 42.062 17.514 -86.153 1.00 84.75 598 ILE A O 1
ATOM 4547 N N . GLY A 1 599 ? 43.609 17.984 -84.598 1.00 84.94 599 GLY A N 1
ATOM 4548 C CA . GLY A 1 599 ? 44.161 19.149 -85.282 1.00 84.94 599 GLY A CA 1
ATOM 4549 C C . GLY A 1 599 ? 45.683 19.137 -85.327 1.00 84.94 599 GLY A C 1
ATOM 4550 O O . GLY A 1 599 ? 46.343 18.462 -84.544 1.00 84.94 599 GLY A O 1
ATOM 4551 N N . LYS A 1 600 ? 46.248 19.925 -86.235 1.00 87.25 600 LYS A N 1
ATOM 4552 C CA . LYS A 1 600 ? 47.680 20.186 -86.354 1.00 87.25 600 LYS A CA 1
ATOM 4553 C C . LYS A 1 600 ? 47.961 21.662 -86.135 1.00 87.25 600 LYS A C 1
ATOM 4555 O O . LYS A 1 600 ? 47.341 22.520 -86.767 1.00 87.25 600 LYS A O 1
ATOM 4560 N N . ILE A 1 601 ? 48.918 21.963 -85.269 1.00 87.00 601 ILE A N 1
ATOM 4561 C CA . ILE A 1 601 ? 49.300 23.339 -84.948 1.00 87.00 601 ILE A CA 1
ATOM 4562 C C . ILE A 1 601 ? 50.189 23.892 -86.065 1.00 87.00 601 ILE A C 1
ATOM 4564 O O . ILE A 1 601 ? 51.265 23.362 -86.345 1.00 87.00 601 ILE A O 1
ATOM 4568 N N . THR A 1 602 ? 49.762 24.984 -86.699 1.00 85.69 602 THR A N 1
ATOM 4569 C CA . THR A 1 602 ? 50.509 25.663 -87.774 1.00 85.69 602 THR A CA 1
ATOM 4570 C C . THR A 1 602 ? 51.135 26.985 -87.339 1.00 85.69 602 THR A C 1
ATOM 4572 O O . THR A 1 602 ? 51.865 27.592 -88.122 1.00 85.69 602 THR A O 1
ATOM 4575 N N . THR A 1 603 ? 50.892 27.434 -86.103 1.00 82.31 603 THR A N 1
ATOM 4576 C CA . THR A 1 603 ? 51.579 28.599 -85.524 1.00 82.31 603 THR A CA 1
ATOM 4577 C C . THR A 1 603 ? 53.089 28.372 -85.480 1.00 82.31 603 THR A C 1
ATOM 4579 O O . THR A 1 603 ? 53.548 27.344 -84.990 1.00 82.31 603 THR A O 1
ATOM 4582 N N . THR A 1 604 ? 53.873 29.350 -85.934 1.00 73.75 604 THR A N 1
ATOM 4583 C CA . THR A 1 604 ? 55.337 29.339 -85.810 1.00 73.75 604 THR A CA 1
ATOM 4584 C C . THR A 1 604 ? 55.747 29.449 -84.336 1.00 73.75 604 THR A C 1
ATOM 4586 O O . THR A 1 604 ? 55.419 30.443 -83.689 1.00 73.75 604 THR A O 1
ATOM 4589 N N . GLY A 1 605 ? 56.459 28.458 -83.792 1.00 78.00 605 GLY A N 1
ATOM 4590 C CA . GLY A 1 605 ? 56.850 28.429 -82.377 1.00 78.00 605 GLY A CA 1
ATOM 4591 C C . GLY A 1 605 ? 57.133 27.021 -81.845 1.00 78.00 605 GLY A C 1
ATOM 4592 O O . GLY A 1 605 ? 57.294 26.085 -82.620 1.00 78.00 605 GLY A O 1
ATOM 4593 N N . GLU A 1 606 ? 57.178 26.883 -80.518 1.00 79.94 606 GLU A N 1
ATOM 4594 C CA . GLU A 1 606 ? 57.509 25.636 -79.799 1.00 79.94 606 GLU A CA 1
ATOM 4595 C C . GLU A 1 606 ? 56.602 24.450 -80.167 1.00 79.94 606 GLU A C 1
ATOM 4597 O O . GLU A 1 606 ? 57.078 23.325 -80.287 1.00 79.94 606 GLU A O 1
ATOM 4602 N N . TYR A 1 607 ? 55.315 24.709 -80.415 1.00 83.06 607 TYR A N 1
ATOM 4603 C CA . TYR A 1 607 ? 54.326 23.679 -80.749 1.00 83.06 607 TYR A CA 1
ATOM 4604 C C . TYR A 1 607 ? 54.109 23.488 -82.256 1.00 83.06 607 TYR A C 1
ATOM 4606 O O . TYR A 1 607 ? 53.185 22.781 -82.661 1.00 83.06 607 TYR A O 1
ATOM 4614 N N . GLN A 1 608 ? 54.915 24.133 -83.107 1.00 85.50 608 GLN A N 1
ATOM 4615 C CA . GLN A 1 608 ? 54.728 24.071 -84.554 1.00 85.50 608 GLN A CA 1
ATOM 4616 C C . GLN A 1 608 ? 54.811 22.627 -85.062 1.00 85.50 608 GLN A C 1
ATOM 4618 O O . GLN A 1 608 ? 55.787 21.920 -84.830 1.00 85.50 608 GLN A O 1
ATOM 4623 N N . GLY A 1 609 ? 53.802 22.215 -85.827 1.00 83.31 609 GLY A N 1
ATOM 4624 C CA . GLY A 1 609 ? 53.750 20.905 -86.466 1.00 83.31 609 GLY A CA 1
ATOM 4625 C C . GLY A 1 609 ? 53.282 19.767 -85.561 1.00 83.31 609 GLY A C 1
ATOM 4626 O O . GLY A 1 609 ? 53.120 18.660 -86.074 1.00 83.31 609 GLY A O 1
ATOM 4627 N N . LEU A 1 610 ? 53.026 20.022 -84.273 1.00 88.56 610 LEU A N 1
ATOM 4628 C CA . LEU A 1 610 ? 52.451 19.030 -83.367 1.00 88.56 610 LEU A CA 1
ATOM 4629 C C . LEU A 1 610 ? 50.995 18.731 -83.726 1.00 88.56 610 LEU A C 1
ATOM 4631 O O . LEU A 1 610 ? 50.228 19.632 -84.084 1.00 88.56 610 LEU A O 1
ATOM 4635 N N . TYR A 1 611 ? 50.628 17.460 -83.582 1.00 89.25 611 TYR A N 1
ATOM 4636 C CA . TYR A 1 611 ? 49.237 17.033 -83.602 1.00 89.25 611 TYR A CA 1
ATOM 4637 C C . TYR A 1 611 ? 48.651 17.161 -82.199 1.00 89.25 611 TYR A C 1
ATOM 4639 O O . TYR A 1 611 ? 49.338 16.954 -81.198 1.00 89.25 611 TYR A O 1
ATOM 4647 N N . ILE A 1 612 ? 47.377 17.520 -82.136 1.00 89.25 612 ILE A N 1
ATOM 4648 C CA . ILE A 1 612 ? 46.605 17.640 -80.908 1.00 89.25 612 ILE A CA 1
ATOM 4649 C C . ILE A 1 612 ? 45.299 16.873 -81.036 1.00 89.25 612 ILE A C 1
ATOM 4651 O O . ILE A 1 612 ? 44.694 16.827 -82.108 1.00 89.25 612 ILE A O 1
ATOM 4655 N N . ARG A 1 613 ? 44.856 16.315 -79.914 1.00 88.25 613 ARG A N 1
ATOM 4656 C CA . ARG A 1 613 ? 43.613 15.565 -79.786 1.00 88.25 613 ARG A CA 1
ATOM 4657 C C . ARG A 1 613 ? 42.770 16.116 -78.647 1.00 88.25 613 ARG A C 1
ATOM 4659 O O . ARG A 1 613 ? 43.282 16.343 -77.551 1.00 88.25 613 ARG A O 1
ATOM 4666 N N . TYR A 1 614 ? 41.486 16.329 -78.912 1.00 85.69 614 TYR A N 1
ATOM 4667 C CA . TYR A 1 614 ? 40.501 16.701 -77.904 1.00 85.69 614 TYR A CA 1
ATOM 4668 C C . TYR A 1 614 ? 40.060 15.473 -77.106 1.00 85.69 614 TYR A C 1
ATOM 4670 O O . TYR A 1 614 ? 39.575 14.498 -77.679 1.00 85.69 614 TYR A O 1
ATOM 4678 N N . ASP A 1 615 ? 40.193 15.542 -75.785 1.00 82.00 615 ASP A N 1
ATOM 4679 C CA . ASP A 1 615 ? 39.615 14.566 -74.869 1.00 82.00 615 ASP A CA 1
ATOM 4680 C C . ASP A 1 615 ? 38.230 15.052 -74.430 1.00 82.00 615 ASP A C 1
ATOM 4682 O O . ASP A 1 615 ? 38.096 16.077 -73.756 1.00 82.00 615 ASP A O 1
ATOM 4686 N N . THR A 1 616 ? 37.184 14.319 -74.807 1.00 75.50 616 THR A N 1
ATOM 4687 C CA . THR A 1 616 ? 35.798 14.668 -74.472 1.00 75.50 616 THR A CA 1
ATOM 4688 C C . THR A 1 616 ? 35.485 14.541 -72.981 1.00 75.50 616 THR A C 1
ATOM 4690 O O . THR A 1 616 ? 34.549 15.189 -72.511 1.00 75.50 616 THR A O 1
ATOM 4693 N N . ILE A 1 617 ? 36.253 13.735 -72.239 1.00 72.75 617 ILE A N 1
ATOM 4694 C CA . ILE A 1 617 ? 36.079 13.517 -70.798 1.00 72.75 617 ILE A CA 1
ATOM 4695 C C . ILE A 1 617 ? 36.638 14.718 -70.036 1.00 72.75 617 ILE A C 1
ATOM 4697 O O . ILE A 1 617 ? 35.921 15.380 -69.286 1.00 72.75 617 ILE A O 1
ATOM 4701 N N . THR A 1 618 ? 37.907 15.061 -70.269 1.00 76.00 618 THR A N 1
ATOM 4702 C CA . THR A 1 618 ? 38.553 16.181 -69.560 1.00 76.00 618 THR A CA 1
ATOM 4703 C C . THR A 1 618 ? 38.263 17.544 -70.191 1.00 76.00 618 THR A C 1
ATOM 4705 O O . THR A 1 618 ? 38.559 18.576 -69.586 1.00 76.00 618 THR A O 1
ATOM 4708 N N . LYS A 1 619 ? 37.661 17.559 -71.387 1.00 82.31 619 LYS A N 1
ATOM 4709 C CA . LYS A 1 619 ? 37.328 18.743 -72.195 1.00 82.31 619 LYS A CA 1
ATOM 4710 C C . LYS A 1 619 ? 38.544 19.601 -72.548 1.00 82.31 619 LYS A C 1
ATOM 4712 O O . LYS A 1 619 ? 38.431 20.824 -72.652 1.00 82.31 619 LYS A O 1
ATOM 4717 N N . LYS A 1 620 ? 39.697 18.964 -72.743 1.00 86.62 620 LYS A N 1
ATOM 4718 C CA . LYS A 1 620 ? 40.998 19.605 -72.987 1.00 86.62 620 LYS A CA 1
ATOM 4719 C C . LYS A 1 620 ? 41.675 19.026 -74.225 1.00 86.62 620 LYS A C 1
ATOM 4721 O O . LYS A 1 620 ? 41.369 17.913 -74.642 1.00 86.62 620 LYS A O 1
ATOM 4726 N N . PHE A 1 621 ? 42.601 19.787 -74.805 1.00 87.75 621 PHE A N 1
ATOM 4727 C CA . PHE A 1 621 ? 43.450 19.314 -75.897 1.00 87.75 621 PHE A CA 1
ATOM 4728 C C . PHE A 1 621 ? 44.771 18.787 -75.348 1.00 87.75 621 PHE A C 1
ATOM 4730 O O . PHE A 1 621 ? 45.390 19.418 -74.493 1.00 87.75 621 PHE A O 1
ATOM 4737 N N . TYR A 1 622 ? 45.218 17.652 -75.869 1.00 90.00 622 TYR A N 1
ATOM 4738 C CA . TYR A 1 622 ? 46.500 17.039 -75.529 1.00 90.00 622 TYR A CA 1
ATOM 4739 C C . TYR A 1 622 ? 47.327 16.803 -76.783 1.00 90.00 622 TYR A C 1
ATOM 4741 O O . TYR A 1 622 ? 46.772 16.650 -77.870 1.00 90.00 622 TYR A O 1
ATOM 4749 N N . GLU A 1 623 ? 48.648 16.747 -76.637 1.00 90.94 623 GLU A N 1
ATOM 4750 C CA . GLU A 1 623 ? 49.530 16.325 -77.729 1.00 90.94 623 GLU A CA 1
ATOM 4751 C C . GLU A 1 623 ? 49.193 14.893 -78.179 1.00 90.94 623 GLU A C 1
ATOM 4753 O O . GLU A 1 623 ? 49.022 13.985 -77.361 1.00 90.94 623 GLU A O 1
ATOM 4758 N N . ALA A 1 624 ? 49.107 14.702 -79.492 1.00 88.62 624 ALA A N 1
ATOM 4759 C CA . ALA A 1 624 ? 48.817 13.436 -80.147 1.00 88.62 624 ALA A CA 1
ATOM 4760 C C . ALA A 1 624 ? 49.994 12.995 -81.023 1.00 88.62 624 ALA A C 1
ATOM 4762 O O . ALA A 1 624 ? 50.799 13.809 -81.490 1.00 88.62 624 ALA A O 1
ATOM 4763 N N . GLN A 1 625 ? 50.089 11.691 -81.259 1.00 85.00 625 GLN A N 1
ATOM 4764 C CA . GLN A 1 625 ? 51.059 11.127 -82.187 1.00 85.00 625 GLN A CA 1
ATOM 4765 C C . GLN A 1 625 ? 50.683 11.474 -83.626 1.00 85.00 625 GLN A C 1
ATOM 4767 O O . GLN A 1 625 ? 49.510 11.553 -83.977 1.00 85.00 625 GLN A O 1
ATOM 4772 N N . SER A 1 626 ? 51.685 11.668 -84.482 1.00 81.06 626 SER A N 1
ATOM 4773 C CA . SER A 1 626 ? 51.450 11.733 -85.922 1.00 81.06 626 SER A CA 1
ATOM 4774 C C . SER A 1 626 ? 51.091 10.350 -86.455 1.00 81.06 626 SER A C 1
ATOM 4776 O O . SER A 1 626 ? 51.759 9.377 -86.102 1.00 81.06 626 SER A O 1
ATOM 4778 N N . CYS A 1 627 ? 50.132 10.274 -87.376 1.00 74.88 627 CYS A N 1
ATOM 4779 C CA . CYS A 1 627 ? 49.869 9.045 -88.114 1.00 74.88 627 CYS A CA 1
ATOM 4780 C C . CYS A 1 627 ? 51.138 8.584 -88.862 1.00 74.88 627 CYS A C 1
ATOM 4782 O O . CYS A 1 627 ? 51.709 9.348 -89.643 1.00 74.88 627 CYS A O 1
ATOM 4784 N N . LYS A 1 628 ? 51.591 7.353 -88.585 1.00 67.06 628 LYS A N 1
ATOM 4785 C CA . LYS A 1 628 ? 52.800 6.749 -89.178 1.00 67.06 628 LYS A CA 1
ATOM 4786 C C . LYS A 1 628 ? 52.514 5.902 -90.428 1.00 67.06 628 LYS A C 1
ATOM 4788 O O . LYS A 1 628 ? 53.453 5.485 -91.094 1.00 67.06 628 LYS A O 1
ATOM 4793 N N . ALA A 1 629 ? 51.246 5.624 -90.734 1.00 66.25 629 ALA A N 1
ATOM 4794 C CA . ALA A 1 629 ? 50.859 4.760 -91.843 1.00 66.25 629 ALA A CA 1
ATOM 4795 C C . ALA A 1 629 ? 50.638 5.560 -93.138 1.00 66.25 629 ALA A C 1
ATOM 4797 O O . ALA A 1 629 ? 49.994 6.609 -93.129 1.00 66.25 629 ALA A O 1
ATOM 4798 N N . ASP A 1 630 ? 51.149 5.041 -94.258 1.00 63.41 630 ASP A N 1
ATOM 4799 C CA . ASP A 1 630 ? 50.901 5.597 -95.591 1.00 63.41 630 ASP A CA 1
ATOM 4800 C C . ASP A 1 630 ? 49.553 5.085 -96.119 1.00 63.41 630 ASP A C 1
ATOM 4802 O O . ASP A 1 630 ? 49.453 4.018 -96.731 1.00 63.41 630 ASP A O 1
ATOM 4806 N N . HIS A 1 631 ? 48.481 5.810 -95.802 1.00 67.56 631 HIS A N 1
ATOM 4807 C CA . HIS A 1 631 ? 47.137 5.492 -96.270 1.00 67.56 631 HIS A CA 1
ATOM 4808 C C . HIS A 1 631 ? 46.339 6.744 -96.631 1.00 67.56 631 HIS A C 1
ATOM 4810 O O . HIS A 1 631 ? 46.479 7.814 -96.043 1.00 67.56 631 HIS A O 1
ATOM 4816 N N . THR A 1 632 ? 45.430 6.595 -97.591 1.00 64.56 632 THR A N 1
ATOM 4817 C CA . THR A 1 632 ? 44.666 7.713 -98.161 1.00 64.56 632 THR A CA 1
ATOM 4818 C C . THR A 1 632 ? 43.515 8.216 -97.282 1.00 64.56 632 THR A C 1
ATOM 4820 O O . THR A 1 632 ? 42.908 9.228 -97.625 1.00 64.56 632 THR A O 1
ATOM 4823 N N . GLN A 1 633 ? 43.174 7.521 -96.191 1.00 68.31 633 GLN A N 1
ATOM 4824 C CA . GLN A 1 633 ? 42.098 7.899 -95.265 1.00 68.31 633 GLN A CA 1
ATOM 4825 C C . GLN A 1 633 ? 42.547 7.693 -93.819 1.00 68.31 633 GLN A C 1
ATOM 4827 O O . GLN A 1 633 ? 42.895 6.577 -93.450 1.00 68.31 633 GLN A O 1
ATOM 4832 N N . HIS A 1 634 ? 42.534 8.756 -93.013 1.00 72.69 634 HIS A N 1
ATOM 4833 C CA . HIS A 1 634 ? 42.808 8.665 -91.580 1.00 72.69 634 HIS A CA 1
ATOM 4834 C C . HIS A 1 634 ? 41.536 8.302 -90.800 1.00 72.69 634 HIS A C 1
ATOM 4836 O O . HIS A 1 634 ? 40.480 8.893 -91.030 1.00 72.69 634 HIS A O 1
ATOM 4842 N N . THR A 1 635 ? 41.650 7.367 -89.855 1.00 72.62 635 THR A N 1
ATOM 4843 C CA . THR A 1 635 ? 40.653 7.082 -88.810 1.00 72.62 635 THR A CA 1
ATOM 4844 C C . THR A 1 635 ? 41.078 7.728 -87.486 1.00 72.62 635 THR A C 1
ATOM 4846 O O . THR A 1 635 ? 42.197 8.221 -87.347 1.00 72.62 635 THR A O 1
ATOM 4849 N N . ASP A 1 636 ? 40.174 7.796 -86.509 1.00 72.06 636 ASP A N 1
ATOM 4850 C CA . ASP A 1 636 ? 40.450 8.453 -85.219 1.00 72.06 636 ASP A CA 1
ATOM 4851 C C . ASP A 1 636 ? 41.534 7.721 -84.421 1.00 72.06 636 ASP A C 1
ATOM 4853 O O . ASP A 1 636 ? 42.320 8.337 -83.706 1.00 72.06 636 ASP A O 1
ATOM 4857 N N . GLU A 1 637 ? 41.651 6.416 -84.644 1.00 70.00 637 GLU A N 1
ATOM 4858 C CA . GLU A 1 637 ? 42.697 5.547 -84.106 1.00 70.00 637 GLU A CA 1
ATOM 4859 C C . GLU A 1 637 ? 44.092 5.855 -84.676 1.00 70.00 637 GLU A C 1
ATOM 4861 O O . GLU A 1 637 ? 45.097 5.429 -84.113 1.00 70.00 637 GLU A O 1
ATOM 4866 N N . CYS A 1 638 ? 44.194 6.625 -85.767 1.00 74.19 638 CYS A N 1
ATOM 4867 C CA . CYS A 1 638 ? 45.484 7.028 -86.330 1.00 74.19 638 CYS A CA 1
ATOM 4868 C C . CYS A 1 638 ? 46.257 8.019 -85.445 1.00 74.19 638 CYS A C 1
ATOM 4870 O O . CYS A 1 638 ? 47.447 8.234 -85.688 1.00 74.19 638 CYS A O 1
ATOM 4872 N N . PHE A 1 639 ? 45.590 8.654 -84.478 1.00 80.50 639 PHE A N 1
ATOM 4873 C CA . PHE A 1 639 ? 46.131 9.746 -83.669 1.00 80.50 639 PHE A CA 1
ATOM 4874 C C . PHE A 1 639 ? 45.931 9.466 -82.174 1.00 80.50 639 PHE A C 1
ATOM 4876 O O . PHE A 1 639 ? 45.164 10.153 -81.495 1.00 80.50 639 PHE A O 1
ATOM 4883 N N . ASP A 1 640 ? 46.616 8.441 -81.664 1.00 83.62 640 ASP A N 1
ATOM 4884 C CA . ASP A 1 640 ? 46.685 8.140 -80.228 1.00 83.62 640 ASP A CA 1
ATOM 4885 C C . ASP A 1 640 ? 47.362 9.296 -79.453 1.00 83.62 640 ASP A C 1
ATOM 4887 O O . ASP A 1 640 ? 48.147 10.074 -80.008 1.00 83.62 640 ASP A O 1
ATOM 4891 N N . TYR A 1 641 ? 47.078 9.437 -78.154 1.00 88.69 641 TYR A N 1
ATOM 4892 C CA . TYR A 1 641 ? 47.721 10.460 -77.324 1.00 88.69 641 TYR A CA 1
ATOM 4893 C C . TYR A 1 641 ? 49.224 10.193 -77.183 1.00 88.69 641 TYR A C 1
ATOM 4895 O O . TYR A 1 641 ? 49.676 9.046 -77.105 1.00 88.69 641 TYR A O 1
ATOM 4903 N N . GLN A 1 642 ? 50.011 11.263 -77.091 1.00 90.69 642 GLN A N 1
ATOM 4904 C CA . GLN A 1 642 ? 51.424 11.169 -76.746 1.00 90.69 642 GLN A CA 1
ATOM 4905 C C . GLN A 1 642 ? 51.597 11.265 -75.228 1.00 90.69 642 GLN A C 1
ATOM 4907 O O . GLN A 1 642 ? 51.323 12.303 -74.617 1.00 90.69 642 GLN A O 1
ATOM 4912 N N . TYR A 1 643 ? 52.098 10.188 -74.630 1.00 91.06 643 TYR A N 1
ATOM 4913 C CA . TYR A 1 643 ? 52.426 10.137 -73.209 1.00 91.06 643 TYR A CA 1
ATOM 4914 C C . TYR A 1 643 ? 53.885 10.512 -72.947 1.00 91.06 643 TYR A C 1
ATOM 4916 O O . TYR A 1 643 ? 54.748 10.397 -73.822 1.00 91.06 643 TYR A O 1
ATOM 4924 N N . TYR A 1 644 ? 54.143 10.958 -71.722 1.00 88.88 644 TYR A N 1
ATOM 4925 C CA . TYR A 1 644 ? 55.436 11.414 -71.232 1.00 88.88 644 TYR A CA 1
ATOM 4926 C C . TYR A 1 644 ? 55.777 10.755 -69.901 1.00 88.88 644 TYR A C 1
ATOM 4928 O O . TYR A 1 644 ? 54.916 10.645 -69.027 1.00 88.88 644 TYR A O 1
ATOM 4936 N N . ASP A 1 645 ? 57.024 10.318 -69.739 1.00 87.31 645 ASP A N 1
ATOM 4937 C CA . ASP A 1 645 ? 57.522 9.855 -68.442 1.00 87.31 645 ASP A CA 1
ATOM 4938 C C . ASP A 1 645 ? 57.704 11.039 -67.474 1.00 87.31 645 ASP A C 1
ATOM 4940 O O . ASP A 1 645 ? 57.702 12.205 -67.874 1.00 87.31 645 ASP A O 1
ATOM 4944 N N . LYS A 1 646 ? 57.928 10.765 -66.187 1.00 81.62 646 LYS A N 1
ATOM 4945 C CA . LYS A 1 646 ? 58.182 11.799 -65.165 1.00 81.62 646 LYS A CA 1
ATOM 4946 C C . LYS A 1 646 ? 59.358 12.750 -65.454 1.00 81.62 646 LYS A C 1
ATOM 4948 O O . LYS A 1 646 ? 59.456 13.798 -64.821 1.00 81.62 646 LYS A O 1
ATOM 4953 N N . ASN A 1 647 ? 60.269 12.387 -66.358 1.00 84.25 647 ASN A N 1
ATOM 4954 C CA . ASN A 1 647 ? 61.419 13.207 -66.744 1.00 84.25 647 ASN A CA 1
ATOM 4955 C C . ASN A 1 647 ? 61.126 14.067 -67.989 1.00 84.25 647 ASN A C 1
ATOM 4957 O O . ASN A 1 647 ? 61.991 14.831 -68.413 1.00 84.25 647 ASN A O 1
ATOM 4961 N N . GLY A 1 648 ? 59.926 13.954 -68.569 1.00 82.06 648 GLY A N 1
ATOM 4962 C CA . GLY A 1 648 ? 59.505 14.673 -69.769 1.00 82.06 648 GLY A CA 1
ATOM 4963 C C . GLY A 1 648 ? 59.919 14.006 -71.084 1.00 82.06 648 GLY A C 1
ATOM 4964 O O . GLY A 1 648 ? 59.806 14.642 -72.134 1.00 82.06 648 GLY A O 1
ATOM 4965 N N . ASN A 1 649 ? 60.379 12.751 -71.060 1.00 87.50 649 ASN A N 1
ATOM 4966 C CA . ASN A 1 649 ? 60.681 11.988 -72.273 1.00 87.50 649 ASN A CA 1
ATOM 4967 C C . ASN A 1 649 ? 59.397 11.421 -72.880 1.00 87.50 649 ASN A C 1
ATOM 4969 O O . ASN A 1 649 ? 58.504 10.997 -72.147 1.00 87.50 649 ASN A O 1
ATOM 4973 N N . LYS A 1 650 ? 59.317 11.377 -74.215 1.00 87.19 650 LYS A N 1
ATOM 4974 C CA . LYS A 1 650 ? 58.194 10.749 -74.920 1.00 87.19 650 LYS A CA 1
ATOM 4975 C C . LYS A 1 650 ? 58.162 9.250 -74.624 1.00 87.19 650 LYS A C 1
ATOM 4977 O O . LYS A 1 650 ? 59.190 8.580 -74.665 1.00 87.19 650 LYS A O 1
ATOM 4982 N N . ALA A 1 651 ? 56.979 8.735 -74.311 1.00 85.62 651 ALA A N 1
ATOM 4983 C CA . ALA A 1 651 ? 56.724 7.308 -74.356 1.00 85.62 651 ALA A CA 1
ATOM 4984 C C . ALA A 1 651 ? 56.734 6.868 -75.827 1.00 85.62 651 ALA A C 1
ATOM 4986 O O . ALA A 1 651 ? 56.012 7.445 -76.642 1.00 85.62 651 ALA A O 1
ATOM 4987 N N . ASP A 1 652 ? 57.521 5.841 -76.142 1.00 77.44 652 ASP A N 1
ATOM 4988 C CA . ASP A 1 652 ? 57.663 5.287 -77.492 1.00 77.44 652 ASP A CA 1
ATOM 4989 C C . ASP A 1 652 ? 57.309 3.786 -77.511 1.00 77.44 652 ASP A C 1
ATOM 4991 O O . ASP A 1 652 ? 57.194 3.141 -76.457 1.00 77.44 652 ASP A O 1
ATOM 4995 N N . GLY A 1 653 ? 57.098 3.233 -78.711 1.00 79.31 653 GLY A N 1
ATOM 4996 C CA . GLY A 1 653 ? 56.749 1.830 -78.942 1.00 79.31 653 GLY A CA 1
ATOM 4997 C C . GLY A 1 653 ? 55.607 1.305 -78.062 1.00 79.31 653 GLY A C 1
ATOM 4998 O O . GLY A 1 653 ? 54.535 1.906 -77.946 1.00 79.31 653 GLY A O 1
ATOM 4999 N N . ILE A 1 654 ? 55.858 0.164 -77.410 1.00 81.19 654 ILE A N 1
ATOM 5000 C CA . ILE A 1 654 ? 54.887 -0.536 -76.553 1.00 81.19 654 ILE A CA 1
ATOM 5001 C C . ILE A 1 654 ? 54.423 0.343 -75.384 1.00 81.19 654 ILE A C 1
ATOM 5003 O O . ILE A 1 654 ? 53.250 0.294 -75.022 1.00 81.19 654 ILE A O 1
ATOM 5007 N N . ASN A 1 655 ? 55.300 1.172 -74.807 1.00 83.38 655 ASN A N 1
ATOM 5008 C CA . ASN A 1 655 ? 54.943 1.979 -73.638 1.00 83.38 655 ASN A CA 1
ATOM 5009 C C . ASN A 1 655 ? 53.870 3.021 -73.974 1.00 83.38 655 ASN A C 1
ATOM 5011 O O . ASN A 1 655 ? 52.972 3.230 -73.161 1.00 83.38 655 ASN A O 1
ATOM 5015 N N . ASN A 1 656 ? 53.908 3.636 -75.164 1.00 84.25 656 ASN A N 1
ATOM 5016 C CA . ASN A 1 656 ? 52.854 4.571 -75.570 1.00 84.25 656 ASN A CA 1
ATOM 5017 C C . ASN A 1 656 ? 51.549 3.855 -75.935 1.00 84.25 656 ASN A C 1
ATOM 5019 O O . ASN A 1 656 ? 50.478 4.33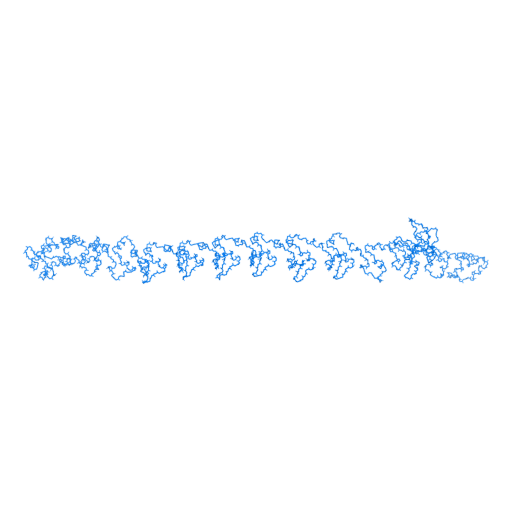9 -75.577 1.00 84.25 656 ASN A O 1
ATOM 5023 N N . ILE A 1 657 ? 51.633 2.692 -76.593 1.00 81.94 657 ILE A N 1
ATOM 5024 C CA . ILE A 1 657 ? 50.455 1.871 -76.923 1.00 81.94 657 ILE A CA 1
ATOM 5025 C C . ILE A 1 657 ? 49.732 1.445 -75.649 1.00 81.94 657 ILE A C 1
ATOM 5027 O O . ILE A 1 657 ? 48.540 1.701 -75.505 1.00 81.94 657 ILE A O 1
ATOM 5031 N N . VAL A 1 658 ? 50.459 0.848 -74.700 1.00 83.06 658 VAL A N 1
ATOM 5032 C CA . VAL A 1 658 ? 49.896 0.421 -73.415 1.00 83.06 658 VAL A CA 1
ATOM 5033 C C . VAL A 1 658 ? 49.342 1.625 -72.660 1.00 83.06 658 VAL A C 1
ATOM 5035 O O . VAL A 1 658 ? 48.261 1.528 -72.094 1.00 83.06 658 VAL A O 1
ATOM 5038 N N . SER A 1 659 ? 50.020 2.776 -72.702 1.00 87.69 659 SER A N 1
ATOM 5039 C CA . SER A 1 659 ? 49.555 3.984 -72.014 1.00 87.69 659 SER A CA 1
ATOM 5040 C C . SER A 1 659 ? 48.228 4.531 -72.545 1.00 87.69 659 SER A C 1
ATOM 5042 O O . SER A 1 659 ? 47.487 5.123 -71.766 1.00 87.69 659 SER A O 1
ATOM 5044 N N . ASN A 1 660 ? 47.909 4.308 -73.824 1.00 83.88 660 ASN A N 1
ATOM 5045 C CA . ASN A 1 660 ? 46.658 4.735 -74.461 1.00 83.88 660 ASN A CA 1
ATOM 5046 C C . ASN A 1 660 ? 45.477 3.782 -74.229 1.00 83.88 660 ASN A C 1
ATOM 5048 O O . ASN A 1 660 ? 44.360 4.093 -74.640 1.00 83.88 660 ASN A O 1
ATOM 5052 N N . LEU A 1 661 ? 45.683 2.643 -73.565 1.00 82.69 661 LEU A N 1
ATOM 5053 C CA . LEU A 1 661 ? 44.579 1.759 -73.204 1.00 82.69 661 LEU A CA 1
ATOM 5054 C C . LEU A 1 661 ? 43.754 2.381 -72.073 1.00 82.69 661 LEU A C 1
ATOM 5056 O O . LEU A 1 661 ? 44.307 2.781 -71.045 1.00 82.69 661 LEU A O 1
ATOM 5060 N N . SER A 1 662 ? 42.433 2.443 -72.241 1.00 80.25 662 SER A N 1
ATOM 5061 C CA . SER A 1 662 ? 41.529 2.827 -71.154 1.00 80.25 662 SER A CA 1
ATOM 5062 C C . SER A 1 662 ? 41.393 1.676 -70.161 1.00 80.25 662 SER A C 1
ATOM 5064 O O . SER A 1 662 ? 41.289 0.516 -70.554 1.00 80.25 662 SER A O 1
ATOM 5066 N N . VAL A 1 663 ? 41.329 1.992 -68.867 1.00 79.50 663 VAL A N 1
ATOM 5067 C CA . VAL A 1 663 ? 41.047 1.010 -67.808 1.00 79.50 663 VAL A CA 1
ATOM 5068 C C . VAL A 1 663 ? 39.679 0.345 -68.012 1.00 79.50 663 VAL A C 1
ATOM 5070 O O . VAL A 1 663 ? 39.523 -0.832 -67.695 1.00 79.50 663 VAL A O 1
ATOM 5073 N N . SER A 1 664 ? 38.711 1.065 -68.590 1.00 76.88 664 SER A N 1
ATOM 5074 C CA . SER A 1 664 ? 37.365 0.547 -68.875 1.00 76.88 664 SER A CA 1
ATOM 5075 C C . SER A 1 664 ? 37.300 -0.405 -70.076 1.00 76.88 664 SER A C 1
ATOM 5077 O O . SER A 1 664 ? 36.339 -1.164 -70.200 1.00 76.88 664 SER A O 1
ATOM 5079 N N . ASN A 1 665 ? 38.309 -0.389 -70.954 1.00 71.12 665 ASN A N 1
ATOM 5080 C CA . ASN A 1 665 ? 38.316 -1.160 -72.194 1.00 71.12 665 ASN A CA 1
ATOM 5081 C C . ASN A 1 665 ? 39.708 -1.747 -72.482 1.00 71.12 665 ASN A C 1
ATOM 5083 O O . ASN A 1 665 ? 40.479 -1.221 -73.285 1.00 71.12 665 ASN A O 1
ATOM 5087 N N . LEU A 1 666 ? 40.024 -2.846 -71.793 1.00 72.31 666 LEU A N 1
ATOM 5088 C CA . LEU A 1 666 ? 41.250 -3.623 -71.979 1.00 72.31 666 LEU A CA 1
ATOM 5089 C C . LEU A 1 666 ? 40.975 -4.847 -72.858 1.00 72.31 666 LEU A C 1
ATOM 5091 O O . LEU A 1 666 ? 40.933 -5.975 -72.363 1.00 72.31 666 LEU A O 1
ATOM 5095 N N . ASP A 1 667 ? 40.779 -4.641 -74.160 1.00 67.88 667 ASP A N 1
ATOM 5096 C CA . ASP A 1 667 ? 40.725 -5.762 -75.097 1.00 67.88 667 ASP A CA 1
ATOM 5097 C C . ASP A 1 667 ? 42.148 -6.235 -75.449 1.00 67.88 667 ASP A C 1
ATOM 5099 O O . ASP A 1 667 ? 42.994 -5.489 -75.946 1.00 67.88 667 ASP A O 1
ATOM 5103 N N . SER A 1 668 ? 42.433 -7.509 -75.165 1.00 64.19 668 SER A N 1
ATOM 5104 C CA . SER A 1 668 ? 43.717 -8.139 -75.497 1.00 64.19 668 SER A CA 1
ATOM 5105 C C . SER A 1 668 ? 43.967 -8.260 -77.006 1.00 64.19 668 SER A C 1
ATOM 5107 O O . SER A 1 668 ? 45.126 -8.361 -77.422 1.00 64.19 668 SER A O 1
ATOM 5109 N N . SER A 1 669 ? 42.904 -8.264 -77.818 1.00 67.75 669 SER A N 1
ATOM 5110 C CA . SER A 1 669 ? 43.006 -8.346 -79.277 1.00 67.75 669 SER A CA 1
ATOM 5111 C C . SER A 1 669 ? 43.557 -7.046 -79.867 1.00 67.75 669 SER A C 1
ATOM 5113 O O . SER A 1 669 ? 44.575 -7.096 -80.556 1.00 67.75 669 SER A O 1
ATOM 5115 N N . ASP A 1 670 ? 43.029 -5.893 -79.449 1.00 65.38 670 ASP A N 1
ATOM 5116 C CA . ASP A 1 670 ? 43.505 -4.566 -79.868 1.00 65.38 670 ASP A CA 1
ATOM 5117 C C . ASP A 1 670 ? 44.980 -4.331 -79.520 1.00 65.38 670 ASP A C 1
ATOM 5119 O O . ASP A 1 670 ? 45.752 -3.805 -80.325 1.00 65.38 670 ASP A O 1
ATOM 5123 N N . LEU A 1 671 ? 45.411 -4.753 -78.325 1.00 74.81 671 LEU A N 1
ATOM 5124 C CA . LEU A 1 671 ? 46.814 -4.640 -77.922 1.00 74.81 671 LEU A CA 1
ATOM 5125 C C . LEU A 1 671 ? 47.724 -5.511 -78.796 1.00 74.81 671 LEU A C 1
ATOM 5127 O O . LEU A 1 671 ? 48.805 -5.073 -79.193 1.00 74.81 671 LEU A O 1
ATOM 5131 N N . THR A 1 672 ? 47.293 -6.739 -79.091 1.00 78.00 672 THR A N 1
ATOM 5132 C CA . THR A 1 672 ? 48.063 -7.662 -79.932 1.00 78.00 672 THR A CA 1
ATOM 5133 C C . THR A 1 672 ? 48.209 -7.091 -81.337 1.00 78.00 672 THR A C 1
ATOM 5135 O O . THR A 1 672 ? 49.325 -7.026 -81.851 1.00 78.00 672 THR A O 1
ATOM 5138 N N . ASP A 1 673 ? 47.122 -6.599 -81.924 1.00 76.50 673 ASP A N 1
ATOM 5139 C CA . ASP A 1 673 ? 47.125 -6.040 -83.275 1.00 76.50 673 ASP A CA 1
ATOM 5140 C C . ASP A 1 673 ? 47.972 -4.762 -83.359 1.00 76.50 673 ASP A C 1
ATOM 5142 O O . ASP A 1 673 ? 48.800 -4.625 -84.267 1.00 76.50 673 ASP A O 1
ATOM 5146 N N . LYS A 1 674 ? 47.864 -3.862 -82.371 1.00 75.69 674 LYS A N 1
ATOM 5147 C CA . LYS A 1 674 ? 48.698 -2.649 -82.299 1.00 75.69 674 LYS A CA 1
ATOM 5148 C C . LYS A 1 674 ? 50.188 -2.974 -82.157 1.00 75.69 674 LYS A C 1
ATOM 5150 O O . LYS A 1 674 ? 51.003 -2.358 -82.841 1.00 75.69 674 LYS A O 1
ATOM 5155 N N . ILE A 1 675 ? 50.563 -3.953 -81.327 1.00 78.62 675 ILE A N 1
ATOM 5156 C CA . ILE A 1 675 ? 51.968 -4.380 -81.183 1.00 78.62 675 ILE A CA 1
ATOM 5157 C C . ILE A 1 675 ? 52.476 -5.044 -82.467 1.00 78.62 675 ILE A C 1
ATOM 5159 O O . ILE A 1 675 ? 53.590 -4.755 -82.902 1.00 78.62 675 ILE A O 1
ATOM 5163 N N . MET A 1 676 ? 51.683 -5.917 -83.091 1.00 79.81 676 MET A N 1
ATOM 5164 C CA . MET A 1 676 ? 52.084 -6.624 -84.313 1.00 79.81 676 MET A CA 1
ATOM 5165 C C . MET A 1 676 ? 52.256 -5.677 -85.509 1.00 79.81 676 MET A C 1
ATOM 5167 O O . MET A 1 676 ? 53.018 -5.981 -86.426 1.00 79.81 676 MET A O 1
ATOM 5171 N N . ASN A 1 677 ? 51.606 -4.515 -85.496 1.00 77.06 677 ASN A N 1
ATOM 5172 C CA . ASN A 1 677 ? 51.753 -3.497 -86.534 1.00 77.06 677 ASN A CA 1
ATOM 5173 C C . ASN A 1 677 ? 52.903 -2.504 -86.293 1.00 77.06 677 ASN A C 1
ATOM 5175 O O . ASN A 1 677 ? 53.173 -1.685 -87.170 1.00 77.06 677 ASN A O 1
ATOM 5179 N N . LEU A 1 678 ? 53.616 -2.579 -85.163 1.00 76.81 678 LEU A N 1
ATOM 5180 C CA . LEU A 1 678 ? 54.797 -1.745 -84.936 1.00 76.81 678 LEU A CA 1
ATOM 5181 C C . LEU A 1 678 ? 55.926 -2.085 -85.929 1.00 76.81 678 LEU A C 1
ATOM 5183 O O . LEU A 1 678 ? 56.184 -3.274 -86.167 1.00 76.81 678 LEU A O 1
ATOM 5187 N N . PRO A 1 679 ? 56.636 -1.075 -86.469 1.00 76.81 679 PRO A N 1
ATOM 5188 C CA . PRO A 1 679 ? 57.802 -1.298 -87.313 1.00 76.81 679 PRO A CA 1
ATOM 5189 C C . PRO A 1 679 ? 58.979 -1.858 -86.503 1.00 76.81 679 PRO A C 1
ATOM 5191 O O . PRO A 1 679 ? 59.131 -1.582 -85.311 1.00 76.81 679 PRO A O 1
ATOM 5194 N N . LEU A 1 680 ? 59.848 -2.633 -87.155 1.00 74.75 680 LEU A N 1
ATOM 5195 C CA . LEU A 1 680 ? 61.036 -3.237 -86.533 1.00 74.75 680 LEU A CA 1
ATOM 5196 C C . LEU A 1 680 ? 61.981 -2.200 -85.914 1.00 74.75 680 LEU A C 1
ATOM 5198 O O . LEU A 1 680 ? 62.666 -2.508 -84.935 1.00 74.75 680 LEU A O 1
ATOM 5202 N N . SER A 1 681 ? 62.005 -0.980 -86.453 1.00 73.94 681 SER A N 1
ATOM 5203 C CA . SER A 1 681 ? 62.734 0.166 -85.898 1.00 73.94 681 SER A CA 1
ATOM 5204 C C . SER A 1 681 ? 62.350 0.493 -84.451 1.00 73.94 681 SER A C 1
ATOM 5206 O O . SER A 1 681 ? 63.195 0.958 -83.690 1.00 73.94 681 SER A O 1
ATOM 5208 N N . GLU A 1 682 ? 61.122 0.187 -84.027 1.00 75.31 682 GLU A N 1
ATOM 5209 C CA . GLU A 1 682 ? 60.653 0.416 -82.651 1.00 75.31 682 GLU A CA 1
ATOM 5210 C C . GLU A 1 682 ? 61.135 -0.675 -81.678 1.00 75.31 682 GLU A C 1
ATOM 5212 O O . GLU A 1 682 ? 61.121 -0.474 -80.464 1.00 75.31 682 GLU A O 1
ATOM 5217 N N . PHE A 1 683 ? 61.600 -1.823 -82.185 1.00 72.25 683 PHE A N 1
ATOM 5218 C CA . PHE A 1 683 ? 62.125 -2.924 -81.368 1.00 72.25 683 PHE A CA 1
ATOM 5219 C C . PHE A 1 683 ? 63.658 -2.950 -81.302 1.00 72.25 683 PHE A C 1
ATOM 5221 O O . PHE A 1 683 ? 64.221 -3.430 -80.315 1.00 72.25 683 PHE A O 1
ATOM 5228 N N . TYR A 1 684 ? 64.349 -2.434 -82.325 1.00 68.62 684 TYR A N 1
ATOM 5229 C CA . TYR A 1 684 ? 65.809 -2.493 -82.435 1.00 68.62 684 TYR A CA 1
ATOM 5230 C C . TYR A 1 684 ? 66.425 -1.100 -82.614 1.00 68.62 684 TYR A C 1
ATOM 5232 O O . TYR A 1 684 ? 66.207 -0.435 -83.618 1.00 68.62 684 TYR A O 1
ATOM 5240 N N . GLN A 1 685 ? 67.268 -0.683 -81.665 1.00 61.38 685 GLN A N 1
ATOM 5241 C CA . GLN A 1 685 ? 67.895 0.650 -81.655 1.00 61.38 685 GLN A CA 1
ATOM 5242 C C . GLN A 1 685 ? 69.237 0.737 -82.418 1.00 61.38 685 GLN A C 1
ATOM 5244 O O . GLN A 1 685 ? 69.880 1.786 -82.407 1.00 61.38 685 GLN A O 1
ATOM 5249 N N . SER A 1 686 ? 69.715 -0.344 -83.049 1.00 60.06 686 SER A N 1
ATOM 5250 C CA . SER A 1 686 ? 71.039 -0.393 -83.693 1.00 60.06 686 SER A CA 1
ATOM 5251 C C . SER A 1 686 ? 71.030 -1.070 -85.067 1.00 60.06 686 SER A C 1
ATOM 5253 O O . SER A 1 686 ? 70.080 -1.761 -85.431 1.00 60.06 686 SER A O 1
ATOM 5255 N N . GLN A 1 687 ? 72.109 -0.836 -85.834 1.00 58.53 687 GLN A N 1
ATOM 5256 C CA . GLN A 1 687 ? 72.334 -1.380 -87.177 1.00 58.53 687 GLN A CA 1
ATOM 5257 C C . GLN A 1 687 ? 72.052 -2.887 -87.217 1.00 58.53 687 GLN A C 1
ATOM 5259 O O . GLN A 1 687 ? 72.722 -3.680 -86.550 1.00 58.53 687 GLN A O 1
ATOM 5264 N N . GLN A 1 688 ? 71.046 -3.261 -88.003 1.00 67.00 688 GLN A N 1
ATOM 5265 C CA . GLN A 1 688 ? 70.635 -4.646 -88.184 1.00 67.00 688 GLN A CA 1
ATOM 5266 C C . GLN A 1 688 ? 71.754 -5.429 -88.892 1.00 67.00 688 GLN A C 1
ATOM 5268 O O . GLN A 1 688 ? 72.424 -4.901 -89.779 1.00 67.00 688 GLN A O 1
ATOM 5273 N N . SER A 1 689 ? 71.986 -6.678 -88.479 1.00 68.19 689 SER A N 1
ATOM 5274 C CA . SER A 1 689 ? 72.986 -7.576 -89.074 1.00 68.19 689 SER A CA 1
ATOM 5275 C C . SER A 1 689 ? 72.369 -8.931 -89.427 1.00 68.19 689 SER A C 1
ATOM 5277 O O . SER A 1 689 ? 71.308 -9.297 -88.911 1.00 68.19 689 SER A O 1
ATOM 5279 N N . GLY A 1 690 ? 73.015 -9.679 -90.325 1.00 75.38 690 GLY A N 1
ATOM 5280 C CA . GLY A 1 690 ? 72.486 -10.947 -90.826 1.00 75.38 690 GLY A CA 1
ATOM 5281 C C . GLY A 1 690 ? 71.232 -10.746 -91.679 1.00 75.38 690 GLY A C 1
ATOM 5282 O O . GLY A 1 690 ? 71.124 -9.773 -92.408 1.00 75.38 690 GLY A O 1
ATOM 5283 N N . VAL A 1 691 ? 70.260 -11.656 -91.591 1.00 74.94 691 VAL A N 1
ATOM 5284 C CA . VAL A 1 691 ? 69.075 -11.629 -92.471 1.00 74.94 691 VAL A CA 1
ATOM 5285 C C . VAL A 1 691 ? 68.226 -10.362 -92.292 1.00 74.94 691 VAL A C 1
ATOM 5287 O O . VAL A 1 691 ? 67.633 -9.882 -93.253 1.00 74.94 691 VAL A O 1
ATOM 5290 N N . LEU A 1 692 ? 68.200 -9.786 -91.086 1.00 77.88 692 LEU A N 1
ATOM 5291 C CA . LEU A 1 692 ? 67.414 -8.582 -90.811 1.00 77.88 692 LEU A CA 1
ATOM 5292 C C . LEU A 1 692 ? 67.941 -7.352 -91.566 1.00 77.88 692 LEU A C 1
ATOM 5294 O O . LEU A 1 692 ? 67.135 -6.519 -91.947 1.00 77.88 692 LEU A O 1
ATOM 5298 N N . SER A 1 693 ? 69.244 -7.265 -91.881 1.00 77.00 693 SER A N 1
ATOM 5299 C CA . SER A 1 693 ? 69.789 -6.128 -92.649 1.00 77.00 693 SER A CA 1
ATOM 5300 C C . SER A 1 693 ? 69.266 -6.041 -94.087 1.00 77.00 693 SER A C 1
ATOM 5302 O O . SER A 1 693 ? 69.459 -5.018 -94.741 1.00 77.00 693 SER A O 1
ATOM 5304 N N . LEU A 1 694 ? 68.624 -7.103 -94.586 1.00 76.81 694 LEU A N 1
ATOM 5305 C CA . LEU A 1 694 ? 68.002 -7.139 -95.908 1.00 76.81 694 LEU A CA 1
ATOM 5306 C C . LEU A 1 694 ? 66.567 -6.592 -95.920 1.00 76.81 694 LEU A C 1
ATOM 5308 O O . LEU A 1 694 ? 65.963 -6.520 -96.988 1.00 76.81 694 LEU A O 1
ATOM 5312 N N . ILE A 1 695 ? 66.007 -6.258 -94.757 1.00 79.88 695 ILE A N 1
ATOM 5313 C CA . ILE A 1 695 ? 64.613 -5.840 -94.595 1.00 79.88 695 ILE A CA 1
ATOM 5314 C C . ILE A 1 695 ? 64.556 -4.348 -94.279 1.00 79.88 695 ILE A C 1
ATOM 5316 O O . ILE A 1 695 ? 65.419 -3.812 -93.587 1.00 79.88 695 ILE A O 1
ATOM 5320 N N . ASP A 1 696 ? 63.514 -3.678 -94.773 1.00 78.00 696 ASP A N 1
ATOM 5321 C CA . ASP A 1 696 ? 63.237 -2.289 -94.420 1.00 78.00 696 ASP A CA 1
ATOM 5322 C C . ASP A 1 696 ? 62.939 -2.167 -92.916 1.00 78.00 696 ASP A C 1
ATOM 5324 O O . ASP A 1 696 ? 62.112 -2.906 -92.372 1.00 78.00 696 ASP A O 1
ATOM 5328 N N . THR A 1 697 ? 63.584 -1.216 -92.241 1.00 73.50 697 THR A N 1
ATOM 5329 C CA . THR A 1 697 ? 63.361 -0.928 -90.820 1.00 73.50 697 THR A CA 1
ATOM 5330 C C . THR A 1 697 ? 61.917 -0.532 -90.506 1.00 73.50 697 THR A C 1
ATOM 5332 O O . THR A 1 697 ? 61.490 -0.708 -89.363 1.00 73.50 697 THR A O 1
ATOM 5335 N N . ASP A 1 698 ? 61.159 -0.074 -91.504 1.00 76.12 698 ASP A N 1
ATOM 5336 C CA . ASP A 1 698 ? 59.735 0.261 -91.387 1.00 76.12 698 ASP A CA 1
ATOM 5337 C C . ASP A 1 698 ? 58.802 -0.953 -91.575 1.00 76.12 698 ASP A C 1
ATOM 5339 O O . ASP A 1 698 ? 57.582 -0.839 -91.443 1.00 76.12 698 ASP A O 1
ATOM 5343 N N . THR A 1 699 ? 59.348 -2.148 -91.829 1.00 79.44 699 THR A N 1
ATOM 5344 C CA . THR A 1 699 ? 58.563 -3.391 -91.906 1.00 79.44 699 THR A CA 1
ATOM 5345 C C . THR A 1 699 ? 57.911 -3.692 -90.557 1.00 79.44 699 THR A C 1
ATOM 5347 O O . THR A 1 699 ? 58.594 -3.730 -89.535 1.00 79.44 699 THR A O 1
ATOM 5350 N N . SER A 1 700 ? 56.600 -3.949 -90.542 1.00 81.25 700 SER A N 1
ATOM 5351 C CA . SER A 1 700 ? 55.875 -4.325 -89.323 1.00 81.25 700 SER A CA 1
ATOM 5352 C C . SER A 1 700 ? 56.208 -5.742 -88.851 1.00 81.25 700 SER A C 1
ATOM 5354 O O . SER A 1 700 ? 56.534 -6.626 -89.650 1.00 81.25 700 SER A O 1
ATOM 5356 N N . LEU A 1 701 ? 56.051 -6.006 -87.552 1.00 79.19 701 LEU A N 1
ATOM 5357 C CA . LEU A 1 701 ? 56.257 -7.343 -86.984 1.00 79.19 701 LEU A CA 1
ATOM 5358 C C . LEU A 1 701 ? 55.326 -8.407 -87.610 1.00 79.19 701 LEU A C 1
ATOM 5360 O O . LEU A 1 701 ? 55.738 -9.549 -87.811 1.00 79.19 701 LEU A O 1
ATOM 5364 N N . SER A 1 702 ? 54.101 -8.026 -87.983 1.00 82.94 702 SER A N 1
ATOM 5365 C CA . SER A 1 702 ? 53.124 -8.860 -88.699 1.00 82.94 702 SER A CA 1
ATOM 5366 C C . SER A 1 702 ? 53.594 -9.281 -90.090 1.00 82.94 702 SER A C 1
ATOM 5368 O O . SER A 1 702 ? 53.365 -10.419 -90.502 1.00 82.94 702 SER A O 1
ATOM 5370 N N . ASN A 1 703 ? 54.297 -8.394 -90.793 1.00 83.62 703 ASN A N 1
ATOM 5371 C CA . ASN A 1 703 ? 54.802 -8.643 -92.140 1.00 83.62 703 ASN A CA 1
ATOM 5372 C C . ASN A 1 703 ? 56.232 -9.195 -92.148 1.00 83.62 703 ASN A C 1
ATOM 5374 O O . ASN A 1 703 ? 56.700 -9.643 -93.196 1.00 83.62 703 ASN A O 1
ATOM 5378 N N . LEU A 1 704 ? 56.908 -9.231 -90.994 1.00 83.19 704 LEU A N 1
ATOM 5379 C CA . LEU A 1 704 ? 58.281 -9.712 -90.863 1.00 83.19 704 LEU A CA 1
ATOM 5380 C C . LEU A 1 704 ? 58.497 -11.109 -91.484 1.00 83.19 704 LEU A C 1
ATOM 5382 O O . LEU A 1 704 ? 59.466 -11.255 -92.227 1.00 83.19 704 LEU A O 1
ATOM 5386 N N . PRO A 1 705 ? 57.643 -12.136 -91.269 1.00 82.81 705 PRO A N 1
ATOM 5387 C CA . PRO A 1 705 ? 57.866 -13.453 -91.875 1.00 82.81 705 PRO A CA 1
ATOM 5388 C C . PRO A 1 705 ? 57.842 -13.428 -93.411 1.00 82.81 705 PRO A C 1
ATOM 5390 O O . PRO A 1 705 ? 58.650 -14.098 -94.061 1.00 82.81 705 PRO A O 1
ATOM 5393 N N . ALA A 1 706 ? 56.931 -12.644 -93.997 1.00 84.00 706 ALA A N 1
ATOM 5394 C CA . ALA A 1 706 ? 56.821 -12.493 -95.444 1.00 84.00 706 ALA A CA 1
ATOM 5395 C C . ALA A 1 706 ? 58.006 -11.693 -96.003 1.00 84.00 706 ALA A C 1
ATOM 5397 O O . ALA A 1 706 ? 58.630 -12.131 -96.967 1.00 84.00 706 ALA A O 1
ATOM 5398 N N . ALA A 1 707 ? 58.370 -10.588 -95.347 1.00 83.19 707 ALA A N 1
ATOM 5399 C CA . ALA A 1 707 ? 59.504 -9.752 -95.726 1.00 83.19 707 ALA A CA 1
ATOM 5400 C C . ALA A 1 707 ? 60.841 -10.506 -95.638 1.00 83.19 707 ALA A C 1
ATOM 5402 O O . ALA A 1 707 ? 61.644 -10.414 -96.558 1.00 83.19 707 ALA A O 1
ATOM 5403 N N . LEU A 1 708 ? 61.056 -11.321 -94.596 1.00 82.50 708 LEU A N 1
ATOM 5404 C CA . LEU A 1 708 ? 62.217 -12.219 -94.480 1.00 82.50 708 LEU A CA 1
ATOM 5405 C C . LEU A 1 708 ? 62.298 -13.198 -95.651 1.00 82.50 708 LEU A C 1
ATOM 5407 O O . LEU A 1 708 ? 63.370 -13.403 -96.221 1.00 82.50 708 LEU A O 1
ATOM 5411 N N . THR A 1 709 ? 61.167 -13.809 -96.002 1.00 82.88 709 THR A N 1
ATOM 5412 C CA . THR A 1 709 ? 61.108 -14.796 -97.084 1.00 82.88 709 THR A CA 1
ATOM 5413 C C . THR A 1 709 ? 61.421 -14.150 -98.430 1.00 82.88 709 THR A C 1
ATOM 5415 O O . THR A 1 709 ? 62.225 -14.689 -99.192 1.00 82.88 709 THR A O 1
ATOM 5418 N N . ASP A 1 710 ? 60.820 -12.993 -98.711 1.00 83.19 710 ASP A N 1
ATOM 5419 C CA . ASP A 1 710 ? 61.024 -12.262 -99.961 1.00 83.19 710 ASP A CA 1
ATOM 5420 C C . ASP A 1 710 ? 62.457 -11.723 -100.074 1.00 83.19 710 ASP A C 1
ATOM 5422 O O . ASP A 1 710 ? 63.138 -11.974 -101.071 1.00 83.19 710 ASP A O 1
ATOM 5426 N N . ALA A 1 711 ? 62.961 -11.091 -99.008 1.00 82.56 711 ALA A N 1
ATOM 5427 C CA . ALA A 1 711 ? 64.302 -10.521 -98.963 1.00 82.56 711 ALA A CA 1
ATOM 5428 C C . ALA A 1 711 ? 65.386 -11.580 -99.204 1.00 82.56 711 ALA A C 1
ATOM 5430 O O . ALA A 1 711 ? 66.287 -11.359 -100.008 1.00 82.56 711 ALA A O 1
ATOM 5431 N N . VAL A 1 712 ? 65.296 -12.759 -98.574 1.00 81.62 712 VAL A N 1
ATOM 5432 C CA . VAL A 1 712 ? 66.279 -13.839 -98.787 1.00 81.62 712 VAL A CA 1
ATOM 5433 C C . VAL A 1 712 ? 66.144 -14.473 -100.170 1.00 81.62 712 VAL A C 1
ATOM 5435 O O . VAL A 1 712 ? 67.156 -14.770 -100.802 1.00 81.62 712 VAL A O 1
ATOM 5438 N N . SER A 1 713 ? 64.916 -14.693 -100.647 1.00 81.44 713 SER A N 1
ATOM 5439 C CA . SER A 1 713 ? 64.680 -15.388 -101.921 1.00 81.44 713 SER A CA 1
ATOM 5440 C C . SER A 1 713 ? 65.125 -14.561 -103.126 1.00 81.44 713 SER A C 1
ATOM 5442 O O . SER A 1 713 ? 65.607 -15.125 -104.109 1.00 81.44 713 SER A O 1
ATOM 5444 N N . ASN A 1 714 ? 64.986 -13.236 -103.042 1.00 82.25 714 ASN A N 1
ATOM 5445 C CA . ASN A 1 714 ? 65.306 -12.315 -104.132 1.00 82.25 714 ASN A CA 1
ATOM 5446 C C . ASN A 1 714 ? 66.681 -11.649 -103.991 1.00 82.25 714 ASN A C 1
ATOM 5448 O O . ASN A 1 714 ? 67.169 -11.078 -104.967 1.00 82.25 714 ASN A O 1
ATOM 5452 N N . ALA A 1 715 ? 67.323 -11.710 -102.819 1.00 83.19 715 ALA A N 1
ATOM 5453 C CA . ALA A 1 715 ? 68.663 -11.163 -102.649 1.00 83.19 715 ALA A CA 1
ATOM 5454 C C . ALA A 1 715 ? 69.675 -11.867 -103.561 1.00 83.19 715 ALA A C 1
ATOM 5456 O O . ALA A 1 715 ? 69.674 -13.090 -103.732 1.00 83.19 715 ALA A O 1
ATOM 5457 N N . ALA A 1 716 ? 70.580 -11.070 -104.125 1.00 85.00 716 ALA A N 1
ATOM 5458 C CA . ALA A 1 716 ? 71.685 -11.582 -104.912 1.00 85.00 716 ALA A CA 1
ATOM 5459 C C . ALA A 1 716 ? 72.647 -12.388 -104.020 1.00 85.00 716 ALA A C 1
ATOM 5461 O O . ALA A 1 716 ? 72.910 -12.014 -102.872 1.00 85.00 716 ALA A O 1
ATOM 5462 N N . MET A 1 717 ? 73.228 -13.464 -104.555 1.00 82.12 717 MET A N 1
ATOM 5463 C CA . MET A 1 717 ? 74.188 -14.319 -103.844 1.00 82.12 717 MET A CA 1
ATOM 5464 C C . MET A 1 717 ? 75.350 -13.521 -103.233 1.00 82.12 717 MET A C 1
ATOM 5466 O O . MET A 1 717 ? 75.801 -13.836 -102.136 1.00 82.12 717 MET A O 1
ATOM 5470 N N . GLY A 1 718 ? 75.812 -12.458 -103.899 1.00 81.81 718 GLY A N 1
ATOM 5471 C CA . GLY A 1 718 ? 76.830 -11.540 -103.386 1.00 81.81 718 GLY A CA 1
ATOM 5472 C C . GLY A 1 718 ? 76.369 -10.800 -102.132 1.00 81.81 718 GLY A C 1
ATOM 5473 O O . GLY A 1 718 ? 77.070 -10.821 -101.126 1.00 81.81 718 GLY A O 1
ATOM 5474 N N . THR A 1 719 ? 75.158 -10.241 -102.154 1.00 81.88 719 THR A N 1
ATOM 5475 C CA . THR A 1 719 ? 74.550 -9.550 -101.007 1.00 81.88 719 THR A CA 1
ATOM 5476 C C . THR A 1 719 ? 74.335 -10.497 -99.825 1.00 81.88 719 THR A C 1
ATOM 5478 O O . THR A 1 719 ? 74.577 -10.115 -98.681 1.00 81.88 719 THR A O 1
ATOM 5481 N N . LEU A 1 720 ? 73.945 -11.749 -100.080 1.00 82.38 720 LEU A N 1
ATOM 5482 C CA . LEU A 1 720 ? 73.788 -12.777 -99.044 1.00 82.38 720 LEU A CA 1
ATOM 5483 C C . LEU A 1 720 ? 75.123 -13.149 -98.382 1.00 82.38 720 LEU A C 1
ATOM 5485 O O . LEU A 1 720 ? 75.170 -13.361 -97.172 1.00 82.38 720 LEU A O 1
ATOM 5489 N N . ILE A 1 721 ? 76.213 -13.197 -99.150 1.00 79.88 721 ILE A N 1
ATOM 5490 C CA . ILE A 1 721 ? 77.559 -13.463 -98.623 1.00 79.88 721 ILE A CA 1
ATOM 5491 C C . ILE A 1 721 ? 78.096 -12.252 -97.851 1.00 79.88 721 ILE A C 1
ATOM 5493 O O . ILE A 1 721 ? 78.616 -12.412 -96.749 1.00 79.88 721 ILE A O 1
ATOM 5497 N N . GLU A 1 722 ? 77.955 -11.042 -98.396 1.00 81.25 722 GLU A N 1
ATOM 5498 C CA . GLU A 1 722 ? 78.430 -9.799 -97.768 1.00 81.25 722 GLU A CA 1
ATOM 5499 C C . GLU A 1 722 ? 77.759 -9.532 -96.418 1.00 81.25 722 GLU A C 1
ATOM 5501 O O . GLU A 1 722 ? 78.418 -9.094 -95.477 1.00 81.25 722 GLU A O 1
ATOM 5506 N N . ASN A 1 723 ? 76.470 -9.860 -96.298 1.00 77.81 723 ASN A N 1
ATOM 5507 C CA . ASN A 1 723 ? 75.727 -9.757 -95.041 1.00 77.81 723 ASN A CA 1
ATOM 5508 C C . ASN A 1 723 ? 75.907 -10.987 -94.125 1.00 77.81 723 ASN A C 1
ATOM 5510 O O . ASN A 1 723 ? 75.271 -11.066 -93.074 1.00 77.81 723 ASN A O 1
ATOM 5514 N N . GLY A 1 724 ? 76.772 -11.942 -94.493 1.00 77.06 724 GLY A N 1
ATOM 5515 C CA . GLY A 1 724 ? 77.116 -13.112 -93.676 1.00 77.06 724 GLY A CA 1
ATOM 5516 C C . GLY A 1 724 ? 75.995 -14.146 -93.534 1.00 77.06 724 GLY A C 1
ATOM 5517 O O . GLY A 1 724 ? 75.988 -14.908 -92.571 1.00 77.06 724 GLY A O 1
ATOM 5518 N N . ILE A 1 725 ? 75.033 -14.162 -94.459 1.00 82.00 725 ILE A N 1
ATOM 5519 C CA . ILE A 1 725 ? 73.852 -15.037 -94.421 1.00 82.00 725 ILE A CA 1
ATOM 5520 C C . ILE A 1 725 ? 74.182 -16.423 -94.983 1.00 82.00 725 ILE A C 1
ATOM 5522 O O . ILE A 1 725 ? 73.729 -17.432 -94.445 1.00 82.00 725 ILE A O 1
ATOM 5526 N N . ILE A 1 726 ? 74.983 -16.484 -96.051 1.00 79.69 726 ILE A N 1
ATOM 5527 C CA . ILE A 1 726 ? 75.461 -17.731 -96.664 1.00 79.69 726 ILE A CA 1
ATOM 5528 C C . ILE A 1 726 ? 76.973 -17.642 -96.868 1.00 79.69 726 ILE A C 1
ATOM 5530 O O . ILE A 1 726 ? 77.496 -16.610 -97.276 1.00 79.69 726 ILE A O 1
ATOM 5534 N N . GLU A 1 727 ? 77.674 -18.750 -96.645 1.00 80.69 727 GLU A N 1
ATOM 5535 C CA . GLU A 1 727 ? 79.095 -18.892 -96.951 1.00 80.69 727 GLU A CA 1
ATOM 5536 C C . GLU A 1 727 ? 79.284 -19.920 -98.077 1.00 80.69 727 GLU A C 1
ATOM 5538 O O . GLU A 1 727 ? 78.799 -21.048 -97.984 1.00 80.69 727 GLU A O 1
ATOM 5543 N N . ILE A 1 728 ? 80.002 -19.551 -99.144 1.00 79.69 728 ILE A N 1
ATOM 5544 C CA . ILE A 1 728 ? 80.370 -20.480 -100.221 1.00 79.69 728 ILE A CA 1
ATOM 5545 C C . ILE A 1 728 ? 81.874 -20.734 -100.194 1.00 79.69 728 ILE A C 1
ATOM 5547 O O . ILE A 1 728 ? 82.673 -19.879 -100.571 1.00 79.69 728 ILE A O 1
ATOM 5551 N N . GLN A 1 729 ? 82.253 -21.957 -99.824 1.00 80.38 729 GLN A N 1
ATOM 5552 C CA . GLN A 1 729 ? 83.660 -22.366 -99.718 1.00 80.38 729 GLN A CA 1
ATOM 5553 C C . GLN A 1 729 ? 84.368 -22.512 -101.075 1.00 80.38 729 GLN A C 1
ATOM 5555 O O . GLN A 1 729 ? 85.592 -22.477 -101.147 1.00 80.38 729 GLN A O 1
ATOM 5560 N N . CYS A 1 730 ? 83.605 -22.652 -102.159 1.00 78.25 730 CYS A N 1
ATOM 5561 C CA . CYS A 1 730 ? 84.100 -22.912 -103.512 1.00 78.25 730 CYS A CA 1
ATOM 5562 C C . CYS A 1 730 ? 84.001 -21.682 -104.436 1.00 78.25 730 CYS A C 1
ATOM 5564 O O . CYS A 1 730 ? 83.845 -21.834 -105.647 1.00 78.25 730 CYS A O 1
ATOM 5566 N N . ALA A 1 731 ? 84.045 -20.462 -103.887 1.00 76.12 731 ALA A N 1
ATOM 5567 C CA . ALA A 1 731 ? 83.782 -19.233 -104.644 1.00 76.12 731 ALA A CA 1
ATOM 5568 C C . ALA A 1 731 ? 84.713 -19.052 -105.861 1.00 76.12 731 ALA A C 1
ATOM 5570 O O . ALA A 1 731 ? 84.226 -18.754 -106.946 1.00 76.12 731 ALA A O 1
ATOM 5571 N N . GLU A 1 732 ? 86.016 -19.333 -105.724 1.00 76.38 732 GLU A N 1
ATOM 5572 C CA . GLU A 1 732 ? 86.974 -19.244 -106.844 1.00 76.38 732 GLU A CA 1
ATOM 5573 C C . GLU A 1 732 ? 86.646 -20.223 -107.984 1.00 76.38 732 GLU A C 1
ATOM 5575 O O . GLU A 1 732 ? 86.827 -19.915 -109.162 1.00 76.38 732 GLU A O 1
ATOM 5580 N N . GLN A 1 733 ? 86.138 -21.412 -107.647 1.00 79.44 733 GLN A N 1
ATOM 5581 C CA . GLN A 1 733 ? 85.750 -22.419 -108.637 1.00 79.44 733 GLN A CA 1
ATOM 5582 C C . GLN A 1 733 ? 84.482 -21.990 -109.381 1.00 79.44 733 GLN A C 1
ATOM 5584 O O . GLN A 1 733 ? 84.368 -22.215 -110.585 1.00 79.44 733 GLN A O 1
ATOM 5589 N N . LEU A 1 734 ? 83.547 -21.339 -108.687 1.00 79.00 734 LEU A N 1
ATOM 5590 C CA . LEU A 1 734 ? 82.354 -20.761 -109.304 1.00 79.00 734 LEU A CA 1
ATOM 5591 C C . LEU A 1 734 ? 82.703 -19.561 -110.186 1.00 79.00 734 LEU A C 1
ATOM 5593 O O . LEU A 1 734 ? 82.210 -19.486 -111.308 1.00 79.00 734 LEU A O 1
ATOM 5597 N N . ASP A 1 735 ? 83.605 -18.682 -109.745 1.00 80.12 735 ASP A N 1
ATOM 5598 C CA . ASP A 1 735 ? 84.095 -17.567 -110.565 1.00 80.12 735 ASP A CA 1
ATOM 5599 C C . ASP A 1 735 ? 84.693 -18.082 -111.891 1.00 80.12 735 ASP A C 1
ATOM 5601 O O . ASP A 1 735 ? 84.431 -17.508 -112.946 1.00 80.12 735 ASP A O 1
ATOM 5605 N N . ALA A 1 736 ? 85.402 -19.220 -111.877 1.00 77.00 736 ALA A N 1
ATOM 5606 C CA . ALA A 1 736 ? 85.904 -19.866 -113.094 1.00 77.00 736 ALA A CA 1
ATOM 5607 C C . ALA A 1 736 ? 84.790 -20.460 -113.984 1.00 77.00 736 ALA A C 1
ATOM 5609 O O . ALA A 1 736 ? 84.847 -20.334 -115.207 1.00 77.00 736 ALA A O 1
ATOM 5610 N N . ILE A 1 737 ? 83.765 -21.091 -113.398 1.00 78.12 737 ILE A N 1
ATOM 5611 C CA . ILE A 1 737 ? 82.624 -21.679 -114.135 1.00 78.12 737 ILE A CA 1
ATOM 5612 C C . ILE A 1 737 ? 81.790 -20.602 -114.852 1.00 78.12 737 ILE A C 1
ATOM 5614 O O . ILE A 1 737 ? 81.241 -20.845 -115.933 1.00 78.12 737 ILE A O 1
ATOM 5618 N N . TYR A 1 738 ? 81.689 -19.420 -114.251 1.00 80.62 738 TYR A N 1
ATOM 5619 C CA . TYR A 1 738 ? 80.867 -18.308 -114.730 1.00 80.62 738 TYR A CA 1
ATOM 5620 C C . TYR A 1 738 ? 81.672 -17.202 -115.429 1.00 80.62 738 TYR A C 1
ATOM 5622 O O . TYR A 1 738 ? 81.092 -16.206 -115.846 1.00 80.62 738 TYR A O 1
ATOM 5630 N N . GLN A 1 739 ? 82.987 -17.372 -115.614 1.00 77.44 739 GLN A N 1
ATOM 5631 C CA . GLN A 1 739 ? 83.888 -16.331 -116.130 1.00 77.44 739 GLN A CA 1
ATOM 5632 C C . GLN A 1 739 ? 83.479 -15.754 -117.499 1.00 77.44 739 GLN A C 1
ATOM 5634 O O . GLN A 1 739 ? 83.809 -14.611 -117.804 1.00 77.44 739 GLN A O 1
ATOM 5639 N N . ASN A 1 740 ? 82.786 -16.544 -118.326 1.00 74.19 740 ASN A N 1
ATOM 5640 C CA . ASN A 1 740 ? 82.374 -16.159 -119.680 1.00 74.19 740 ASN A CA 1
ATOM 5641 C C . ASN A 1 740 ? 80.873 -15.846 -119.803 1.00 74.19 740 ASN A C 1
ATOM 5643 O O . ASN A 1 740 ? 80.386 -15.677 -120.921 1.00 74.19 740 ASN A O 1
ATOM 5647 N N . ASP A 1 741 ? 80.141 -15.802 -118.691 1.00 77.19 741 ASP A N 1
ATOM 5648 C CA . ASP A 1 741 ? 78.717 -15.480 -118.702 1.00 77.19 741 ASP A CA 1
ATOM 5649 C C . ASP A 1 741 ? 78.501 -13.966 -118.643 1.00 77.19 741 ASP A C 1
ATOM 5651 O O . ASP A 1 741 ? 79.283 -13.230 -118.046 1.00 77.19 741 ASP A O 1
ATOM 5655 N N . GLU A 1 742 ? 77.403 -13.493 -119.237 1.00 75.62 742 GLU A N 1
ATOM 5656 C CA . GLU A 1 742 ? 77.034 -12.071 -119.191 1.00 75.62 742 GLU A CA 1
ATOM 5657 C C . GLU A 1 742 ? 76.639 -11.597 -117.783 1.00 75.62 742 GLU A C 1
ATOM 5659 O O . GLU A 1 742 ? 76.750 -10.408 -117.494 1.00 75.62 742 GLU A O 1
ATOM 5664 N N . LYS A 1 743 ? 76.193 -12.510 -116.907 1.00 77.75 743 LYS A N 1
ATOM 5665 C CA . LYS A 1 743 ? 75.771 -12.222 -115.528 1.00 77.75 743 LYS A CA 1
ATOM 5666 C C . LYS A 1 743 ? 76.623 -13.030 -114.549 1.00 77.75 743 LYS A C 1
ATOM 5668 O O . LYS A 1 743 ? 76.748 -14.246 -114.696 1.00 77.75 743 LYS A O 1
ATOM 5673 N N . SER A 1 744 ? 77.188 -12.368 -113.538 1.00 82.00 744 SER A N 1
ATOM 5674 C CA . SER A 1 744 ? 77.966 -13.044 -112.492 1.00 82.00 744 SER A CA 1
ATOM 5675 C C . SER A 1 744 ? 77.056 -13.897 -111.611 1.00 82.00 744 SER A C 1
ATOM 5677 O O . SER A 1 744 ? 75.948 -13.484 -111.273 1.00 82.00 744 SER A O 1
ATOM 5679 N N . TRP A 1 745 ? 77.537 -15.056 -111.151 1.00 81.56 745 TRP A N 1
ATOM 5680 C CA . TRP A 1 745 ? 76.789 -15.883 -110.197 1.00 81.56 745 TRP A CA 1
ATOM 5681 C C . TRP A 1 745 ? 76.500 -15.151 -108.878 1.00 81.56 745 TRP A C 1
ATOM 5683 O O . TRP A 1 745 ? 75.523 -15.462 -108.204 1.00 81.56 745 TRP A O 1
ATOM 5693 N N . ARG A 1 746 ? 77.307 -14.136 -108.535 1.00 82.56 746 ARG A N 1
ATOM 5694 C CA . ARG A 1 746 ? 77.088 -13.259 -107.373 1.00 82.56 746 ARG A CA 1
ATOM 5695 C C . ARG A 1 746 ? 75.901 -12.310 -107.552 1.00 82.56 746 ARG A C 1
ATOM 5697 O O . ARG A 1 746 ? 75.377 -11.822 -106.561 1.00 82.56 746 ARG A O 1
ATOM 5704 N N . GLU A 1 747 ? 75.471 -12.056 -108.783 1.00 82.44 747 GLU A N 1
ATOM 5705 C CA . GLU A 1 747 ? 74.325 -11.196 -109.111 1.00 82.44 747 GLU A CA 1
ATOM 5706 C C . GLU A 1 747 ? 73.028 -12.000 -109.306 1.00 82.44 747 GLU A C 1
ATOM 5708 O O . GLU A 1 747 ? 71.968 -11.432 -109.570 1.00 82.44 747 GLU A O 1
ATOM 5713 N N . MET A 1 748 ? 73.104 -13.330 -109.225 1.00 85.19 748 MET A N 1
ATOM 5714 C CA . MET A 1 748 ? 71.953 -14.226 -109.325 1.00 85.19 748 MET A CA 1
ATOM 5715 C C . MET A 1 748 ? 71.267 -14.352 -107.965 1.00 85.19 748 MET A C 1
ATOM 5717 O O . MET A 1 748 ? 71.937 -14.301 -106.933 1.00 85.19 748 MET A O 1
ATOM 5721 N N . SER A 1 749 ? 69.947 -14.544 -107.954 1.00 83.94 749 SER A N 1
ATOM 5722 C CA . SER A 1 749 ? 69.250 -14.999 -106.743 1.00 83.94 749 SER A CA 1
ATOM 5723 C C . SER A 1 749 ? 69.642 -16.443 -106.406 1.00 83.94 749 SER A C 1
ATOM 5725 O O . SER A 1 749 ? 70.222 -17.139 -107.242 1.00 83.94 749 SER A O 1
ATOM 5727 N N . ILE A 1 750 ? 69.314 -16.932 -105.204 1.00 83.31 750 ILE A N 1
ATOM 5728 C CA . ILE A 1 750 ? 69.621 -18.323 -104.806 1.00 83.31 750 ILE A CA 1
ATOM 5729 C C . ILE A 1 750 ? 69.055 -19.322 -105.826 1.00 83.31 750 ILE A C 1
ATOM 5731 O O . ILE A 1 750 ? 69.759 -20.239 -106.249 1.00 83.31 750 ILE A O 1
ATOM 5735 N N . THR A 1 751 ? 67.803 -19.134 -106.247 1.00 83.31 751 THR A N 1
ATOM 5736 C CA . THR A 1 751 ? 67.131 -20.032 -107.197 1.00 83.31 751 THR A CA 1
ATOM 5737 C C . THR A 1 751 ? 67.781 -19.969 -108.577 1.00 83.31 751 THR A C 1
ATOM 5739 O O . THR A 1 751 ? 68.131 -21.009 -109.130 1.00 83.31 751 THR A O 1
ATOM 5742 N N . GLU A 1 752 ? 68.022 -18.760 -109.101 1.00 83.19 752 GLU A N 1
ATOM 5743 C CA . GLU A 1 752 ? 68.710 -18.572 -110.387 1.00 83.19 752 GLU A CA 1
ATOM 5744 C C . GLU A 1 752 ? 70.107 -19.204 -110.371 1.00 83.19 752 GLU A C 1
ATOM 5746 O O . GLU A 1 752 ? 70.505 -19.875 -111.325 1.00 83.19 752 GLU A O 1
ATOM 5751 N N . PHE A 1 753 ? 70.842 -19.018 -109.273 1.00 85.56 753 PHE A N 1
ATOM 5752 C CA . PHE A 1 753 ? 72.179 -19.560 -109.093 1.00 85.56 753 PHE A CA 1
ATOM 5753 C C . PHE A 1 753 ? 72.178 -21.090 -109.080 1.00 85.56 753 PHE A C 1
ATOM 5755 O O . PHE A 1 753 ? 72.980 -21.704 -109.786 1.00 85.56 753 PHE A O 1
ATOM 5762 N N . VAL A 1 754 ? 71.289 -21.714 -108.300 1.00 83.50 754 VAL A N 1
ATOM 5763 C CA . VAL A 1 754 ? 71.195 -23.178 -108.204 1.00 83.50 754 VAL A CA 1
ATOM 5764 C C . VAL A 1 754 ? 70.784 -23.780 -109.544 1.00 83.50 754 VAL A C 1
ATOM 5766 O O . VAL A 1 754 ? 71.448 -24.708 -110.008 1.00 83.50 754 VAL A O 1
ATOM 5769 N N . ASP A 1 755 ? 69.763 -23.235 -110.205 1.00 84.88 755 ASP A N 1
ATOM 5770 C CA . ASP A 1 755 ? 69.294 -23.742 -111.500 1.00 84.88 755 ASP A CA 1
ATOM 5771 C C . ASP A 1 755 ? 70.371 -23.607 -112.581 1.00 84.88 755 ASP A C 1
ATOM 5773 O O . ASP A 1 755 ? 70.654 -24.557 -113.323 1.00 84.88 755 ASP A O 1
ATOM 5777 N N . SER A 1 756 ? 71.033 -22.449 -112.636 1.00 83.25 756 SER A N 1
ATOM 5778 C CA . SER A 1 756 ? 72.146 -22.219 -113.552 1.00 83.25 756 SER A CA 1
ATOM 5779 C C . SER A 1 756 ? 73.322 -23.156 -113.260 1.00 83.25 756 SER A C 1
ATOM 5781 O O . SER A 1 756 ? 73.899 -23.738 -114.184 1.00 83.25 756 SER A O 1
ATOM 5783 N N . LEU A 1 757 ? 73.660 -23.373 -111.985 1.00 83.25 757 LEU A N 1
ATOM 5784 C CA . LEU A 1 757 ? 74.763 -24.250 -111.596 1.00 83.25 757 LEU A CA 1
ATOM 5785 C C . LEU A 1 757 ? 74.465 -25.704 -111.964 1.00 83.25 757 LEU A C 1
ATOM 5787 O O . LEU A 1 757 ? 75.326 -26.376 -112.532 1.00 83.25 757 LEU A O 1
ATOM 5791 N N . VAL A 1 758 ? 73.249 -26.183 -111.695 1.00 83.50 758 VAL A N 1
ATOM 5792 C CA . VAL A 1 758 ? 72.805 -27.534 -112.069 1.00 83.50 758 VAL A CA 1
ATOM 5793 C C . VAL A 1 758 ? 72.845 -27.709 -113.586 1.00 83.50 758 VAL A C 1
ATOM 5795 O O . VAL A 1 758 ? 73.382 -28.708 -114.065 1.00 83.50 758 VAL A O 1
ATOM 5798 N N . SER A 1 759 ? 72.352 -26.731 -114.349 1.00 80.25 759 SER A N 1
ATOM 5799 C CA . SER A 1 759 ? 72.402 -26.750 -115.816 1.00 80.25 759 SER A CA 1
ATOM 5800 C C . SER A 1 759 ? 73.841 -26.829 -116.342 1.00 80.25 759 SER A C 1
ATOM 5802 O O . SER A 1 759 ? 74.171 -27.687 -117.169 1.00 80.25 759 SER A O 1
ATOM 5804 N N . LYS A 1 760 ? 74.745 -26.000 -115.805 1.00 78.00 760 LYS A N 1
ATOM 5805 C CA . LYS A 1 760 ? 76.164 -26.012 -116.183 1.00 78.00 760 LYS A CA 1
ATOM 5806 C C . LYS A 1 760 ? 76.846 -27.324 -115.813 1.00 78.00 760 LYS A C 1
ATOM 5808 O O . LYS A 1 760 ? 77.539 -27.892 -116.653 1.00 78.00 760 LYS A O 1
ATOM 5813 N N . LEU A 1 761 ? 76.614 -27.860 -114.618 1.00 75.94 761 LEU A N 1
ATOM 5814 C CA . LEU A 1 761 ? 77.176 -29.151 -114.210 1.00 75.94 761 LEU A CA 1
ATOM 5815 C C . LEU A 1 761 ? 76.646 -30.307 -115.069 1.00 75.94 761 LEU A C 1
ATOM 5817 O O . LEU A 1 761 ? 77.416 -31.195 -115.435 1.00 75.94 761 LEU A O 1
ATOM 5821 N N . ALA A 1 762 ? 75.371 -30.272 -115.463 1.00 72.81 762 ALA A N 1
ATOM 5822 C CA . ALA A 1 762 ? 74.806 -31.253 -116.386 1.00 72.81 762 ALA A CA 1
ATOM 5823 C C . ALA A 1 762 ? 75.499 -31.210 -117.761 1.00 72.81 762 ALA A C 1
ATOM 5825 O O . ALA A 1 762 ? 75.795 -32.265 -118.328 1.00 72.81 762 ALA A O 1
ATOM 5826 N N . SER A 1 763 ? 75.842 -30.018 -118.266 1.00 64.94 763 SER A N 1
ATOM 5827 C CA . SER A 1 763 ? 76.540 -29.847 -119.553 1.00 64.94 763 SER A CA 1
ATOM 5828 C C . SER A 1 763 ? 77.985 -30.377 -119.574 1.00 64.94 763 SER A C 1
ATOM 5830 O O . SER A 1 763 ? 78.499 -30.703 -120.640 1.00 64.94 763 SER A O 1
ATOM 5832 N N . VAL A 1 764 ? 78.620 -30.542 -118.408 1.00 62.78 764 VAL A N 1
ATOM 5833 C CA . VAL A 1 764 ? 79.993 -31.072 -118.262 1.00 62.78 764 VAL A CA 1
ATOM 5834 C C . VAL A 1 764 ? 80.028 -32.614 -118.271 1.00 62.78 764 VAL A C 1
ATOM 5836 O O . VAL A 1 764 ? 81.091 -33.208 -118.413 1.00 62.78 764 VAL A O 1
ATOM 5839 N N . SER A 1 765 ? 78.876 -33.293 -118.190 1.00 55.59 765 SER A N 1
ATOM 5840 C CA . SER A 1 765 ? 78.794 -34.765 -118.116 1.00 55.59 765 SER A CA 1
ATOM 5841 C C . SER A 1 765 ? 78.768 -35.512 -119.465 1.00 55.59 765 SER A C 1
ATOM 5843 O O . SER A 1 765 ? 78.632 -36.736 -119.480 1.00 55.59 765 SER A O 1
ATOM 5845 N N . VAL A 1 766 ? 78.942 -34.817 -120.600 1.00 51.38 766 VAL A N 1
ATOM 5846 C CA . VAL A 1 766 ? 79.061 -35.434 -121.940 1.00 51.38 766 VAL A CA 1
ATOM 5847 C C . VAL A 1 766 ? 80.343 -34.973 -122.647 1.00 51.38 766 VAL A C 1
ATOM 5849 O O . VAL A 1 766 ? 80.297 -34.258 -123.646 1.00 51.38 766 VAL A O 1
ATOM 5852 N N . SER A 1 767 ? 81.496 -35.403 -122.128 1.00 38.19 767 SER A N 1
ATOM 5853 C CA . SER A 1 767 ? 82.735 -35.623 -122.896 1.00 38.19 767 SER A CA 1
ATOM 5854 C C . SER A 1 767 ? 83.673 -36.564 -122.155 1.00 38.19 767 SER A C 1
ATOM 5856 O O . SER A 1 767 ? 84.056 -36.196 -121.020 1.00 38.19 767 SER A O 1
#

Sequence (767 aa):
MGRRILAFFLGMIFGWIILVGGVVLAAAIIKPSTFGANTDYVNDAGKSFDDMPLLDIIIDGVKLINDNNLSINSVKSAFGVDLIDLLGLDSQNQEFDELKNVNFADQNGLKAALGGIKLSSLAPLLNGAINDEIVTAWKNSSEPPTLNDLTSFNMTKVLGGVTLKAVVPQIKTTGIEGIIASKDLGTFVASLNSGGNAVSFLLDGARIGDVMNFTYDENSDAWVNGDAPVTDNLVLIVADVELSDITDGGFSVNTMLKDVKVGEMMGYDFDEQTQKWFDEQKEITDKVQLAIANIKATQLTDGSFSLNTLTNGLKTGDVLGFVYDEGAGTWKTGSGAAVTDALTVKIADLSMTELLNGDFSVNDVIDGMKIGDVMGYTFDEESGKWFDGEAEITDKMTINLAERDLMTVKDNGLDLAEIVKGMKVGDLMGYTFNATQNKWYNGESEVTDTLTLKLINKDAASLADGSLDFASIARDIKMGELMGYVCDDDGKWFDGETEITDRLTLNIASKTLGELSEANFDFDVLLEGVTFGELIGVTAHSPVIMQKLADTEITRLEEKLNEMYIGDLLDYHRREIDVVGLQLTWETVTTDNESNNIGKITTTGEYQGLYIRYDTITKKFYEAQSCKADHTQHTDECFDYQYYDKNGNKADGINNIVSNLSVSNLDSSDLTDKIMNLPLSEFYQSQQSGVLSLIDTDTSLSNLPAALTDAVSNAAMGTLIENGIIEIQCAEQLDAIYQNDEKSWREMSITEFVDSLVSKLASVSVS

Foldseek 3Di:
DLVVVVCVVVCVVVVVVVVLVVCLVVVVPDDPVVLVDDQPDAAPVRHALNGDDSVLSVVLSVCCVVVLQAAQQSCCRSRVDRPQVSLVFPPVDPLQVQRRRDRPVPPPSNCVSQQSAFVLRCVVNCPPVFFVQLSVQQVPDPDRHGSNCVNVVVVLRSQRSPFLCRVPVPFDCAFLSVQLRGQRVSVLVVCVVVVHDNVLSSQPPHFVLSVVVWGQDPVVRFTHDVPHTDDQPLVRLRRRHRVNCVVVVVDDPLVSQVPPFVLSVVVWDQDPVVRFIDDVNHTDPQLLSVLRRRHRPSCVVVVVDDVLSSQPVAFVLSVVQWDQDPVVRFTAHVVGHTDQLLLVGLNRRHRPNCVVVVVDDPCSSQPVAAVLSVVVWDQDPVVRFIDDVPHTDPLLLSGQRRRHRVVCCVVPNDQPLSSQAPPAVLSVVVWDQDPVVRFIDDVPHTDDQPLCVLRRRHRVSCVSVVVDDPVVSQQAQFVLSVVVWDADPVRWIDDVPHTDPQQLCSQRRRHGPNLVPPPPRDCVSSQVQPFLCSVVVDDPPDQQLSVQRNNPRPVCVVVSLQQAFVCSNVQKDWAFDDCVPFDWDFDDADDPDPDRQKIATCDPDDRHGWIWGADPVVRTITTWDAQPDPDPHHHPVSTATWIAHPVRDTDAQLRSLRRRHGSNDDDPVSSVVSNQQQFQCRVDVDQDAALCNQADSRDGNVCVVVRSVCSQQAQFQLRNVVRVHDDDPCVVVQCVLCVPPPDRSRRDGPVRNVVVVVVSVVVVPPD

pLDDT: mean 81.12, std 12.51, range [30.84, 94.31]

Radius of gyration: 88.12 Å; chains: 1; bounding box: 161×69×252 Å